Protein AF-0000000080269533 (afdb_homodimer)

InterPro domains:
  IPR002495 Glycosyl transferase, family 8 [PF01501] (14-245)
  IPR029044 Nucleotide-diphospho-sugar transferases [G3DSA:3.90.550.10] (3-276)
  IPR029044 Nucleotide-diphospho-sugar transferases [SSF53448] (2-274)
  IPR050748 Glycosyltransferase 8 domain-containing [PTHR13778] (3-224)

Radius of gyration: 31.53 Å; Cα contacts (8 Å, |Δi|>4): 1311; chains: 2; bounding box: 70×88×61 Å

Foldseek 3Di:
DAEEEEFDEAQPQPLLLLQLLQVLLQLVAAPDAYEYEYEYEPNHDPVSVVLSVVSCVVSPHYYDYQYCCVVPVVVLVVLCVVVCVCPPVAPDDDDSRLLVVLCVLVRCVPDQKYKYAYSQKHQLHNCVVVRPDDWFQQFKEFAADVVCLVPVPFPCCVVPLAPNVLQGDPRIMIGRSVSNPVPDPLSPVQSVVCVVVVGHDRRSSSSCRNVPSVGTHHDDCQAEPEVVVCVVVVHADDDRGIYGPPPVVEDDDPRHNVNVSSVVSSCPGPCNDDVNLVVVLQVVLVVVLVVVLVVLLVLLVFQEEEEEDPVCVVVVCVSNVHDPRHYYYYPVRDVVVDVDDDPRYAYEYDDPPVVVVVVVVVCVVVVDDEPPRYYHNVSNPGRPVVVSVVVVVVD/DAEEEEFDEAQPQPLLLLQLLQVLLQLVAAPDAYEYEYEYEPNHDPVSVVQSVVSCVVSPHYYDYQYCCVVPVVVLVVLCVVVCVCPPVAPDDDDSRLLVVLCVLVRCVPDQKYKYAYSQKHQLHNCVVVRPDDKFQQFKEFAADVVCLVPVPFPCCVVPLAPNVLQGDPRIMIGRSVSNPVPDPLSPVQSVVCVVVVGRDRRSSSSCRNVPSVGTHHDDCQAEPEVVVCVVVVHADDDRGIYGPPPVVEDDDPRHNVNVSSVVSSCPGPCNDDVNLVVVLQVVLVVVLVVVLVVLLVLLVFQEEEEEDPVCVVVVCVSNVHDPRHYYYYPVRDVVVDVDDDPRYAYEYDDPPVVVVVVVVVCVVVVDDEPPRYYHNVSNPGRPVVVSVVVVVVD

Organism: Selenomonas ruminantium (NCBI:txid971)

Structure (mmCIF, N/CA/C/O backbone):
data_AF-0000000080269533-model_v1
#
loop_
_entity.id
_entity.type
_entity.pdbx_description
1 polymer 'Lipopolysaccharide biosynthesis protein, LPS:glycosyltransferase'
#
loop_
_atom_site.group_PDB
_atom_site.id
_atom_site.type_symbol
_atom_site.label_atom_id
_atom_site.label_alt_id
_atom_site.label_comp_id
_atom_site.label_asym_id
_atom_site.label_entity_id
_atom_site.label_seq_id
_atom_site.pdbx_PDB_ins_code
_atom_site.Cartn_x
_atom_site.Cartn_y
_atom_site.Cartn_z
_atom_site.occupancy
_atom_site.B_iso_or_equiv
_atom_site.auth_seq_id
_atom_site.auth_comp_id
_atom_site.auth_asym_id
_atom_site.auth_atom_id
_atom_site.pdbx_PDB_model_num
ATOM 1 N N . MET A 1 1 ? -27.672 -22.562 -5.422 1 95.19 1 MET A N 1
ATOM 2 C CA . MET A 1 1 ? -26.406 -22.312 -4.723 1 95.19 1 MET A CA 1
ATOM 3 C C . MET A 1 1 ? -25.219 -22.766 -5.566 1 95.19 1 MET A C 1
ATOM 5 O O . MET A 1 1 ? -25.219 -23.875 -6.113 1 95.19 1 MET A O 1
ATOM 9 N N . ILE A 1 2 ? -24.297 -21.891 -5.758 1 98.31 2 ILE A N 1
ATOM 10 C CA . ILE A 1 2 ? -23.109 -22.172 -6.559 1 98.31 2 ILE A CA 1
ATOM 11 C C . ILE A 1 2 ? -21.953 -22.578 -5.648 1 98.31 2 ILE A C 1
ATOM 13 O O . ILE A 1 2 ? -21.688 -21.922 -4.641 1 98.31 2 ILE A O 1
ATOM 17 N N . HIS A 1 3 ? -21.328 -23.734 -6 1 98.69 3 HIS A N 1
ATOM 18 C CA . HIS A 1 3 ? -20.188 -24.234 -5.242 1 98.69 3 HIS A CA 1
ATOM 19 C C . HIS A 1 3 ? -18.875 -23.938 -5.957 1 98.69 3 HIS A C 1
ATOM 21 O O . HIS A 1 3 ? -18.688 -24.297 -7.121 1 98.69 3 HIS A O 1
ATOM 27 N N . ILE A 1 4 ? -17.969 -23.234 -5.258 1 98.75 4 ILE A N 1
ATOM 28 C CA . ILE A 1 4 ? -16.625 -22.984 -5.789 1 98.75 4 ILE A CA 1
ATOM 29 C C . ILE A 1 4 ? -15.586 -23.531 -4.824 1 98.75 4 ILE A C 1
ATOM 31 O O . ILE A 1 4 ? -15.844 -23.656 -3.623 1 98.75 4 ILE A O 1
ATOM 35 N N . CYS A 1 5 ? -14.414 -23.859 -5.336 1 98.06 5 CYS A N 1
ATOM 36 C CA . CYS A 1 5 ? -13.398 -24.406 -4.441 1 98.06 5 CYS A CA 1
ATOM 37 C C . CYS A 1 5 ? -12.016 -23.859 -4.793 1 98.06 5 CYS A C 1
ATOM 39 O O . CYS A 1 5 ? -11.758 -23.5 -5.949 1 98.06 5 CYS A O 1
ATOM 41 N N . TYR A 1 6 ? -11.195 -23.688 -3.805 1 98.25 6 TYR A N 1
ATOM 42 C CA . TYR A 1 6 ? -9.789 -23.297 -3.867 1 98.25 6 TYR A CA 1
ATOM 43 C C . TYR A 1 6 ? -8.922 -24.25 -3.061 1 98.25 6 TYR A C 1
ATOM 45 O O . TYR A 1 6 ? -9.414 -24.938 -2.172 1 98.25 6 TYR A O 1
ATOM 53 N N . ALA A 1 7 ? -7.656 -24.25 -3.383 1 96.75 7 ALA A N 1
ATOM 54 C CA . ALA A 1 7 ? -6.668 -25 -2.605 1 96.75 7 ALA A CA 1
ATOM 55 C C . ALA A 1 7 ? -5.512 -24.094 -2.186 1 96.75 7 ALA A C 1
ATOM 57 O O . ALA A 1 7 ? -5.074 -23.234 -2.959 1 96.75 7 ALA A O 1
ATOM 58 N N . VAL A 1 8 ? -5.051 -24.344 -0.915 1 95.5 8 VAL A N 1
ATOM 59 C CA . VAL A 1 8 ? -3.979 -23.453 -0.482 1 95.5 8 VAL A CA 1
ATOM 60 C C . VAL A 1 8 ? -3.041 -24.203 0.467 1 95.5 8 VAL A C 1
ATOM 62 O O . VAL A 1 8 ? -3.486 -25.016 1.273 1 95.5 8 VAL A O 1
ATOM 65 N N . SER A 1 9 ? -1.813 -24.062 0.27 1 93.56 9 SER A N 1
ATOM 66 C CA . SER A 1 9 ? -0.727 -24.281 1.22 1 93.56 9 SER A CA 1
ATOM 67 C C . SER A 1 9 ? 0.109 -23.031 1.404 1 93.56 9 SER A C 1
ATOM 69 O O . SER A 1 9 ? 0.854 -22.625 0.505 1 93.56 9 SER A O 1
ATOM 71 N N . ASP A 1 10 ? -0.039 -22.391 2.582 1 93.88 10 ASP A N 1
ATOM 72 C CA . ASP A 1 10 ? 0.464 -21.031 2.764 1 93.88 10 ASP A CA 1
ATOM 73 C C . ASP A 1 10 ? 1.531 -20.984 3.855 1 93.88 10 ASP A C 1
ATOM 75 O O . ASP A 1 10 ? 1.336 -20.344 4.895 1 93.88 10 ASP A O 1
ATOM 79 N N . LYS A 1 11 ? 2.678 -21.484 3.553 1 87.62 11 LYS A N 1
ATOM 80 C CA . LYS A 1 11 ? 3.758 -21.625 4.527 1 87.62 11 LYS A CA 1
ATOM 81 C C . LYS A 1 11 ? 4.238 -20.25 4.996 1 87.62 11 LYS A C 1
ATOM 83 O O . LYS A 1 11 ? 4.531 -20.062 6.176 1 87.62 11 LYS A O 1
ATOM 88 N N . LYS A 1 12 ? 4.266 -19.297 4.129 1 87.31 12 LYS A N 1
ATOM 89 C CA . LYS A 1 12 ? 4.773 -17.969 4.457 1 87.31 12 LYS A CA 1
ATOM 90 C C . LYS A 1 12 ? 3.668 -17.094 5.027 1 87.31 12 LYS A C 1
ATOM 92 O O . LYS A 1 12 ? 3.943 -16.031 5.602 1 87.31 12 LYS A O 1
ATOM 97 N N . GLY A 1 13 ? 2.445 -17.469 4.816 1 92.44 13 GLY A N 1
ATOM 98 C CA . GLY A 1 13 ? 1.312 -16.734 5.352 1 92.44 13 GLY A CA 1
ATOM 99 C C . GLY A 1 13 ? 0.868 -15.594 4.465 1 92.44 13 GLY A C 1
ATOM 100 O O . GLY A 1 13 ? -0.028 -14.828 4.828 1 92.44 13 GLY A O 1
ATOM 101 N N . THR A 1 14 ? 1.482 -15.453 3.289 1 91.56 14 THR A N 1
ATOM 102 C CA . THR A 1 14 ? 1.227 -14.281 2.467 1 91.56 14 THR A CA 1
ATOM 103 C C . THR A 1 14 ? 0.482 -14.664 1.19 1 91.56 14 THR A C 1
ATOM 105 O O . THR A 1 14 ? 0.188 -13.805 0.355 1 91.56 14 THR A O 1
ATOM 108 N N . TYR A 1 15 ? 0.123 -15.938 1.058 1 92.62 15 TYR A N 1
ATOM 109 C CA . TYR A 1 15 ? -0.475 -16.406 -0.187 1 92.62 15 TYR A CA 1
ATOM 110 C C . TYR A 1 15 ? -1.996 -16.359 -0.117 1 92.62 15 TYR A C 1
ATOM 112 O O . TYR A 1 15 ? -2.662 -16.125 -1.131 1 92.62 15 TYR A O 1
ATOM 120 N N . THR A 1 16 ? -2.586 -16.516 1.027 1 97 16 THR A N 1
ATOM 121 C CA . THR A 1 16 ? -4.027 -16.641 1.218 1 97 16 THR A CA 1
ATOM 122 C C . THR A 1 16 ? -4.734 -15.359 0.765 1 97 16 THR A C 1
ATOM 124 O O . THR A 1 16 ? -5.879 -15.406 0.31 1 97 16 THR A O 1
ATOM 127 N N . LYS A 1 17 ? -4.039 -14.234 0.795 1 96.38 17 LYS A N 1
ATOM 128 C CA . LYS A 1 17 ? -4.656 -12.977 0.379 1 96.38 17 LYS A CA 1
ATOM 129 C C . LYS A 1 17 ? -5.051 -13.016 -1.095 1 96.38 17 LYS A C 1
ATOM 131 O O . LYS A 1 17 ? -5.996 -12.344 -1.511 1 96.38 17 LYS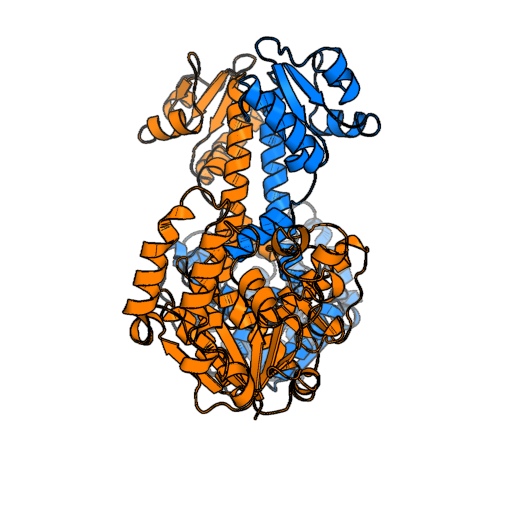 A O 1
ATOM 136 N N . LEU A 1 18 ? -4.336 -13.82 -1.92 1 95.94 18 LEU A N 1
ATOM 137 C CA . LEU A 1 18 ? -4.691 -13.977 -3.326 1 95.94 18 LEU A CA 1
ATOM 138 C C . LEU A 1 18 ? -6.035 -14.688 -3.471 1 95.94 18 LEU A C 1
ATOM 140 O O . LEU A 1 18 ? -6.867 -14.289 -4.285 1 95.94 18 LEU A O 1
ATOM 144 N N . ILE A 1 19 ? -6.23 -15.688 -2.676 1 98 19 ILE A N 1
ATOM 145 C CA . ILE A 1 19 ? -7.504 -16.406 -2.672 1 98 19 ILE A CA 1
ATOM 146 C C . ILE A 1 19 ? -8.625 -15.477 -2.221 1 98 19 ILE A C 1
ATOM 148 O O . ILE A 1 19 ? -9.695 -15.445 -2.824 1 98 19 ILE A O 1
ATOM 152 N N . GLY A 1 20 ? -8.336 -14.758 -1.116 1 98.44 20 GLY A N 1
ATOM 153 C CA . GLY A 1 20 ? -9.312 -13.781 -0.664 1 98.44 20 GLY A CA 1
ATOM 154 C C . GLY A 1 20 ? -9.711 -12.797 -1.743 1 98.44 20 GLY A C 1
ATOM 155 O O . GLY A 1 20 ? -10.891 -12.469 -1.885 1 98.44 20 GLY A O 1
ATOM 156 N N . THR A 1 21 ? -8.75 -12.32 -2.471 1 97.81 21 THR A N 1
ATOM 157 C CA . THR A 1 21 ? -8.992 -11.359 -3.541 1 97.81 21 THR A CA 1
ATOM 158 C C . THR A 1 21 ? -9.852 -11.984 -4.637 1 97.81 21 THR A C 1
ATOM 160 O O . THR A 1 21 ? -10.773 -11.344 -5.156 1 97.81 21 THR A O 1
ATOM 163 N N . SER A 1 22 ? -9.531 -13.203 -4.984 1 98.62 22 SER A N 1
ATOM 164 C CA . SER A 1 22 ? -10.328 -13.93 -5.961 1 98.62 22 SER A CA 1
ATOM 165 C C . SER A 1 22 ? -11.766 -14.109 -5.48 1 98.62 22 SER A C 1
ATOM 167 O O . SER A 1 22 ? -12.711 -13.82 -6.219 1 98.62 22 SER A O 1
ATOM 169 N N . ILE A 1 23 ? -11.961 -14.562 -4.258 1 98.81 23 ILE A N 1
ATOM 170 C CA . ILE A 1 23 ? -13.281 -14.758 -3.674 1 98.81 23 ILE A CA 1
ATOM 171 C C . ILE A 1 23 ? -14.062 -13.445 -3.697 1 98.81 23 ILE A C 1
ATOM 173 O O . ILE A 1 23 ? -15.234 -13.422 -4.078 1 98.81 23 ILE A O 1
ATOM 177 N N . ARG A 1 24 ? -13.359 -12.359 -3.297 1 98.5 24 ARG A N 1
ATOM 178 C CA . ARG A 1 24 ? -13.992 -11.047 -3.314 1 98.5 24 ARG A CA 1
ATOM 179 C C . ARG A 1 24 ? -14.531 -10.719 -4.703 1 98.5 24 ARG A C 1
ATOM 181 O O . ARG A 1 24 ? -15.617 -10.156 -4.836 1 98.5 24 ARG A O 1
ATOM 188 N N . SER A 1 25 ? -13.773 -11.008 -5.719 1 98.56 25 SER A N 1
ATOM 189 C CA . SER A 1 25 ? -14.195 -10.719 -7.086 1 98.56 25 SER A CA 1
ATOM 190 C C . SER A 1 25 ? -15.422 -11.547 -7.477 1 98.56 25 SER A C 1
ATOM 192 O O . SER A 1 25 ? -16.281 -11.078 -8.219 1 98.56 25 SER A O 1
ATOM 194 N N . VAL A 1 26 ? -15.562 -12.797 -6.988 1 98.75 26 VAL A N 1
ATOM 195 C CA . VAL A 1 26 ? -16.75 -13.617 -7.219 1 98.75 26 VAL A CA 1
ATOM 196 C C . VAL A 1 26 ? -17.969 -12.945 -6.582 1 98.75 26 VAL A C 1
ATOM 198 O O . VAL A 1 26 ? -19 -12.766 -7.234 1 98.75 26 VAL A O 1
ATOM 201 N N . PHE A 1 27 ? -17.797 -12.539 -5.32 1 98.38 27 PHE A N 1
ATOM 202 C CA . PHE A 1 27 ? -18.906 -11.992 -4.559 1 98.38 27 PHE A CA 1
ATOM 203 C C . PHE A 1 27 ? -19.359 -10.664 -5.148 1 98.38 27 PHE A C 1
ATOM 205 O O . PHE A 1 27 ? -20.547 -10.344 -5.125 1 98.38 27 PHE A O 1
ATOM 212 N N . ALA A 1 28 ? -18.469 -9.938 -5.68 1 96.5 28 ALA A N 1
ATOM 213 C CA . ALA A 1 28 ? -18.766 -8.609 -6.211 1 96.5 28 ALA A CA 1
ATOM 214 C C . ALA A 1 28 ? -19.625 -8.703 -7.469 1 96.5 28 ALA A C 1
ATOM 216 O O . ALA A 1 28 ? -20.375 -7.777 -7.785 1 96.5 28 ALA A O 1
ATOM 217 N N . HIS A 1 29 ? -19.562 -9.836 -8.164 1 97.06 29 HIS A N 1
ATOM 218 C CA . HIS A 1 29 ? -20.188 -9.891 -9.477 1 97.06 29 HIS A CA 1
ATOM 219 C C . HIS A 1 29 ? -21.297 -10.938 -9.516 1 97.06 29 HIS A C 1
ATOM 221 O O . HIS A 1 29 ? -21.922 -11.148 -10.555 1 97.06 29 HIS A O 1
ATOM 227 N N . THR A 1 30 ? -21.516 -11.625 -8.406 1 96.81 30 THR A N 1
ATOM 228 C CA . THR A 1 30 ? -22.469 -12.727 -8.398 1 96.81 30 THR A CA 1
ATOM 229 C C . THR A 1 30 ? -23.594 -12.461 -7.402 1 96.81 30 THR A C 1
ATOM 231 O O . THR A 1 30 ? -23.328 -12.203 -6.223 1 96.81 30 THR A O 1
ATOM 234 N N . LYS A 1 31 ? -24.797 -12.516 -7.812 1 93.38 31 LYS A N 1
ATOM 235 C CA . LYS A 1 31 ? -25.953 -12.25 -6.961 1 93.38 31 LYS A CA 1
ATOM 236 C C . LYS A 1 31 ? -26.438 -13.523 -6.27 1 93.38 31 LYS A C 1
ATOM 238 O O . LYS A 1 31 ? -27 -13.469 -5.172 1 93.38 31 LYS A O 1
ATOM 243 N N . GLU A 1 32 ? -26.172 -14.664 -6.906 1 96.12 32 GLU A N 1
ATOM 244 C CA . GLU A 1 32 ? -26.594 -15.945 -6.348 1 96.12 32 GLU A CA 1
ATOM 245 C C . GLU A 1 32 ? -25.797 -16.281 -5.086 1 96.12 32 GLU A C 1
ATOM 247 O O . GLU A 1 32 ? -24.719 -15.742 -4.859 1 96.12 32 GLU A O 1
ATOM 252 N N . TRP A 1 33 ? -26.328 -17.172 -4.305 1 97.38 33 TRP A N 1
ATOM 253 C CA . TRP A 1 33 ? -25.609 -17.688 -3.141 1 97.38 33 TRP A CA 1
ATOM 254 C C . TRP A 1 33 ? -24.422 -18.547 -3.564 1 97.38 33 TRP A C 1
ATOM 256 O O . TRP A 1 33 ? -24.531 -19.359 -4.477 1 97.38 33 TRP A O 1
ATOM 266 N N . VAL A 1 34 ? -23.328 -18.328 -2.889 1 98.31 34 VAL A N 1
ATOM 267 C CA . VAL A 1 34 ? -22.094 -19.031 -3.213 1 98.31 34 VAL A CA 1
ATOM 268 C C . VAL A 1 34 ? -21.547 -19.719 -1.963 1 98.31 34 VAL A C 1
ATOM 270 O O . VAL A 1 34 ? -21.484 -19.125 -0.889 1 98.31 34 VAL A O 1
ATOM 273 N N . MET A 1 35 ? -21.266 -21 -2.092 1 98.44 35 MET A N 1
ATOM 274 C CA . MET A 1 35 ? -20.547 -21.75 -1.073 1 98.44 35 MET A CA 1
ATOM 275 C C . MET A 1 35 ? -19.094 -21.953 -1.478 1 98.44 35 MET A C 1
ATOM 277 O O . MET A 1 35 ? -18.797 -22.578 -2.496 1 98.44 35 MET A O 1
ATOM 281 N N . VAL A 1 36 ? -18.188 -21.406 -0.667 1 98.75 36 VAL A N 1
ATOM 282 C CA . VAL A 1 36 ? -16.75 -21.547 -0.928 1 98.75 36 VAL A CA 1
ATOM 283 C C . VAL A 1 36 ? -16.219 -22.766 -0.168 1 98.75 36 VAL A C 1
ATOM 285 O O . VAL A 1 36 ? -16.406 -22.875 1.046 1 98.75 36 VAL A O 1
ATOM 288 N N . HIS A 1 37 ? -15.617 -23.672 -0.857 1 98.62 37 HIS A N 1
ATOM 289 C CA . HIS A 1 37 ? -14.875 -24.766 -0.261 1 98.62 37 HIS A CA 1
ATOM 290 C C . HIS A 1 37 ? -13.375 -24.516 -0.313 1 98.62 37 HIS A C 1
ATOM 292 O O . HIS A 1 37 ? -12.789 -24.422 -1.397 1 98.62 37 HIS A O 1
ATOM 298 N N . LEU A 1 38 ? -12.758 -24.438 0.816 1 98.38 38 LEU A N 1
ATOM 299 C CA . LEU A 1 38 ? -11.32 -24.188 0.851 1 98.38 38 LEU A CA 1
ATOM 300 C C . LEU A 1 38 ? -10.562 -25.438 1.314 1 98.38 38 LEU A C 1
ATOM 302 O O . LEU A 1 38 ? -10.703 -25.859 2.463 1 98.38 38 LEU A O 1
ATOM 306 N N . PHE A 1 39 ? -9.805 -26 0.434 1 97.19 39 PHE A N 1
ATOM 307 C CA . PHE A 1 39 ? -8.883 -27.078 0.779 1 97.19 39 PHE A CA 1
ATOM 308 C C . PHE A 1 39 ? -7.582 -26.516 1.34 1 97.19 39 PHE A C 1
ATOM 310 O O . PHE A 1 39 ? -6.91 -25.719 0.682 1 97.19 39 PHE A O 1
ATOM 317 N N . HIS A 1 40 ? -7.266 -26.875 2.529 1 96.19 40 HIS A N 1
ATOM 318 C CA . HIS A 1 40 ? -6.074 -26.297 3.137 1 96.19 40 HIS A CA 1
ATOM 319 C C . HIS A 1 40 ? -5.316 -27.344 3.959 1 96.19 40 HIS A C 1
ATOM 321 O O . HIS A 1 40 ? -5.805 -28.453 4.152 1 96.19 40 HIS A O 1
ATOM 327 N N . ASP A 1 41 ? -4.09 -27.031 4.34 1 94.06 41 ASP A N 1
ATOM 328 C CA . ASP A 1 41 ? -3.307 -27.812 5.293 1 94.06 41 ASP A CA 1
ATOM 329 C C . ASP A 1 41 ? -2.963 -26.984 6.531 1 94.06 41 ASP A C 1
ATOM 331 O O . ASP A 1 41 ? -3.658 -26.016 6.852 1 94.06 41 ASP A O 1
ATOM 335 N N . HIS A 1 42 ? -1.963 -27.422 7.281 1 92.12 42 HIS A N 1
ATOM 336 C CA . HIS A 1 42 ? -1.638 -26.812 8.57 1 92.12 42 HIS A CA 1
ATOM 337 C C . HIS A 1 42 ? -1.077 -25.406 8.398 1 92.12 42 HIS A C 1
ATOM 339 O O . HIS A 1 42 ? -0.979 -24.656 9.367 1 92.12 42 HIS A O 1
ATOM 345 N N . SER A 1 43 ? -0.789 -25.078 7.18 1 93.81 43 SER A N 1
ATOM 346 C CA . SER A 1 43 ? -0.105 -23.812 6.941 1 93.81 43 SER A CA 1
ATOM 347 C C . SER A 1 43 ? -1.089 -22.641 6.941 1 93.81 43 SER A C 1
ATOM 349 O O . SER A 1 43 ? -0.68 -21.484 6.961 1 93.81 43 SER A O 1
ATOM 351 N N . LEU A 1 44 ? -2.385 -22.875 6.945 1 96.44 44 LEU A N 1
ATOM 352 C CA . LEU A 1 44 ? -3.359 -21.797 7.039 1 96.44 44 LEU A CA 1
ATOM 353 C C . LEU A 1 44 ? -3.359 -21.188 8.438 1 96.44 44 LEU A C 1
ATOM 355 O O . LEU A 1 44 ? -3.793 -21.828 9.398 1 96.44 44 LEU A O 1
ATOM 359 N N . SER A 1 45 ? -2.928 -20 8.555 1 96.19 45 SER A N 1
ATOM 360 C CA . SER A 1 45 ? -2.816 -19.344 9.859 1 96.19 45 SER A CA 1
ATOM 361 C C . SER A 1 45 ? -4.184 -18.938 10.391 1 96.19 45 SER A C 1
ATOM 363 O O . SER A 1 45 ? -5.145 -18.812 9.625 1 96.19 45 SER A O 1
ATOM 365 N N . GLU A 1 46 ? -4.25 -18.719 11.648 1 96.69 46 GLU A N 1
ATOM 366 C CA . GLU A 1 46 ? -5.484 -18.266 12.273 1 96.69 46 GLU A CA 1
ATOM 367 C C . GLU A 1 46 ? -5.879 -16.891 11.766 1 96.69 46 GLU A C 1
ATOM 369 O O . GLU A 1 46 ? -7.066 -16.594 11.594 1 96.69 46 GLU A O 1
ATOM 374 N N . ASP A 1 47 ? -4.926 -16 11.531 1 95.38 47 ASP A N 1
ATOM 375 C CA . ASP A 1 47 ? -5.219 -14.68 10.992 1 95.38 47 ASP A CA 1
ATOM 376 C C . ASP A 1 47 ? -5.871 -14.773 9.617 1 95.38 47 ASP A C 1
ATOM 378 O O . ASP A 1 47 ? -6.871 -14.102 9.352 1 95.38 47 ASP A O 1
ATOM 382 N N . ASN A 1 48 ? -5.305 -15.586 8.797 1 97.5 48 ASN A N 1
ATOM 383 C CA . ASN A 1 48 ? -5.859 -15.75 7.461 1 97.5 48 ASN A CA 1
ATOM 384 C C . ASN A 1 48 ? -7.262 -16.359 7.504 1 97.5 48 ASN A C 1
ATOM 386 O O . ASN A 1 48 ? -8.141 -15.961 6.734 1 97.5 48 ASN A O 1
ATOM 390 N N . ARG A 1 49 ? -7.441 -17.312 8.383 1 97.94 49 ARG A N 1
ATOM 391 C CA . ARG A 1 49 ? -8.773 -17.875 8.57 1 97.94 49 ARG A CA 1
ATOM 392 C C . ARG A 1 49 ? -9.773 -16.812 8.984 1 97.94 49 ARG A C 1
ATOM 394 O O . ARG A 1 49 ? -10.883 -16.75 8.453 1 97.94 49 ARG A O 1
ATOM 401 N N . ARG A 1 50 ? -9.359 -16 9.914 1 97.62 50 ARG A N 1
ATOM 402 C CA . ARG A 1 50 ? -10.219 -14.914 10.383 1 97.62 50 ARG A CA 1
ATOM 403 C C . ARG A 1 50 ? -10.555 -13.953 9.25 1 97.62 50 ARG A C 1
ATOM 405 O O . ARG A 1 50 ? -11.695 -13.492 9.141 1 97.62 50 ARG A O 1
ATOM 412 N N . TYR A 1 51 ? -9.578 -13.625 8.445 1 97.88 51 TYR A N 1
ATOM 413 C CA . TYR A 1 51 ? -9.805 -12.711 7.336 1 97.88 51 TYR A CA 1
ATOM 414 C C . TYR A 1 51 ? -10.758 -13.312 6.316 1 97.88 51 TYR A C 1
ATOM 416 O O . TYR A 1 51 ? -11.633 -12.625 5.789 1 97.88 51 TYR A O 1
ATOM 424 N N . LEU A 1 52 ? -10.609 -14.617 6.059 1 98.62 52 LEU A N 1
ATOM 425 C CA . LEU A 1 52 ? -11.516 -15.297 5.145 1 98.62 52 LEU A CA 1
ATOM 426 C C . LEU A 1 52 ? -12.945 -15.258 5.672 1 98.62 52 LEU A C 1
ATOM 428 O O . LEU A 1 52 ? -13.875 -14.938 4.926 1 98.62 52 LEU A O 1
ATOM 432 N N . MET A 1 53 ? -13.078 -15.531 6.918 1 98.38 53 MET A N 1
ATOM 433 C CA . MET A 1 53 ? -14.398 -15.531 7.531 1 98.38 53 MET A CA 1
ATOM 434 C C . MET A 1 53 ? -15.023 -14.141 7.504 1 98.38 53 MET A C 1
ATOM 436 O O . MET A 1 53 ? -16.203 -13.992 7.227 1 98.38 53 MET A O 1
ATOM 440 N N . LYS A 1 54 ? -14.234 -13.156 7.812 1 97.5 54 LYS A N 1
ATOM 441 C CA . LYS A 1 54 ? -14.719 -11.781 7.762 1 97.5 54 LYS A CA 1
ATOM 442 C C . LYS A 1 54 ? -15.18 -11.414 6.355 1 97.5 54 LYS A C 1
ATOM 444 O O . LYS A 1 54 ? -16.234 -10.789 6.184 1 97.5 54 LYS A O 1
ATOM 449 N N . LEU A 1 55 ? -14.414 -11.773 5.383 1 97.81 55 LEU A N 1
ATOM 450 C CA . LEU A 1 55 ? -14.75 -11.492 3.992 1 97.81 55 LEU A CA 1
ATOM 451 C C . LEU A 1 55 ? -16.094 -12.117 3.617 1 97.81 55 LEU A C 1
ATOM 453 O O . LEU A 1 55 ? -16.953 -11.445 3.068 1 97.81 55 LEU A O 1
ATOM 457 N N . VAL A 1 56 ? -16.219 -13.383 3.91 1 97.75 56 VAL A N 1
ATOM 458 C CA . VAL A 1 56 ? -17.422 -14.125 3.553 1 97.75 56 VAL A CA 1
ATOM 459 C C . VAL A 1 56 ? -18.641 -13.531 4.281 1 97.75 56 VAL A C 1
ATOM 461 O O . VAL A 1 56 ? -19.703 -13.383 3.693 1 97.75 56 VAL A O 1
ATOM 464 N N . ARG A 1 57 ? -18.484 -13.148 5.504 1 96.31 57 ARG A N 1
ATOM 465 C CA . ARG A 1 57 ? -19.562 -12.555 6.301 1 96.31 57 ARG A CA 1
ATOM 466 C C . ARG A 1 57 ? -19.984 -11.211 5.73 1 96.31 57 ARG A C 1
ATOM 468 O O . ARG A 1 57 ? -21.172 -10.898 5.68 1 96.31 57 ARG A O 1
ATOM 475 N N . ASN A 1 58 ? -19.047 -10.445 5.344 1 94.31 58 ASN A N 1
ATOM 476 C CA . ASN A 1 58 ? -19.328 -9.125 4.781 1 94.31 58 ASN A CA 1
ATOM 477 C C . ASN A 1 58 ? -20.266 -9.219 3.588 1 94.31 58 ASN A C 1
ATOM 479 O O . ASN A 1 58 ? -21.031 -8.281 3.314 1 94.31 58 ASN A O 1
ATOM 483 N N . TYR A 1 59 ? -20.234 -10.328 2.895 1 96 59 TYR A N 1
ATOM 484 C CA . TYR A 1 59 ? -21.047 -10.469 1.693 1 96 59 TYR A CA 1
ATOM 485 C C . TYR A 1 59 ? -22.234 -11.406 1.94 1 96 59 TYR A C 1
ATOM 487 O O . TYR A 1 59 ? -22.969 -11.742 1.014 1 96 59 TYR A O 1
ATOM 495 N N . GLY A 1 60 ? -22.328 -11.891 3.199 1 95.44 60 GLY A N 1
ATOM 496 C CA . GLY A 1 60 ? -23.422 -12.766 3.57 1 95.44 60 GLY A CA 1
ATOM 497 C C . GLY A 1 60 ? -23.359 -14.125 2.896 1 95.44 60 GLY A C 1
ATOM 498 O O . GLY A 1 60 ? -24.391 -14.695 2.535 1 95.44 60 GLY A O 1
ATOM 499 N N . GLN A 1 61 ? -22.172 -14.602 2.561 1 97.19 61 GLN A N 1
ATOM 500 C CA . GLN A 1 61 ? -21.953 -15.891 1.916 1 97.19 61 GLN A CA 1
ATOM 501 C C . GLN A 1 61 ? -21.391 -16.906 2.9 1 97.19 61 GLN A C 1
ATOM 503 O O . GLN A 1 61 ? -21.453 -16.703 4.113 1 97.19 61 GLN A O 1
ATOM 508 N N . GLN A 1 62 ? -20.953 -18.078 2.369 1 97.44 62 GLN A N 1
ATOM 509 C CA . GLN A 1 62 ? -20.5 -19.141 3.264 1 97.44 62 GLN A CA 1
ATOM 510 C C . GLN A 1 62 ? -19.156 -19.703 2.805 1 97.44 62 GLN A C 1
ATOM 512 O O . GLN A 1 62 ? -18.828 -19.672 1.614 1 97.44 62 GLN A O 1
ATOM 517 N N . ILE A 1 63 ? -18.422 -20.219 3.822 1 98.44 63 ILE A N 1
ATOM 518 C CA . ILE A 1 63 ? -17.156 -20.875 3.549 1 98.44 63 ILE A CA 1
ATOM 519 C C . ILE A 1 63 ? -17.016 -22.125 4.426 1 98.44 63 ILE A C 1
ATOM 521 O O . ILE A 1 63 ? -17.391 -22.109 5.598 1 98.44 63 ILE A O 1
ATOM 525 N N . VAL A 1 64 ? -16.578 -23.203 3.863 1 98.06 64 VAL A N 1
ATOM 526 C CA . VAL A 1 64 ? -16.266 -24.438 4.59 1 98.06 64 VAL A CA 1
ATOM 527 C C . VAL A 1 64 ? -14.781 -24.75 4.434 1 98.06 64 VAL A C 1
ATOM 529 O O . VAL A 1 64 ? -14.25 -24.766 3.318 1 98.06 64 VAL A O 1
ATOM 532 N N . PHE A 1 65 ? -14.156 -24.984 5.539 1 97.62 65 PHE A N 1
ATOM 533 C CA . PHE A 1 65 ? -12.742 -25.312 5.555 1 97.62 65 PHE A CA 1
ATOM 534 C C . PHE A 1 65 ? -12.539 -26.828 5.578 1 97.62 65 PHE A C 1
ATOM 536 O O . PHE A 1 65 ? -13.062 -27.516 6.457 1 97.62 65 PHE A O 1
ATOM 543 N N . HIS A 1 66 ? -11.859 -27.297 4.605 1 96.44 66 HIS A N 1
ATOM 544 C CA . HIS A 1 66 ? -11.539 -28.719 4.527 1 96.44 66 HIS A CA 1
ATOM 545 C C . HIS A 1 66 ? -10.062 -28.969 4.812 1 96.44 66 HIS A C 1
ATOM 547 O O . HIS A 1 66 ? -9.195 -28.625 3.998 1 96.44 66 HIS A O 1
ATOM 553 N N . ASP A 1 67 ? -9.75 -29.594 5.891 1 93.75 67 ASP A N 1
ATOM 554 C CA . ASP A 1 67 ? -8.375 -29.875 6.297 1 93.75 67 ASP A CA 1
ATOM 555 C C . ASP A 1 67 ? -7.836 -31.125 5.609 1 93.75 67 ASP A C 1
ATOM 557 O O . ASP A 1 67 ? -8.109 -32.25 6.043 1 93.75 67 ASP A O 1
ATOM 561 N N . PHE A 1 68 ? -7.023 -30.938 4.668 1 89.81 68 PHE A N 1
ATOM 562 C CA . PHE A 1 68 ? -6.531 -32.031 3.846 1 89.81 68 PHE A CA 1
ATOM 563 C C . PHE A 1 68 ? -5.355 -32.75 4.516 1 89.81 68 PHE A C 1
ATOM 565 O O . PHE A 1 68 ? -5.043 -33.875 4.199 1 89.81 68 PHE A O 1
ATOM 572 N N . GLU A 1 69 ? -4.691 -32.062 5.328 1 79.94 69 GLU A N 1
ATOM 573 C CA . GLU A 1 69 ? -3.607 -32.719 6.051 1 79.94 69 GLU A CA 1
ATOM 574 C C . GLU A 1 69 ? -4.145 -33.781 6.992 1 79.94 69 GLU A C 1
ATOM 576 O O . GLU A 1 69 ? -3.51 -34.844 7.176 1 79.94 69 GLU A O 1
ATOM 581 N N . ARG A 1 70 ? -5.23 -33.531 7.52 1 81.81 70 ARG A N 1
ATOM 582 C CA . ARG A 1 70 ? -5.824 -34.5 8.438 1 81.81 70 ARG A CA 1
ATOM 583 C C . ARG A 1 70 ? -6.582 -35.562 7.684 1 81.81 70 ARG A C 1
ATOM 585 O O . ARG A 1 70 ? -6.441 -36.75 7.988 1 81.81 70 ARG A O 1
ATOM 592 N N . ALA A 1 71 ? -7.215 -35.25 6.68 1 85.06 71 ALA A N 1
ATOM 593 C CA . ALA A 1 71 ? -8.133 -36.156 6 1 85.06 71 ALA A CA 1
ATOM 594 C C . ALA A 1 71 ? -7.375 -37.094 5.055 1 85.06 71 ALA A C 1
ATOM 596 O O . ALA A 1 71 ? -7.781 -38.219 4.844 1 85.06 71 ALA A O 1
ATOM 597 N N . HIS A 1 72 ? -6.246 -36.562 4.547 1 87.62 72 HIS A N 1
ATOM 598 C CA . HIS A 1 72 ? -5.551 -37.312 3.508 1 87.62 72 HIS A CA 1
ATOM 599 C C . HIS A 1 72 ? -4.055 -37.406 3.795 1 87.62 72 HIS A C 1
ATOM 601 O O . HIS A 1 72 ? -3.244 -37.5 2.869 1 87.62 72 HIS A O 1
ATOM 607 N N . LYS A 1 73 ? -3.668 -37.312 4.98 1 84.88 73 LYS A N 1
ATOM 608 C CA . LYS A 1 73 ? -2.275 -37.219 5.414 1 84.88 73 LYS A CA 1
ATOM 609 C C . LYS A 1 73 ? -1.448 -38.375 4.832 1 84.88 73 LYS A C 1
ATOM 611 O O . LYS A 1 73 ? -0.42 -38.125 4.191 1 84.88 73 LYS A O 1
ATOM 616 N N . ASP A 1 74 ? -1.944 -39.531 5.059 1 87.81 74 ASP A N 1
ATOM 617 C CA . ASP A 1 74 ? -1.191 -40.719 4.664 1 87.81 74 ASP A CA 1
ATOM 618 C C . ASP A 1 74 ? -0.983 -40.75 3.154 1 87.81 74 ASP A C 1
ATOM 620 O O . ASP A 1 74 ? 0.107 -41.094 2.68 1 87.81 74 ASP A O 1
ATOM 624 N N . ARG A 1 75 ? -1.967 -40.469 2.434 1 88.75 75 ARG A N 1
ATOM 625 C CA . ARG A 1 75 ? -1.892 -40.5 0.978 1 88.75 75 ARG A CA 1
ATOM 626 C C . ARG A 1 75 ? -0.929 -39.438 0.458 1 88.75 75 ARG A C 1
ATOM 628 O O . ARG A 1 75 ? -0.142 -39.688 -0.455 1 88.75 75 ARG A O 1
ATOM 635 N N . LEU A 1 76 ? -0.963 -38.312 1.046 1 87.88 76 LEU A N 1
ATOM 636 C CA . LEU A 1 76 ? -0.098 -37.219 0.625 1 87.88 76 LEU A CA 1
ATOM 637 C C . LEU A 1 76 ? 1.357 -37.5 0.975 1 87.88 76 LEU A C 1
ATOM 639 O O . LEU A 1 76 ? 2.26 -37.219 0.182 1 87.88 76 LEU A O 1
ATOM 643 N N . LEU A 1 77 ? 1.556 -38.062 2.105 1 86.69 77 LEU A N 1
ATOM 644 C CA . LEU A 1 77 ? 2.906 -38.438 2.518 1 86.69 77 LEU A CA 1
ATOM 645 C C . LEU A 1 77 ? 3.484 -39.5 1.596 1 86.69 77 LEU A C 1
ATOM 647 O O . LEU A 1 77 ? 4.66 -39.438 1.226 1 86.69 77 LEU A O 1
ATOM 651 N N . ARG A 1 78 ? 2.686 -40.406 1.351 1 88.81 78 ARG A N 1
ATOM 652 C CA . ARG A 1 78 ? 3.121 -41.469 0.441 1 88.81 78 ARG A CA 1
ATOM 653 C C . ARG A 1 78 ? 3.477 -40.906 -0.928 1 88.81 78 ARG A C 1
ATOM 655 O O . ARG A 1 78 ? 4.477 -41.312 -1.53 1 88.81 78 ARG A O 1
ATOM 662 N N . MET A 1 79 ? 2.648 -40.094 -1.396 1 86.56 79 MET A N 1
ATOM 663 C CA . MET A 1 79 ? 2.898 -39.438 -2.676 1 86.56 79 MET A CA 1
ATOM 664 C C . MET A 1 79 ? 4.23 -38.688 -2.652 1 86.56 79 MET A C 1
ATOM 666 O O . MET A 1 79 ? 5.012 -38.781 -3.6 1 86.56 79 MET A O 1
ATOM 670 N N . GLU A 1 80 ? 4.48 -38 -1.617 1 85.19 80 GLU A N 1
ATOM 671 C CA . GLU A 1 80 ? 5.715 -37.219 -1.483 1 85.19 80 GLU A CA 1
ATOM 672 C C . GLU A 1 80 ? 6.934 -38.156 -1.444 1 85.19 80 GLU A C 1
ATOM 674 O O . GLU A 1 80 ? 7.961 -37.844 -2.061 1 85.19 80 GLU A O 1
ATOM 679 N N . GLN A 1 81 ? 6.75 -39.188 -0.753 1 85.44 81 GLN A N 1
ATOM 680 C CA . GLN A 1 81 ? 7.84 -40.156 -0.631 1 85.44 81 GLN A CA 1
ATOM 681 C C . GLN A 1 81 ? 8.125 -40.844 -1.967 1 85.44 81 GLN A C 1
ATOM 683 O O . GLN A 1 81 ? 9.289 -41.031 -2.33 1 85.44 81 GLN A O 1
ATOM 688 N N . GLU A 1 82 ? 7.109 -41.156 -2.621 1 85.31 82 GLU A N 1
ATOM 689 C CA . GLU A 1 82 ? 7.238 -41.906 -3.875 1 85.31 82 GLU A CA 1
ATOM 690 C C . GLU A 1 82 ? 7.715 -41 -5.004 1 85.31 82 GLU A C 1
ATOM 692 O O . GLU A 1 82 ? 8.172 -41.469 -6.047 1 85.31 82 GLU A O 1
ATOM 697 N N . ASN A 1 83 ? 7.625 -39.781 -4.82 1 81.38 83 ASN A N 1
ATOM 698 C CA . ASN A 1 83 ? 7.965 -38.844 -5.902 1 81.38 83 ASN A CA 1
ATOM 699 C C . ASN A 1 83 ? 9.227 -38.062 -5.586 1 81.38 83 ASN A C 1
ATOM 701 O O . ASN A 1 83 ? 9.398 -36.938 -6.07 1 81.38 83 ASN A O 1
ATOM 705 N N . LYS A 1 84 ? 10.016 -38.594 -4.824 1 83.06 84 LYS A N 1
ATOM 706 C CA . LYS A 1 84 ? 11.312 -38.031 -4.492 1 83.06 84 LYS A CA 1
ATOM 707 C C . LYS A 1 84 ? 12.18 -37.844 -5.738 1 83.06 84 LYS A C 1
ATOM 709 O O . LYS A 1 84 ? 13.133 -37.062 -5.742 1 83.06 84 LYS A O 1
ATOM 714 N N . TRP A 1 85 ? 11.789 -38.625 -6.738 1 83.06 85 TRP A N 1
ATOM 715 C CA . TRP A 1 85 ? 12.539 -38.531 -7.988 1 83.06 85 TRP A CA 1
ATOM 716 C C . TRP A 1 85 ? 12.477 -37.125 -8.562 1 83.06 85 TRP A C 1
ATOM 718 O O . TRP A 1 85 ? 13.32 -36.75 -9.367 1 83.06 85 TRP A O 1
ATOM 728 N N . MET A 1 86 ? 11.508 -36.344 -8.203 1 80 86 MET A N 1
ATOM 729 C CA . MET A 1 86 ? 11.32 -35 -8.688 1 80 86 MET A CA 1
ATOM 730 C C . MET A 1 86 ? 12.242 -34.031 -7.973 1 80 86 MET A C 1
ATOM 732 O O . MET A 1 86 ? 12.516 -32.938 -8.469 1 80 86 MET A O 1
ATOM 736 N N . GLU A 1 87 ? 12.617 -34.375 -6.832 1 75.44 87 GLU A N 1
ATOM 737 C CA . GLU A 1 87 ? 13.43 -33.5 -6 1 75.44 87 GLU A CA 1
ATOM 738 C C . GLU A 1 87 ? 14.711 -33.094 -6.719 1 75.44 87 GLU A C 1
ATOM 740 O O . GLU A 1 87 ? 15.406 -33.938 -7.285 1 75.44 87 GLU A O 1
ATOM 745 N N . GLY A 1 88 ? 14.953 -31.734 -6.617 1 67.12 88 GLY A N 1
ATOM 746 C CA . GLY A 1 88 ? 16.172 -31.25 -7.238 1 67.12 88 GLY A CA 1
ATOM 747 C C . GLY A 1 88 ? 16.047 -31.047 -8.734 1 67.12 88 GLY A C 1
ATOM 748 O O . GLY A 1 88 ? 16.922 -30.453 -9.367 1 67.12 88 GLY A O 1
ATOM 749 N N . ARG A 1 89 ? 14.992 -31.547 -9.266 1 68.06 89 ARG A N 1
ATOM 750 C CA . ARG A 1 89 ? 14.844 -31.453 -10.711 1 68.06 89 ARG A CA 1
ATOM 751 C C . ARG A 1 89 ? 13.828 -30.391 -11.094 1 68.06 89 ARG A C 1
ATOM 753 O O . ARG A 1 89 ? 13.805 -29.922 -12.242 1 68.06 89 ARG A O 1
ATOM 760 N N . VAL A 1 90 ? 13.047 -30.094 -10.203 1 65.38 90 VAL A N 1
ATOM 761 C CA . VAL A 1 90 ? 12.008 -29.094 -10.477 1 65.38 90 VAL A CA 1
ATOM 762 C C . VAL A 1 90 ? 12.516 -27.719 -10.086 1 65.38 90 VAL A C 1
ATOM 764 O O . VAL A 1 90 ? 13.227 -27.562 -9.094 1 65.38 90 VAL A O 1
ATOM 767 N N . LYS A 1 91 ? 12.367 -26.844 -11.031 1 54.12 91 LYS A N 1
ATOM 768 C CA . LYS A 1 91 ? 12.859 -25.484 -10.859 1 54.12 91 LYS A CA 1
ATOM 769 C C . LYS A 1 91 ? 12.211 -24.797 -9.656 1 54.12 91 LYS A C 1
ATOM 771 O O . LYS A 1 91 ? 12.867 -24.078 -8.914 1 54.12 91 LYS A O 1
ATOM 776 N N . ALA A 1 92 ? 10.984 -25 -9.648 1 57.72 92 ALA A N 1
ATOM 777 C CA . ALA A 1 92 ? 10.289 -24.359 -8.539 1 57.72 92 ALA A CA 1
ATOM 778 C C . ALA A 1 92 ? 9.445 -25.359 -7.766 1 57.72 92 ALA A C 1
ATOM 780 O O . ALA A 1 92 ? 8.852 -26.266 -8.352 1 57.72 92 ALA A O 1
ATOM 781 N N . GLU A 1 93 ? 9.594 -25.25 -6.5 1 58.44 93 GLU A N 1
ATOM 782 C CA . GLU A 1 93 ? 8.82 -26.125 -5.625 1 58.44 93 GLU A CA 1
ATOM 783 C C . GLU A 1 93 ? 7.324 -26 -5.883 1 58.44 93 GLU A C 1
ATOM 785 O O . GLU A 1 93 ? 6.805 -24.875 -5.984 1 58.44 93 GLU A O 1
ATOM 790 N N . ILE A 1 94 ? 6.789 -27.062 -6.344 1 72.38 94 ILE A N 1
ATOM 791 C CA . ILE A 1 94 ? 5.34 -27.125 -6.488 1 72.38 94 ILE A CA 1
ATOM 792 C C . ILE A 1 94 ? 4.684 -27.141 -5.109 1 72.38 94 ILE A C 1
ATOM 794 O O . ILE A 1 94 ? 5.07 -27.922 -4.238 1 72.38 94 ILE A O 1
ATOM 798 N N . SER A 1 95 ? 3.803 -26.234 -5.016 1 79.38 95 SER A N 1
ATOM 799 C CA . SER A 1 95 ? 3.088 -26.188 -3.746 1 79.38 95 SER A CA 1
ATOM 800 C C . SER A 1 95 ? 2.287 -27.453 -3.514 1 79.38 95 SER A C 1
ATOM 802 O O . SER A 1 95 ? 1.702 -28.016 -4.449 1 79.38 95 SER A O 1
ATOM 804 N N . ARG A 1 96 ? 2.277 -27.922 -2.334 1 84.44 96 ARG A N 1
ATOM 805 C CA . ARG A 1 96 ? 1.482 -29.078 -1.935 1 84.44 96 ARG A CA 1
ATOM 806 C C . ARG A 1 96 ? 0.019 -28.906 -2.324 1 84.44 96 ARG A C 1
ATOM 808 O O . ARG A 1 96 ? -0.671 -29.875 -2.631 1 84.44 96 ARG A O 1
ATOM 815 N N . ALA A 1 97 ? -0.389 -27.688 -2.35 1 90.06 97 ALA A N 1
ATOM 816 C CA . ALA A 1 97 ? -1.792 -27.359 -2.604 1 90.06 97 ALA A CA 1
ATOM 817 C C . ALA A 1 97 ? -2.195 -27.75 -4.023 1 90.06 97 ALA A C 1
ATOM 819 O O . ALA A 1 97 ? -3.365 -28.047 -4.285 1 90.06 97 ALA A O 1
ATOM 820 N N . ALA A 1 98 ? -1.234 -27.781 -4.871 1 88.44 98 ALA A N 1
ATOM 821 C CA . ALA A 1 98 ? -1.532 -28.141 -6.254 1 88.44 98 ALA A CA 1
ATOM 822 C C . ALA A 1 98 ? -2.113 -29.547 -6.348 1 88.44 98 ALA A C 1
ATOM 824 O O . ALA A 1 98 ? -2.945 -29.828 -7.215 1 88.44 98 ALA A O 1
ATOM 825 N N . TRP A 1 99 ? -1.753 -30.406 -5.457 1 90.88 99 TRP A N 1
ATOM 826 C CA . TRP A 1 99 ? -2.156 -31.812 -5.488 1 90.88 99 TRP A CA 1
ATOM 827 C C . TRP A 1 99 ? -3.562 -31.984 -4.926 1 90.88 99 TRP A C 1
ATOM 829 O O . TRP A 1 99 ? -4.211 -33 -5.164 1 90.88 99 TRP A O 1
ATOM 839 N N . PHE A 1 100 ? -4.031 -31.016 -4.18 1 93.44 100 PHE A N 1
ATOM 840 C CA . PHE A 1 100 ? -5.336 -31.125 -3.535 1 93.44 100 PHE A CA 1
ATOM 841 C C . PHE A 1 100 ? -6.445 -31.234 -4.574 1 93.44 100 PHE A C 1
ATOM 843 O O . PHE A 1 100 ? -7.461 -31.891 -4.336 1 93.44 100 PHE A O 1
ATOM 850 N N . ARG A 1 101 ? -6.238 -30.625 -5.695 1 91.44 101 ARG A N 1
ATOM 851 C CA . ARG A 1 101 ? -7.266 -30.594 -6.73 1 91.44 101 ARG A CA 1
ATOM 852 C C . ARG A 1 101 ? -7.539 -32 -7.266 1 91.44 101 ARG A C 1
ATOM 854 O O . ARG A 1 101 ? -8.617 -32.281 -7.797 1 91.44 101 ARG A O 1
ATOM 861 N N . LEU A 1 102 ? -6.574 -32.906 -7.098 1 94.19 102 LEU A N 1
ATOM 862 C CA . LEU A 1 102 ? -6.742 -34.281 -7.559 1 94.19 102 LEU A CA 1
ATOM 863 C C . LEU A 1 102 ? -7.562 -35.094 -6.562 1 94.19 102 LEU A C 1
ATOM 865 O O . LEU A 1 102 ? -7.941 -36.219 -6.848 1 94.19 102 LEU A O 1
ATOM 869 N N . LEU A 1 103 ? -7.887 -34.5 -5.457 1 93.56 103 LEU A N 1
ATOM 870 C CA . LEU A 1 103 ? -8.617 -35.188 -4.402 1 93.56 103 LEU A CA 1
ATOM 871 C C . LEU A 1 103 ? -10 -34.562 -4.203 1 93.56 103 LEU A C 1
ATOM 873 O O . LEU A 1 103 ? -10.688 -34.875 -3.232 1 93.56 103 LEU A O 1
ATOM 877 N N . MET A 1 104 ? -10.414 -33.719 -5.066 1 91.62 104 MET A N 1
ATOM 878 C CA . MET A 1 104 ? -11.648 -32.938 -4.902 1 91.62 104 MET A CA 1
ATOM 879 C C . MET A 1 104 ? -12.859 -33.875 -4.812 1 91.62 104 MET A C 1
ATOM 881 O O . MET A 1 104 ? -13.758 -33.625 -4.012 1 91.62 104 MET A O 1
ATOM 885 N N . SER A 1 105 ? -12.898 -34.938 -5.625 1 91.31 105 SER A N 1
ATOM 886 C CA . SER A 1 105 ? -14.031 -35.844 -5.656 1 91.31 105 SER A CA 1
ATOM 887 C C . SER A 1 105 ? -14.219 -36.531 -4.309 1 91.31 105 SER A C 1
ATOM 889 O O . SER A 1 105 ? -15.344 -36.719 -3.838 1 91.31 105 SER A O 1
ATOM 891 N N . GLU A 1 106 ? -13.172 -36.875 -3.729 1 90.69 106 GLU A N 1
ATOM 892 C CA . GLU A 1 106 ? -13.219 -37.562 -2.443 1 90.69 106 GLU A CA 1
ATOM 893 C C . GLU A 1 106 ? -13.516 -36.594 -1.304 1 90.69 106 GLU A C 1
ATOM 895 O O . GLU A 1 106 ? -14.156 -36.969 -0.319 1 90.69 106 GLU A O 1
ATOM 900 N N . ALA A 1 107 ? -13.102 -35.406 -1.452 1 91.75 107 ALA A N 1
ATOM 901 C CA . ALA A 1 107 ? -13.242 -34.406 -0.398 1 91.75 107 ALA A CA 1
ATOM 902 C C . ALA A 1 107 ? -14.664 -33.875 -0.356 1 91.75 107 ALA A C 1
ATOM 904 O O . ALA A 1 107 ? -15.141 -33.438 0.695 1 91.75 107 ALA A O 1
ATOM 905 N N . LEU A 1 108 ? -15.305 -33.875 -1.524 1 95.19 108 LEU A N 1
ATOM 906 C CA . LEU A 1 108 ? -16.641 -33.281 -1.618 1 95.19 108 LEU A CA 1
ATOM 907 C C . LEU A 1 108 ? -17.625 -34.281 -2.227 1 95.19 108 LEU A C 1
ATOM 909 O O . LEU A 1 108 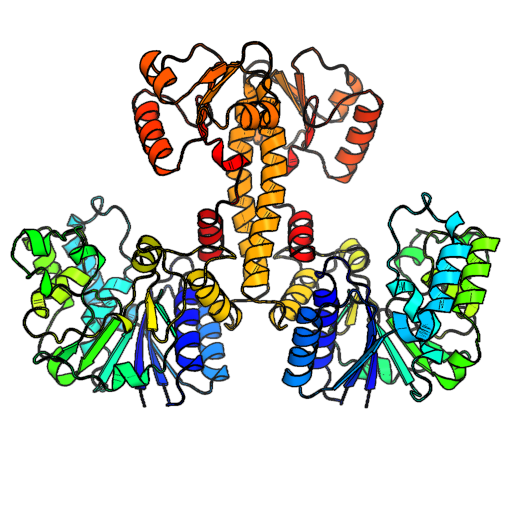? -18.219 -34 -3.268 1 95.19 108 LEU A O 1
ATOM 913 N N . PRO A 1 109 ? -17.953 -35.312 -1.524 1 92.19 109 PRO A N 1
ATOM 914 C CA . PRO A 1 109 ? -18.797 -36.344 -2.096 1 92.19 109 PRO A CA 1
ATOM 915 C C . PRO A 1 109 ? -20.25 -35.938 -2.289 1 92.19 109 PRO A C 1
ATOM 917 O O . PRO A 1 109 ? -20.938 -36.469 -3.15 1 92.19 109 PRO A O 1
ATOM 920 N N . ASP A 1 110 ? -20.672 -34.938 -1.569 1 94.69 110 ASP A N 1
ATOM 921 C CA . ASP A 1 110 ? -22.094 -34.562 -1.6 1 94.69 110 ASP A CA 1
ATOM 922 C C . ASP A 1 110 ? -22.328 -33.375 -2.545 1 94.69 110 ASP A C 1
ATOM 924 O O . ASP A 1 110 ? -23.469 -32.938 -2.721 1 94.69 110 ASP A O 1
ATOM 928 N N . VAL A 1 111 ? -21.312 -32.906 -3.162 1 97.19 111 VAL A N 1
ATOM 929 C CA . VAL A 1 111 ? -21.438 -31.781 -4.078 1 97.19 111 VAL A CA 1
ATOM 930 C C . VAL A 1 111 ? -21.625 -32.281 -5.504 1 97.19 111 VAL A C 1
ATOM 932 O O . VAL A 1 111 ? -20.828 -33.094 -5.992 1 97.19 111 VAL A O 1
ATOM 935 N N . GLU A 1 112 ? -22.656 -31.875 -6.137 1 97.62 112 GLU A N 1
ATOM 936 C CA . GLU A 1 112 ? -23 -32.406 -7.449 1 97.62 112 GLU A CA 1
ATOM 937 C C . GLU A 1 112 ? -22.281 -31.641 -8.562 1 97.62 112 GLU A C 1
ATOM 939 O O . GLU A 1 112 ? -22.016 -32.188 -9.625 1 97.62 112 GLU A O 1
ATOM 944 N N . ARG A 1 113 ? -22.125 -30.391 -8.367 1 98.19 113 ARG A N 1
ATOM 945 C CA . ARG A 1 113 ? -21.484 -29.5 -9.336 1 98.19 113 ARG A CA 1
ATOM 946 C C . ARG A 1 113 ? -20.5 -28.562 -8.648 1 98.19 113 ARG A C 1
ATOM 948 O O . ARG A 1 113 ? -20.797 -28.047 -7.566 1 98.19 113 ARG A O 1
ATOM 955 N N . LEU A 1 114 ? -19.344 -28.359 -9.328 1 98.62 114 LEU A N 1
ATOM 956 C CA . LEU A 1 114 ? -18.281 -27.625 -8.664 1 98.62 114 LEU A CA 1
ATOM 957 C C . LEU A 1 114 ? -17.469 -26.812 -9.664 1 98.62 114 LEU A C 1
ATOM 959 O O . LEU A 1 114 ? -17.219 -27.266 -10.781 1 98.62 114 LEU A O 1
ATOM 963 N N . ILE A 1 115 ? -17.125 -25.594 -9.312 1 98.88 115 ILE A N 1
ATOM 964 C CA . ILE A 1 115 ? -16.141 -24.812 -10.055 1 98.88 115 ILE A CA 1
ATOM 965 C C . ILE A 1 115 ? -14.844 -24.75 -9.258 1 98.88 115 ILE A C 1
ATOM 967 O O . ILE A 1 115 ? -14.836 -24.328 -8.102 1 98.88 115 ILE A O 1
ATOM 971 N N . TYR A 1 116 ? -13.758 -25.188 -9.82 1 98.69 116 TYR A N 1
ATOM 972 C CA . TYR A 1 116 ? -12.438 -25 -9.242 1 98.69 116 TYR A CA 1
ATOM 973 C C . TYR A 1 116 ? -11.773 -23.734 -9.781 1 98.69 116 TYR A C 1
ATOM 975 O O . TYR A 1 116 ? -11.805 -23.484 -10.984 1 98.69 116 TYR A O 1
ATOM 983 N N . LEU A 1 117 ? -11.172 -22.984 -8.898 1 98.62 117 LEU A N 1
ATOM 984 C CA . LEU A 1 117 ? -10.477 -21.75 -9.281 1 98.62 117 LEU A CA 1
ATOM 985 C C . LEU A 1 117 ? -9.094 -21.688 -8.641 1 98.62 117 LEU A C 1
ATOM 987 O O . LEU A 1 117 ? -8.945 -21.938 -7.441 1 98.62 117 LEU A O 1
ATOM 991 N N . ASP A 1 118 ? -8.062 -21.359 -9.438 1 97 118 ASP A N 1
ATOM 992 C CA . ASP A 1 118 ? -6.766 -21.031 -8.867 1 97 118 ASP A CA 1
ATOM 993 C C . ASP A 1 118 ? -6.84 -19.734 -8.055 1 97 118 ASP A C 1
ATOM 995 O O . ASP A 1 118 ? -7.719 -18.906 -8.281 1 97 118 ASP A O 1
ATOM 999 N N . ALA A 1 119 ? -5.895 -19.609 -7.191 1 95.62 119 ALA A N 1
ATOM 1000 C CA . ALA A 1 119 ? -5.852 -18.453 -6.305 1 95.62 119 ALA A CA 1
ATOM 1001 C C . ALA A 1 119 ? -5.66 -17.156 -7.098 1 95.62 119 ALA A C 1
ATOM 1003 O O . ALA A 1 119 ? -6.172 -16.109 -6.711 1 95.62 119 ALA A O 1
ATOM 1004 N N . ASP A 1 120 ? -4.938 -17.219 -8.211 1 95.25 120 ASP A N 1
ATOM 1005 C CA . ASP A 1 120 ? -4.543 -16.016 -8.93 1 95.25 120 ASP A CA 1
ATOM 1006 C C . ASP A 1 120 ? -5.512 -15.711 -10.078 1 95.25 120 ASP A C 1
ATOM 1008 O O . ASP A 1 120 ? -5.09 -15.344 -11.172 1 95.25 120 ASP A O 1
ATOM 1012 N N . THR A 1 121 ? -6.762 -15.945 -9.82 1 98 121 THR A N 1
ATOM 1013 C CA . THR A 1 121 ? -7.809 -15.578 -10.766 1 98 121 THR A CA 1
ATOM 1014 C C . THR A 1 121 ? -8.648 -14.422 -10.234 1 98 121 THR A C 1
ATOM 1016 O O . THR A 1 121 ? -8.852 -14.312 -9.023 1 98 121 THR A O 1
ATOM 1019 N N . ILE A 1 122 ? -9.117 -13.539 -11.078 1 98.44 122 ILE A N 1
ATOM 1020 C CA . ILE A 1 122 ? -10.07 -12.484 -10.758 1 98.44 122 ILE A CA 1
ATOM 1021 C C . ILE A 1 122 ? -11.312 -12.633 -11.633 1 98.44 122 ILE A C 1
ATOM 1023 O O . ILE A 1 122 ? -11.219 -12.617 -12.859 1 98.44 122 ILE A O 1
ATOM 1027 N N . ILE A 1 123 ? -12.484 -12.766 -11.039 1 98.81 123 ILE A N 1
ATOM 1028 C CA . ILE A 1 123 ? -13.742 -13.016 -11.734 1 98.81 123 ILE A CA 1
ATOM 1029 C C . ILE A 1 123 ? -14.453 -11.688 -12.008 1 98.81 123 ILE A C 1
ATOM 1031 O O . ILE A 1 123 ? -15.078 -11.117 -11.117 1 98.81 123 ILE A O 1
ATOM 1035 N N . ASN A 1 124 ? -14.273 -11.242 -13.219 1 98.44 124 ASN A N 1
ATOM 1036 C CA . ASN A 1 124 ? -14.875 -9.984 -13.641 1 98.44 124 ASN A CA 1
ATOM 1037 C C . ASN A 1 124 ? -16.141 -10.219 -14.469 1 98.44 124 ASN A C 1
ATOM 1039 O O . ASN A 1 124 ? -16.328 -9.602 -15.516 1 98.44 124 ASN A O 1
ATOM 1043 N N . LEU A 1 125 ? -16.969 -11.18 -14.086 1 98.5 125 LEU A N 1
ATOM 1044 C CA . LEU A 1 125 ? -18.281 -11.523 -14.625 1 98.5 125 LEU A CA 1
ATOM 1045 C C . LEU A 1 125 ? -19.125 -12.25 -13.578 1 98.5 125 LEU A C 1
ATOM 1047 O O . LEU A 1 125 ? -18.641 -12.547 -12.484 1 98.5 125 LEU A O 1
ATOM 1051 N N . ASP A 1 126 ? -20.406 -12.445 -13.891 1 98.5 126 ASP A N 1
ATOM 1052 C CA . ASP A 1 126 ? -21.219 -13.297 -13.031 1 98.5 126 ASP A CA 1
ATOM 1053 C C . ASP A 1 126 ? -20.828 -14.758 -13.164 1 98.5 126 ASP A C 1
ATOM 1055 O O . ASP A 1 126 ? -20.969 -15.352 -14.234 1 98.5 126 ASP A O 1
ATOM 1059 N N . ILE A 1 127 ? -20.344 -15.383 -12.117 1 98.69 127 ILE A N 1
ATOM 1060 C CA . ILE A 1 127 ? -19.797 -16.734 -12.172 1 98.69 127 ILE A CA 1
ATOM 1061 C C . ILE A 1 127 ? -20.891 -17.734 -12.516 1 98.69 127 ILE A C 1
ATOM 1063 O O . ILE A 1 127 ? -20.609 -18.875 -12.883 1 98.69 127 ILE A O 1
ATOM 1067 N N . LYS A 1 128 ? -22.094 -17.25 -12.375 1 98.62 128 LYS A N 1
ATOM 1068 C CA . LYS A 1 128 ? -23.234 -18.062 -12.789 1 98.62 128 LYS A CA 1
ATOM 1069 C C . LYS A 1 128 ? -23.141 -18.422 -14.266 1 98.62 128 LYS A C 1
ATOM 1071 O O . LYS A 1 128 ? -23.578 -19.5 -14.672 1 98.62 128 LYS A O 1
ATOM 1076 N N . GLU A 1 129 ? -22.562 -17.531 -15.078 1 98.56 129 GLU A N 1
ATOM 1077 C CA . GLU A 1 129 ? -22.391 -17.812 -16.5 1 98.56 129 GLU A CA 1
ATOM 1078 C C . GLU A 1 129 ? -21.578 -19.094 -16.719 1 98.56 129 GLU A C 1
ATOM 1080 O O . GLU A 1 129 ? -21.953 -19.938 -17.531 1 98.56 129 GLU A O 1
ATOM 1085 N N . LEU A 1 130 ? -20.5 -19.25 -16.016 1 98.75 130 LEU A N 1
ATOM 1086 C CA . LEU A 1 130 ? -19.672 -20.453 -16.078 1 98.75 130 LEU A CA 1
ATOM 1087 C C . LEU A 1 130 ? -20.422 -21.656 -15.492 1 98.75 130 LEU A C 1
ATOM 1089 O O . LEU A 1 130 ? -20.375 -22.75 -16.047 1 98.75 130 LEU A O 1
ATOM 1093 N N . TRP A 1 131 ? -21.094 -21.422 -14.398 1 98.69 131 TRP A N 1
ATOM 1094 C CA . TRP A 1 131 ? -21.828 -22.438 -13.672 1 98.69 131 TRP A CA 1
ATOM 1095 C C . TRP A 1 131 ? -22.875 -23.109 -14.57 1 98.69 131 TRP A C 1
ATOM 1097 O O . TRP A 1 131 ? -23.125 -24.312 -14.445 1 98.69 131 TRP A O 1
ATOM 1107 N N . GLU A 1 132 ? -23.359 -22.375 -15.484 1 98.44 132 GLU A N 1
ATOM 1108 C CA . GLU A 1 132 ? -24.469 -22.844 -16.297 1 98.44 132 GLU A CA 1
ATOM 1109 C C . GLU A 1 132 ? -23.969 -23.484 -17.594 1 98.44 132 GLU A C 1
ATOM 1111 O O . GLU A 1 132 ? -24.766 -24.031 -18.359 1 98.44 132 GLU A O 1
ATOM 1116 N N . GLU A 1 133 ? -22.734 -23.453 -17.828 1 98.69 133 GLU A N 1
ATOM 1117 C CA . GLU A 1 133 ? -22.188 -24.141 -19 1 98.69 133 GLU A CA 1
ATOM 1118 C C . GLU A 1 133 ? -22.328 -25.656 -18.859 1 98.69 133 GLU A C 1
ATOM 1120 O O . GLU A 1 133 ? -22.578 -26.156 -17.766 1 98.69 133 GLU A O 1
ATOM 1125 N N . GLU A 1 134 ? -22.125 -26.344 -19.969 1 98.38 134 GLU A N 1
ATOM 1126 C CA . GLU A 1 134 ? -22.141 -27.797 -19.969 1 98.38 134 GLU A CA 1
ATOM 1127 C C . GLU A 1 134 ? -20.734 -28.359 -19.797 1 98.38 134 GLU A C 1
ATOM 1129 O O . GLU A 1 134 ? -19.75 -27.688 -20.109 1 98.38 134 GLU A O 1
ATOM 1134 N N . THR A 1 135 ? -20.688 -29.594 -19.266 1 98.56 135 THR A N 1
ATOM 1135 C CA . THR A 1 135 ? -19.422 -30.312 -19.188 1 98.56 135 THR A CA 1
ATOM 1136 C C . THR A 1 135 ? -19.344 -31.359 -20.297 1 98.56 135 THR A C 1
ATOM 1138 O O . THR A 1 135 ? -20.312 -31.594 -21.016 1 98.56 135 THR A O 1
ATOM 1141 N N . GLY A 1 136 ? -18.141 -31.875 -20.422 1 98.31 136 GLY A N 1
ATOM 1142 C CA . GLY A 1 136 ? -17.969 -33 -21.344 1 98.31 136 GLY A CA 1
ATOM 1143 C C . GLY A 1 136 ? -18.5 -34.312 -20.797 1 98.31 136 GLY A C 1
ATOM 1144 O O . GLY A 1 136 ? -19.078 -34.344 -19.703 1 98.31 136 GLY A O 1
ATOM 1145 N N . ALA A 1 137 ? -18.266 -35.344 -21.594 1 97.5 137 ALA A N 1
ATOM 1146 C CA . ALA A 1 137 ? -18.766 -36.656 -21.234 1 97.5 137 ALA A CA 1
ATOM 1147 C C . ALA A 1 137 ? -18.109 -37.188 -19.953 1 97.5 137 ALA A C 1
ATOM 1149 O O . ALA A 1 137 ? -18.672 -38 -19.25 1 97.5 137 ALA A O 1
ATOM 1150 N N . ASN A 1 138 ? -17.016 -36.75 -19.688 1 97.19 138 ASN A N 1
ATOM 1151 C CA . ASN A 1 138 ? -16.297 -37.188 -18.5 1 97.19 138 ASN A CA 1
ATOM 1152 C C . ASN A 1 138 ? -16.562 -36.281 -17.312 1 97.19 138 ASN A C 1
ATOM 1154 O O . ASN A 1 138 ? -15.93 -36.406 -16.266 1 97.19 138 ASN A O 1
ATOM 1158 N N . GLY A 1 139 ? -17.375 -35.25 -17.547 1 98.12 139 GLY A N 1
ATOM 1159 C CA . GLY A 1 139 ? -17.812 -34.406 -16.453 1 98.12 139 GLY A CA 1
ATOM 1160 C C . GLY A 1 139 ? -16.938 -33.188 -16.281 1 98.12 139 GLY A C 1
ATOM 1161 O O . GLY A 1 139 ? -17.109 -32.406 -15.328 1 98.12 139 GLY A O 1
ATOM 1162 N N . LEU A 1 140 ? -16 -32.938 -17.156 1 98.44 140 LEU A N 1
ATOM 1163 C CA . LEU A 1 140 ? -15.078 -31.812 -17.016 1 98.44 140 LEU A CA 1
ATOM 1164 C C . LEU A 1 140 ? -15.227 -30.828 -18.172 1 98.44 140 LEU A C 1
ATOM 1166 O O . LEU A 1 140 ? -15.406 -31.25 -19.312 1 98.44 140 LEU A O 1
ATOM 1170 N N . ALA A 1 141 ? -15.234 -29.562 -17.891 1 98.81 141 ALA A N 1
ATOM 1171 C CA . ALA A 1 141 ? -15.086 -28.484 -18.875 1 98.81 141 ALA A CA 1
ATOM 1172 C C . ALA A 1 141 ? -13.977 -27.516 -18.469 1 98.81 141 ALA A C 1
ATOM 1174 O O . ALA A 1 141 ? -13.812 -27.219 -17.281 1 98.81 141 ALA A O 1
ATOM 1175 N N . ALA A 1 142 ? -13.188 -27.125 -19.391 1 98.56 142 ALA A N 1
ATOM 1176 C CA . ALA A 1 142 ? -12.047 -26.234 -19.141 1 98.56 142 ALA A CA 1
ATOM 1177 C C . ALA A 1 142 ? -11.711 -25.422 -20.375 1 98.56 142 ALA A C 1
ATOM 1179 O O . ALA A 1 142 ? -12.32 -25.609 -21.438 1 98.56 142 ALA A O 1
ATOM 1180 N N . VAL A 1 143 ? -10.844 -24.484 -20.203 1 98.06 143 VAL A N 1
ATOM 1181 C CA . VAL A 1 143 ? -10.453 -23.609 -21.312 1 98.06 143 VAL A CA 1
ATOM 1182 C C . VAL A 1 143 ? -9.117 -24.078 -21.891 1 98.06 143 VAL A C 1
ATOM 1184 O O . VAL A 1 143 ? -8.203 -24.438 -21.141 1 98.06 143 VAL A O 1
ATOM 1187 N N . PRO A 1 144 ? -9.008 -24.047 -23.188 1 94.81 144 PRO A N 1
ATOM 1188 C CA . PRO A 1 144 ? -7.711 -24.375 -23.781 1 94.81 144 PRO A CA 1
ATOM 1189 C C . PRO A 1 144 ? -6.578 -23.5 -23.266 1 94.81 144 PRO A C 1
ATOM 1191 O O . PRO A 1 144 ? -6.785 -22.312 -23 1 94.81 144 PRO A O 1
ATOM 1194 N N . ASP A 1 145 ? -5.414 -24.078 -23.109 1 92.38 145 ASP A N 1
ATOM 1195 C CA . ASP A 1 145 ? -4.242 -23.312 -22.703 1 92.38 145 ASP A CA 1
ATOM 1196 C C . ASP A 1 145 ? -3.641 -22.562 -23.891 1 92.38 145 ASP A C 1
ATOM 1198 O O . ASP A 1 145 ? -2.957 -23.141 -24.719 1 92.38 145 ASP A O 1
ATOM 1202 N N . MET A 1 146 ? -3.764 -21.297 -23.875 1 81.38 146 MET A N 1
ATOM 1203 C CA . MET A 1 146 ? -3.398 -20.5 -25.031 1 81.38 146 MET A CA 1
ATOM 1204 C C . MET A 1 146 ? -1.884 -20.422 -25.188 1 81.38 146 MET A C 1
ATOM 1206 O O . MET A 1 146 ? -1.378 -20.266 -26.297 1 81.38 146 MET A O 1
ATOM 1210 N N . VAL A 1 147 ? -1.19 -20.484 -24.125 1 76.19 147 VAL A N 1
ATOM 1211 C CA . VAL A 1 147 ? 0.265 -20.406 -24.188 1 76.19 147 VAL A CA 1
ATOM 1212 C C . VAL A 1 147 ? 0.826 -21.688 -24.812 1 76.19 147 VAL A C 1
ATOM 1214 O O . VAL A 1 147 ? 1.742 -21.625 -25.641 1 76.19 147 VAL A O 1
ATOM 1217 N N . ILE A 1 148 ? 0.321 -22.734 -24.422 1 72.06 148 ILE A N 1
ATOM 1218 C CA . ILE A 1 148 ? 0.737 -24.016 -24.984 1 72.06 148 ILE A CA 1
ATOM 1219 C C . ILE A 1 148 ? 0.308 -24.094 -26.453 1 72.06 148 ILE A C 1
ATOM 1221 O O . ILE A 1 148 ? 1.063 -24.578 -27.297 1 72.06 148 ILE A O 1
ATOM 1225 N N . GLN A 1 149 ? -0.743 -23.5 -26.734 1 67.94 149 GLN A N 1
ATOM 1226 C CA . GLN A 1 149 ? -1.247 -23.547 -28.109 1 67.94 149 GLN A CA 1
ATOM 1227 C C . GLN A 1 149 ? -0.422 -22.656 -29.031 1 67.94 149 GLN A C 1
ATOM 1229 O O . GLN A 1 149 ? -0.335 -22.922 -30.234 1 67.94 149 GLN A O 1
ATOM 1234 N N . ASP A 1 150 ? 0.209 -21.656 -28.375 1 66.94 150 ASP A N 1
ATOM 1235 C CA . ASP A 1 150 ? 0.955 -20.719 -29.203 1 66.94 150 ASP A CA 1
ATOM 1236 C C . ASP A 1 150 ? 2.426 -21.109 -29.297 1 66.94 150 ASP A C 1
ATOM 1238 O O . ASP A 1 150 ? 3.254 -20.344 -29.781 1 66.94 150 ASP A O 1
ATOM 1242 N N . GLY A 1 151 ? 2.744 -22.281 -28.797 1 63.31 151 GLY A N 1
ATOM 1243 C CA . GLY A 1 151 ? 4.07 -22.734 -29.188 1 63.31 151 GLY A CA 1
ATOM 1244 C C . GLY A 1 151 ? 4.879 -23.297 -28.031 1 63.31 151 GLY A C 1
ATOM 1245 O O . GLY A 1 151 ? 5.883 -23.969 -28.234 1 63.31 151 GLY A O 1
ATOM 1246 N N . GLN A 1 152 ? 4.613 -22.844 -26.828 1 64.69 152 GLN A N 1
ATOM 1247 C CA . GLN A 1 152 ? 5.328 -23.484 -25.734 1 64.69 152 GLN A CA 1
ATOM 1248 C C . GLN A 1 152 ? 4.711 -24.844 -25.406 1 64.69 152 GLN A C 1
ATOM 1250 O O . GLN A 1 152 ? 3.807 -24.938 -24.578 1 64.69 152 GLN A O 1
ATOM 1255 N N . VAL A 1 153 ? 5.191 -25.797 -26.031 1 70.81 153 VAL A N 1
ATOM 1256 C CA . VAL A 1 153 ? 4.516 -27.094 -26.031 1 70.81 153 VAL A CA 1
ATOM 1257 C C . VAL A 1 153 ? 4.938 -27.906 -24.812 1 70.81 153 VAL A C 1
ATOM 1259 O O . VAL A 1 153 ? 6.125 -27.984 -24.484 1 70.81 153 VAL A O 1
ATOM 1262 N N . SER A 1 154 ? 3.885 -28.328 -24.141 1 79.38 154 SER A N 1
ATOM 1263 C CA . SER A 1 154 ? 4.125 -29.234 -23.031 1 79.38 154 SER A CA 1
ATOM 1264 C C . SER A 1 154 ? 4.75 -30.547 -23.516 1 79.38 154 SER A C 1
ATOM 1266 O O . SER A 1 154 ? 4.535 -30.953 -24.656 1 79.38 154 SER A O 1
ATOM 1268 N N . LEU A 1 155 ? 5.523 -31.109 -22.672 1 84.44 155 LEU A N 1
ATOM 1269 C CA . LEU A 1 155 ? 6.109 -32.406 -22.969 1 84.44 155 LEU A CA 1
ATOM 1270 C C . LEU A 1 155 ? 5.023 -33.438 -23.219 1 84.44 155 LEU A C 1
ATOM 1272 O O . LEU A 1 155 ? 5.199 -34.344 -24.031 1 84.44 155 LEU A O 1
ATOM 1276 N N . LEU A 1 156 ? 3.934 -33.312 -22.562 1 90.94 156 LEU A N 1
ATOM 1277 C CA . LEU A 1 156 ? 2.811 -34.25 -22.734 1 90.94 156 LEU A CA 1
ATOM 1278 C C . LEU A 1 156 ? 2.312 -34.219 -24.172 1 90.94 156 LEU A C 1
ATOM 1280 O O . LEU A 1 156 ? 2.076 -35.281 -24.75 1 90.94 156 LEU A O 1
ATOM 1284 N N . VAL A 1 157 ? 2.191 -33.125 -24.719 1 90 157 VAL A N 1
ATOM 1285 C CA . VAL A 1 157 ? 1.726 -32.969 -26.094 1 90 157 VAL A CA 1
ATOM 1286 C C . VAL A 1 157 ? 2.811 -33.438 -27.062 1 90 157 VAL A C 1
ATOM 1288 O O . VAL A 1 157 ? 2.527 -34.156 -28.016 1 90 157 VAL A O 1
ATOM 1291 N N . LYS A 1 158 ? 3.986 -33.031 -26.75 1 89.44 158 LYS A N 1
ATOM 1292 C CA . LYS A 1 158 ? 5.117 -33.406 -27.609 1 89.44 158 LYS A CA 1
ATOM 1293 C C . LYS A 1 158 ? 5.266 -34.906 -27.734 1 89.44 158 LYS A C 1
ATOM 1295 O O . LYS A 1 158 ? 5.664 -35.438 -28.781 1 89.44 158 LYS A O 1
ATOM 1300 N N . ARG A 1 159 ? 4.918 -35.562 -26.75 1 91.81 159 ARG A N 1
ATOM 1301 C CA . ARG A 1 159 ? 5.082 -37 -26.719 1 91.81 159 ARG A CA 1
ATOM 1302 C C . ARG A 1 159 ? 3.85 -37.719 -27.281 1 91.81 159 ARG A C 1
ATOM 1304 O O . ARG A 1 159 ? 3.777 -38.938 -27.266 1 91.81 159 ARG A O 1
ATOM 1311 N N . GLY A 1 160 ? 2.85 -37 -27.609 1 90.56 160 GLY A N 1
ATOM 1312 C CA . GLY A 1 160 ? 1.67 -37.531 -28.25 1 90.56 160 GLY A CA 1
ATOM 1313 C C . GLY A 1 160 ? 0.662 -38.094 -27.266 1 90.56 160 GLY A C 1
ATOM 1314 O O . GLY A 1 160 ? -0.226 -38.875 -27.656 1 90.56 160 GLY A O 1
ATOM 1315 N N . LEU A 1 161 ? 0.778 -37.75 -26.078 1 92.69 161 LEU A N 1
ATOM 1316 C CA . LEU A 1 161 ? -0.078 -38.312 -25.031 1 92.69 161 LEU A CA 1
ATOM 1317 C C . LEU A 1 161 ? -1.334 -37.469 -24.859 1 92.69 161 LEU A C 1
ATOM 1319 O O . LEU A 1 161 ? -2.283 -37.875 -24.188 1 92.69 161 LEU A O 1
ATOM 1323 N N . CYS A 1 162 ? -1.343 -36.344 -25.438 1 92.25 162 CYS A N 1
ATOM 1324 C CA . CYS A 1 162 ? -2.471 -35.406 -25.484 1 92.25 162 CYS A CA 1
ATOM 1325 C C . CYS A 1 162 ? -2.432 -34.562 -26.75 1 92.25 162 CYS A C 1
ATOM 1327 O O . CYS A 1 162 ? -1.364 -34.125 -27.172 1 92.25 162 CYS A O 1
ATOM 1329 N N . ALA A 1 163 ? -3.551 -34.406 -27.344 1 91.19 163 ALA A N 1
ATOM 1330 C CA . ALA A 1 163 ? -3.6 -33.562 -28.531 1 91.19 163 ALA A CA 1
ATOM 1331 C C . ALA A 1 163 ? -3.438 -32.094 -28.172 1 91.19 163 ALA A C 1
ATOM 1333 O O . ALA A 1 163 ? -4.004 -31.625 -27.172 1 91.19 163 ALA A O 1
ATOM 1334 N N . GLU A 1 164 ? -2.695 -31.391 -28.906 1 89.31 164 GLU A N 1
ATOM 1335 C CA . GLU A 1 164 ? -2.422 -29.969 -28.672 1 89.31 164 GLU A CA 1
ATOM 1336 C C . GLU A 1 164 ? -3.715 -29.172 -28.594 1 89.31 164 GLU A C 1
ATOM 1338 O O . GLU A 1 164 ? -3.877 -28.328 -27.703 1 89.31 164 GLU A O 1
ATOM 1343 N N . LYS A 1 165 ? -4.629 -29.438 -29.422 1 88.44 165 LYS A N 1
ATOM 1344 C CA . LYS A 1 165 ? -5.871 -28.672 -29.531 1 88.44 165 LYS A CA 1
ATOM 1345 C C . LYS A 1 165 ? -6.781 -28.938 -28.328 1 88.44 165 LYS A C 1
ATOM 1347 O O . LYS A 1 165 ? -7.664 -28.125 -28.031 1 88.44 165 LYS A O 1
ATOM 1352 N N . SER A 1 166 ? -6.551 -30.031 -27.672 1 92.12 166 SER A N 1
ATOM 1353 C CA . SER A 1 166 ? -7.426 -30.422 -26.562 1 92.12 166 SER A CA 1
ATOM 1354 C C . SER A 1 166 ? -6.789 -30.094 -25.219 1 92.12 166 SER A C 1
ATOM 1356 O O . SER A 1 166 ? -7.445 -30.188 -24.172 1 92.12 166 SER A O 1
ATOM 1358 N N . TYR A 1 167 ? -5.516 -29.688 -25.203 1 95 167 TYR A N 1
ATOM 1359 C CA . TYR A 1 167 ? -4.82 -29.406 -23.953 1 95 167 TYR A CA 1
ATOM 1360 C C . TYR A 1 167 ? -5.395 -28.172 -23.281 1 95 167 TYR A C 1
ATOM 1362 O O . TYR A 1 167 ? -5.441 -27.094 -23.875 1 95 167 TYR A O 1
ATOM 1370 N N . PHE A 1 168 ? -5.863 -28.359 -22.094 1 96.25 168 PHE A N 1
ATOM 1371 C CA . PHE A 1 168 ? -6.527 -27.25 -21.422 1 96.25 168 PHE A CA 1
ATOM 1372 C C . PHE A 1 168 ? -5.711 -26.781 -20.219 1 96.25 168 PHE A C 1
ATOM 1374 O O . PHE A 1 168 ? -4.809 -27.484 -19.766 1 96.25 168 PHE A O 1
ATOM 1381 N N . ASN A 1 169 ? -5.914 -25.547 -19.781 1 95.69 169 ASN A N 1
ATOM 1382 C CA . ASN A 1 169 ? -5.375 -24.984 -18.547 1 95.69 169 ASN A CA 1
ATOM 1383 C C . ASN A 1 169 ? -6.195 -25.406 -17.344 1 95.69 169 ASN A C 1
ATOM 1385 O O . ASN A 1 169 ? -7.426 -25.344 -17.359 1 95.69 169 ASN A O 1
ATOM 1389 N N . ALA A 1 170 ? -5.598 -25.812 -16.328 1 96.19 170 ALA A N 1
ATOM 1390 C CA . ALA A 1 170 ? -6.285 -26.453 -15.211 1 96.19 170 ALA A CA 1
ATOM 1391 C C . ALA A 1 170 ? -6.59 -25.438 -14.109 1 96.19 170 ALA A C 1
ATOM 1393 O O . ALA A 1 170 ? -6.902 -25.812 -12.977 1 96.19 170 ALA A O 1
ATOM 1394 N N . GLY A 1 171 ? -6.508 -24.125 -14.344 1 97 171 GLY A N 1
ATOM 1395 C CA . GLY A 1 171 ? -6.688 -23.109 -13.312 1 97 171 GLY A CA 1
ATOM 1396 C C . GLY A 1 171 ? -8.141 -22.75 -13.086 1 97 171 GLY A C 1
ATOM 1397 O O . GLY A 1 171 ? -8.492 -22.156 -12.062 1 97 171 GLY A O 1
ATOM 1398 N N . VAL A 1 172 ? -8.961 -23.016 -14.07 1 98.69 172 VAL A N 1
ATOM 1399 C CA . VAL A 1 172 ? -10.406 -22.859 -13.969 1 98.69 172 VAL A CA 1
ATOM 1400 C C . VAL A 1 172 ? -11.102 -24.109 -14.531 1 98.69 172 VAL A C 1
ATOM 1402 O O . VAL A 1 172 ? -10.977 -24.406 -15.727 1 98.69 172 VAL A O 1
ATOM 1405 N N . LEU A 1 173 ? -11.867 -24.797 -13.68 1 98.69 173 LEU A N 1
ATOM 1406 C CA . LEU A 1 173 ? -12.539 -26.031 -14.086 1 98.69 173 LEU A CA 1
ATOM 1407 C C . LEU A 1 173 ? -14.016 -26 -13.688 1 98.69 173 LEU A C 1
ATOM 1409 O O . LEU A 1 173 ? -14.352 -25.531 -12.594 1 98.69 173 LEU A O 1
ATOM 1413 N N . LEU A 1 174 ? -14.836 -26.422 -14.555 1 98.88 174 LEU A N 1
ATOM 1414 C CA . LEU A 1 174 ? -16.219 -26.75 -14.227 1 98.88 174 LEU A CA 1
ATOM 1415 C C . LEU A 1 174 ? -16.406 -28.266 -14.18 1 98.88 174 LEU A C 1
ATOM 1417 O O . LEU A 1 174 ? -16.047 -28.984 -15.117 1 98.88 174 LEU A O 1
ATOM 1421 N N . LEU A 1 175 ? -17.047 -28.75 -13.094 1 98.69 175 LEU A N 1
ATOM 1422 C CA . LEU A 1 175 ? -17.062 -30.188 -12.875 1 98.69 175 LEU A CA 1
ATOM 1423 C C . LEU A 1 175 ? -18.484 -30.672 -12.57 1 98.69 175 LEU A C 1
ATOM 1425 O O . LEU A 1 175 ? -19.156 -30.109 -11.703 1 98.69 175 LEU A O 1
ATOM 1429 N N . ASP A 1 176 ? -18.875 -31.609 -13.328 1 98.44 176 ASP A N 1
ATOM 1430 C CA . ASP A 1 176 ? -19.953 -32.5 -12.891 1 98.44 176 ASP A CA 1
ATOM 1431 C C . ASP A 1 176 ? -19.422 -33.625 -12 1 98.44 176 ASP A C 1
ATOM 1433 O O . ASP A 1 176 ? -18.859 -34.594 -12.5 1 98.44 176 ASP A O 1
ATOM 1437 N N . MET A 1 177 ? -19.688 -33.5 -10.766 1 97.88 177 MET A N 1
ATOM 1438 C CA . MET A 1 177 ? -18.922 -34.25 -9.773 1 97.88 177 MET A CA 1
ATOM 1439 C C . MET A 1 177 ? -19.266 -35.75 -9.844 1 97.88 177 MET A C 1
ATOM 1441 O O . MET A 1 177 ? -18.359 -36.594 -9.781 1 97.88 177 MET A O 1
ATOM 1445 N N . PRO A 1 178 ? -20.469 -36.156 -9.984 1 97.06 178 PRO A N 1
ATOM 1446 C CA . PRO A 1 178 ? -20.766 -37.594 -10.094 1 97.06 178 PRO A CA 1
ATOM 1447 C C . PRO A 1 178 ? -20.062 -38.25 -11.273 1 97.06 178 PRO A C 1
ATOM 1449 O O . PRO A 1 178 ? -19.609 -39.375 -11.156 1 97.06 178 PRO A O 1
ATOM 1452 N N . VAL A 1 179 ? -19.969 -37.594 -12.375 1 97.5 179 VAL A N 1
ATOM 1453 C CA . VAL A 1 179 ? -19.312 -38.156 -13.555 1 97.5 179 VAL A CA 1
ATOM 1454 C C . VAL A 1 179 ? -17.797 -38.094 -13.398 1 97.5 179 VAL A C 1
ATOM 1456 O O . VAL A 1 179 ? -17.094 -39.062 -13.633 1 97.5 179 VAL A O 1
ATOM 1459 N N . PHE A 1 180 ? -17.281 -36.969 -13.023 1 97.06 180 PHE A N 1
ATOM 1460 C CA . PHE A 1 180 ? -15.852 -36.75 -12.812 1 97.06 180 PHE A CA 1
ATOM 1461 C C . PHE A 1 180 ? -15.273 -37.781 -11.836 1 97.06 180 PHE A C 1
ATOM 1463 O O . PHE A 1 180 ? -14.156 -38.25 -12.031 1 97.06 180 PHE A O 1
ATOM 1470 N N . SER A 1 181 ? -16.062 -38.125 -10.852 1 95.81 181 SER A N 1
ATOM 1471 C CA . SER A 1 181 ? -15.617 -39 -9.758 1 95.81 181 SER A CA 1
ATOM 1472 C C . SER A 1 181 ? -15.492 -40.438 -10.203 1 95.81 181 SER A C 1
ATOM 1474 O O . SER A 1 181 ? -14.977 -41.281 -9.469 1 95.81 181 SER A O 1
ATOM 1476 N N . LYS A 1 182 ? -15.945 -40.656 -11.344 1 95.38 182 LYS A N 1
ATOM 1477 C CA . LYS A 1 182 ? -15.789 -42.031 -11.867 1 95.38 182 LYS A CA 1
ATOM 1478 C C . LYS A 1 182 ? -14.32 -42.344 -12.109 1 95.38 182 LYS A C 1
ATOM 1480 O O . LYS A 1 182 ? -13.93 -43.531 -12.102 1 95.38 182 LYS A O 1
ATOM 1485 N N . GLU A 1 183 ? -13.625 -41.344 -12.43 1 94.12 183 GLU A N 1
ATOM 1486 C CA . GLU A 1 183 ? -12.172 -41.531 -12.492 1 94.12 183 GLU A CA 1
ATOM 1487 C C . GLU A 1 183 ? -11.57 -41.594 -11.086 1 94.12 183 GLU A C 1
ATOM 1489 O O . GLU A 1 183 ? -11.336 -40.594 -10.453 1 94.12 183 GLU A O 1
ATOM 1494 N N . LYS A 1 184 ? -11.203 -42.75 -10.641 1 92.62 184 LYS A N 1
ATOM 1495 C CA . LYS A 1 184 ? -10.812 -43 -9.25 1 92.62 184 LYS A CA 1
ATOM 1496 C C . LYS A 1 184 ? -9.297 -42.875 -9.078 1 92.62 184 LYS A C 1
ATOM 1498 O O . LYS A 1 184 ? -8.547 -43.031 -10.047 1 92.62 184 LYS A O 1
ATOM 1503 N N . ASN A 1 185 ? -8.906 -42.562 -7.832 1 93.88 185 ASN A N 1
ATOM 1504 C CA . ASN A 1 185 ? -7.512 -42.594 -7.406 1 93.88 185 ASN A CA 1
ATOM 1505 C C . ASN A 1 185 ? -6.641 -41.719 -8.328 1 93.88 185 ASN A C 1
ATOM 1507 O O . ASN A 1 185 ? -5.59 -42.188 -8.781 1 93.88 185 ASN A O 1
ATOM 1511 N N . LEU A 1 186 ? -7.172 -40.562 -8.617 1 94.94 186 LEU A N 1
ATOM 1512 C CA . LEU A 1 186 ? -6.488 -39.688 -9.562 1 94.94 186 LEU A CA 1
ATOM 1513 C C . LEU A 1 186 ? -5.113 -39.281 -9.031 1 94.94 186 LEU A C 1
ATOM 1515 O O . LEU A 1 186 ? -4.16 -39.156 -9.805 1 94.94 186 LEU A O 1
ATOM 1519 N N . LEU A 1 187 ? -4.965 -39.031 -7.719 1 94 187 LEU A N 1
ATOM 1520 C CA . LEU A 1 187 ? -3.689 -38.625 -7.133 1 94 187 LEU A CA 1
ATOM 1521 C C . LEU A 1 187 ? -2.629 -39.719 -7.359 1 94 187 LEU A C 1
ATOM 1523 O O . LEU A 1 187 ? -1.562 -39.438 -7.906 1 94 187 LEU A O 1
ATOM 1527 N N . GLU A 1 188 ? -2.936 -40.906 -7.027 1 93.62 188 GLU A N 1
ATOM 1528 C CA . GLU A 1 188 ? -1.995 -42 -7.133 1 93.62 188 GLU A CA 1
ATOM 1529 C C . GLU A 1 188 ? -1.704 -42.344 -8.594 1 93.62 188 GLU A C 1
ATOM 1531 O O . GLU A 1 188 ? -0.542 -42.469 -8.984 1 93.62 188 GLU A O 1
ATOM 1536 N N . ARG A 1 189 ? -2.766 -42.5 -9.383 1 95.06 189 ARG A N 1
ATOM 1537 C CA . ARG A 1 189 ? -2.598 -42.875 -10.789 1 95.06 189 ARG A CA 1
ATOM 1538 C C . ARG A 1 189 ? -1.872 -41.75 -11.555 1 95.06 189 ARG A C 1
ATOM 1540 O O . ARG A 1 189 ? -1.065 -42.031 -12.438 1 95.06 189 ARG A O 1
ATOM 1547 N N . GLY A 1 190 ? -2.215 -40.594 -11.195 1 94.75 190 GLY A N 1
ATOM 1548 C CA . GLY A 1 190 ? -1.586 -39.438 -11.844 1 94.75 190 GLY A CA 1
ATOM 1549 C C . GLY A 1 190 ? -0.101 -39.344 -11.555 1 94.75 190 GLY A C 1
ATOM 1550 O O . GLY A 1 190 ? 0.7 -39.125 -12.461 1 94.75 190 GLY A O 1
ATOM 1551 N N . THR A 1 191 ? 0.268 -39.438 -10.289 1 92.38 191 THR A N 1
ATOM 1552 C CA . THR A 1 191 ? 1.68 -39.344 -9.938 1 92.38 191 THR A CA 1
ATOM 1553 C C . THR A 1 191 ? 2.469 -40.531 -10.523 1 92.38 191 THR A C 1
ATOM 1555 O O . THR A 1 191 ? 3.623 -40.344 -10.93 1 92.38 191 THR A O 1
ATOM 1558 N N . ASP A 1 192 ? 1.863 -41.656 -10.578 1 93.88 192 ASP A N 1
ATOM 1559 C CA . ASP A 1 192 ? 2.482 -42.812 -11.242 1 93.88 192 ASP A CA 1
ATOM 1560 C C . ASP A 1 192 ? 2.727 -42.5 -12.719 1 93.88 192 ASP A C 1
ATOM 1562 O O . ASP A 1 192 ? 3.775 -42.875 -13.266 1 93.88 192 ASP A O 1
ATOM 1566 N N . PHE A 1 193 ? 1.719 -41.969 -13.266 1 93.38 193 PHE A N 1
ATOM 1567 C CA . PHE A 1 193 ? 1.804 -41.594 -14.664 1 93.38 193 PHE A CA 1
ATOM 1568 C C . PHE A 1 193 ? 2.969 -40.625 -14.898 1 93.38 193 PHE A C 1
ATOM 1570 O O . PHE A 1 193 ? 3.756 -40.812 -15.828 1 93.38 193 PHE A O 1
ATOM 1577 N N . LEU A 1 194 ? 3.115 -39.594 -14.094 1 92.12 194 LEU A N 1
ATOM 1578 C CA . LEU A 1 194 ? 4.203 -38.625 -14.227 1 92.12 194 LEU A CA 1
ATOM 1579 C C . LEU A 1 194 ? 5.559 -39.312 -14.109 1 92.12 194 LEU A C 1
ATOM 1581 O O . LEU A 1 194 ? 6.477 -39.031 -14.883 1 92.12 194 LEU A O 1
ATOM 1585 N N . LYS A 1 195 ? 5.613 -40.219 -13.141 1 90.94 195 LYS A N 1
ATOM 1586 C CA . LYS A 1 195 ? 6.852 -40.938 -12.914 1 90.94 195 LYS A CA 1
ATOM 1587 C C . LYS A 1 195 ? 7.211 -41.812 -14.117 1 90.94 195 LYS A C 1
ATOM 1589 O O . LYS A 1 195 ? 8.344 -41.781 -14.594 1 90.94 195 LYS A O 1
ATOM 1594 N N . LYS A 1 196 ? 6.312 -42.469 -14.602 1 92.69 196 LYS A N 1
ATOM 1595 C CA . LYS A 1 196 ? 6.512 -43.375 -15.727 1 92.69 196 LYS A CA 1
ATOM 1596 C C . LYS A 1 196 ? 7.004 -42.625 -16.953 1 92.69 196 LYS A C 1
ATOM 1598 O O . LYS A 1 196 ? 7.848 -43.125 -17.703 1 92.69 196 LYS A O 1
ATOM 1603 N N . HIS A 1 197 ? 6.496 -41.5 -17.141 1 91.62 197 HIS A N 1
ATOM 1604 C CA . HIS A 1 197 ? 6.809 -40.781 -18.359 1 91.62 197 HIS A CA 1
ATOM 1605 C C . HIS A 1 197 ? 7.809 -39.656 -18.094 1 91.62 197 HIS A C 1
ATOM 1607 O O . HIS A 1 197 ? 8.148 -38.906 -19 1 91.62 197 HIS A O 1
ATOM 1613 N N . GLU A 1 198 ? 8.164 -39.5 -16.844 1 87.31 198 GLU A N 1
ATOM 1614 C CA . GLU A 1 198 ? 9.133 -38.5 -16.406 1 87.31 198 GLU A CA 1
ATOM 1615 C C . GLU A 1 198 ? 8.711 -37.094 -16.828 1 87.31 198 GLU A C 1
ATOM 1617 O O . GLU A 1 198 ? 9.5 -36.344 -17.438 1 87.31 198 GLU A O 1
ATOM 1622 N N . LEU A 1 199 ? 7.516 -36.812 -16.656 1 85.44 199 LEU A N 1
ATOM 1623 C CA . LEU A 1 199 ? 6.973 -35.5 -16.969 1 85.44 199 LEU A CA 1
ATOM 1624 C C . LEU A 1 199 ? 7.07 -34.562 -15.766 1 85.44 199 LEU A C 1
ATOM 1626 O O . LEU A 1 199 ? 6.605 -34.906 -14.672 1 85.44 199 LEU A O 1
ATOM 1630 N N . MET A 1 200 ? 7.648 -33.344 -15.961 1 81.06 200 MET A N 1
ATOM 1631 C CA . MET A 1 200 ? 7.867 -32.469 -14.82 1 81.06 200 MET A CA 1
ATOM 1632 C C . MET A 1 200 ? 7.523 -31.016 -15.18 1 81.06 200 MET A C 1
ATOM 1634 O O . MET A 1 200 ? 7.801 -30.094 -14.414 1 81.06 200 MET A O 1
ATOM 1638 N N . ASP A 1 201 ? 6.91 -30.781 -16.25 1 82.06 201 ASP A N 1
ATOM 1639 C CA . ASP A 1 201 ? 6.766 -29.406 -16.703 1 82.06 201 ASP A CA 1
ATOM 1640 C C . ASP A 1 201 ? 5.492 -28.781 -16.125 1 82.06 201 ASP A C 1
ATOM 1642 O O . ASP A 1 201 ? 5.516 -27.641 -15.664 1 82.06 201 ASP A O 1
ATOM 1646 N N . TYR A 1 202 ? 4.316 -29.578 -16.141 1 87.69 202 TYR A N 1
ATOM 1647 C CA . TYR A 1 202 ? 3.086 -28.922 -15.711 1 87.69 202 TYR A CA 1
ATOM 1648 C C . TYR A 1 202 ? 2.336 -29.781 -14.703 1 87.69 202 TYR A C 1
ATOM 1650 O O . TYR A 1 202 ? 1.172 -29.516 -14.391 1 87.69 202 TYR A O 1
ATOM 1658 N N . PHE A 1 203 ? 2.848 -30.828 -14.25 1 89.44 203 PHE A N 1
ATOM 1659 C CA . PHE A 1 203 ? 2.463 -31.641 -13.102 1 89.44 203 PHE A CA 1
ATOM 1660 C C . PHE A 1 203 ? 0.971 -31.953 -13.133 1 89.44 203 PHE A C 1
ATOM 1662 O O . PHE A 1 203 ? 0.498 -32.656 -14.016 1 89.44 203 PHE A O 1
ATOM 1669 N N . VAL A 1 204 ? 0.224 -31.234 -12.258 1 92.38 204 VAL A N 1
ATOM 1670 C CA . VAL A 1 204 ? -1.189 -31.531 -12.07 1 92.38 204 VAL A CA 1
ATOM 1671 C C . VAL A 1 204 ? -1.96 -31.234 -13.352 1 92.38 204 VAL A C 1
ATOM 1673 O O . VAL A 1 204 ? -2.891 -31.953 -13.711 1 92.38 204 VAL A O 1
ATOM 1676 N N . GLN A 1 205 ? -1.556 -30.203 -14.031 1 93.62 205 GLN A N 1
ATOM 1677 C CA . GLN A 1 205 ? -2.213 -29.875 -15.297 1 93.62 205 GLN A CA 1
ATOM 1678 C C . GLN A 1 205 ? -2.023 -31 -16.312 1 93.62 205 GLN A C 1
ATOM 1680 O O . GLN A 1 205 ? -2.961 -31.359 -17.031 1 93.62 205 GLN A O 1
ATOM 1685 N N . ASP A 1 206 ? -0.846 -31.547 -16.375 1 93.5 206 ASP A N 1
ATOM 1686 C CA . ASP A 1 206 ? -0.579 -32.656 -17.266 1 93.5 206 ASP A CA 1
ATOM 1687 C C . ASP A 1 206 ? -1.4 -33.906 -16.875 1 93.5 206 ASP A C 1
ATOM 1689 O O . ASP A 1 206 ? -1.927 -34.594 -17.734 1 93.5 206 ASP A O 1
ATOM 1693 N N . ILE A 1 207 ? -1.487 -34.156 -15.625 1 95.06 207 ILE A N 1
ATOM 1694 C CA . ILE A 1 207 ? -2.273 -35.281 -15.141 1 95.06 207 ILE A CA 1
ATOM 1695 C C . ILE A 1 207 ? -3.723 -35.125 -15.594 1 95.06 207 ILE A C 1
ATOM 1697 O O . ILE A 1 207 ? -4.289 -36.031 -16.188 1 95.06 207 ILE A O 1
ATOM 1701 N N . LEU A 1 208 ? -4.305 -34 -15.391 1 96.88 208 LEU A N 1
ATOM 1702 C CA . LEU A 1 208 ? -5.707 -33.781 -15.742 1 96.88 208 LEU A CA 1
ATOM 1703 C C . LEU A 1 208 ? -5.91 -33.875 -17.25 1 96.88 208 LEU A C 1
ATOM 1705 O O . LEU A 1 208 ? -6.91 -34.438 -17.703 1 96.88 208 LEU A O 1
ATOM 1709 N N . ASN A 1 209 ? -4.988 -33.312 -17.984 1 96.19 209 ASN A N 1
ATOM 1710 C CA . ASN A 1 209 ? -5.113 -33.406 -19.438 1 96.19 209 ASN A CA 1
ATOM 1711 C C . ASN A 1 209 ? -4.996 -34.844 -19.922 1 96.19 209 ASN A C 1
ATOM 1713 O O . ASN A 1 209 ? -5.715 -35.281 -20.828 1 96.19 209 ASN A O 1
ATOM 1717 N N . TYR A 1 210 ? -4.117 -35.594 -19.391 1 95.56 210 TYR A N 1
ATOM 1718 C CA . TYR A 1 210 ? -3.951 -37 -19.781 1 95.56 210 TYR A CA 1
ATOM 1719 C C . TYR A 1 210 ? -5.238 -37.781 -19.578 1 95.56 210 TYR A C 1
ATOM 1721 O O . TYR A 1 210 ? -5.66 -38.531 -20.453 1 95.56 210 TYR A O 1
ATOM 1729 N N . PHE A 1 211 ? -5.879 -37.594 -18.516 1 96.19 211 PHE A N 1
ATOM 1730 C CA . PHE A 1 211 ? -7.023 -38.406 -18.141 1 96.19 211 PHE A CA 1
ATOM 1731 C C . PHE A 1 211 ? -8.312 -37.844 -18.719 1 96.19 211 PHE A C 1
ATOM 1733 O O . PHE A 1 211 ? -9.273 -38.594 -18.953 1 96.19 211 PHE A O 1
ATOM 1740 N N . PHE A 1 212 ? -8.336 -36.5 -19.031 1 97.06 212 PHE A N 1
ATOM 1741 C CA . PHE A 1 212 ? -9.664 -35.938 -19.266 1 97.06 212 PHE A CA 1
ATOM 1742 C C . PHE A 1 212 ? -9.711 -35.219 -20.594 1 97.06 212 PHE A C 1
ATOM 1744 O O . PHE A 1 212 ? -10.789 -34.875 -21.094 1 97.06 212 PHE A O 1
ATOM 1751 N N . SER A 1 213 ? -8.656 -34.906 -21.234 1 95.31 213 SER A N 1
ATOM 1752 C CA . SER A 1 213 ? -8.641 -34 -22.375 1 95.31 213 SER A CA 1
ATOM 1753 C C . SER A 1 213 ? -9.492 -34.562 -23.516 1 95.31 213 SER A C 1
ATOM 1755 O O . SER A 1 213 ? -10.125 -33.781 -24.25 1 95.31 213 SER A O 1
ATOM 1757 N N . ALA A 1 214 ? -9.578 -35.812 -23.703 1 93.56 214 ALA A N 1
ATOM 1758 C CA . ALA A 1 214 ? -10.242 -36.438 -24.844 1 93.56 214 ALA A CA 1
ATOM 1759 C C . ALA A 1 214 ? -11.742 -36.188 -24.812 1 93.56 214 ALA A C 1
ATOM 1761 O O . ALA A 1 214 ? -12.367 -36 -25.859 1 93.56 214 ALA A O 1
ATOM 1762 N N . ASP A 1 215 ? -12.352 -36.156 -23.641 1 95.56 215 ASP A N 1
ATOM 1763 C CA . ASP A 1 215 ? -13.805 -36.031 -23.531 1 95.56 215 ASP A CA 1
ATOM 1764 C C . ASP A 1 215 ? -14.188 -34.75 -22.75 1 95.56 215 ASP A C 1
ATOM 1766 O O . ASP A 1 215 ? -15.32 -34.625 -22.281 1 95.56 215 ASP A O 1
ATOM 1770 N N . CYS A 1 216 ? -13.234 -33.906 -22.625 1 97.12 216 CYS A N 1
ATOM 1771 C CA . CYS A 1 216 ? -13.477 -32.656 -21.953 1 97.12 216 CYS A CA 1
ATOM 1772 C C . CYS A 1 216 ? -14.18 -31.656 -22.875 1 97.12 216 CYS A C 1
ATOM 1774 O O . CYS A 1 216 ? -13.922 -31.641 -24.078 1 97.12 216 CYS A O 1
ATOM 1776 N N . ARG A 1 217 ? -15.07 -30.906 -22.328 1 98.25 217 ARG A N 1
ATOM 1777 C CA . ARG A 1 217 ? -15.633 -29.812 -23.109 1 98.25 217 ARG A CA 1
ATOM 1778 C C . ARG A 1 217 ? -14.742 -28.578 -23.016 1 98.25 217 ARG A C 1
ATOM 1780 O O . ARG A 1 217 ? -14.406 -28.109 -21.922 1 98.25 217 ARG A O 1
ATOM 1787 N N . LEU A 1 218 ? -14.406 -28.078 -24.172 1 97.62 218 LEU A N 1
ATOM 1788 C CA . LEU A 1 218 ? -13.602 -26.859 -24.219 1 97.62 218 LEU A CA 1
ATOM 1789 C C . LEU A 1 218 ? -14.484 -25.625 -24.172 1 97.62 218 LEU A C 1
ATOM 1791 O O . LEU A 1 218 ? -15.414 -25.484 -24.984 1 97.62 218 LEU A O 1
ATOM 1795 N N . LEU A 1 219 ? -14.219 -24.797 -23.25 1 98.5 219 LEU A N 1
ATOM 1796 C CA . LEU A 1 219 ? -15 -23.578 -23.016 1 98.5 219 LEU A CA 1
ATOM 1797 C C . LEU A 1 219 ? -14.375 -22.375 -23.703 1 98.5 219 LEU A C 1
ATOM 1799 O O . LEU A 1 219 ? -13.211 -22.422 -24.109 1 98.5 219 LEU A O 1
ATOM 1803 N N . PRO A 1 220 ? -15.164 -21.344 -23.844 1 97.62 220 PRO A N 1
ATOM 1804 C CA . PRO A 1 220 ? -14.594 -20.094 -24.375 1 97.62 220 PRO A CA 1
ATOM 1805 C C . PRO A 1 220 ? -13.469 -19.547 -23.5 1 97.62 220 PRO A C 1
ATOM 1807 O O . PRO A 1 220 ? -13.516 -19.672 -22.266 1 97.62 220 PRO A O 1
ATOM 1810 N N . VAL A 1 221 ? -12.594 -18.797 -24.078 1 96.81 221 VAL A N 1
ATOM 1811 C CA . VAL A 1 221 ? -11.391 -18.281 -23.438 1 96.81 221 VAL A CA 1
ATOM 1812 C C . VAL A 1 221 ? -11.758 -17.281 -22.359 1 96.81 221 VAL A C 1
ATOM 1814 O O . VAL A 1 221 ? -10.992 -17.047 -21.422 1 96.81 221 VAL A O 1
ATOM 1817 N N . LYS A 1 222 ? -12.922 -16.734 -22.406 1 98 222 LYS A N 1
ATOM 1818 C CA . LYS A 1 222 ? -13.328 -15.711 -21.438 1 98 222 LYS A CA 1
ATOM 1819 C C . LYS A 1 222 ? -13.352 -16.266 -20.016 1 98 222 LYS A C 1
ATOM 1821 O O . LYS A 1 222 ? -13.305 -15.508 -19.047 1 98 222 LYS A O 1
ATOM 1826 N N . TYR A 1 223 ? -13.461 -17.609 -19.906 1 98.69 223 TYR A N 1
ATOM 1827 C CA . TYR A 1 223 ? -13.594 -18.203 -18.578 1 98.69 223 TYR A CA 1
ATOM 1828 C C . TYR A 1 223 ? -12.227 -18.469 -17.953 1 98.69 223 TYR A C 1
ATOM 1830 O O . TYR A 1 223 ? -12.133 -18.891 -16.797 1 98.69 223 TYR A O 1
ATOM 1838 N N . ASN A 1 224 ? -11.164 -18.25 -18.625 1 98.25 224 ASN A N 1
ATOM 1839 C CA . ASN A 1 224 ? -9.797 -18.422 -18.172 1 98.25 224 ASN A CA 1
ATOM 1840 C C . ASN A 1 224 ? -8.805 -17.656 -19.047 1 98.25 224 ASN A C 1
ATOM 1842 O O . ASN A 1 224 ? -7.922 -18.25 -19.656 1 98.25 224 ASN A O 1
ATOM 1846 N N . THR A 1 225 ? -8.938 -16.359 -19.031 1 97.06 225 THR A N 1
ATOM 1847 C CA . THR A 1 225 ? -8.094 -15.484 -19.828 1 97.06 225 THR A CA 1
ATOM 1848 C C . THR A 1 225 ? -6.746 -15.242 -19.156 1 97.06 225 THR A C 1
ATOM 1850 O O . THR A 1 225 ? -6.684 -14.578 -18.109 1 97.06 225 THR A O 1
ATOM 1853 N N . LEU A 1 226 ? -5.73 -15.742 -19.75 1 94.81 226 LEU A N 1
ATOM 1854 C CA . LEU A 1 226 ? -4.395 -15.539 -19.203 1 94.81 226 LEU A CA 1
ATOM 1855 C C . LEU A 1 226 ? -3.939 -14.094 -19.406 1 94.81 226 LEU A C 1
ATOM 1857 O O . LEU A 1 226 ? -3.838 -13.633 -20.547 1 94.81 226 LEU A O 1
ATOM 1861 N N . VAL A 1 227 ? -3.654 -13.398 -18.375 1 93.38 227 VAL A N 1
ATOM 1862 C CA . VAL A 1 227 ? -3.256 -12 -18.453 1 93.38 227 VAL A CA 1
ATOM 1863 C C . VAL A 1 227 ? -1.953 -11.867 -19.234 1 93.38 227 VAL A C 1
ATOM 1865 O O . VAL A 1 227 ? -1.778 -10.922 -20 1 93.38 227 VAL A O 1
ATOM 1868 N N . SER A 1 228 ? -1.056 -12.836 -19.031 1 87.25 228 SER A N 1
ATOM 1869 C CA . SER A 1 228 ? 0.2 -12.828 -19.781 1 87.25 228 SER A CA 1
ATOM 1870 C C . SER A 1 228 ? -0.049 -12.789 -21.281 1 87.25 228 SER A C 1
ATOM 1872 O O . SER A 1 228 ? 0.654 -12.094 -22.016 1 87.25 228 SER A O 1
ATOM 1874 N N . TRP A 1 229 ? -1.001 -13.516 -21.656 1 88.69 229 TRP A N 1
ATOM 1875 C CA . TRP A 1 229 ? -1.338 -13.562 -23.078 1 88.69 229 TRP A CA 1
ATOM 1876 C C . TRP A 1 229 ? -1.927 -12.234 -23.547 1 88.69 229 TRP A C 1
ATOM 1878 O O . TRP A 1 229 ? -1.596 -11.742 -24.625 1 88.69 229 TRP A O 1
ATOM 1888 N N . GLU A 1 230 ? -2.793 -11.68 -22.797 1 92.25 230 GLU A N 1
ATOM 1889 C CA . GLU A 1 230 ? -3.377 -10.383 -23.125 1 92.25 230 GLU A CA 1
ATOM 1890 C C . GLU A 1 230 ? -2.299 -9.305 -23.25 1 92.25 230 GLU A C 1
ATOM 1892 O O . GLU A 1 230 ? -2.334 -8.492 -24.172 1 92.25 230 GLU A O 1
ATOM 1897 N N . LEU A 1 231 ? -1.44 -9.359 -22.297 1 85.88 231 LEU A N 1
ATOM 1898 C CA . LEU A 1 231 ? -0.349 -8.391 -22.312 1 85.88 231 LEU A CA 1
ATOM 1899 C C . LEU A 1 231 ? 0.526 -8.578 -23.547 1 85.88 231 LEU A C 1
ATOM 1901 O O . LEU A 1 231 ? 0.946 -7.602 -24.172 1 85.88 231 LEU A O 1
ATOM 1905 N N . TYR A 1 232 ? 0.792 -9.789 -23.859 1 83.62 232 TYR A N 1
ATOM 1906 C CA . TYR A 1 232 ? 1.58 -10.109 -25.047 1 83.62 232 TYR A CA 1
ATOM 1907 C C . TYR A 1 232 ? 0.914 -9.562 -26.312 1 83.62 232 TYR A C 1
ATOM 1909 O O . TYR A 1 232 ? 1.592 -9.078 -27.219 1 83.62 232 TYR A O 1
ATOM 1917 N N . GLN A 1 233 ? -0.375 -9.594 -26.328 1 88.44 233 GLN A N 1
ATOM 1918 C CA . GLN A 1 233 ? -1.144 -9.102 -27.469 1 88.44 233 GLN A CA 1
ATOM 1919 C C . GLN A 1 233 ? -1.369 -7.598 -27.375 1 88.44 233 GLN A C 1
ATOM 1921 O O . GLN A 1 233 ? -2.049 -7.016 -28.234 1 88.44 233 GLN A O 1
ATOM 1926 N N . ARG A 1 234 ? -0.939 -6.91 -26.281 1 88.56 234 ARG A N 1
ATOM 1927 C CA . ARG A 1 234 ? -1.02 -5.473 -26.031 1 88.56 234 ARG A CA 1
ATOM 1928 C C . ARG A 1 234 ? -2.465 -5.031 -25.828 1 88.56 234 ARG A C 1
ATOM 1930 O O . ARG A 1 234 ? -2.855 -3.945 -26.25 1 88.56 234 ARG A O 1
ATOM 1937 N N . HIS A 1 235 ? -3.168 -6.016 -25.344 1 93.31 235 HIS A N 1
ATOM 1938 C CA . HIS A 1 235 ? -4.516 -5.66 -24.922 1 93.31 235 HIS A CA 1
ATOM 1939 C C . HIS A 1 235 ? -4.512 -5.004 -23.547 1 93.31 235 HIS A C 1
ATOM 1941 O O . HIS A 1 235 ? -3.576 -5.203 -22.766 1 93.31 235 HIS A O 1
ATOM 1947 N N . ASN A 1 236 ? -5.617 -4.176 -23.25 1 93.12 236 ASN A N 1
ATOM 1948 C CA . ASN A 1 236 ? -5.691 -3.523 -21.953 1 93.12 236 ASN A CA 1
ATOM 1949 C C . ASN A 1 236 ? -7.137 -3.219 -21.562 1 93.12 236 ASN A C 1
ATOM 1951 O O . ASN A 1 236 ? -7.383 -2.592 -20.531 1 93.12 236 ASN A O 1
ATOM 1955 N N . ALA A 1 237 ? -7.996 -3.576 -22.344 1 94.56 237 ALA A N 1
ATOM 1956 C CA . ALA A 1 237 ? -9.406 -3.32 -22.047 1 94.56 237 ALA A CA 1
ATOM 1957 C C . ALA A 1 237 ? -10 -4.434 -21.203 1 94.56 237 ALA A C 1
ATOM 1959 O O . ALA A 1 237 ? -9.742 -5.617 -21.438 1 94.56 237 ALA A O 1
ATOM 1960 N N . LEU A 1 238 ? -10.758 -4.023 -20.281 1 96.25 238 LEU A N 1
ATOM 1961 C CA . LEU A 1 238 ? -11.438 -5 -19.438 1 96.25 238 LEU A CA 1
ATOM 1962 C C . LEU A 1 238 ? -12.758 -5.43 -20.062 1 96.25 238 LEU A C 1
ATOM 1964 O O . LEU A 1 238 ? -13.492 -4.602 -20.609 1 96.25 238 LEU A O 1
ATOM 1968 N N . GLU A 1 239 ? -12.969 -6.672 -20.078 1 97.44 239 GLU A N 1
ATOM 1969 C CA . GLU A 1 239 ? -14.211 -7.301 -20.531 1 97.44 239 GLU A CA 1
ATOM 1970 C C . GLU A 1 239 ? -14.766 -8.242 -19.453 1 97.44 239 GLU A C 1
ATOM 1972 O O . GLU A 1 239 ? -14.102 -8.516 -18.453 1 97.44 239 GLU A O 1
ATOM 1977 N N . PRO A 1 240 ? -16.062 -8.594 -19.562 1 98.06 240 PRO A N 1
ATOM 1978 C CA . PRO A 1 240 ? -16.594 -9.594 -18.625 1 98.06 240 PRO A CA 1
ATOM 1979 C C . PRO A 1 240 ? -15.945 -10.969 -18.812 1 98.06 240 PRO A C 1
ATOM 1981 O O . PRO A 1 240 ? -16.406 -11.766 -19.625 1 98.06 240 PRO A O 1
ATOM 1984 N N . ARG A 1 241 ? -14.859 -11.172 -18.125 1 98.5 241 ARG A N 1
ATOM 1985 C CA . ARG A 1 241 ? -14.055 -12.383 -18.234 1 98.5 241 ARG A CA 1
ATOM 1986 C C . ARG A 1 241 ? -13.492 -12.781 -16.875 1 98.5 241 ARG A C 1
ATOM 1988 O O . ARG A 1 241 ? -13.547 -12 -15.914 1 98.5 241 ARG A O 1
ATOM 1995 N N . ILE A 1 242 ? -13.086 -14.016 -16.812 1 98.69 242 ILE A N 1
ATOM 1996 C CA . ILE A 1 242 ? -12.219 -14.453 -15.727 1 98.69 242 ILE A CA 1
ATOM 1997 C C . ILE A 1 242 ? -10.758 -14.266 -16.125 1 98.69 242 ILE A C 1
ATOM 1999 O O . ILE A 1 242 ? -10.281 -14.898 -17.062 1 98.69 242 ILE A O 1
ATOM 2003 N N . TYR A 1 243 ? -10.078 -13.383 -15.438 1 97.94 243 TYR A N 1
ATOM 2004 C CA . TYR A 1 243 ? -8.68 -13.109 -15.719 1 97.94 243 TYR A CA 1
ATOM 2005 C C . TYR A 1 243 ? -7.766 -13.93 -14.82 1 97.94 243 TYR A C 1
ATOM 2007 O O . TYR A 1 243 ? -7.949 -13.953 -13.602 1 97.94 243 TYR A O 1
ATOM 2015 N N . HIS A 1 244 ? -6.828 -14.617 -15.359 1 97.75 244 HIS A N 1
ATOM 2016 C CA . HIS A 1 244 ? -5.906 -15.516 -14.664 1 97.75 244 HIS A CA 1
ATOM 2017 C C . HIS A 1 244 ? -4.484 -14.969 -14.688 1 97.75 244 HIS A C 1
ATOM 2019 O O . HIS A 1 244 ? -3.867 -14.875 -15.758 1 97.75 244 HIS A O 1
ATOM 2025 N N . TYR A 1 245 ? -4.035 -14.594 -13.516 1 93.94 245 TYR A N 1
ATOM 2026 C CA . TYR A 1 245 ? -2.711 -14.008 -13.352 1 93.94 245 TYR A CA 1
ATOM 2027 C C . TYR A 1 245 ? -1.66 -15.086 -13.125 1 93.94 245 TYR A C 1
ATOM 2029 O O . TYR A 1 245 ? -0.847 -14.984 -12.203 1 93.94 245 TYR A O 1
ATOM 2037 N N . ALA A 1 246 ? -1.571 -16.016 -13.992 1 88.5 246 ALA A N 1
ATOM 2038 C CA . ALA A 1 246 ? -0.642 -17.125 -13.891 1 88.5 246 ALA A CA 1
ATOM 2039 C C . ALA A 1 246 ? 0.805 -16.656 -13.945 1 88.5 246 ALA A C 1
ATOM 2041 O O . ALA A 1 246 ? 1.114 -15.664 -14.609 1 88.5 246 ALA A O 1
ATOM 2042 N N . ASN A 1 247 ? 1.671 -17.312 -13.188 1 77.25 247 ASN A N 1
ATOM 2043 C CA . ASN A 1 247 ? 3.104 -17.031 -13.148 1 77.25 247 ASN A CA 1
ATOM 2044 C C . ASN A 1 247 ? 3.4 -15.664 -12.547 1 77.25 247 ASN A C 1
ATOM 2046 O O . ASN A 1 247 ? 4.289 -14.953 -13.023 1 77.25 247 ASN A O 1
ATOM 2050 N N . LYS A 1 248 ? 2.543 -15.234 -11.68 1 72.56 248 LYS A N 1
ATOM 2051 C CA . LYS A 1 248 ? 2.742 -14.023 -10.883 1 72.56 248 LYS A CA 1
ATOM 2052 C C . LYS A 1 248 ? 2.816 -12.789 -11.773 1 72.56 248 LYS A C 1
ATOM 2054 O O . LYS A 1 248 ? 3.703 -11.945 -11.602 1 72.56 248 LYS A O 1
ATOM 2059 N N . GLN A 1 249 ? 1.957 -12.789 -12.719 1 71.88 249 GLN A N 1
ATOM 2060 C CA . GLN A 1 249 ? 1.918 -11.648 -13.633 1 71.88 249 GLN A CA 1
ATOM 2061 C C . GLN A 1 249 ? 1.218 -10.453 -12.992 1 71.88 249 GLN A C 1
ATOM 2063 O O . GLN A 1 249 ? 0.218 -9.961 -13.516 1 71.88 249 GLN A O 1
ATOM 2068 N N . TYR A 1 250 ? 1.765 -10.031 -11.867 1 78.69 250 TYR A N 1
ATOM 2069 C CA . TYR A 1 250 ? 1.287 -8.844 -11.172 1 78.69 250 TYR A CA 1
ATOM 2070 C C . TYR A 1 250 ? 2.25 -7.68 -11.359 1 78.69 250 TYR A C 1
ATOM 2072 O O . TYR A 1 250 ? 3.451 -7.883 -11.555 1 78.69 250 TYR A O 1
ATOM 2080 N N . ALA A 1 251 ? 1.655 -6.523 -11.414 1 76.94 251 ALA A N 1
ATOM 2081 C CA . ALA A 1 251 ? 2.473 -5.312 -11.461 1 76.94 251 ALA A CA 1
ATOM 2082 C C . ALA A 1 251 ? 1.698 -4.105 -10.945 1 76.94 251 ALA A C 1
ATOM 2084 O O . ALA A 1 251 ? 0.467 -4.137 -10.875 1 76.94 251 ALA A O 1
ATOM 2085 N N . PHE A 1 252 ? 2.449 -3.164 -10.438 1 76.06 252 PHE A N 1
ATOM 2086 C CA . PHE A 1 252 ? 1.859 -1.878 -10.086 1 76.06 252 PHE A CA 1
ATOM 2087 C C . PHE A 1 252 ? 2.045 -0.871 -11.211 1 76.06 252 PHE A C 1
ATOM 2089 O O . PHE A 1 252 ? 2.924 -0.01 -11.148 1 76.06 252 PHE A O 1
ATOM 2096 N N . ASP A 1 253 ? 1.296 -1.048 -12.281 1 75.81 253 ASP A N 1
ATOM 2097 C CA . ASP A 1 253 ? 1.383 -0.184 -13.453 1 75.81 253 ASP A CA 1
ATOM 2098 C C . ASP A 1 253 ? 0.109 0.641 -13.625 1 75.81 253 ASP A C 1
ATOM 2100 O O . ASP A 1 253 ? -0.971 0.088 -13.844 1 75.81 253 ASP A O 1
ATOM 2104 N N . TYR A 1 254 ? 0.184 1.966 -13.602 1 69.94 254 TYR A N 1
ATOM 2105 C CA . TYR A 1 254 ? -0.937 2.893 -13.711 1 69.94 254 TYR A CA 1
ATOM 2106 C C . TYR A 1 254 ? -1.728 2.643 -14.992 1 69.94 254 TYR A C 1
ATOM 2108 O O . TYR A 1 254 ? -2.953 2.773 -15.008 1 69.94 254 TYR A O 1
ATOM 2116 N N . GLY A 1 255 ? -0.975 2.271 -15.945 1 79.38 255 GLY A N 1
ATOM 2117 C CA . GLY A 1 255 ? -1.606 2.24 -17.266 1 79.38 255 GLY A CA 1
ATOM 2118 C C . GLY A 1 255 ? -2.158 0.875 -17.625 1 79.38 255 GLY A C 1
ATOM 2119 O O . GLY A 1 255 ? -2.781 0.711 -18.672 1 79.38 255 GLY A O 1
ATOM 2120 N N . ASN A 1 256 ? -2.057 -0.062 -16.734 1 87.5 256 ASN A N 1
ATOM 2121 C CA . ASN A 1 256 ? -2.508 -1.41 -17.062 1 87.5 256 ASN A CA 1
ATOM 2122 C C . ASN A 1 256 ? -3.77 -1.784 -16.297 1 87.5 256 ASN A C 1
ATOM 2124 O O . ASN A 1 256 ? -3.729 -1.952 -15.078 1 87.5 256 ASN A O 1
ATOM 2128 N N . ASN A 1 257 ? -4.789 -2.012 -16.984 1 93 257 ASN A N 1
ATOM 2129 C CA . ASN A 1 257 ? -6.105 -2.199 -16.391 1 93 257 ASN A CA 1
ATOM 2130 C C . ASN A 1 257 ? -6.227 -3.566 -15.719 1 93 257 ASN A C 1
ATOM 2132 O O . ASN A 1 257 ? -7.031 -3.746 -14.805 1 93 257 ASN A O 1
ATOM 2136 N N . TYR A 1 258 ? -5.418 -4.562 -16.188 1 93.62 258 TYR A N 1
ATOM 2137 C CA . TYR A 1 258 ? -5.453 -5.871 -15.539 1 93.62 258 TYR A CA 1
ATOM 2138 C C . TYR A 1 258 ? -4.848 -5.809 -14.148 1 93.62 258 TYR A C 1
ATOM 2140 O O . TYR A 1 258 ? -5.395 -6.375 -13.195 1 93.62 258 TYR A O 1
ATOM 2148 N N . HIS A 1 259 ? -3.779 -5.121 -14.117 1 90.38 259 HIS A N 1
ATOM 2149 C CA . HIS A 1 259 ? -3.129 -4.969 -12.82 1 90.38 259 HIS A CA 1
ATOM 2150 C C . HIS A 1 259 ? -3.982 -4.133 -11.867 1 90.38 259 HIS A C 1
ATOM 2152 O O . HIS A 1 259 ? -4.098 -4.453 -10.688 1 90.38 259 HIS A O 1
ATOM 2158 N N . ARG A 1 260 ? -4.637 -3.156 -12.391 1 90.12 260 ARG A N 1
ATOM 2159 C CA . ARG A 1 260 ? -5.531 -2.324 -11.594 1 90.12 260 ARG A CA 1
ATOM 2160 C C . ARG A 1 260 ? -6.719 -3.133 -11.086 1 90.12 260 ARG A C 1
ATOM 2162 O O . ARG A 1 260 ? -7.156 -2.953 -9.945 1 90.12 260 ARG A O 1
ATOM 2169 N N . LEU A 1 261 ? -7.219 -3.951 -11.93 1 94.19 261 LEU A N 1
ATOM 2170 C CA . LEU A 1 261 ? -8.359 -4.781 -11.562 1 94.19 261 LEU A CA 1
ATOM 2171 C C . LEU A 1 261 ? -8.031 -5.652 -10.352 1 94.19 261 LEU A C 1
ATOM 2173 O O . LEU A 1 261 ? -8.852 -5.785 -9.438 1 94.19 261 LEU A O 1
ATOM 2177 N N . PHE A 1 262 ? -6.879 -6.227 -10.359 1 93.94 262 PHE A N 1
ATOM 2178 C CA . PHE A 1 262 ? -6.453 -7.035 -9.227 1 93.94 262 PHE A CA 1
ATOM 2179 C C . PHE A 1 262 ? -6.398 -6.199 -7.953 1 93.94 262 PHE A C 1
ATOM 2181 O O . PHE A 1 262 ? -6.926 -6.602 -6.914 1 93.94 262 PHE A O 1
ATOM 2188 N N . LEU A 1 263 ? -5.812 -5.043 -8.023 1 92.44 263 LEU A N 1
ATOM 2189 C CA . LEU A 1 263 ? -5.625 -4.176 -6.863 1 92.44 263 LEU A CA 1
ATOM 2190 C C . LEU A 1 263 ? -6.965 -3.68 -6.328 1 92.44 263 LEU A C 1
ATOM 2192 O O . LEU A 1 263 ? -7.145 -3.547 -5.117 1 92.44 263 LEU A O 1
ATOM 2196 N N . ASP A 1 264 ? -7.883 -3.381 -7.254 1 92.69 264 ASP A N 1
ATOM 2197 C CA . ASP A 1 264 ? -9.219 -2.947 -6.852 1 92.69 264 ASP A CA 1
ATOM 2198 C C . ASP A 1 264 ? -9.914 -4.016 -6.012 1 92.69 264 ASP A C 1
ATOM 2200 O O . ASP A 1 264 ? -10.578 -3.703 -5.023 1 92.69 264 ASP A O 1
ATOM 2204 N N . ASN A 1 265 ? -9.766 -5.207 -6.418 1 95.69 265 ASN A N 1
ATOM 2205 C CA . ASN A 1 265 ? -10.367 -6.297 -5.66 1 95.69 265 ASN A CA 1
ATOM 2206 C C . ASN A 1 265 ? -9.641 -6.535 -4.34 1 95.69 265 ASN A C 1
ATOM 2208 O O . ASN A 1 265 ? -10.273 -6.77 -3.309 1 95.69 265 ASN A O 1
ATOM 2212 N N . PHE A 1 266 ? -8.312 -6.434 -4.344 1 95.38 266 PHE A N 1
ATOM 2213 C CA . PHE A 1 266 ? -7.535 -6.621 -3.125 1 95.38 266 PHE A CA 1
ATOM 2214 C C . PHE A 1 266 ? -7.906 -5.574 -2.08 1 95.38 266 PHE A C 1
ATOM 2216 O O . PHE A 1 266 ? -8.062 -5.898 -0.9 1 95.38 266 PHE A O 1
ATOM 2223 N N . ALA A 1 267 ? -8.062 -4.332 -2.508 1 93 267 ALA A N 1
ATOM 2224 C CA . ALA A 1 267 ? -8.328 -3.209 -1.608 1 93 267 ALA A CA 1
ATOM 2225 C C . ALA A 1 267 ? -9.641 -3.41 -0.855 1 93 267 ALA A C 1
ATOM 2227 O O . ALA A 1 267 ? -9.852 -2.822 0.209 1 93 267 ALA A O 1
ATOM 2228 N N . ALA A 1 268 ? -10.5 -4.277 -1.377 1 94.38 268 ALA A N 1
ATOM 2229 C CA . ALA A 1 268 ? -11.812 -4.504 -0.778 1 94.38 268 ALA A CA 1
ATOM 2230 C C . ALA A 1 268 ? -11.805 -5.746 0.107 1 94.38 268 ALA A C 1
ATOM 2232 O O . ALA A 1 268 ? -12.859 -6.238 0.511 1 94.38 268 ALA A O 1
ATOM 2233 N N . THR A 1 269 ? -10.617 -6.293 0.384 1 96.5 269 THR A N 1
ATOM 2234 C CA . THR A 1 269 ? -10.508 -7.465 1.243 1 96.5 269 THR A CA 1
ATOM 2235 C C . THR A 1 269 ? -10.008 -7.074 2.631 1 96.5 269 THR A C 1
ATOM 2237 O O . THR A 1 269 ? -9.422 -6.004 2.805 1 96.5 269 THR A O 1
ATOM 2240 N N . PRO A 1 270 ? -10.195 -7.953 3.604 1 95.94 270 PRO A N 1
ATOM 2241 C CA . PRO A 1 270 ? -9.703 -7.684 4.957 1 95.94 270 PRO A CA 1
ATOM 2242 C C . PRO A 1 270 ? -8.18 -7.688 5.039 1 95.94 270 PRO A C 1
ATOM 2244 O O . PRO A 1 270 ? -7.609 -7.25 6.043 1 95.94 270 PRO A O 1
ATOM 2247 N N . TRP A 1 271 ? -7.496 -8.242 4.035 1 95.75 271 TRP A N 1
ATOM 2248 C CA . TRP A 1 271 ? -6.035 -8.266 4.047 1 95.75 271 TRP A CA 1
ATOM 2249 C C . TRP A 1 271 ? -5.465 -6.871 3.836 1 95.75 271 TRP A C 1
ATOM 2251 O O . TRP A 1 271 ? -4.301 -6.613 4.156 1 95.75 271 TRP A O 1
ATOM 2261 N N . CYS A 1 272 ? -6.211 -5.988 3.178 1 93.19 272 CYS A N 1
ATOM 2262 C CA . CYS A 1 272 ? -5.785 -4.602 3.016 1 93.19 272 CYS A CA 1
ATOM 2263 C C . CYS A 1 272 ? -5.949 -3.826 4.316 1 93.19 272 CYS A C 1
ATOM 2265 O O . CYS A 1 272 ? -6.977 -3.182 4.531 1 93.19 272 CYS A O 1
ATOM 2267 N N . ASN A 1 273 ? -4.969 -3.84 5.164 1 90.88 273 ASN A N 1
ATOM 2268 C CA . ASN A 1 273 ? -5.004 -3.248 6.496 1 90.88 273 ASN A CA 1
ATOM 2269 C C . ASN A 1 273 ? -3.654 -2.652 6.883 1 90.88 273 ASN A C 1
ATOM 2271 O O . ASN A 1 273 ? -2.734 -2.604 6.062 1 90.88 273 ASN A O 1
ATOM 2275 N N . ALA A 1 274 ? -3.533 -2.23 8.125 1 87 274 ALA A N 1
ATOM 2276 C CA . ALA A 1 274 ? -2.332 -1.537 8.586 1 87 274 ALA A CA 1
ATOM 2277 C C . ALA A 1 274 ? -1.111 -2.449 8.516 1 87 274 ALA A C 1
ATOM 2279 O O . ALA A 1 274 ? -0.03 -2.018 8.102 1 87 274 ALA A O 1
ATOM 2280 N N . ASP A 1 275 ? -1.282 -3.668 8.883 1 86.56 275 ASP A N 1
ATOM 2281 C CA . ASP A 1 275 ? -0.171 -4.613 8.852 1 86.56 275 ASP A CA 1
ATOM 2282 C C . ASP A 1 275 ? 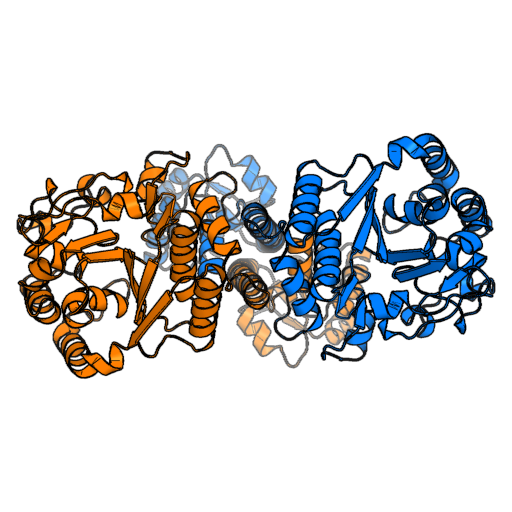0.358 -4.789 7.43 1 86.56 275 ASP A C 1
ATOM 2284 O O . ASP A 1 275 ? 1.571 -4.844 7.215 1 86.56 275 ASP A O 1
ATOM 2288 N N . PHE A 1 276 ? -0.576 -4.902 6.516 1 89.69 276 PHE A N 1
ATOM 2289 C CA . PHE A 1 276 ? -0.183 -5.059 5.121 1 89.69 276 PHE A CA 1
ATOM 2290 C C . PHE A 1 276 ? 0.649 -3.867 4.656 1 89.69 276 PHE A C 1
ATOM 2292 O O . PHE A 1 276 ? 1.704 -4.043 4.043 1 89.69 276 PHE A O 1
ATOM 2299 N N . PHE A 1 277 ? 0.179 -2.67 4.941 1 85.75 277 PHE A N 1
ATOM 2300 C CA . PHE A 1 277 ? 0.883 -1.46 4.535 1 85.75 277 PHE A CA 1
ATOM 2301 C C . PHE A 1 277 ? 2.295 -1.436 5.109 1 85.75 277 PHE A C 1
ATOM 2303 O O . PHE A 1 277 ? 3.252 -1.114 4.406 1 85.75 277 PHE A O 1
ATOM 2310 N N . CYS A 1 278 ? 2.416 -1.731 6.32 1 83.06 278 CYS A N 1
ATOM 2311 C CA . CYS A 1 278 ? 3.719 -1.73 6.98 1 83.06 278 CYS A CA 1
ATOM 2312 C C . CYS A 1 278 ? 4.652 -2.754 6.344 1 83.06 278 CYS A C 1
ATOM 2314 O O . CYS A 1 278 ? 5.816 -2.453 6.07 1 83.06 278 CYS A O 1
ATOM 2316 N N . ARG A 1 279 ? 4.117 -3.936 6.102 1 84 279 ARG A N 1
ATOM 2317 C CA . ARG A 1 279 ? 4.934 -4.98 5.492 1 84 279 ARG A CA 1
ATOM 2318 C C . ARG A 1 279 ? 5.328 -4.605 4.066 1 84 279 ARG A C 1
ATOM 2320 O O . ARG A 1 279 ? 6.457 -4.867 3.643 1 84 279 ARG A O 1
ATOM 2327 N N . LEU A 1 280 ? 4.336 -4.102 3.338 1 83.81 280 LEU A N 1
ATOM 2328 C CA . LEU A 1 280 ? 4.617 -3.674 1.972 1 83.81 280 LEU A CA 1
ATOM 2329 C C . LEU A 1 280 ? 5.754 -2.658 1.944 1 83.81 280 LEU A C 1
ATOM 2331 O O . LEU A 1 280 ? 6.707 -2.807 1.177 1 83.81 280 LEU A O 1
ATOM 2335 N N . ALA A 1 281 ? 5.648 -1.634 2.762 1 77.88 281 ALA A N 1
ATOM 2336 C CA . ALA A 1 281 ? 6.684 -0.61 2.854 1 77.88 281 ALA A CA 1
ATOM 2337 C C . ALA A 1 281 ? 8.039 -1.228 3.207 1 77.88 281 ALA A C 1
ATOM 2339 O O . ALA A 1 281 ? 9.055 -0.905 2.59 1 77.88 281 ALA A O 1
ATOM 2340 N N . HIS A 1 282 ? 7.984 -2.062 4.195 1 77.44 282 HIS A N 1
ATOM 2341 C CA . HIS A 1 282 ? 9.195 -2.748 4.625 1 77.44 282 HIS A CA 1
ATOM 2342 C C . HIS A 1 282 ? 9.82 -3.537 3.477 1 77.44 282 HIS A C 1
ATOM 2344 O O . HIS A 1 282 ? 11.023 -3.459 3.246 1 77.44 282 HIS A O 1
ATOM 2350 N N . ASN A 1 283 ? 9 -4.328 2.768 1 79.75 283 ASN A N 1
ATOM 2351 C CA . ASN A 1 283 ? 9.492 -5.164 1.677 1 79.75 283 ASN A CA 1
ATOM 2352 C C . ASN A 1 283 ? 10.094 -4.328 0.557 1 79.75 283 ASN A C 1
ATOM 2354 O O . ASN A 1 283 ? 11.125 -4.695 -0.014 1 79.75 283 ASN A O 1
ATOM 2358 N N . ILE A 1 284 ? 9.438 -3.279 0.19 1 77.38 284 ILE A N 1
ATOM 2359 C CA . ILE A 1 284 ? 9.945 -2.398 -0.859 1 77.38 284 ILE A CA 1
ATOM 2360 C C . ILE A 1 284 ? 11.289 -1.81 -0.438 1 77.38 284 ILE A C 1
ATOM 2362 O O . ILE A 1 284 ? 12.227 -1.756 -1.237 1 77.38 284 ILE A O 1
ATOM 2366 N N . GLN A 1 285 ? 11.398 -1.401 0.817 1 72.38 285 GLN A N 1
ATOM 2367 C CA . GLN A 1 285 ? 12.648 -0.848 1.337 1 72.38 285 GLN A CA 1
ATOM 2368 C C . GLN A 1 285 ? 13.758 -1.889 1.317 1 72.38 285 GLN A C 1
ATOM 2370 O O . GLN A 1 285 ? 14.914 -1.565 1.024 1 72.38 285 GLN A O 1
ATOM 2375 N N . GLN A 1 286 ? 13.359 -3.035 1.761 1 72.25 286 GLN A N 1
ATOM 2376 C CA . GLN A 1 286 ? 14.352 -4.105 1.771 1 72.25 286 GLN A CA 1
ATOM 2377 C C . GLN A 1 286 ? 14.883 -4.375 0.367 1 72.25 286 GLN A C 1
ATOM 2379 O O . GLN A 1 286 ? 16.078 -4.605 0.186 1 72.25 286 GLN A O 1
ATOM 2384 N N . ASN A 1 287 ? 14.008 -4.395 -0.571 1 72 287 ASN A N 1
ATOM 2385 C CA . ASN A 1 287 ? 14.43 -4.57 -1.956 1 72 287 ASN A CA 1
ATOM 2386 C C . ASN A 1 287 ? 15.367 -3.453 -2.402 1 72 287 ASN A C 1
ATOM 2388 O O . ASN A 1 287 ? 16.375 -3.709 -3.066 1 72 287 ASN A O 1
ATOM 2392 N N . ALA A 1 288 ? 15.031 -2.242 -2.027 1 70.31 288 ALA A N 1
ATOM 2393 C CA . ALA A 1 288 ? 15.852 -1.087 -2.371 1 70.31 288 ALA A CA 1
ATOM 2394 C C . ALA A 1 288 ? 17.203 -1.156 -1.677 1 70.31 288 ALA A C 1
ATOM 2396 O O . ALA A 1 288 ? 18.234 -0.823 -2.273 1 70.31 288 ALA A O 1
ATOM 2397 N N . ARG A 1 289 ? 17.203 -1.547 -0.444 1 68.44 289 ARG A N 1
ATOM 2398 C CA . ARG A 1 289 ? 18.438 -1.655 0.333 1 68.44 289 ARG A CA 1
ATOM 2399 C C . ARG A 1 289 ? 19.406 -2.621 -0.325 1 68.44 289 ARG A C 1
ATOM 2401 O O . ARG A 1 289 ? 20.609 -2.348 -0.39 1 68.44 289 ARG A O 1
ATOM 2408 N N . SER A 1 290 ? 18.859 -3.732 -0.711 1 65.81 290 SER A N 1
ATOM 2409 C CA . SER A 1 290 ? 19.734 -4.711 -1.368 1 65.81 290 SER A CA 1
ATOM 2410 C C . SER A 1 290 ? 20.422 -4.102 -2.578 1 65.81 290 SER A C 1
ATOM 2412 O O . SER A 1 290 ? 21.625 -4.336 -2.795 1 65.81 290 SER A O 1
ATOM 2414 N N . LYS A 1 291 ? 19.75 -3.312 -3.312 1 67.88 291 LYS A N 1
ATOM 2415 C CA . LYS A 1 291 ? 20.328 -2.65 -4.484 1 67.88 291 LYS A CA 1
ATOM 2416 C C . LYS A 1 291 ? 21.328 -1.577 -4.082 1 67.88 291 LYS A C 1
ATOM 2418 O O . LYS A 1 291 ? 22.375 -1.435 -4.711 1 67.88 291 LYS A O 1
ATOM 2423 N N . LEU A 1 292 ? 21 -0.813 -3.033 1 69.81 292 LEU A N 1
ATOM 2424 C CA . LEU A 1 292 ? 21.875 0.23 -2.512 1 69.81 292 LEU A CA 1
ATOM 2425 C C . LEU A 1 292 ? 23.203 -0.357 -2.047 1 69.81 292 LEU A C 1
ATOM 2427 O O . LEU A 1 292 ? 24.25 0.234 -2.273 1 69.81 292 LEU A O 1
ATOM 2431 N N . LEU A 1 293 ? 23.094 -1.524 -1.451 1 65 293 LEU A N 1
ATOM 2432 C CA . LEU A 1 293 ? 24.297 -2.174 -0.957 1 65 293 LEU A CA 1
ATOM 2433 C C . LEU A 1 293 ? 25.219 -2.58 -2.111 1 65 293 LEU A C 1
ATOM 2435 O O . LEU A 1 293 ? 26.438 -2.465 -2.012 1 65 293 LEU A O 1
ATOM 2439 N N . VAL A 1 294 ? 24.609 -3.037 -3.131 1 62.56 294 VAL A N 1
ATOM 2440 C CA . VAL A 1 294 ? 25.391 -3.408 -4.309 1 62.56 294 VAL A CA 1
ATOM 2441 C C . VAL A 1 294 ? 26.156 -2.191 -4.828 1 62.56 294 VAL A C 1
ATOM 2443 O O . VAL A 1 294 ? 27.359 -2.266 -5.062 1 62.56 294 VAL A O 1
ATOM 2446 N N . TYR A 1 295 ? 25.531 -1.08 -4.887 1 67.31 295 TYR A N 1
ATOM 2447 C CA . TYR A 1 295 ? 26.156 0.133 -5.406 1 67.31 295 TYR A CA 1
ATOM 2448 C C . TYR A 1 295 ? 27.188 0.675 -4.422 1 67.31 295 TYR A C 1
ATOM 2450 O O . TYR A 1 295 ? 28.234 1.175 -4.832 1 67.31 295 TYR A O 1
ATOM 2458 N N . ALA A 1 296 ? 26.844 0.602 -3.123 1 63.38 296 ALA A N 1
ATOM 2459 C CA . ALA A 1 296 ? 27.781 1.07 -2.102 1 63.38 296 ALA A CA 1
ATOM 2460 C C . ALA A 1 296 ? 29.094 0.293 -2.16 1 63.38 296 ALA A C 1
ATOM 2462 O O . ALA A 1 296 ? 30.172 0.866 -1.983 1 63.38 296 ALA A O 1
ATOM 2463 N N . ASN A 1 297 ? 29 -0.926 -2.414 1 61.81 297 ASN A N 1
ATOM 2464 C CA . ASN A 1 297 ? 30.188 -1.772 -2.412 1 61.81 297 ASN A CA 1
ATOM 2465 C C . ASN A 1 297 ? 30.969 -1.627 -3.709 1 61.81 297 ASN A C 1
ATOM 2467 O O . ASN A 1 297 ? 32.156 -1.928 -3.748 1 61.81 297 ASN A O 1
ATOM 2471 N N . LEU A 1 298 ? 30.25 -1.15 -4.609 1 58.56 298 LEU A N 1
ATOM 2472 C CA . LEU A 1 298 ? 30.969 -0.916 -5.863 1 58.56 298 LEU A CA 1
ATOM 2473 C C . LEU A 1 298 ? 31.922 0.26 -5.73 1 58.56 298 LEU A C 1
ATOM 2475 O O . LEU A 1 298 ? 32.875 0.375 -6.5 1 58.56 298 LEU A O 1
ATOM 2479 N N . THR A 1 299 ? 31.609 1.187 -4.703 1 55.5 299 THR A N 1
ATOM 2480 C CA . THR A 1 299 ? 32.5 2.332 -4.48 1 55.5 299 THR A CA 1
ATOM 2481 C C . THR A 1 299 ? 33.781 1.898 -3.805 1 55.5 299 THR A C 1
ATOM 2483 O O . THR A 1 299 ? 34.625 2.734 -3.471 1 55.5 299 THR A O 1
ATOM 2486 N N . ALA A 1 300 ? 33.906 0.713 -3.539 1 54.81 300 ALA A N 1
ATOM 2487 C CA . ALA A 1 300 ? 35.062 0.2 -2.807 1 54.81 300 ALA A CA 1
ATOM 2488 C C . ALA A 1 300 ? 36.344 0.589 -3.496 1 54.81 300 ALA A C 1
ATOM 2490 O O . ALA A 1 300 ? 37.438 0.539 -2.889 1 54.81 300 ALA A O 1
ATOM 2491 N N . GLY A 1 301 ? 36.094 1.108 -4.77 1 55.78 301 GLY A N 1
ATOM 2492 C CA . GLY A 1 301 ? 37.375 1.512 -5.375 1 55.78 301 GLY A CA 1
ATOM 2493 C C . GLY A 1 301 ? 37.875 2.844 -4.855 1 55.78 301 GLY A C 1
ATOM 2494 O O . GLY A 1 301 ? 39.031 3.217 -5.109 1 55.78 301 GLY A O 1
ATOM 2495 N N . ARG A 1 302 ? 37.062 3.592 -4.137 1 62.38 302 ARG A N 1
ATOM 2496 C CA . ARG A 1 302 ? 37.531 4.789 -3.439 1 62.38 302 ARG A CA 1
ATOM 2497 C C . ARG A 1 302 ? 38.031 4.453 -2.035 1 62.38 302 ARG A C 1
ATOM 2499 O O . ARG A 1 302 ? 37.844 3.324 -1.568 1 62.38 302 ARG A O 1
ATOM 2506 N N . LYS A 1 303 ? 38.875 5.363 -1.613 1 73.69 303 LYS A N 1
ATOM 2507 C CA . LYS A 1 303 ? 39.312 5.164 -0.228 1 73.69 303 LYS A CA 1
ATOM 2508 C C . LYS A 1 303 ? 38.188 5.582 0.741 1 73.69 303 LYS A C 1
ATOM 2510 O O . LYS A 1 303 ? 38.062 6.766 1.043 1 73.69 303 LYS A O 1
ATOM 2515 N N . ARG A 1 304 ? 37.438 4.633 1.169 1 82.81 304 ARG A N 1
ATOM 2516 C CA . ARG A 1 304 ? 36.312 4.898 2.037 1 82.81 304 ARG A CA 1
ATOM 2517 C C . ARG A 1 304 ? 36.75 5.09 3.484 1 82.81 304 ARG A C 1
ATOM 2519 O O . ARG A 1 304 ? 37.625 4.371 3.971 1 82.81 304 ARG A O 1
ATOM 2526 N N . ILE A 1 305 ? 36.156 6.121 3.986 1 85.81 305 ILE A N 1
ATOM 2527 C CA . ILE A 1 305 ? 36.25 6.324 5.426 1 85.81 305 ILE A CA 1
ATOM 2528 C C . ILE A 1 305 ? 34.875 6.188 6.066 1 85.81 305 ILE A C 1
ATOM 2530 O O . ILE A 1 305 ? 34 7.051 5.887 1 85.81 305 ILE A O 1
ATOM 2534 N N . VAL A 1 306 ? 34.719 5.121 6.77 1 87.88 306 VAL A N 1
ATOM 2535 C CA . VAL A 1 306 ? 33.438 4.863 7.434 1 87.88 306 VAL A CA 1
ATOM 2536 C C . VAL A 1 306 ? 33.438 5.473 8.836 1 87.88 306 VAL A C 1
ATOM 2538 O O . VAL A 1 306 ? 34.406 5.285 9.594 1 87.88 306 VAL A O 1
ATOM 2541 N N . VAL A 1 307 ? 32.438 6.277 9.078 1 90.94 307 VAL A N 1
ATOM 2542 C CA . VAL A 1 307 ? 32.344 6.938 10.375 1 90.94 307 VAL A CA 1
ATOM 2543 C C . VAL A 1 307 ? 31.125 6.406 11.125 1 90.94 307 VAL A C 1
ATOM 2545 O O . VAL A 1 307 ? 29.984 6.559 10.664 1 90.94 307 VAL A O 1
ATOM 2548 N N . GLY A 1 308 ? 31.281 5.785 12.258 1 90.75 308 GLY A N 1
ATOM 2549 C CA . GLY A 1 308 ? 30.188 5.207 13.023 1 90.75 308 GLY A CA 1
ATOM 2550 C C . GLY A 1 308 ? 30.562 4.883 14.453 1 90.75 308 GLY A C 1
ATOM 2551 O O . GLY A 1 308 ? 31.656 5.219 14.906 1 90.75 308 GLY A O 1
ATOM 2552 N N . PRO A 1 309 ? 29.625 4.379 15.18 1 89.19 309 PRO A N 1
ATOM 2553 C CA . PRO A 1 309 ? 29.922 4 16.562 1 89.19 309 PRO A CA 1
ATOM 2554 C C . PRO A 1 309 ? 30.969 2.889 16.672 1 89.19 309 PRO A C 1
ATOM 2556 O O . PRO A 1 309 ? 30.984 1.973 15.844 1 89.19 309 PRO A O 1
ATOM 2559 N N . ASP A 1 310 ? 31.734 2.951 17.672 1 88.62 310 ASP A N 1
ATOM 2560 C CA . ASP A 1 310 ? 32.812 1.997 17.891 1 88.62 310 ASP A CA 1
ATOM 2561 C C . ASP A 1 310 ? 32.281 0.571 17.984 1 88.62 310 ASP A C 1
ATOM 2563 O O . ASP A 1 310 ? 32.844 -0.352 17.391 1 88.62 310 ASP A O 1
ATOM 2567 N N . LYS A 1 311 ? 31.172 0.412 18.547 1 89.75 311 LYS A N 1
ATOM 2568 C CA . LYS A 1 311 ? 30.609 -0.909 18.828 1 89.75 311 LYS A CA 1
ATOM 2569 C C . LYS A 1 311 ? 30.109 -1.583 17.562 1 89.75 311 LYS A C 1
ATOM 2571 O O . LYS A 1 311 ? 29.891 -2.795 17.531 1 89.75 311 LYS A O 1
ATOM 2576 N N . GLU A 1 312 ? 29.938 -0.765 16.516 1 89.44 312 GLU A N 1
ATOM 2577 C CA . GLU A 1 312 ? 29.344 -1.319 15.305 1 89.44 312 GLU A CA 1
ATOM 2578 C C . GLU A 1 312 ? 30.375 -1.411 14.18 1 89.44 312 GLU A C 1
ATOM 2580 O O . GLU A 1 312 ? 30.016 -1.606 13.016 1 89.44 312 GLU A O 1
ATOM 2585 N N . GLU A 1 313 ? 31.609 -1.331 14.523 1 89.06 313 GLU A N 1
ATOM 2586 C CA . GLU A 1 313 ? 32.656 -1.321 13.516 1 89.06 313 GLU A CA 1
ATOM 2587 C C . GLU A 1 313 ? 32.656 -2.611 12.695 1 89.06 313 GLU A C 1
ATOM 2589 O O . GLU A 1 313 ? 32.656 -2.572 11.469 1 89.06 313 GLU A O 1
ATOM 2594 N N . GLU A 1 314 ? 32.625 -3.717 13.375 1 85.31 314 GLU A N 1
ATOM 2595 C CA . GLU A 1 314 ? 32.656 -4.996 12.68 1 85.31 314 GLU A CA 1
ATOM 2596 C C . GLU A 1 314 ? 31.484 -5.148 11.734 1 85.31 314 GLU A C 1
ATOM 2598 O O . GLU A 1 314 ? 31.625 -5.645 10.617 1 85.31 314 GLU A O 1
ATOM 2603 N N . LYS A 1 315 ? 30.375 -4.711 12.164 1 82.5 315 LYS A N 1
ATOM 2604 C CA . LYS A 1 315 ? 29.156 -4.785 11.383 1 82.5 315 LYS A CA 1
ATOM 2605 C C . LYS A 1 315 ? 29.281 -4.008 10.078 1 82.5 315 LYS A C 1
ATOM 2607 O O . LYS A 1 315 ? 29.016 -4.543 9 1 82.5 315 LYS A O 1
ATOM 2612 N N . TYR A 1 316 ? 29.734 -2.811 10.195 1 82.75 316 TYR A N 1
ATOM 2613 C CA . TYR A 1 316 ? 29.797 -1.955 9.016 1 82.75 316 TYR A CA 1
ATOM 2614 C C . TYR A 1 316 ? 30.953 -2.352 8.109 1 82.75 316 TYR A C 1
ATOM 2616 O O . TYR A 1 316 ? 30.859 -2.242 6.887 1 82.75 316 TYR A O 1
ATOM 2624 N N . ARG A 1 317 ? 32.031 -2.869 8.656 1 79.31 317 ARG A N 1
ATOM 2625 C CA . ARG A 1 317 ? 33.125 -3.371 7.844 1 79.31 317 ARG A CA 1
ATOM 2626 C C . ARG A 1 317 ? 32.688 -4.559 6.996 1 79.31 317 ARG A C 1
ATOM 2628 O O . ARG A 1 317 ? 33.031 -4.656 5.824 1 79.31 317 ARG A O 1
ATOM 2635 N N . LYS A 1 318 ? 31.938 -5.406 7.582 1 75.19 318 LYS A N 1
ATOM 2636 C CA . LYS A 1 318 ? 31.422 -6.574 6.871 1 75.19 318 LYS A CA 1
ATOM 2637 C C . LYS A 1 318 ? 30.391 -6.172 5.824 1 75.19 318 LYS A C 1
ATOM 2639 O O . LYS A 1 318 ? 30.422 -6.656 4.691 1 75.19 318 LYS A O 1
ATOM 2644 N N . MET A 1 319 ? 29.484 -5.223 6.262 1 74.62 319 MET A N 1
ATOM 2645 C CA . MET A 1 319 ? 28.406 -4.777 5.391 1 74.62 319 MET A CA 1
ATOM 2646 C C . MET A 1 319 ? 28.953 -4.117 4.129 1 74.62 319 MET A C 1
ATOM 2648 O O . MET A 1 319 ? 28.453 -4.359 3.029 1 74.62 319 MET A O 1
ATOM 2652 N N . LEU A 1 320 ? 30.031 -3.385 4.363 1 75 320 LEU A N 1
ATOM 2653 C CA . LEU A 1 320 ? 30.578 -2.615 3.244 1 75 320 LEU A CA 1
ATOM 2654 C C . LEU A 1 320 ? 31.781 -3.316 2.629 1 75 320 LEU A C 1
ATOM 2656 O O . LEU A 1 320 ? 32.375 -2.82 1.664 1 75 320 LEU A O 1
ATOM 2660 N N . MET A 1 321 ? 32.125 -4.461 3.197 1 73.38 321 MET A N 1
ATOM 2661 C CA . MET A 1 321 ? 33.281 -5.207 2.703 1 73.38 321 MET A CA 1
ATOM 2662 C C . MET A 1 321 ? 34.5 -4.301 2.566 1 73.38 321 MET A C 1
ATOM 2664 O O . MET A 1 321 ? 35.094 -4.223 1.496 1 73.38 321 MET A O 1
ATOM 2668 N N . LEU A 1 322 ? 34.875 -3.672 3.627 1 74.19 322 LEU A N 1
ATOM 2669 C CA . LEU A 1 322 ? 35.969 -2.715 3.592 1 74.19 322 LEU A CA 1
ATOM 2670 C C . LEU A 1 322 ? 37.281 -3.406 3.23 1 74.19 322 LEU A C 1
ATOM 2672 O O . LEU A 1 322 ? 37.562 -4.512 3.705 1 74.19 322 LEU A O 1
ATOM 2676 N N . ARG A 1 323 ? 37.938 -2.795 2.324 1 73.31 323 ARG A N 1
ATOM 2677 C CA . ARG A 1 323 ? 39.219 -3.326 1.846 1 73.31 323 ARG A CA 1
ATOM 2678 C C . ARG A 1 323 ? 40.406 -2.74 2.629 1 73.31 323 ARG A C 1
ATOM 2680 O O . ARG A 1 323 ? 40.188 -1.883 3.494 1 73.31 323 ARG A O 1
ATOM 2687 N N . GLU A 1 324 ? 41.594 -3.264 2.188 1 75.12 324 GLU A N 1
ATOM 2688 C CA . GLU A 1 324 ? 42.812 -2.742 2.787 1 75.12 324 GLU A CA 1
ATOM 2689 C C . GLU A 1 324 ? 43.031 -1.268 2.445 1 75.12 324 GLU A C 1
ATOM 2691 O O . GLU A 1 324 ? 42.844 -0.862 1.295 1 75.12 324 GLU A O 1
ATOM 2696 N N . GLY A 1 325 ? 43.188 -0.356 3.432 1 75.25 325 GLY A N 1
ATOM 2697 C CA . GLY A 1 325 ? 43.375 1.068 3.205 1 75.25 325 GLY A CA 1
ATOM 2698 C C . GLY A 1 325 ? 42.188 1.896 3.58 1 75.25 325 GLY A C 1
ATOM 2699 O O . GLY A 1 325 ? 42.281 3.111 3.752 1 75.25 325 GLY A O 1
ATOM 2700 N N . GLU A 1 326 ? 41.094 1.162 3.572 1 81.38 326 GLU A N 1
ATOM 2701 C CA . GLU A 1 326 ? 39.875 1.859 4.02 1 81.38 326 GLU A CA 1
ATOM 2702 C C . GLU A 1 326 ? 39.812 1.901 5.543 1 81.38 326 GLU A C 1
ATOM 2704 O O . GLU A 1 326 ? 40.312 1 6.223 1 81.38 326 GLU A O 1
ATOM 2709 N N . ARG A 1 327 ? 39.312 3.002 5.965 1 86.38 327 ARG A N 1
ATOM 2710 C CA . ARG A 1 327 ? 39.375 3.268 7.398 1 86.38 327 ARG A CA 1
ATOM 2711 C C . ARG A 1 327 ? 38 3.295 8.031 1 86.38 327 ARG A C 1
ATOM 2713 O O . ARG A 1 327 ? 37 3.588 7.352 1 86.38 327 ARG A O 1
ATOM 2720 N N . TYR A 1 328 ? 37.906 2.941 9.234 1 89.94 328 TYR A N 1
ATOM 2721 C CA . TYR A 1 328 ? 36.75 3.162 10.102 1 89.94 328 TYR A CA 1
ATOM 2722 C C . TYR A 1 328 ? 37.094 4.117 11.242 1 89.94 328 TYR A C 1
ATOM 2724 O O . TYR A 1 328 ? 38.094 3.912 11.945 1 89.94 328 TYR A O 1
ATOM 2732 N N . LEU A 1 329 ? 36.375 5.211 11.398 1 90.81 329 LEU A N 1
ATOM 2733 C CA . LEU A 1 329 ? 36.594 6.207 12.438 1 90.81 329 LEU A CA 1
ATOM 2734 C C . LEU A 1 329 ? 35.344 6.434 13.258 1 90.81 329 LEU A C 1
ATOM 2736 O O . LEU A 1 329 ? 34.219 6.293 12.75 1 90.81 329 LEU A O 1
ATOM 2740 N N . THR A 1 330 ? 35.562 6.762 14.516 1 89.31 330 THR A N 1
ATOM 2741 C CA . THR A 1 330 ? 34.469 7.312 15.297 1 89.31 330 THR A CA 1
ATOM 2742 C C . THR A 1 330 ? 34.281 8.797 15 1 89.31 330 THR A C 1
ATOM 2744 O O . THR A 1 330 ? 35.188 9.438 14.422 1 89.31 330 THR A O 1
ATOM 2747 N N . ALA A 1 331 ? 33.125 9.297 15.383 1 85.44 331 ALA A N 1
ATOM 2748 C CA . ALA A 1 331 ? 32.875 10.727 15.18 1 85.44 331 ALA A CA 1
ATOM 2749 C C . ALA A 1 331 ? 33.938 11.57 15.883 1 85.44 331 ALA A C 1
ATOM 2751 O O . ALA A 1 331 ? 34.375 12.594 15.352 1 85.44 331 ALA A O 1
ATOM 2752 N N . ALA A 1 332 ? 34.281 11.148 17 1 84.69 332 ALA A N 1
ATOM 2753 C CA . ALA A 1 332 ? 35.312 11.852 17.781 1 84.69 332 ALA A CA 1
ATOM 2754 C C . ALA A 1 332 ? 36.656 11.836 17.078 1 84.69 332 ALA A C 1
ATOM 2756 O O . ALA A 1 332 ? 37.375 12.844 17.047 1 84.69 332 ALA A O 1
ATOM 2757 N N . GLU A 1 333 ? 37.031 10.719 16.562 1 86.69 333 GLU A N 1
ATOM 2758 C CA . GLU A 1 333 ? 38.281 10.578 15.844 1 86.69 333 GLU A CA 1
ATOM 2759 C C . GLU A 1 333 ? 38.312 11.453 14.594 1 86.69 333 GLU A C 1
ATOM 2761 O O . GLU A 1 333 ? 39.344 12.047 14.273 1 86.69 333 GLU A O 1
ATOM 2766 N N . LEU A 1 334 ? 37.219 11.508 13.891 1 86.19 334 LEU A N 1
ATOM 2767 C CA . LEU A 1 334 ? 37.125 12.352 12.703 1 86.19 334 LEU A CA 1
ATOM 2768 C C . LEU A 1 334 ? 37.312 13.82 13.07 1 86.19 334 LEU A C 1
ATOM 2770 O O . LEU A 1 334 ? 38 14.555 12.359 1 86.19 334 LEU A O 1
ATOM 2774 N N . HIS A 1 335 ? 36.625 14.227 14.117 1 82.25 335 HIS A N 1
ATOM 2775 C CA . HIS A 1 335 ? 36.75 15.609 14.57 1 82.25 335 HIS A CA 1
ATOM 2776 C C . HIS A 1 335 ? 38.188 15.969 14.914 1 82.25 335 HIS A C 1
ATOM 2778 O O . HIS A 1 335 ? 38.625 17.078 14.625 1 82.25 335 HIS A O 1
ATOM 2784 N N . ALA A 1 336 ? 38.844 15.102 15.531 1 81.19 336 ALA A N 1
ATOM 2785 C CA . ALA A 1 336 ? 40.219 15.312 15.945 1 81.19 336 ALA A CA 1
ATOM 2786 C C . ALA A 1 336 ? 41.156 15.422 14.734 1 81.19 336 ALA A C 1
ATOM 2788 O O . ALA A 1 336 ? 42.094 16.219 14.727 1 81.19 336 ALA A O 1
ATOM 2789 N N . GLN A 1 337 ? 40.938 14.586 13.773 1 77.88 337 GLN A N 1
ATOM 2790 C CA . GLN A 1 337 ? 41.812 14.547 12.586 1 77.88 337 GLN A CA 1
ATOM 2791 C C . GLN A 1 337 ? 41.469 15.695 11.641 1 77.88 337 GLN A C 1
ATOM 2793 O O . GLN A 1 337 ? 42.281 16.047 10.789 1 77.88 337 GLN A O 1
ATOM 2798 N N . GLY A 1 338 ? 40.375 16.281 11.852 1 72.19 338 GLY A N 1
ATOM 2799 C CA . GLY A 1 338 ? 39.906 17.297 10.922 1 72.19 338 GLY A CA 1
ATOM 2800 C C . GLY A 1 338 ? 39.219 16.719 9.703 1 72.19 338 GLY A C 1
ATOM 2801 O O . GLY A 1 338 ? 39.375 15.539 9.398 1 72.19 338 GLY A O 1
ATOM 2802 N N . MET A 1 339 ? 38.344 17.422 9.062 1 66.69 339 MET A N 1
ATOM 2803 C CA . MET A 1 339 ? 37.5 16.969 7.957 1 66.69 339 MET A CA 1
ATOM 2804 C C . MET A 1 339 ? 38.219 17.156 6.621 1 66.69 339 MET A C 1
ATOM 2806 O O . MET A 1 339 ? 37.562 17.25 5.578 1 66.69 339 MET A O 1
ATOM 2810 N N . ASN A 1 340 ? 39.594 17.234 6.691 1 68 340 ASN A N 1
ATOM 2811 C CA . ASN A 1 340 ? 40.344 17.375 5.441 1 68 340 ASN A CA 1
ATOM 2812 C C . ASN A 1 340 ? 40.375 16.047 4.672 1 68 340 ASN A C 1
ATOM 2814 O O . ASN A 1 340 ? 41.031 15.094 5.113 1 68 340 ASN A O 1
ATOM 2818 N N . LEU A 1 341 ? 39.688 15.883 3.648 1 72.31 341 LEU A N 1
ATOM 2819 C CA . LEU A 1 341 ? 39.625 14.695 2.809 1 72.31 341 LEU A CA 1
ATOM 2820 C C . LEU A 1 341 ? 40.688 14.719 1.72 1 72.31 341 LEU A C 1
ATOM 2822 O O . LEU A 1 341 ? 40.906 15.758 1.092 1 72.31 341 LEU A O 1
ATOM 2826 N N . ALA A 1 342 ? 41.438 13.641 1.792 1 72.25 342 ALA A N 1
ATOM 2827 C CA . ALA A 1 342 ? 42.344 13.484 0.662 1 72.25 342 ALA A CA 1
ATOM 2828 C C . ALA A 1 342 ? 41.562 13.25 -0.636 1 72.25 342 ALA A C 1
ATOM 2830 O O . ALA A 1 342 ? 40.375 12.945 -0.611 1 72.25 342 ALA A O 1
ATOM 2831 N N . ALA A 1 343 ? 42.312 13.484 -1.698 1 66.94 343 ALA A N 1
ATOM 2832 C CA . ALA A 1 343 ? 41.688 13.25 -3.006 1 66.94 343 ALA A CA 1
ATOM 2833 C C . ALA A 1 343 ? 41.25 11.805 -3.145 1 66.94 343 ALA A C 1
ATOM 2835 O O . ALA A 1 343 ? 42 10.875 -2.828 1 66.94 343 ALA A O 1
ATOM 2836 N N . GLY A 1 344 ? 40 11.531 -3.42 1 69.44 344 GLY A N 1
ATOM 2837 C CA . GLY A 1 344 ? 39.469 10.195 -3.674 1 69.44 344 GLY A CA 1
ATOM 2838 C C . GLY A 1 344 ? 38.781 9.586 -2.469 1 69.44 344 GLY A C 1
ATOM 2839 O O . GLY A 1 344 ? 38.188 8.508 -2.562 1 69.44 344 GLY A O 1
ATOM 2840 N N . GLU A 1 345 ? 38.969 10.305 -1.34 1 76.25 345 GLU A N 1
ATOM 2841 C CA . GLU A 1 345 ? 38.344 9.766 -0.137 1 76.25 345 GLU A CA 1
ATOM 2842 C C . GLU A 1 345 ? 36.875 10.156 -0.061 1 76.25 345 GLU A C 1
ATOM 2844 O O . GLU A 1 345 ? 36.469 11.234 -0.51 1 76.25 345 GLU A O 1
ATOM 2849 N N . ILE A 1 346 ? 36.125 9.25 0.449 1 79.38 346 ILE A N 1
ATOM 2850 C CA . ILE A 1 346 ? 34.719 9.539 0.68 1 79.38 346 ILE A CA 1
ATOM 2851 C C . ILE A 1 346 ? 34.312 9.125 2.098 1 79.38 346 ILE A C 1
ATOM 2853 O O . ILE A 1 346 ? 34.781 8.102 2.6 1 79.38 346 ILE A O 1
ATOM 2857 N N . LEU A 1 347 ? 33.562 9.969 2.676 1 84.12 347 LEU A N 1
ATOM 2858 C CA . LEU A 1 347 ? 33.094 9.695 4.027 1 84.12 347 LEU A CA 1
ATOM 2859 C C . LEU A 1 347 ? 31.719 9.039 4 1 84.12 347 LEU A C 1
ATOM 2861 O O . LEU A 1 347 ? 30.812 9.508 3.301 1 84.12 347 LEU A O 1
ATOM 2865 N N . ILE A 1 348 ? 31.547 7.914 4.672 1 84.25 348 ILE A N 1
ATOM 2866 C CA . ILE A 1 348 ? 30.25 7.254 4.836 1 84.25 348 ILE A CA 1
ATOM 2867 C C . ILE A 1 348 ? 29.844 7.277 6.305 1 84.25 348 ILE A C 1
ATOM 2869 O O . ILE A 1 348 ? 30.469 6.621 7.141 1 84.25 348 ILE A O 1
ATOM 2873 N N . PHE A 1 349 ? 28.75 7.957 6.57 1 87.25 349 PHE A N 1
ATOM 2874 C CA . PHE A 1 349 ? 28.375 8.211 7.957 1 87.25 349 PHE A CA 1
ATOM 2875 C C . PHE A 1 349 ? 27.281 7.242 8.406 1 87.25 349 PHE A C 1
ATOM 2877 O O . PHE A 1 349 ? 26.234 7.148 7.766 1 87.25 349 PHE A O 1
ATOM 2884 N N . PHE A 1 350 ? 27.531 6.566 9.445 1 88 350 PHE A N 1
ATOM 2885 C CA . PHE A 1 350 ? 26.516 5.793 10.164 1 88 350 PHE A CA 1
ATOM 2886 C C . PHE A 1 350 ? 26.234 6.406 11.523 1 88 350 PHE A C 1
ATOM 2888 O O . PHE A 1 350 ? 26.578 5.832 12.555 1 88 350 PHE A O 1
ATOM 2895 N N . LEU A 1 351 ? 25.547 7.586 11.492 1 84.19 351 LEU A N 1
ATOM 2896 C CA . LEU A 1 351 ? 25.172 8.383 12.656 1 84.19 351 LEU A CA 1
ATOM 2897 C C . LEU A 1 351 ? 23.672 8.57 12.734 1 84.19 351 LEU A C 1
ATOM 2899 O O . LEU A 1 351 ? 22.969 8.484 11.719 1 84.19 351 LEU A O 1
ATOM 2903 N N . PRO A 1 352 ? 23.172 8.758 14.016 1 75.25 352 PRO A N 1
ATOM 2904 C CA . PRO A 1 352 ? 21.75 9.141 14.109 1 75.25 352 PRO A CA 1
ATOM 2905 C C . PRO A 1 352 ? 21.422 10.375 13.273 1 75.25 352 PRO A C 1
ATOM 2907 O O . PRO A 1 352 ? 22.297 11.219 13.031 1 75.25 352 PRO A O 1
ATOM 2910 N N . TYR A 1 353 ? 20.219 10.438 12.875 1 73.75 353 TYR A N 1
ATOM 2911 C CA . TYR A 1 353 ? 19.781 11.445 11.922 1 73.75 353 TYR A CA 1
ATOM 2912 C C . TYR A 1 353 ? 20.172 12.844 12.383 1 73.75 353 TYR A C 1
ATOM 2914 O O . TYR A 1 353 ? 20.75 13.617 11.609 1 73.75 353 TYR A O 1
ATOM 2922 N N . GLU A 1 354 ? 19.906 13.18 13.648 1 73.69 354 GLU A N 1
ATOM 2923 C CA . GLU A 1 354 ? 20.188 14.523 14.148 1 73.69 354 GLU A CA 1
ATOM 2924 C C . GLU A 1 354 ? 21.672 14.836 14.078 1 73.69 354 GLU A C 1
ATOM 2926 O O . GLU A 1 354 ? 22.062 15.93 13.68 1 73.69 354 GLU A O 1
ATOM 2931 N N . SER A 1 355 ? 22.438 13.852 14.453 1 79.25 355 SER A N 1
ATOM 2932 C CA . SER A 1 355 ? 23.891 14.023 14.414 1 79.25 355 SER A CA 1
ATOM 2933 C C . SER A 1 355 ? 24.391 14.164 12.984 1 79.25 355 SER A C 1
ATOM 2935 O O . SER A 1 355 ? 25.266 14.984 12.703 1 79.25 355 SER A O 1
ATOM 2937 N N . PHE A 1 356 ? 23.859 13.422 12.133 1 85 356 PHE A N 1
ATOM 2938 C CA . PHE A 1 356 ? 24.266 13.469 10.727 1 85 356 PHE A CA 1
ATOM 2939 C C . PHE A 1 356 ? 23.922 14.82 10.117 1 85 356 PHE A C 1
ATOM 2941 O O . PHE A 1 356 ? 24.734 15.391 9.375 1 85 356 PHE A O 1
ATOM 2948 N N . MET A 1 357 ? 22.75 15.312 10.516 1 80.38 357 MET A N 1
ATOM 2949 C CA . MET A 1 357 ? 22.344 16.594 9.953 1 80.38 357 MET A CA 1
ATOM 2950 C C . MET A 1 357 ? 23.281 17.719 10.383 1 80.38 357 MET A C 1
ATOM 2952 O O . MET A 1 357 ? 23.578 18.625 9.602 1 80.38 357 MET A O 1
ATOM 2956 N N . GLN A 1 358 ? 23.734 17.625 11.57 1 81.06 358 GLN A N 1
ATOM 2957 C CA . GLN A 1 358 ? 24.688 18.609 12.062 1 81.06 358 GLN A CA 1
ATOM 2958 C C . GLN A 1 358 ? 26 18.531 11.297 1 81.06 358 GLN A C 1
ATOM 2960 O O . GLN A 1 358 ? 26.547 19.547 10.875 1 81.06 358 GLN A O 1
ATOM 2965 N N . VAL A 1 359 ? 26.469 17.344 11.109 1 84.81 359 VAL A N 1
ATOM 2966 C CA . VAL A 1 359 ? 27.719 17.109 10.414 1 84.81 359 VAL A CA 1
ATOM 2967 C C . VAL A 1 359 ? 27.594 17.531 8.945 1 84.81 359 VAL A C 1
ATOM 2969 O O . VAL A 1 359 ? 28.5 18.141 8.383 1 84.81 359 VAL A O 1
ATOM 2972 N N . LYS A 1 360 ? 26.5 17.203 8.422 1 84.12 360 LYS A N 1
ATOM 2973 C CA . LYS A 1 360 ? 26.219 17.562 7.035 1 84.12 360 LYS A CA 1
ATOM 2974 C C . LYS A 1 360 ? 26.297 19.078 6.832 1 84.12 360 LYS A C 1
ATOM 2976 O O . LYS A 1 360 ? 26.938 19.547 5.898 1 84.12 360 LYS A O 1
ATOM 2981 N N . LYS A 1 361 ? 25.609 19.75 7.715 1 82.31 361 LYS A N 1
ATOM 2982 C CA . LYS A 1 361 ? 25.625 21.203 7.637 1 82.31 361 LYS A CA 1
ATOM 2983 C C . LYS A 1 361 ? 27.047 21.734 7.684 1 82.31 361 LYS A C 1
ATOM 2985 O O . LYS A 1 361 ? 27.406 22.641 6.922 1 82.31 361 LYS A O 1
ATOM 2990 N N . HIS A 1 362 ? 27.781 21.234 8.562 1 82.62 362 HIS A N 1
ATOM 2991 C CA . HIS A 1 362 ? 29.172 21.656 8.703 1 82.62 362 HIS A CA 1
ATOM 2992 C C . HIS A 1 362 ? 29.969 21.344 7.438 1 82.62 362 HIS A C 1
ATOM 2994 O O . HIS A 1 362 ? 30.719 22.188 6.949 1 82.62 362 HIS A O 1
ATOM 3000 N N . LEU A 1 363 ? 29.875 20.203 6.867 1 83.81 363 LEU A N 1
ATOM 3001 C CA . LEU A 1 363 ? 30.594 19.766 5.68 1 83.81 363 LEU A CA 1
ATOM 3002 C C . LEU A 1 363 ? 30.219 20.609 4.469 1 83.81 363 LEU A C 1
ATOM 3004 O O . LEU A 1 363 ? 31.078 21.016 3.693 1 83.81 363 LEU A O 1
ATOM 3008 N N . GLU A 1 364 ? 28.969 20.828 4.395 1 83.69 364 GLU A N 1
ATOM 3009 C CA . GLU A 1 364 ? 28.5 21.625 3.273 1 83.69 364 GLU A CA 1
ATOM 3010 C C . GLU A 1 364 ? 29.016 23.062 3.371 1 83.69 364 GLU A C 1
ATOM 3012 O O . GLU A 1 364 ? 29.312 23.703 2.355 1 83.69 364 GLU A O 1
ATOM 3017 N N . SER A 1 365 ? 29.016 23.531 4.578 1 80.62 365 SER A N 1
ATOM 3018 C CA . SER A 1 365 ? 29.562 24.875 4.789 1 80.62 365 SER A CA 1
ATOM 3019 C C . SER A 1 365 ? 31.031 24.953 4.383 1 80.62 365 SER A C 1
ATOM 3021 O O . SER A 1 365 ? 31.516 26.016 4.023 1 80.62 365 SER A O 1
ATOM 3023 N N . CYS A 1 366 ? 31.688 23.844 4.379 1 79.38 366 CYS A N 1
ATOM 3024 C CA . CYS A 1 366 ? 33.094 23.781 4.004 1 79.38 366 CYS A CA 1
ATOM 3025 C C . CYS A 1 366 ? 33.25 23.438 2.523 1 79.38 366 CYS A C 1
ATOM 3027 O O . CYS A 1 366 ? 34.344 23.156 2.059 1 79.38 366 CYS A O 1
ATOM 3029 N N . GLY A 1 367 ? 32.156 23.281 1.845 1 75.88 367 GLY A N 1
ATOM 3030 C CA . GLY A 1 367 ? 32.219 23.094 0.405 1 75.88 367 GLY A CA 1
ATOM 3031 C C . GLY A 1 367 ? 32.062 21.641 -0.005 1 75.88 367 GLY A C 1
ATOM 3032 O O . GLY A 1 367 ? 32.156 21.312 -1.188 1 75.88 367 GLY A O 1
ATOM 3033 N N . ALA A 1 368 ? 31.906 20.766 0.948 1 77.31 368 ALA A N 1
ATOM 3034 C CA . ALA A 1 368 ? 31.703 19.359 0.624 1 77.31 368 ALA A CA 1
ATOM 3035 C C . ALA A 1 368 ? 30.312 19.125 0.048 1 77.31 368 ALA A C 1
ATOM 3037 O O . ALA A 1 368 ? 29.359 19.797 0.427 1 77.31 368 ALA A O 1
ATOM 3038 N N . VAL A 1 369 ? 30.281 18.219 -0.862 1 73.5 369 VAL A N 1
ATOM 3039 C CA . VAL A 1 369 ? 29.031 17.906 -1.541 1 73.5 369 VAL A CA 1
ATOM 3040 C C . VAL A 1 369 ? 28.594 16.484 -1.226 1 73.5 369 VAL A C 1
ATOM 3042 O O . VAL A 1 369 ? 29.375 15.547 -1.371 1 73.5 369 VAL A O 1
ATOM 3045 N N . GLU A 1 370 ? 27.344 16.375 -0.784 1 75.12 370 GLU A N 1
ATOM 3046 C CA . GLU A 1 370 ? 26.797 15.047 -0.548 1 75.12 370 GLU A CA 1
ATOM 3047 C C . GLU A 1 370 ? 26.703 14.25 -1.846 1 75.12 370 GLU A C 1
ATOM 3049 O O . GLU A 1 370 ? 26.297 14.781 -2.879 1 75.12 370 GLU A O 1
ATOM 3054 N N . GLY A 1 371 ? 27.094 12.992 -1.694 1 68.62 371 GLY A N 1
ATOM 3055 C CA . GLY A 1 371 ? 27.125 12.156 -2.885 1 68.62 371 GLY A CA 1
ATOM 3056 C C . GLY A 1 371 ? 28.469 12.141 -3.582 1 68.62 371 GLY A C 1
ATOM 3057 O O . GLY A 1 371 ? 28.75 11.242 -4.379 1 68.62 371 GLY A O 1
ATOM 3058 N N . MET A 1 372 ? 29.281 13.148 -3.258 1 68.38 372 MET A N 1
ATOM 3059 C CA . MET A 1 372 ? 30.625 13.219 -3.828 1 68.38 372 MET A CA 1
ATOM 3060 C C . MET A 1 372 ? 31.688 13.023 -2.748 1 68.38 372 MET A C 1
ATOM 3062 O O . MET A 1 372 ? 32.625 12.258 -2.938 1 68.38 372 MET A O 1
ATOM 3066 N N . HIS A 1 373 ? 31.453 13.758 -1.708 1 74.06 373 HIS A N 1
ATOM 3067 C CA . HIS A 1 373 ? 32.469 13.75 -0.661 1 74.06 373 HIS A CA 1
ATOM 3068 C C . HIS A 1 373 ? 32 12.953 0.551 1 74.06 373 HIS A C 1
ATOM 3070 O O . HIS A 1 373 ? 32.812 12.461 1.329 1 74.06 373 HIS A O 1
ATOM 3076 N N . PHE A 1 374 ? 30.75 12.906 0.693 1 80.5 374 PHE A N 1
ATOM 3077 C CA . PHE A 1 374 ? 30.234 12.156 1.831 1 80.5 374 PHE A CA 1
ATOM 3078 C C . PHE A 1 374 ? 28.828 11.656 1.553 1 80.5 374 PHE A C 1
ATOM 3080 O O . PHE A 1 374 ? 28.156 12.148 0.642 1 80.5 374 PHE A O 1
ATOM 3087 N N . ILE A 1 375 ? 28.359 10.602 2.295 1 79.19 375 ILE A N 1
ATOM 3088 C CA . ILE A 1 375 ? 27 10.086 2.156 1 79.19 375 ILE A CA 1
ATOM 3089 C C . ILE A 1 375 ? 26.5 9.586 3.508 1 79.19 375 ILE A C 1
ATOM 3091 O O . ILE A 1 375 ? 27.297 9.312 4.41 1 79.19 375 ILE A O 1
ATOM 3095 N N . ASN A 1 376 ? 25.141 9.555 3.59 1 77.81 376 ASN A N 1
ATOM 3096 C CA . ASN A 1 376 ? 24.484 8.938 4.734 1 77.81 376 ASN A CA 1
ATOM 3097 C C . ASN A 1 376 ? 24.406 7.422 4.586 1 77.81 376 ASN A C 1
ATOM 3099 O O . ASN A 1 376 ? 23.562 6.902 3.863 1 77.81 376 ASN A O 1
ATOM 3103 N N . GLY A 1 377 ? 25.234 6.73 5.371 1 78.25 377 GLY A N 1
ATOM 3104 C CA . GLY A 1 377 ? 25.266 5.281 5.289 1 78.25 377 GLY A CA 1
ATOM 3105 C C . GLY A 1 377 ? 24.078 4.609 5.938 1 78.25 377 GLY A C 1
ATOM 3106 O O . GLY A 1 377 ? 23.812 3.432 5.684 1 78.25 377 GLY A O 1
ATOM 3107 N N . MET A 1 378 ? 23.344 5.375 6.738 1 74.56 378 MET A N 1
ATOM 3108 C CA . MET A 1 378 ? 22.219 4.797 7.48 1 74.56 378 MET A CA 1
ATOM 3109 C C . MET A 1 378 ? 21.141 4.301 6.531 1 74.56 378 MET A C 1
ATOM 3111 O O . MET A 1 378 ? 20.359 3.418 6.883 1 74.56 378 MET A O 1
ATOM 3115 N N . ILE A 1 379 ? 21.156 4.785 5.41 1 70.81 379 ILE A N 1
ATOM 3116 C CA . ILE A 1 379 ? 20.156 4.406 4.43 1 70.81 379 ILE A CA 1
ATOM 3117 C C . ILE A 1 379 ? 20.312 2.932 4.066 1 70.81 379 ILE A C 1
ATOM 3119 O O . ILE A 1 379 ? 19.375 2.305 3.557 1 70.81 379 ILE A O 1
ATOM 3123 N N . LEU A 1 380 ? 21.484 2.381 4.34 1 72.94 380 LEU A N 1
ATOM 3124 C CA . LEU A 1 380 ? 21.781 1 3.982 1 72.94 380 LEU A CA 1
ATOM 3125 C C . LEU A 1 380 ? 21.297 0.037 5.059 1 72.94 380 LEU A C 1
ATOM 3127 O O . LEU A 1 380 ? 21.266 -1.177 4.848 1 72.94 380 LEU A O 1
ATOM 3131 N N . THR A 1 381 ? 21.031 0.453 6.23 1 69.94 381 THR A N 1
ATOM 3132 C CA . THR A 1 381 ? 20.75 -0.453 7.34 1 69.94 381 THR A CA 1
ATOM 3133 C C . THR A 1 381 ? 19.25 -0.628 7.535 1 69.94 381 THR A C 1
ATOM 3135 O O . THR A 1 381 ? 18.781 -1.702 7.93 1 69.94 381 THR A O 1
ATOM 3138 N N . ALA A 1 382 ? 18.422 0.497 7.75 1 61.31 382 ALA A N 1
ATOM 3139 C CA . ALA A 1 382 ? 17.031 0.295 8.18 1 61.31 382 ALA A CA 1
ATOM 3140 C C . ALA A 1 382 ? 16.062 1.083 7.297 1 61.31 382 ALA A C 1
ATOM 3142 O O . ALA A 1 382 ? 16.453 2.059 6.652 1 61.31 382 ALA A O 1
ATOM 3143 N N . PRO A 1 383 ? 14.859 0.343 7.227 1 62.38 383 PRO A N 1
ATOM 3144 C CA . PRO A 1 383 ? 13.766 1.095 6.617 1 62.38 383 PRO A CA 1
ATOM 3145 C C . PRO A 1 383 ? 13.594 2.486 7.223 1 62.38 383 PRO A C 1
ATOM 3147 O O . PRO A 1 383 ? 13.781 2.666 8.43 1 62.38 383 PRO A O 1
ATOM 3150 N N . ASP A 1 384 ? 13.57 3.455 6.363 1 66.5 384 ASP A N 1
ATOM 3151 C CA . ASP A 1 384 ? 13.242 4.809 6.809 1 66.5 384 ASP A CA 1
ATOM 3152 C C . ASP A 1 384 ? 11.734 5.02 6.867 1 66.5 384 ASP A C 1
ATOM 3154 O O . ASP A 1 384 ? 11.117 5.395 5.871 1 66.5 384 ASP A O 1
ATOM 3158 N N . ALA A 1 385 ? 11.148 4.672 7.98 1 66.31 385 ALA A N 1
ATOM 3159 C CA . ALA A 1 385 ? 9.703 4.738 8.164 1 66.31 385 ALA A CA 1
ATOM 3160 C C . ALA A 1 385 ? 9.164 6.125 7.82 1 66.31 385 ALA A C 1
ATOM 3162 O O . ALA A 1 385 ? 8.062 6.258 7.281 1 66.31 385 ALA A O 1
ATOM 3163 N N . GLN A 1 386 ? 9.984 7.105 8.023 1 66.06 386 GLN A N 1
ATOM 3164 C CA . GLN A 1 386 ? 9.547 8.469 7.754 1 66.06 386 GLN A CA 1
ATOM 3165 C C . GLN A 1 386 ? 9.492 8.742 6.254 1 66.06 386 GLN A C 1
ATOM 3167 O O . GLN A 1 386 ? 8.586 9.43 5.777 1 66.06 386 GLN A O 1
ATOM 3172 N N . GLN A 1 387 ? 10.43 8.203 5.598 1 68.56 387 GLN A N 1
ATOM 3173 C CA . GLN A 1 387 ? 10.414 8.383 4.148 1 68.56 387 GLN A CA 1
ATOM 3174 C C . GLN A 1 387 ? 9.242 7.633 3.52 1 68.56 387 GLN A C 1
ATOM 3176 O O . GLN A 1 387 ? 8.633 8.109 2.555 1 68.56 387 GLN A O 1
ATOM 3181 N N . ASP A 1 388 ? 8.992 6.52 4.105 1 74.12 388 ASP A N 1
ATOM 3182 C CA . ASP A 1 388 ? 7.844 5.762 3.619 1 74.12 388 ASP A CA 1
ATOM 3183 C C . ASP A 1 388 ? 6.539 6.504 3.904 1 74.12 388 ASP A C 1
ATOM 3185 O O . ASP A 1 388 ? 5.613 6.477 3.09 1 74.12 388 ASP A O 1
ATOM 3189 N N . ALA A 1 389 ? 6.57 7.137 5.02 1 75.44 389 ALA A N 1
ATOM 3190 C CA . ALA A 1 389 ? 5.398 7.938 5.355 1 75.44 389 ALA A CA 1
ATOM 3191 C C . ALA A 1 389 ? 5.227 9.094 4.371 1 75.44 389 ALA A C 1
ATOM 3193 O O . ALA A 1 389 ? 4.105 9.406 3.959 1 75.44 389 ALA A O 1
ATOM 3194 N N . LYS A 1 390 ? 6.293 9.703 4.023 1 74.5 390 LYS A N 1
ATOM 3195 C CA . LYS A 1 390 ? 6.23 10.773 3.029 1 74.5 390 LYS A CA 1
ATOM 3196 C C . LYS A 1 390 ? 5.707 10.25 1.695 1 74.5 390 LYS A C 1
ATOM 3198 O O . LYS A 1 390 ? 4.898 10.906 1.038 1 74.5 390 LYS A O 1
ATOM 3203 N N . ALA A 1 391 ? 6.211 9.07 1.29 1 76.19 391 ALA A N 1
ATOM 3204 C CA . ALA A 1 391 ? 5.742 8.438 0.059 1 76.19 391 ALA A CA 1
ATOM 3205 C C . ALA A 1 391 ? 4.234 8.203 0.101 1 76.19 391 ALA A C 1
ATOM 3207 O O . ALA A 1 391 ? 3.549 8.359 -0.913 1 76.19 391 ALA A O 1
ATOM 3208 N N . PHE A 1 392 ? 3.758 7.828 1.163 1 77.19 392 PHE A N 1
ATOM 3209 C CA . PHE A 1 392 ? 2.33 7.645 1.39 1 77.19 392 PHE A CA 1
ATOM 3210 C C . PHE A 1 392 ? 1.581 8.961 1.237 1 77.19 392 PHE A C 1
ATOM 3212 O O . PHE A 1 392 ? 0.583 9.039 0.516 1 77.19 392 PHE A O 1
ATOM 3219 N N . LEU A 1 393 ? 2.113 10 2.006 1 77.94 393 LEU A N 1
ATOM 3220 C CA . LEU A 1 393 ? 1.454 11.305 1.999 1 77.94 393 LEU A CA 1
ATOM 3221 C C . LEU A 1 393 ? 1.379 11.867 0.583 1 77.94 393 LEU A C 1
ATOM 3223 O O . LEU A 1 393 ? 0.396 12.516 0.22 1 77.94 393 LEU A O 1
ATOM 3227 N N . ASP A 1 394 ? 2.324 11.508 -0.216 1 77.38 394 ASP A N 1
ATOM 3228 C CA . ASP A 1 394 ? 2.406 12.055 -1.564 1 77.38 394 ASP A CA 1
ATOM 3229 C C . ASP A 1 394 ? 1.662 11.18 -2.564 1 77.38 394 ASP A C 1
ATOM 3231 O O . ASP A 1 394 ? 1.586 11.508 -3.752 1 77.38 394 ASP A O 1
ATOM 3235 N N . ALA A 1 395 ? 1.218 10.039 -2.131 1 80.62 395 ALA A N 1
ATOM 3236 C CA . ALA A 1 395 ? 0.556 9.094 -3.031 1 80.62 395 ALA A CA 1
ATOM 3237 C C . ALA A 1 395 ? -0.917 9.453 -3.213 1 80.62 395 ALA A C 1
ATOM 3239 O O . ALA A 1 395 ? -1.57 9.914 -2.275 1 80.62 395 ALA A O 1
ATOM 3240 N N . MET B 1 1 ? -28.031 16.312 16.078 1 95.12 1 MET B N 1
ATOM 3241 C CA . MET B 1 1 ? -27.094 16.344 14.961 1 95.12 1 MET B CA 1
ATOM 3242 C C . MET B 1 1 ? -25.812 17.062 15.336 1 95.12 1 MET B C 1
ATOM 3244 O O . MET B 1 1 ? -25.844 18.156 15.898 1 95.12 1 MET B O 1
ATOM 3248 N N . ILE B 1 2 ? -24.703 16.438 15.133 1 98.31 2 ILE B N 1
ATOM 3249 C CA . ILE B 1 2 ? -23.391 17 15.453 1 98.31 2 ILE B CA 1
ATOM 3250 C C . ILE B 1 2 ? -22.766 17.625 14.203 1 98.31 2 ILE B C 1
ATOM 3252 O O . ILE B 1 2 ? -22.75 17 13.141 1 98.31 2 ILE B O 1
ATOM 3256 N N . HIS B 1 3 ? -22.328 18.906 14.352 1 98.69 3 HIS B N 1
ATOM 3257 C CA . HIS B 1 3 ? -21.688 19.594 13.25 1 98.69 3 HIS B CA 1
ATOM 3258 C C . HIS B 1 3 ? -20.172 19.625 13.422 1 98.69 3 HIS B C 1
ATOM 3260 O O . HIS B 1 3 ? -19.672 20.078 14.453 1 98.69 3 HIS B O 1
ATOM 3266 N N . ILE B 1 4 ? -19.453 19.109 12.414 1 98.75 4 ILE B N 1
ATOM 3267 C CA . ILE B 1 4 ? -18 19.172 12.406 1 98.75 4 ILE B CA 1
ATOM 3268 C C . ILE B 1 4 ? -17.531 19.891 11.148 1 98.75 4 ILE B C 1
ATOM 3270 O O . ILE B 1 4 ? -18.219 19.891 10.125 1 98.75 4 ILE B O 1
ATOM 3274 N N . CYS B 1 5 ? -16.359 20.5 11.219 1 98 5 CYS B N 1
ATOM 3275 C CA . CYS B 1 5 ? -15.883 21.219 10.039 1 98 5 CYS B CA 1
ATOM 3276 C C . CYS B 1 5 ? -14.383 21 9.836 1 98 5 CYS B C 1
ATOM 3278 O O . CYS B 1 5 ? -13.648 20.766 10.797 1 98 5 CYS B O 1
ATOM 3280 N N . TYR B 1 6 ? -13.969 20.969 8.602 1 98.19 6 TYR B N 1
ATOM 3281 C CA . TYR B 1 6 ? -12.594 20.891 8.133 1 98.19 6 TYR B CA 1
ATOM 3282 C C . TYR B 1 6 ? -12.305 21.984 7.102 1 98.19 6 TYR B C 1
ATOM 3284 O O . TYR B 1 6 ? -13.227 22.531 6.492 1 98.19 6 TYR B O 1
ATOM 3292 N N . ALA B 1 7 ? -11.039 22.281 6.945 1 96.75 7 ALA B N 1
ATOM 3293 C CA . ALA B 1 7 ? -10.586 23.188 5.891 1 96.75 7 ALA B CA 1
ATOM 3294 C C . ALA B 1 7 ? -9.5 22.531 5.035 1 96.75 7 ALA B C 1
ATOM 3296 O O . ALA B 1 7 ? -8.633 21.828 5.555 1 96.75 7 ALA B O 1
ATOM 3297 N N . VAL B 1 8 ? -9.609 22.844 3.695 1 95.38 8 VAL B N 1
ATOM 3298 C CA . VAL B 1 8 ? -8.602 22.188 2.861 1 95.38 8 VAL B CA 1
ATOM 3299 C C . VAL B 1 8 ? -8.266 23.078 1.669 1 95.38 8 VAL B C 1
ATOM 3301 O O . VAL B 1 8 ? -9.141 23.75 1.121 1 95.38 8 VAL B O 1
ATOM 3304 N N . SER B 1 9 ? -7.051 23.234 1.394 1 93.5 9 SER B N 1
ATOM 3305 C CA . SER B 1 9 ? -6.465 23.641 0.123 1 93.5 9 SER B CA 1
ATOM 3306 C C . SER B 1 9 ? -5.5 22.594 -0.41 1 93.5 9 SER B C 1
ATOM 3308 O O . SER B 1 9 ? -4.402 22.422 0.121 1 93.5 9 SER B O 1
ATOM 3310 N N . ASP B 1 10 ? -5.93 21.875 -1.46 1 93.69 10 ASP B N 1
ATOM 3311 C CA . ASP B 1 10 ? -5.246 20.656 -1.874 1 93.69 10 ASP B CA 1
ATOM 3312 C C . ASP B 1 10 ? -4.668 20.797 -3.281 1 93.69 10 ASP B C 1
ATOM 3314 O O . ASP B 1 10 ? -5.086 20.094 -4.203 1 93.69 10 ASP B O 1
ATOM 3318 N N . LYS B 1 11 ? -3.627 21.562 -3.395 1 87.12 11 LYS B N 1
ATOM 3319 C CA . LYS B 1 11 ? -3.035 21.891 -4.691 1 87.12 11 LYS B CA 1
ATOM 3320 C C . LYS B 1 11 ? -2.475 20.641 -5.363 1 87.12 11 LYS B C 1
ATOM 3322 O O . LYS B 1 11 ? -2.602 20.469 -6.578 1 87.12 11 LYS B O 1
ATOM 3327 N N . LYS B 1 12 ? -1.927 19.75 -4.609 1 87.12 12 LYS B N 1
ATOM 3328 C CA . LYS B 1 12 ? -1.298 18.547 -5.16 1 87.12 12 LYS B CA 1
ATOM 3329 C C . LYS B 1 12 ? -2.312 17.422 -5.328 1 87.12 12 LYS B C 1
ATOM 3331 O O . LYS B 1 12 ? -2.045 16.438 -6.016 1 87.12 12 LYS B O 1
ATOM 3336 N N . GLY B 1 13 ? -3.426 17.547 -4.66 1 92.25 13 GLY B N 1
ATOM 3337 C CA . GLY B 1 13 ? -4.488 16.562 -4.781 1 92.25 13 GLY B CA 1
ATOM 3338 C C . GLY B 1 13 ? -4.316 15.383 -3.844 1 92.25 13 GLY B C 1
ATOM 3339 O O . GLY B 1 13 ? -5.094 14.43 -3.889 1 92.25 13 GLY B O 1
ATOM 3340 N N . THR B 1 14 ? -3.301 15.43 -2.98 1 91.5 14 THR B N 1
ATOM 3341 C CA . THR B 1 14 ? -2.977 14.258 -2.17 1 91.5 14 THR B CA 1
ATOM 3342 C C . THR B 1 14 ? -3.264 14.523 -0.696 1 91.5 14 THR B C 1
ATOM 3344 O O . THR B 1 14 ? -3.039 13.664 0.152 1 91.5 14 THR B O 1
ATOM 3347 N N . TYR B 1 15 ? -3.818 15.703 -0.384 1 92.5 15 TYR B N 1
ATOM 3348 C CA . TYR B 1 15 ? -4.008 16.094 1.012 1 92.5 15 TYR B CA 1
ATOM 3349 C C . TYR B 1 15 ? -5.398 15.695 1.5 1 92.5 15 TYR B C 1
ATOM 3351 O O . TYR B 1 15 ? -5.582 15.375 2.676 1 92.5 15 TYR B O 1
ATOM 3359 N N . THR B 1 16 ? -6.375 15.672 0.661 1 96.94 16 THR B N 1
ATOM 3360 C CA . THR B 1 16 ? -7.773 15.461 1.015 1 96.94 16 THR B CA 1
ATOM 3361 C C . THR B 1 16 ? -7.969 14.078 1.641 1 96.94 16 THR B C 1
ATOM 3363 O O . THR B 1 16 ? -8.844 13.891 2.486 1 96.94 16 THR B O 1
ATOM 3366 N N . LYS B 1 17 ? -7.109 13.141 1.31 1 96.38 17 LYS B N 1
ATOM 3367 C CA . LYS B 1 17 ? -7.242 11.797 1.868 1 96.38 17 LYS B CA 1
ATOM 3368 C C . LYS B 1 17 ? -7.066 11.812 3.385 1 96.38 17 LYS B C 1
ATOM 3370 O O . LYS B 1 17 ? -7.625 10.969 4.086 1 96.38 17 LYS B O 1
ATOM 3375 N N . LEU B 1 18 ? -6.297 12.789 3.932 1 95.94 18 LEU B N 1
ATOM 3376 C CA . LEU B 1 18 ? -6.137 12.922 5.375 1 95.94 18 LEU B CA 1
ATOM 3377 C C . LEU B 1 18 ? -7.453 13.32 6.031 1 95.94 18 LEU B C 1
ATOM 3379 O O . LEU B 1 18 ? -7.82 12.789 7.078 1 95.94 18 LEU B O 1
ATOM 3383 N N . ILE B 1 19 ? -8.141 14.227 5.402 1 98 19 ILE B N 1
ATOM 3384 C CA . ILE B 1 19 ? -9.445 14.648 5.898 1 98 19 ILE B CA 1
ATOM 3385 C C . ILE B 1 19 ? -10.422 13.477 5.848 1 98 19 ILE B C 1
ATOM 3387 O O . ILE B 1 19 ? -11.172 13.242 6.797 1 98 19 ILE B O 1
ATOM 3391 N N . GLY B 1 20 ? -10.406 12.797 4.688 1 98.44 20 GLY B N 1
ATOM 3392 C CA . GLY B 1 20 ? -11.242 11.609 4.582 1 98.44 20 GLY B CA 1
ATOM 3393 C C . GLY B 1 20 ? -10.992 10.602 5.688 1 98.44 20 GLY B C 1
ATOM 3394 O O . GLY B 1 20 ? -11.938 10.031 6.238 1 98.44 20 GLY B O 1
ATOM 3395 N N . THR B 1 21 ? -9.758 10.375 5.992 1 97.81 21 THR B N 1
ATOM 3396 C CA . THR B 1 21 ? -9.375 9.43 7.035 1 97.81 21 THR B CA 1
ATOM 3397 C C . THR B 1 21 ? -9.891 9.891 8.398 1 97.81 21 THR B C 1
ATOM 3399 O O . THR B 1 21 ? -10.383 9.086 9.188 1 97.81 21 THR B O 1
ATOM 3402 N N . SER B 1 22 ? -9.742 11.156 8.648 1 98.62 22 SER B N 1
ATOM 3403 C CA . SER B 1 22 ? -10.258 11.734 9.883 1 98.62 22 SER B CA 1
ATOM 3404 C C . SER B 1 22 ? -11.773 11.578 9.977 1 98.62 22 SER B C 1
ATOM 3406 O O . SER B 1 22 ? -12.297 11.109 10.992 1 98.62 22 SER B O 1
ATOM 3408 N N . ILE B 1 23 ? -12.5 11.93 8.93 1 98.81 23 ILE B N 1
ATOM 3409 C CA . ILE B 1 23 ? -13.953 11.812 8.883 1 98.81 23 ILE B CA 1
ATOM 3410 C C . ILE B 1 23 ? -14.359 10.359 9.133 1 98.81 23 ILE B C 1
ATOM 3412 O O . ILE B 1 23 ? -15.273 10.094 9.914 1 98.81 23 ILE B O 1
ATOM 3416 N N . ARG B 1 24 ? -13.633 9.438 8.453 1 98.56 24 ARG B N 1
ATOM 3417 C CA . ARG B 1 24 ? -13.906 8.016 8.648 1 98.56 24 ARG B CA 1
ATOM 3418 C C . ARG B 1 24 ? -13.812 7.633 10.117 1 98.56 24 ARG B C 1
ATOM 3420 O O . ARG B 1 24 ? -14.633 6.855 10.617 1 98.56 24 ARG B O 1
ATOM 3427 N N . SER B 1 25 ? -12.82 8.133 10.797 1 98.5 25 SER B N 1
ATOM 3428 C CA . SER B 1 25 ? -12.641 7.812 12.211 1 98.5 25 SER B CA 1
ATOM 3429 C C . SER B 1 25 ? -13.781 8.367 13.055 1 98.5 25 SER B C 1
ATOM 3431 O O . SER B 1 25 ? -14.18 7.746 14.047 1 98.5 25 SER B O 1
ATOM 3433 N N . VAL B 1 26 ? -14.359 9.539 12.703 1 98.75 26 VAL B N 1
ATOM 3434 C CA . VAL B 1 26 ? -15.531 10.078 13.391 1 98.75 26 VAL B CA 1
ATOM 3435 C C . VAL B 1 26 ? -16.719 9.133 13.211 1 98.75 26 VAL B C 1
ATOM 3437 O O . VAL B 1 26 ? -17.375 8.758 14.188 1 98.75 26 VAL B O 1
ATOM 3440 N N . PHE B 1 27 ? -16.938 8.719 11.961 1 98.38 27 PHE B N 1
ATOM 3441 C CA . PHE B 1 27 ? -18.109 7.91 11.641 1 98.38 27 PHE B CA 1
ATOM 3442 C C . PHE B 1 27 ? -18.016 6.539 12.297 1 98.38 27 PHE B C 1
ATOM 3444 O O . PHE B 1 27 ? -19.031 5.961 12.688 1 98.38 27 PHE B O 1
ATOM 3451 N N . ALA B 1 28 ? -16.844 6.059 12.438 1 96.5 28 ALA B N 1
ATOM 3452 C CA . ALA B 1 28 ? -16.625 4.723 12.984 1 96.5 28 ALA B CA 1
ATOM 3453 C C . ALA B 1 28 ? -16.953 4.676 14.469 1 96.5 28 ALA B C 1
ATOM 3455 O O . ALA B 1 28 ? -17.312 3.623 15 1 96.5 28 ALA B O 1
ATOM 3456 N N . HIS B 1 29 ? -16.891 5.824 15.141 1 97.06 29 HIS B N 1
ATOM 3457 C CA . HIS B 1 29 ? -17 5.797 16.594 1 97.06 29 HIS B CA 1
ATOM 3458 C C . HIS B 1 29 ? -18.219 6.574 17.078 1 97.06 29 HIS B C 1
ATOM 3460 O O . HIS B 1 29 ? -18.453 6.668 18.281 1 97.06 29 HIS B O 1
ATOM 3466 N N . THR B 1 30 ? -18.969 7.156 16.156 1 96.81 30 THR B N 1
ATOM 3467 C CA . THR B 1 30 ? -20.078 8.016 16.547 1 96.81 30 THR B CA 1
ATOM 3468 C C . THR B 1 30 ? -21.391 7.469 16.031 1 96.81 30 THR B C 1
ATOM 3470 O O . THR B 1 30 ? -21.547 7.215 14.828 1 96.81 30 THR B O 1
ATOM 3473 N N . LYS B 1 31 ? -22.344 7.293 16.859 1 93.31 31 LYS B N 1
ATOM 3474 C CA . LYS B 1 31 ? -23.656 6.746 16.484 1 93.31 31 LYS B CA 1
ATOM 3475 C C . LYS B 1 31 ? -24.609 7.852 16.062 1 93.31 31 LYS B C 1
ATOM 3477 O O . LYS B 1 31 ? -25.516 7.621 15.258 1 93.31 31 LYS B O 1
ATOM 3482 N N . GLU B 1 32 ? -24.391 9.047 16.594 1 96.12 32 GLU B N 1
ATOM 3483 C CA . GLU B 1 32 ? -25.266 10.18 16.281 1 96.12 32 GLU B CA 1
ATOM 3484 C C . GLU B 1 32 ? -25.094 10.633 14.844 1 96.12 32 GLU B C 1
ATOM 3486 O O . GLU B 1 32 ? -24.078 10.328 14.211 1 96.12 32 GLU B O 1
ATOM 3491 N N . TRP B 1 33 ? -26.047 11.344 14.344 1 97.38 33 TRP B N 1
ATOM 3492 C CA . TRP B 1 33 ? -25.938 11.945 13.016 1 97.38 33 TRP B CA 1
ATOM 3493 C C . TRP B 1 33 ? -24.891 13.055 13.008 1 97.38 33 TRP B C 1
ATOM 3495 O O . TRP B 1 33 ? -24.844 13.867 13.938 1 97.38 33 TRP B O 1
ATOM 3505 N N . VAL B 1 34 ? -24.094 13.047 11.969 1 98.31 34 VAL B N 1
ATOM 3506 C CA . VAL B 1 34 ? -23.016 14.023 11.852 1 98.31 34 VAL B CA 1
ATOM 3507 C C . VAL B 1 34 ? -23.141 14.766 10.523 1 98.31 34 VAL B C 1
ATOM 3509 O O . VAL B 1 34 ? -23.344 14.141 9.477 1 98.31 34 VAL B O 1
ATOM 3512 N N . MET B 1 35 ? -23.125 16.078 10.594 1 98.44 35 MET B N 1
ATOM 3513 C CA . MET B 1 35 ? -23 16.922 9.414 1 98.44 35 MET B CA 1
ATOM 3514 C C . MET B 1 35 ? -21.578 17.453 9.266 1 98.44 35 MET B C 1
ATOM 3516 O O . MET B 1 35 ? -21.094 18.172 10.133 1 98.44 35 MET B O 1
ATOM 3520 N N . VAL B 1 36 ? -20.938 17.078 8.148 1 98.69 36 VAL B N 1
ATOM 3521 C CA . VAL B 1 36 ? -19.594 17.547 7.871 1 98.69 36 VAL B CA 1
ATOM 3522 C C . VAL B 1 36 ? -19.641 18.812 7.02 1 98.69 36 VAL B C 1
ATOM 3524 O O . VAL B 1 36 ? -20.281 18.828 5.965 1 98.69 36 VAL B O 1
ATOM 3527 N N . HIS B 1 37 ? -19.031 19.859 7.484 1 98.62 37 HIS B N 1
ATOM 3528 C CA . HIS B 1 37 ? -18.828 21.078 6.703 1 98.62 37 HIS B CA 1
ATOM 3529 C C . HIS B 1 37 ? -17.391 21.156 6.191 1 98.62 37 HIS B C 1
ATOM 3531 O O . HIS B 1 37 ? -16.453 21.25 6.98 1 98.62 37 HIS B O 1
ATOM 3537 N N . LEU B 1 38 ? -17.234 21.172 4.906 1 98.31 38 LEU B N 1
ATOM 3538 C CA . LEU B 1 38 ? -15.891 21.234 4.336 1 98.31 38 LEU B CA 1
ATOM 3539 C C . LEU B 1 38 ? -15.656 22.594 3.682 1 98.31 38 LEU B C 1
ATOM 3541 O O . LEU B 1 38 ? -16.297 22.922 2.684 1 98.31 38 LEU B O 1
ATOM 3545 N N . PHE B 1 39 ? -14.773 23.359 4.254 1 97.19 39 PHE B N 1
ATOM 3546 C CA . PHE B 1 39 ? -14.297 24.594 3.639 1 97.19 39 PHE B CA 1
ATOM 3547 C C . PHE B 1 39 ? -13.203 24.312 2.615 1 97.19 39 PHE B C 1
ATOM 3549 O O . PHE B 1 39 ? -12.18 23.719 2.947 1 97.19 39 PHE B O 1
ATOM 3556 N N . HIS B 1 40 ? -13.438 24.672 1.414 1 96.12 40 HIS B N 1
ATOM 3557 C CA . HIS B 1 40 ? -12.453 24.344 0.385 1 96.12 40 HIS B CA 1
ATOM 3558 C C . HIS B 1 40 ? -12.297 25.484 -0.609 1 96.12 40 HIS B C 1
ATOM 3560 O O . HIS B 1 40 ? -13.047 26.469 -0.559 1 96.12 40 HIS B O 1
ATOM 3566 N N . ASP B 1 41 ? -11.258 25.453 -1.425 1 94 41 ASP B N 1
ATOM 3567 C CA . ASP B 1 41 ? -11.062 26.344 -2.561 1 94 41 ASP B CA 1
ATOM 3568 C C . ASP B 1 41 ? -11.031 25.578 -3.875 1 94 41 ASP B C 1
ATOM 3570 O O . ASP B 1 41 ? -11.578 24.469 -3.963 1 94 41 ASP B O 1
ATOM 3574 N N . HIS B 1 42 ? -10.492 26.172 -4.918 1 92.06 42 HIS B N 1
ATOM 3575 C CA . HIS B 1 42 ? -10.539 25.609 -6.262 1 92.06 42 HIS B CA 1
ATOM 3576 C C . HIS B 1 42 ? -9.664 24.359 -6.367 1 92.06 42 HIS B C 1
ATOM 3578 O O . HIS B 1 42 ? -9.766 23.609 -7.336 1 92.06 42 HIS B O 1
ATOM 3584 N N . SER B 1 43 ? -8.883 24.156 -5.359 1 93.75 43 SER B N 1
ATOM 3585 C CA . SER B 1 43 ? -7.902 23.078 -5.445 1 93.75 43 SER B CA 1
ATOM 3586 C C . SER B 1 43 ? -8.539 21.734 -5.141 1 93.75 43 SER B C 1
ATOM 3588 O O . SER B 1 43 ? -7.93 20.688 -5.367 1 93.75 43 SER B O 1
ATOM 3590 N N . LEU B 1 44 ? -9.766 21.672 -4.652 1 96.38 44 LEU B N 1
ATOM 3591 C CA . LEU B 1 44 ? -10.445 20.406 -4.43 1 96.38 44 LEU B CA 1
ATOM 3592 C C . LEU B 1 44 ? -10.828 19.75 -5.754 1 96.38 44 LEU B C 1
ATOM 3594 O O . LEU B 1 44 ? -11.711 20.25 -6.461 1 96.38 44 LEU B O 1
ATOM 3598 N N . SER B 1 45 ? -10.219 18.688 -6.066 1 96.19 45 SER B N 1
ATOM 3599 C CA . SER B 1 45 ? -10.453 18.016 -7.348 1 96.19 45 SER B CA 1
ATOM 3600 C C . SER B 1 45 ? -11.797 17.297 -7.355 1 96.19 45 SER B C 1
ATOM 3602 O O . SER B 1 45 ? -12.352 17 -6.301 1 96.19 45 SER B O 1
ATOM 3604 N N . GLU B 1 46 ? -12.266 17.016 -8.516 1 96.69 46 GLU B N 1
ATOM 3605 C CA . GLU B 1 46 ? -13.516 16.281 -8.664 1 96.69 46 GLU B CA 1
ATOM 3606 C C . GLU B 1 46 ? -13.383 14.859 -8.102 1 96.69 46 GLU B C 1
ATOM 3608 O O . GLU B 1 46 ? -14.328 14.328 -7.52 1 96.69 46 GLU B O 1
ATOM 3613 N N . ASP B 1 47 ? -12.242 14.227 -8.266 1 95.38 47 ASP B N 1
ATOM 3614 C CA . ASP B 1 47 ? -12.023 12.891 -7.715 1 95.38 47 ASP B CA 1
ATOM 3615 C C . ASP B 1 47 ? -12.125 12.898 -6.191 1 95.38 47 ASP B C 1
ATOM 3617 O O . ASP B 1 47 ? -12.789 12.047 -5.602 1 95.38 47 ASP B O 1
ATOM 3621 N N . ASN B 1 48 ? -11.492 13.852 -5.602 1 97.5 48 ASN B N 1
ATOM 3622 C CA . ASN B 1 48 ? -11.539 13.953 -4.148 1 97.5 48 ASN B CA 1
ATOM 3623 C C . ASN B 1 48 ? -12.953 14.234 -3.65 1 97.5 48 ASN B C 1
ATOM 3625 O O . ASN B 1 48 ? -13.375 13.688 -2.625 1 97.5 48 ASN B O 1
ATOM 3629 N N . ARG B 1 49 ? -13.648 15.086 -4.363 1 97.94 49 ARG B N 1
ATOM 3630 C CA . ARG B 1 49 ? -15.047 15.344 -4.023 1 97.94 49 ARG B CA 1
ATOM 3631 C C . ARG B 1 49 ? -15.867 14.062 -4.09 1 97.94 49 ARG B C 1
ATOM 3633 O O . ARG B 1 49 ? -16.656 13.781 -3.191 1 97.94 49 ARG B O 1
ATOM 3640 N N . ARG B 1 50 ? -15.656 13.32 -5.129 1 97.56 50 ARG B N 1
ATOM 3641 C CA . ARG B 1 50 ? -16.359 12.055 -5.301 1 97.56 50 ARG B CA 1
ATOM 3642 C C . ARG B 1 50 ? -16.047 11.094 -4.164 1 97.56 50 ARG B C 1
ATOM 3644 O O . ARG B 1 50 ? -16.922 10.398 -3.662 1 97.56 50 ARG B O 1
ATOM 3651 N N . TYR B 1 51 ? -14.789 11.023 -3.787 1 97.81 51 TYR B N 1
ATOM 3652 C CA . TYR B 1 51 ? -14.383 10.125 -2.711 1 97.81 51 TYR B CA 1
ATOM 3653 C C . TYR B 1 51 ? -15.008 10.547 -1.386 1 97.81 51 TYR B C 1
ATOM 3655 O O . TYR B 1 51 ? -15.445 9.703 -0.603 1 97.81 51 TYR B O 1
ATOM 3663 N N . LEU B 1 52 ? -15.062 11.867 -1.146 1 98.62 52 LEU B N 1
ATOM 3664 C CA . LEU B 1 52 ? -15.695 12.367 0.068 1 98.62 52 LEU B CA 1
ATOM 3665 C C . LEU B 1 52 ? -17.172 11.992 0.103 1 98.62 52 LEU B C 1
ATOM 3667 O O . LEU B 1 52 ? -17.672 11.508 1.124 1 98.62 52 LEU B O 1
ATOM 3671 N N . MET B 1 53 ? -17.812 12.172 -1.003 1 98.44 53 MET B N 1
ATOM 3672 C CA . MET B 1 53 ? -19.234 11.867 -1.087 1 98.44 53 MET B CA 1
ATOM 3673 C C . MET B 1 53 ? -19.484 10.375 -0.897 1 98.44 53 MET B C 1
ATOM 3675 O O . MET B 1 53 ? -20.422 9.977 -0.208 1 98.44 53 MET B O 1
ATOM 3679 N N . LYS B 1 54 ? -18.672 9.57 -1.505 1 97.56 54 LYS B N 1
ATOM 3680 C CA . LYS B 1 54 ? -18.781 8.125 -1.342 1 97.56 54 LYS B CA 1
ATOM 3681 C C . LYS B 1 54 ? -18.609 7.719 0.118 1 97.56 54 LYS B C 1
ATOM 3683 O O . LYS B 1 54 ? -19.359 6.887 0.635 1 97.56 54 LYS B O 1
ATOM 3688 N N . LEU B 1 55 ? -17.625 8.289 0.757 1 97.81 55 LEU B N 1
ATOM 3689 C CA . LEU B 1 55 ? -17.359 7.996 2.16 1 97.81 55 LEU B CA 1
ATOM 3690 C C . LEU B 1 55 ? -18.562 8.328 3.029 1 97.81 55 LEU B C 1
ATOM 3692 O O . LEU B 1 55 ? -19 7.504 3.834 1 97.81 55 LEU B O 1
ATOM 3696 N N . VAL B 1 56 ? -19.078 9.508 2.859 1 97.81 56 VAL B N 1
ATOM 3697 C CA . VAL B 1 56 ? -20.203 9.984 3.666 1 97.81 56 VAL B CA 1
ATOM 3698 C C . VAL B 1 56 ? -21.438 9.117 3.408 1 97.81 56 VAL B C 1
ATOM 3700 O O . VAL B 1 56 ? -22.156 8.758 4.34 1 97.81 56 VAL B O 1
ATOM 3703 N N . ARG B 1 57 ? -21.672 8.727 2.189 1 96.38 57 ARG B N 1
ATOM 3704 C CA . ARG B 1 57 ? -22.797 7.887 1.819 1 96.38 57 ARG B CA 1
ATOM 3705 C C . ARG B 1 57 ? -22.688 6.504 2.447 1 96.38 57 ARG B C 1
ATOM 3707 O O . ARG B 1 57 ? -23.672 5.941 2.916 1 96.38 57 ARG B O 1
ATOM 3714 N N . ASN B 1 58 ? -21.516 5.977 2.426 1 94.25 58 ASN B N 1
ATOM 3715 C CA . ASN B 1 58 ? -21.297 4.652 2.992 1 94.25 58 ASN B CA 1
ATOM 3716 C C . ASN B 1 58 ? -21.719 4.586 4.453 1 94.25 58 ASN B C 1
ATOM 3718 O O . ASN B 1 58 ? -22.109 3.518 4.945 1 94.25 58 ASN B O 1
ATOM 3722 N N . TYR B 1 59 ? -21.688 5.699 5.141 1 96.06 59 TYR B N 1
ATOM 3723 C CA . TYR B 1 59 ? -22.016 5.707 6.562 1 96.06 59 TYR B CA 1
ATOM 3724 C C . TYR B 1 59 ? -23.359 6.355 6.805 1 96.06 59 TYR B C 1
ATOM 3726 O O . TYR B 1 59 ? -23.766 6.562 7.953 1 96.06 59 TYR B O 1
ATOM 3734 N N . GLY B 1 60 ? -24.031 6.754 5.688 1 95.5 60 GLY B N 1
ATOM 3735 C CA . GLY B 1 60 ? -25.344 7.352 5.785 1 95.5 60 GLY B CA 1
ATOM 3736 C C . GLY B 1 60 ? -25.344 8.719 6.438 1 95.5 60 GLY B C 1
ATOM 3737 O O . GLY B 1 60 ? -26.266 9.07 7.168 1 95.5 60 GLY B O 1
ATOM 3738 N N . GLN B 1 61 ? -24.25 9.461 6.336 1 97.19 61 GLN B N 1
ATOM 3739 C CA . GLN B 1 61 ? -24.094 10.797 6.906 1 97.19 61 GLN B CA 1
ATOM 3740 C C . GLN B 1 61 ? -24.156 11.867 5.824 1 97.19 61 GLN B C 1
ATOM 3742 O O . GLN B 1 61 ? -24.625 11.609 4.711 1 97.19 61 GLN B O 1
ATOM 3747 N N . GLN B 1 62 ? -23.828 13.125 6.207 1 97.5 62 GLN B N 1
ATOM 3748 C CA . GLN B 1 62 ? -23.969 14.211 5.25 1 97.5 62 GLN B CA 1
ATOM 3749 C C . GLN B 1 62 ? -22.719 15.078 5.211 1 97.5 62 GLN B C 1
ATOM 3751 O O . GLN B 1 62 ? -21.984 15.164 6.199 1 97.5 62 GLN B O 1
ATOM 3756 N N . ILE B 1 63 ? -22.547 15.703 4.016 1 98.5 63 ILE B N 1
ATOM 3757 C CA . ILE B 1 63 ? -21.438 16.641 3.834 1 98.5 63 ILE B CA 1
ATOM 3758 C C . ILE B 1 63 ? -21.891 17.844 3.016 1 98.5 63 ILE B C 1
ATOM 3760 O O . ILE B 1 63 ? -22.672 17.688 2.068 1 98.5 63 ILE B O 1
ATOM 3764 N N . VAL B 1 64 ? -21.547 19.016 3.428 1 98.06 64 VAL B N 1
ATOM 3765 C CA . VAL B 1 64 ? -21.797 20.25 2.688 1 98.06 64 VAL B CA 1
ATOM 3766 C C . VAL B 1 64 ? -20.469 20.891 2.303 1 98.06 64 VAL B C 1
ATOM 3768 O O . VAL B 1 64 ? -19.578 21.062 3.148 1 98.06 64 VAL B O 1
ATOM 3771 N N . PHE B 1 65 ? -20.359 21.203 1.061 1 97.62 65 PHE B N 1
ATOM 3772 C CA . PHE B 1 65 ? -19.156 21.828 0.54 1 97.62 65 PHE B CA 1
ATOM 3773 C C . PHE B 1 65 ? -19.312 23.344 0.509 1 97.62 65 PHE B C 1
ATOM 3775 O O . PHE B 1 65 ? -20.266 23.875 -0.083 1 97.62 65 PHE B O 1
ATOM 3782 N N . HIS B 1 66 ? -18.438 24 1.184 1 96.44 66 HIS B N 1
ATOM 3783 C CA . HIS B 1 66 ? -18.422 25.469 1.199 1 96.44 66 HIS B CA 1
ATOM 3784 C C . HIS B 1 66 ? -17.25 26.016 0.402 1 96.44 66 HIS B C 1
ATOM 3786 O O . HIS B 1 66 ? -16.094 25.922 0.834 1 96.44 66 HIS B O 1
ATOM 3792 N N . ASP B 1 67 ? -17.5 26.656 -0.684 1 93.69 67 ASP B N 1
ATOM 3793 C CA . ASP B 1 67 ? -16.469 27.219 -1.555 1 93.69 67 ASP B CA 1
ATOM 3794 C C . ASP B 1 67 ? -16 28.578 -1.056 1 93.69 67 ASP B C 1
ATOM 3796 O O . ASP B 1 67 ? -16.641 29.594 -1.331 1 93.69 67 ASP B O 1
ATOM 3800 N N . PHE B 1 68 ? -14.875 28.609 -0.489 1 89.94 68 PHE B N 1
ATOM 3801 C CA . PHE B 1 68 ? -14.367 29.812 0.139 1 89.94 68 PHE B CA 1
ATOM 3802 C C . PHE B 1 68 ? -13.703 30.719 -0.891 1 89.94 68 PHE B C 1
ATOM 3804 O O . PHE B 1 68 ? -13.539 31.922 -0.66 1 89.94 68 PHE B O 1
ATOM 3811 N N . GLU B 1 69 ? -13.258 30.172 -1.925 1 79.94 69 GLU B N 1
ATOM 3812 C CA . GLU B 1 69 ? -12.688 31.016 -2.971 1 79.94 69 GLU B CA 1
ATOM 3813 C C . GLU B 1 69 ? -13.75 31.922 -3.596 1 79.94 69 GLU B C 1
ATOM 3815 O O . GLU B 1 69 ? -13.469 33.062 -3.967 1 79.94 69 GLU B O 1
ATOM 3820 N N . ARG B 1 70 ? -14.875 31.406 -3.684 1 81.81 70 ARG B N 1
ATOM 3821 C CA . ARG B 1 70 ? -15.961 32.188 -4.277 1 81.81 70 ARG B CA 1
ATOM 3822 C C . ARG B 1 70 ? -16.609 33.094 -3.246 1 81.81 70 ARG B C 1
ATOM 3824 O O . ARG B 1 70 ? -16.844 34.281 -3.521 1 81.81 70 ARG B O 1
ATOM 3831 N N . ALA B 1 71 ? -16.75 32.656 -2.102 1 85.06 71 ALA B N 1
ATOM 3832 C CA . ALA B 1 71 ? -17.531 33.375 -1.093 1 85.06 71 ALA B CA 1
ATOM 3833 C C . ALA B 1 71 ? -16.703 34.5 -0.443 1 85.06 71 ALA B C 1
ATOM 3835 O O . ALA B 1 71 ? -17.25 35.531 -0.035 1 85.06 71 ALA B O 1
ATOM 3836 N N . HIS B 1 72 ? -15.383 34.281 -0.414 1 87.38 72 HIS B N 1
ATOM 3837 C CA . HIS B 1 72 ? -14.539 35.188 0.331 1 87.38 72 HIS B CA 1
ATOM 3838 C C . HIS B 1 72 ? -13.305 35.594 -0.48 1 87.38 72 HIS B C 1
ATOM 3840 O O . HIS B 1 72 ? -12.258 35.906 0.088 1 87.38 72 HIS B O 1
ATOM 3846 N N . LYS B 1 73 ? -13.383 35.531 -1.733 1 84.75 73 LYS B N 1
ATOM 3847 C CA . LYS B 1 73 ? -12.266 35.75 -2.648 1 84.75 73 LYS B CA 1
ATOM 3848 C C . LYS B 1 73 ? -11.562 37.062 -2.363 1 84.75 73 LYS B C 1
ATOM 3850 O O . LYS B 1 73 ? -10.344 37.094 -2.166 1 84.75 73 LYS B O 1
ATOM 3855 N N . ASP B 1 74 ? -12.344 38.094 -2.338 1 87.69 74 ASP B N 1
ATOM 3856 C CA . ASP B 1 74 ? -11.781 39.438 -2.197 1 87.69 74 ASP B CA 1
ATOM 3857 C C . ASP B 1 74 ? -11.047 39.562 -0.868 1 87.69 74 ASP B C 1
ATOM 3859 O O . ASP B 1 74 ? -9.961 40.156 -0.813 1 87.69 74 ASP B O 1
ATOM 3863 N N . ARG B 1 75 ? -11.594 39.094 0.157 1 88.69 75 ARG B N 1
ATOM 3864 C CA . ARG B 1 75 ? -11 39.188 1.484 1 88.69 75 ARG B CA 1
ATOM 3865 C C . ARG B 1 75 ? -9.703 38.375 1.563 1 88.69 75 ARG B C 1
ATOM 3867 O O . ARG B 1 75 ? -8.711 38.844 2.135 1 88.69 75 ARG B O 1
ATOM 3874 N N . LEU B 1 76 ? -9.695 37.281 0.976 1 87.81 76 LEU B N 1
ATOM 3875 C CA . LEU B 1 76 ? -8.523 36.406 0.998 1 87.81 76 LEU B CA 1
ATOM 3876 C C . LEU B 1 76 ? -7.398 37 0.15 1 87.81 76 LEU B C 1
ATOM 3878 O O . LEU B 1 76 ? -6.23 36.938 0.54 1 87.81 76 LEU B O 1
ATOM 3882 N N . LEU B 1 77 ? -7.773 37.531 -0.95 1 86.56 77 LEU B N 1
ATOM 3883 C CA . LEU B 1 77 ? -6.785 38.188 -1.812 1 86.56 77 LEU B CA 1
ATOM 3884 C C . LEU B 1 77 ? -6.16 39.375 -1.122 1 86.56 77 LEU B C 1
ATOM 3886 O O . LEU B 1 77 ? -4.949 39.594 -1.219 1 86.56 77 LEU B O 1
ATOM 3890 N N . ARG B 1 78 ? -6.988 40.125 -0.563 1 88.5 78 ARG B N 1
ATOM 3891 C CA . ARG B 1 78 ? -6.492 41.281 0.169 1 88.5 78 ARG B CA 1
ATOM 3892 C C . ARG B 1 78 ? -5.539 40.875 1.283 1 88.5 78 ARG B C 1
ATOM 3894 O O . ARG B 1 78 ? -4.508 41.5 1.5 1 88.5 78 ARG B O 1
ATOM 3901 N N . MET B 1 79 ? -5.926 39.906 1.999 1 86.38 79 MET B N 1
ATOM 3902 C CA . MET B 1 79 ? -5.082 39.375 3.064 1 86.38 79 MET B CA 1
ATOM 3903 C C . MET B 1 79 ? -3.727 38.938 2.52 1 86.38 79 MET B C 1
ATOM 3905 O O . MET B 1 79 ? -2.689 39.219 3.117 1 86.38 79 MET B O 1
ATOM 3909 N N . GLU B 1 80 ? -3.723 38.281 1.425 1 85 80 GLU B N 1
ATOM 3910 C CA . GLU B 1 80 ? -2.486 37.781 0.811 1 85 80 GLU B CA 1
ATOM 3911 C C . GLU B 1 80 ? -1.606 38.969 0.367 1 85 80 GLU B C 1
ATOM 3913 O O . GLU B 1 80 ? -0.387 38.906 0.544 1 85 80 GLU B O 1
ATOM 3918 N N . GLN B 1 81 ? -2.271 39.938 -0.154 1 85.12 81 GLN B N 1
ATOM 3919 C CA . GLN B 1 81 ? -1.546 41.094 -0.625 1 85.12 81 GLN B CA 1
ATOM 3920 C C . GLN B 1 81 ? -0.946 41.875 0.54 1 85.12 81 GLN B C 1
ATOM 3922 O O . GLN B 1 81 ? 0.188 42.344 0.456 1 85.12 81 GLN B O 1
ATOM 3927 N N . GLU B 1 82 ? -1.682 42 1.537 1 84.94 82 GLU B N 1
ATOM 3928 C CA . GLU B 1 82 ? -1.268 42.781 2.686 1 84.94 82 GLU B CA 1
ATOM 3929 C C . GLU B 1 82 ? -0.224 42.062 3.521 1 84.94 82 GLU B C 1
ATOM 3931 O O . GLU B 1 82 ? 0.469 42.656 4.336 1 84.94 82 GLU B O 1
ATOM 3936 N N . ASN B 1 83 ? -0.097 40.844 3.336 1 81.12 83 ASN B N 1
ATOM 3937 C CA . ASN B 1 83 ? 0.812 40.062 4.176 1 81.12 83 ASN B CA 1
ATOM 3938 C C . ASN B 1 83 ? 2.008 39.531 3.379 1 81.12 83 ASN B C 1
ATOM 3940 O O . ASN B 1 83 ? 2.574 38.5 3.707 1 81.12 83 ASN B O 1
ATOM 3944 N N . LYS B 1 84 ? 2.316 40.219 2.408 1 82.56 84 LYS B N 1
ATOM 3945 C CA . LYS B 1 84 ? 3.492 39.906 1.593 1 82.56 84 LYS B CA 1
ATOM 3946 C C . LYS B 1 84 ? 4.77 39.969 2.426 1 82.56 84 LYS B C 1
ATOM 3948 O O . LYS B 1 84 ? 5.797 39.406 2.043 1 82.56 84 LYS B O 1
ATOM 3953 N N . TRP B 1 85 ? 4.641 40.688 3.533 1 82.62 85 TRP B N 1
ATOM 3954 C CA . TRP B 1 85 ? 5.797 40.781 4.41 1 82.62 85 TRP B CA 1
ATOM 3955 C C . TRP B 1 85 ? 6.246 39.406 4.902 1 82.62 85 TRP B C 1
ATOM 3957 O O . TRP B 1 85 ? 7.395 39.25 5.32 1 82.62 85 TRP B O 1
ATOM 3967 N N . MET B 1 86 ? 5.402 38.438 4.898 1 79.81 86 MET B N 1
ATOM 3968 C CA . MET B 1 86 ? 5.691 37.094 5.352 1 79.81 86 MET B CA 1
ATOM 3969 C C . MET B 1 86 ? 6.477 36.312 4.293 1 79.81 86 MET B C 1
ATOM 3971 O O . MET B 1 86 ? 7.141 35.344 4.605 1 79.81 86 MET B O 1
ATOM 3975 N N . GLU B 1 87 ? 6.32 36.75 3.119 1 74.62 87 GLU B N 1
ATOM 3976 C CA . GLU B 1 87 ? 6.934 36.031 2 1 74.62 87 GLU B CA 1
ATOM 3977 C C . GLU B 1 87 ? 8.445 35.938 2.17 1 74.62 87 GLU B C 1
ATOM 3979 O O . GLU B 1 87 ? 9.109 36.906 2.49 1 74.62 87 GLU B O 1
ATOM 3984 N N . GLY B 1 88 ? 8.906 34.656 1.904 1 65.25 88 GLY B N 1
ATOM 3985 C CA . GLY B 1 88 ? 10.344 34.469 1.997 1 65.25 88 GLY B CA 1
ATOM 3986 C C . GLY B 1 88 ? 10.828 34.25 3.42 1 65.25 88 GLY B C 1
ATOM 3987 O O . GLY B 1 88 ? 11.977 33.875 3.643 1 65.25 88 GLY B O 1
ATOM 3988 N N . ARG B 1 89 ? 10 34.562 4.34 1 65.88 89 ARG B N 1
ATOM 3989 C CA . ARG B 1 89 ? 10.422 34.469 5.734 1 65.88 89 ARG B CA 1
ATOM 3990 C C . ARG B 1 89 ? 9.883 33.219 6.391 1 65.88 89 ARG B C 1
ATOM 3992 O O . ARG B 1 89 ? 10.398 32.781 7.422 1 65.88 89 ARG B O 1
ATOM 3999 N N . VAL B 1 90 ? 8.898 32.75 5.832 1 64.88 90 VAL B N 1
ATOM 4000 C CA . VAL B 1 90 ? 8.273 31.547 6.41 1 64.88 90 VAL B CA 1
ATOM 4001 C C . VAL B 1 90 ? 8.875 30.297 5.801 1 64.88 90 VAL B C 1
ATOM 4003 O O . VAL B 1 90 ? 9.125 30.234 4.594 1 64.88 90 VAL B O 1
ATOM 4006 N N . LYS B 1 91 ? 9.453 29.484 6.75 1 54.72 91 LYS B N 1
ATOM 4007 C CA . LYS B 1 91 ? 10.117 28.266 6.316 1 54.72 91 LYS B CA 1
ATOM 4008 C C . LYS B 1 91 ? 9.195 27.422 5.43 1 54.72 91 LYS B C 1
ATOM 4010 O O . LYS B 1 91 ? 9.641 26.844 4.434 1 54.72 91 LYS B O 1
ATOM 4015 N N . ALA B 1 92 ? 7.961 27.203 5.887 1 56.34 92 ALA B N 1
ATOM 4016 C CA . ALA B 1 92 ? 7.043 26.406 5.078 1 56.34 92 ALA B CA 1
ATOM 4017 C C . ALA B 1 92 ? 5.781 27.188 4.742 1 56.34 92 ALA B C 1
ATOM 4019 O O . ALA B 1 92 ? 5.301 27.984 5.555 1 56.34 92 ALA B O 1
ATOM 4020 N N . GLU B 1 93 ? 5.434 27.141 3.484 1 58.03 93 GLU B N 1
ATOM 4021 C CA . GLU B 1 93 ? 4.219 27.812 3.012 1 58.03 93 GLU B CA 1
ATOM 4022 C C . GLU B 1 93 ? 2.998 27.344 3.801 1 58.03 93 GLU B C 1
ATOM 4024 O O . GLU B 1 93 ? 2.799 26.156 4.004 1 58.03 93 GLU B O 1
ATOM 4029 N N . ILE B 1 94 ? 2.496 28.281 4.539 1 71.19 94 ILE B N 1
ATOM 4030 C CA . ILE B 1 94 ? 1.227 28.016 5.207 1 71.19 94 ILE B CA 1
ATOM 4031 C C . ILE B 1 94 ? 0.124 27.828 4.164 1 71.19 94 ILE B C 1
ATOM 4033 O O . ILE B 1 94 ? -0.012 28.641 3.246 1 71.19 94 ILE B O 1
ATOM 4037 N N . SER B 1 95 ? -0.518 26.766 4.34 1 78.62 95 SER B N 1
ATOM 4038 C CA . SER B 1 95 ? -1.618 26.516 3.412 1 78.62 95 SER B CA 1
ATOM 4039 C C . SER B 1 95 ? -2.701 27.578 3.543 1 78.62 95 SER B C 1
ATOM 4041 O O . SER B 1 95 ? -3.01 28.031 4.652 1 78.62 95 SER B O 1
ATOM 4043 N N . ARG B 1 96 ? -3.246 27.984 2.477 1 83.75 96 ARG B N 1
ATOM 4044 C CA . ARG B 1 96 ? -4.363 28.922 2.438 1 83.75 96 ARG B CA 1
ATOM 4045 C C . ARG B 1 96 ? -5.504 28.453 3.33 1 83.75 96 ARG B C 1
ATOM 4047 O O . ARG B 1 96 ? -6.227 29.266 3.906 1 83.75 96 ARG B O 1
ATOM 4054 N N . ALA B 1 97 ? -5.594 27.156 3.457 1 89.81 97 ALA B N 1
ATOM 4055 C CA . ALA B 1 97 ? -6.703 26.562 4.191 1 89.81 97 ALA B CA 1
ATOM 4056 C C . ALA B 1 97 ? -6.633 26.922 5.676 1 89.81 97 ALA B C 1
ATOM 4058 O O . ALA B 1 97 ? -7.656 26.953 6.359 1 89.81 97 ALA B O 1
ATOM 4059 N N . ALA B 1 98 ? -5.453 27.188 6.109 1 88.19 98 ALA B N 1
ATOM 4060 C CA . ALA B 1 98 ? -5.289 27.531 7.52 1 88.19 98 ALA B CA 1
ATOM 4061 C C . ALA B 1 98 ? -6.086 28.781 7.883 1 88.19 98 ALA B C 1
ATOM 4063 O O . ALA B 1 98 ? -6.586 28.906 9 1 88.19 98 ALA B O 1
ATOM 4064 N N . TRP B 1 99 ? -6.293 29.656 6.961 1 90.75 99 TRP B N 1
ATOM 4065 C CA . TRP B 1 99 ? -6.953 30.938 7.195 1 90.75 99 TRP B CA 1
ATOM 4066 C C . TRP B 1 99 ? -8.469 30.781 7.195 1 90.75 99 TRP B C 1
ATOM 4068 O O . TRP B 1 99 ? -9.188 31.641 7.703 1 90.75 99 TRP B O 1
ATOM 4078 N N . PHE B 1 100 ? -8.945 29.703 6.629 1 93.31 100 PHE B N 1
ATOM 4079 C CA . PHE B 1 100 ? -10.391 29.5 6.516 1 93.31 100 PHE B CA 1
ATOM 4080 C C . PHE B 1 100 ? -11.031 29.391 7.891 1 93.31 100 PHE B C 1
ATOM 4082 O O . PHE B 1 100 ? -12.18 29.797 8.078 1 93.31 100 PHE B O 1
ATOM 4089 N N . ARG B 1 101 ? -10.305 28.906 8.828 1 91.38 101 ARG B N 1
ATOM 4090 C CA . ARG B 1 101 ? -10.844 28.703 10.172 1 91.38 101 ARG B CA 1
ATOM 4091 C C . ARG B 1 101 ? -11.203 30.031 10.828 1 91.38 101 ARG B C 1
ATOM 4093 O O . ARG B 1 101 ? -12.031 30.062 11.742 1 91.38 101 ARG B O 1
ATOM 4100 N N . LEU B 1 102 ? -10.586 31.109 10.352 1 94.19 102 LEU B N 1
ATOM 4101 C CA . LEU B 1 102 ? -10.867 32.438 10.898 1 94.19 102 LEU B CA 1
ATOM 4102 C C . LEU B 1 102 ? -12.156 33 10.305 1 94.19 102 LEU B C 1
ATOM 4104 O O . LEU B 1 102 ? -12.641 34.031 10.758 1 94.19 102 LEU B O 1
ATOM 4108 N N . LEU B 1 103 ? -12.727 32.281 9.359 1 93.5 103 LEU B N 1
ATOM 4109 C CA . LEU B 1 103 ? -13.93 32.781 8.68 1 93.5 103 LEU B CA 1
ATOM 4110 C C . LEU B 1 103 ? -15.117 31.859 8.977 1 93.5 103 LEU B C 1
ATOM 4112 O O . LEU B 1 103 ? -16.172 31.969 8.336 1 93.5 103 LEU B O 1
ATOM 4116 N N . MET B 1 104 ? -14.992 30.969 9.898 1 91.62 104 MET B N 1
ATOM 4117 C CA . MET B 1 104 ? -16 29.938 10.164 1 91.62 104 MET B CA 1
ATOM 4118 C C . MET B 1 104 ? -17.328 30.578 10.562 1 91.62 104 MET B C 1
ATOM 4120 O O . MET B 1 104 ? -18.391 30.125 10.133 1 91.62 104 MET B O 1
ATOM 4124 N N . SER B 1 105 ? -17.297 31.641 11.375 1 91.25 105 SER B N 1
ATOM 4125 C CA . SER B 1 105 ? -18.516 32.281 11.859 1 91.25 105 SER B CA 1
ATOM 4126 C C . SER B 1 105 ? -19.328 32.875 10.703 1 91.25 105 SER B C 1
ATOM 4128 O O . SER B 1 105 ? -20.562 32.75 10.68 1 91.25 105 SER B O 1
ATOM 4130 N N . GLU B 1 106 ? -18.672 33.406 9.781 1 90.62 106 GLU B N 1
ATOM 4131 C CA . GLU B 1 106 ? -19.328 34 8.633 1 90.62 106 GLU B CA 1
ATOM 4132 C C . GLU B 1 106 ? -19.812 32.938 7.645 1 90.62 106 GLU B C 1
ATOM 4134 O O . GLU B 1 106 ? -20.828 33.125 6.98 1 90.62 106 GLU B O 1
ATOM 4139 N N . ALA B 1 107 ? -19.125 31.891 7.598 1 91.69 107 ALA B N 1
ATOM 4140 C CA . ALA B 1 107 ? -19.422 30.844 6.633 1 91.69 107 ALA B CA 1
ATOM 4141 C C . ALA B 1 107 ? -20.609 29.984 7.094 1 91.69 107 ALA B C 1
ATOM 4143 O O . ALA B 1 107 ? -21.328 29.422 6.27 1 91.69 107 ALA B O 1
ATOM 4144 N N . LEU B 1 108 ? -20.75 29.906 8.406 1 95.12 108 LEU B N 1
ATOM 4145 C CA . LEU B 1 108 ? -21.797 29.047 8.961 1 95.12 108 LEU B CA 1
ATOM 4146 C C . LEU B 1 108 ? -22.688 29.844 9.93 1 95.12 108 LEU B C 1
ATOM 4148 O O . LEU B 1 108 ? -22.781 29.484 11.109 1 95.12 108 LEU B O 1
ATOM 4152 N N . PRO B 1 109 ? -23.469 30.719 9.445 1 92 109 PRO B N 1
ATOM 4153 C CA . PRO B 1 109 ? -24.234 31.594 10.328 1 92 109 PRO B CA 1
ATOM 4154 C C . PRO B 1 109 ? -25.391 30.875 11.016 1 92 109 PRO B C 1
ATOM 4156 O O . PRO B 1 109 ? -25.828 31.281 12.094 1 92 109 PRO B O 1
ATOM 4159 N N . ASP B 1 110 ? -25.828 29.766 10.461 1 94.62 110 ASP B N 1
ATOM 4160 C CA . ASP B 1 110 ? -27.016 29.109 10.992 1 94.62 110 ASP B CA 1
ATOM 4161 C C . ASP B 1 110 ? -26.625 27.938 11.906 1 94.62 110 ASP B C 1
ATOM 4163 O O . ASP B 1 110 ? -27.5 27.266 12.461 1 94.62 110 ASP B O 1
ATOM 4167 N N . VAL B 1 111 ? -25.375 27.734 12.102 1 97.12 111 VAL B N 1
ATOM 4168 C CA . VAL B 1 111 ? -24.906 26.641 12.945 1 97.12 111 VAL B CA 1
ATOM 4169 C C . VAL B 1 111 ? -24.672 27.156 14.367 1 97.12 111 VAL B C 1
ATOM 4171 O O . VAL B 1 111 ? -23.953 28.141 14.562 1 97.12 111 VAL B O 1
ATOM 4174 N N . GLU B 1 112 ? -25.266 26.547 15.312 1 97.62 112 GLU B N 1
ATOM 4175 C CA . GLU B 1 112 ? -25.219 27.047 16.688 1 97.62 112 GLU B CA 1
ATOM 4176 C C . GLU B 1 112 ? -23.984 26.5 17.422 1 97.62 112 GLU B C 1
ATOM 4178 O O . GLU B 1 112 ? -23.469 27.141 18.328 1 97.62 112 GLU B O 1
ATOM 4183 N N . ARG B 1 113 ? -23.641 25.297 17.125 1 98.19 113 ARG B N 1
ATOM 4184 C CA . ARG B 1 113 ? -22.516 24.609 17.75 1 98.19 113 ARG B CA 1
ATOM 4185 C C . ARG B 1 113 ? -21.672 23.875 16.719 1 98.19 113 ARG B C 1
ATOM 4187 O O . ARG B 1 113 ? -22.219 23.266 15.789 1 98.19 113 ARG B O 1
ATOM 4194 N N . LEU B 1 114 ? -20.328 23.984 16.906 1 98.62 114 LEU B N 1
ATOM 4195 C CA . LEU B 1 114 ? -19.453 23.469 15.867 1 98.62 114 LEU B CA 1
ATOM 4196 C C . LEU B 1 114 ? -18.172 22.891 16.469 1 98.62 114 LEU B C 1
ATOM 4198 O O . LEU B 1 114 ? -17.641 23.438 17.438 1 98.62 114 LEU B O 1
ATOM 4202 N N . ILE B 1 115 ? -17.734 21.766 15.977 1 98.88 115 ILE B N 1
ATOM 4203 C CA . ILE B 1 115 ? -16.406 21.25 16.266 1 98.88 115 ILE B CA 1
ATOM 4204 C C . ILE B 1 115 ? -15.5 21.422 15.055 1 98.88 115 ILE B C 1
ATOM 4206 O O . ILE B 1 115 ? -15.82 20.953 13.961 1 98.88 115 ILE B O 1
ATOM 4210 N N . TYR B 1 116 ? -14.414 22.141 15.195 1 98.69 116 TYR B N 1
ATOM 4211 C CA . TYR B 1 116 ? -13.383 22.219 14.164 1 98.69 116 TYR B CA 1
ATOM 4212 C C . TYR B 1 116 ? -12.312 21.156 14.375 1 98.69 116 TYR B C 1
ATOM 4214 O O . TYR B 1 116 ? -11.852 20.938 15.492 1 98.69 116 TYR B O 1
ATOM 4222 N N . LEU B 1 117 ? -11.922 20.516 13.297 1 98.62 117 LEU B N 1
ATOM 4223 C CA . LEU B 1 117 ? -10.883 19.484 13.344 1 98.62 117 LEU B CA 1
ATOM 4224 C C . LEU B 1 117 ? -9.852 19.703 12.242 1 98.62 117 LEU B C 1
ATOM 4226 O O . LEU B 1 117 ? -10.211 19.906 11.078 1 98.62 117 LEU B O 1
ATOM 4230 N N . ASP B 1 118 ? -8.562 19.641 12.594 1 96.94 118 ASP B N 1
ATOM 4231 C CA . ASP B 1 118 ? -7.523 19.562 11.57 1 96.94 118 ASP B CA 1
ATOM 4232 C C . ASP B 1 118 ? -7.609 18.25 10.789 1 96.94 118 ASP B C 1
ATOM 4234 O O . ASP B 1 118 ? -8.141 17.266 11.289 1 96.94 118 ASP B O 1
ATOM 4238 N N . ALA B 1 119 ? -7.039 18.297 9.633 1 95.56 119 ALA B N 1
ATOM 4239 C CA . ALA B 1 119 ? -7.078 17.141 8.742 1 95.56 119 ALA B CA 1
ATOM 4240 C C . ALA B 1 119 ? -6.332 15.961 9.352 1 95.56 119 ALA B C 1
ATOM 4242 O O . ALA B 1 119 ? -6.707 14.805 9.141 1 95.56 119 ALA B O 1
ATOM 4243 N N . ASP B 1 120 ? -5.281 16.219 10.125 1 95.25 120 ASP B N 1
ATOM 4244 C CA . ASP B 1 120 ? -4.395 15.164 10.602 1 95.25 120 ASP B CA 1
ATOM 4245 C C . ASP B 1 120 ? -4.785 14.711 12.008 1 95.25 120 ASP B C 1
ATOM 4247 O O . ASP B 1 120 ? -3.918 14.492 12.859 1 95.25 120 ASP B O 1
ATOM 4251 N N . THR B 1 121 ? -6.066 14.641 12.242 1 98 121 THR B N 1
ATOM 4252 C CA . THR B 1 121 ? -6.586 14.102 13.492 1 98 121 THR B CA 1
ATOM 4253 C C . THR B 1 121 ? -7.289 12.766 13.25 1 98 121 THR B C 1
ATOM 4255 O O . THR B 1 121 ? -7.891 12.555 12.195 1 98 121 THR B O 1
ATOM 4258 N N . ILE B 1 122 ? -7.207 11.844 14.18 1 98.38 122 ILE B N 1
ATOM 4259 C CA . ILE B 1 122 ? -7.957 10.594 14.188 1 98.38 122 ILE B CA 1
ATOM 4260 C C . ILE B 1 122 ? -8.797 10.5 15.461 1 98.38 122 ILE B C 1
ATOM 4262 O O . ILE B 1 122 ? -8.258 10.547 16.578 1 98.38 122 ILE B O 1
ATOM 4266 N N . ILE B 1 123 ? -10.094 10.359 15.344 1 98.81 123 ILE B N 1
ATOM 4267 C CA . ILE B 1 123 ? -11.039 10.352 16.453 1 98.81 123 ILE B CA 1
ATOM 4268 C C . ILE B 1 123 ? -11.281 8.922 16.922 1 98.81 123 ILE B C 1
ATOM 4270 O O . ILE B 1 123 ? -12.055 8.18 16.297 1 98.81 123 ILE B O 1
ATOM 4274 N N . ASN B 1 124 ? -10.586 8.57 17.953 1 98.44 124 ASN B N 1
ATOM 4275 C CA . ASN B 1 124 ? -10.695 7.23 18.516 1 98.44 124 ASN B CA 1
ATOM 4276 C C . ASN B 1 124 ? -11.586 7.219 19.766 1 98.44 124 ASN B C 1
ATOM 4278 O O . ASN B 1 124 ? -11.227 6.625 20.781 1 98.44 124 ASN B O 1
ATOM 4282 N N . LEU B 1 125 ? -12.695 7.953 19.75 1 98.5 125 LEU B N 1
ATOM 4283 C CA . LEU B 1 125 ? -13.758 8.023 20.734 1 98.5 125 LEU B CA 1
ATOM 4284 C C . LEU B 1 125 ? -15.062 8.508 20.109 1 98.5 125 LEU B C 1
ATOM 4286 O O . LEU B 1 125 ? -15.094 8.844 18.922 1 98.5 125 LEU B O 1
ATOM 4290 N N . ASP B 1 126 ? -16.156 8.43 20.875 1 98.5 126 ASP B N 1
ATOM 4291 C CA . ASP B 1 126 ? -17.391 9.039 20.422 1 98.5 126 ASP B CA 1
ATOM 4292 C C . ASP B 1 126 ? -17.297 10.562 20.453 1 98.5 126 ASP B C 1
ATOM 4294 O O . ASP B 1 126 ? -17.172 11.156 21.531 1 98.5 126 ASP B O 1
ATOM 4298 N N . ILE B 1 127 ? -17.391 11.219 19.328 1 98.62 127 ILE B N 1
ATOM 4299 C CA . ILE B 1 127 ? -17.156 12.664 19.234 1 98.62 127 ILE B CA 1
ATOM 4300 C C . ILE B 1 127 ? -18.25 13.406 20 1 98.62 127 ILE B C 1
ATOM 4302 O O . ILE B 1 127 ? -18.109 14.594 20.281 1 98.62 127 ILE B O 1
ATOM 4306 N N . LYS B 1 128 ? -19.281 12.68 20.297 1 98.62 128 LYS B N 1
ATOM 4307 C CA . LYS B 1 128 ? -20.328 13.234 21.125 1 98.62 128 LYS B CA 1
ATOM 4308 C C . LYS B 1 128 ? -19.797 13.672 22.484 1 98.62 128 LYS B C 1
ATOM 4310 O O . LYS B 1 128 ? -20.266 14.656 23.062 1 98.62 128 LYS B O 1
ATOM 4315 N N . GLU B 1 129 ? -18.781 12.961 22.984 1 98.56 129 GLU B N 1
ATOM 4316 C CA . GLU B 1 129 ? -18.156 13.328 24.266 1 98.56 129 GLU B CA 1
ATOM 4317 C C . GLU B 1 129 ? -17.625 14.758 24.219 1 98.56 129 GLU B C 1
ATOM 4319 O O . GLU B 1 129 ? -17.844 15.539 25.141 1 98.56 129 GLU B O 1
ATOM 4324 N N . LEU B 1 130 ? -16.938 15.125 23.172 1 98.75 130 LEU B N 1
ATOM 4325 C CA . LEU B 1 130 ? -16.438 16.484 22.984 1 98.75 130 LEU B CA 1
ATOM 4326 C C . LEU B 1 130 ? -17.594 17.453 22.75 1 98.75 130 LEU B C 1
ATOM 4328 O O . LEU B 1 130 ? -17.578 18.562 23.297 1 98.75 130 LEU B O 1
ATOM 4332 N N . TRP B 1 131 ? -18.547 17.031 21.984 1 98.69 131 TRP B N 1
ATOM 4333 C CA . TRP B 1 131 ? -19.703 17.844 21.625 1 98.69 131 TRP B CA 1
ATOM 4334 C C . TRP B 1 131 ? -20.469 18.297 22.859 1 98.69 131 TRP B C 1
ATOM 4336 O O . TRP B 1 131 ? -21 19.406 22.891 1 98.69 131 TRP B O 1
ATOM 4346 N N . GLU B 1 132 ? -20.406 17.531 23.859 1 98.44 132 GLU B N 1
ATOM 4347 C CA . GLU B 1 132 ? -21.219 17.781 25.047 1 98.44 132 GLU B CA 1
ATOM 4348 C C . GLU B 1 132 ? -20.422 18.578 26.094 1 98.44 132 GLU B C 1
ATOM 4350 O O . GLU B 1 132 ? -20.984 18.969 27.109 1 98.44 132 GLU B O 1
ATOM 4355 N N . GLU B 1 133 ? -19.219 18.812 25.859 1 98.69 133 GLU B N 1
ATOM 4356 C CA . GLU B 1 133 ? -18.438 19.656 26.766 1 98.69 133 GLU B CA 1
ATOM 4357 C C . GLU B 1 133 ? -18.953 21.094 26.75 1 98.69 133 GLU B C 1
ATOM 4359 O O . GLU B 1 133 ? -19.688 21.5 25.844 1 98.69 133 GLU B O 1
ATOM 4364 N N . GLU B 1 134 ? -18.531 21.859 27.75 1 98.38 134 GLU B N 1
ATOM 4365 C CA . GLU B 1 134 ? -18.859 23.281 27.812 1 98.38 134 GLU B CA 1
ATOM 4366 C C . GLU B 1 134 ? -17.766 24.125 27.156 1 98.38 134 GLU B C 1
ATOM 4368 O O . GLU B 1 134 ? -16.609 23.688 27.047 1 98.38 134 GLU B O 1
ATOM 4373 N N . THR B 1 135 ? -18.188 25.312 26.688 1 98.56 135 THR B N 1
ATOM 4374 C CA . THR B 1 135 ? -17.219 26.281 26.188 1 98.56 135 THR B CA 1
ATOM 4375 C C . THR B 1 135 ? -16.969 27.375 27.219 1 98.56 135 THR B C 1
ATOM 4377 O O . THR B 1 135 ? -17.641 27.422 28.266 1 98.56 135 THR B O 1
ATOM 4380 N N . GLY B 1 136 ? -15.961 28.156 26.938 1 98.31 136 GLY B N 1
ATOM 4381 C CA . GLY B 1 136 ? -15.711 29.328 27.781 1 98.31 136 GLY B CA 1
ATOM 4382 C C . GLY B 1 136 ? -16.672 30.469 27.516 1 98.31 136 GLY B C 1
ATOM 4383 O O . GLY B 1 136 ? -17.609 30.328 26.703 1 98.31 136 GLY B O 1
ATOM 4384 N N . ALA B 1 137 ? -16.406 31.562 28.203 1 97.5 137 ALA B N 1
ATOM 4385 C CA . ALA B 1 137 ? -17.281 32.719 28.109 1 97.5 137 ALA B CA 1
ATOM 4386 C C . ALA B 1 137 ? -17.25 33.312 26.703 1 97.5 137 ALA B C 1
ATOM 4388 O O . ALA B 1 137 ? -18.219 33.969 26.281 1 97.5 137 ALA B O 1
ATOM 4389 N N . ASN B 1 138 ? -16.281 33.125 26.047 1 97.25 138 ASN B N 1
ATOM 4390 C CA . ASN B 1 138 ? -16.156 33.656 24.688 1 97.25 138 ASN B CA 1
ATOM 4391 C C . ASN B 1 138 ? -16.625 32.656 23.641 1 97.25 138 ASN B C 1
ATOM 4393 O O . ASN B 1 138 ? -16.453 32.875 22.453 1 97.25 138 ASN B O 1
ATOM 4397 N N . GLY B 1 139 ? -17.062 31.5 24.109 1 98.12 139 GLY B N 1
ATOM 4398 C CA . GLY B 1 139 ? -17.656 30.516 23.219 1 98.12 139 GLY B CA 1
ATOM 4399 C C . GLY B 1 139 ? -16.672 29.5 22.688 1 98.12 139 GLY B C 1
ATOM 4400 O O . GLY B 1 139 ? -17 28.672 21.844 1 98.12 139 GLY B O 1
ATOM 4401 N N . LEU B 1 140 ? -15.445 29.5 23.156 1 98.44 140 LEU B N 1
ATOM 4402 C CA . LEU B 1 140 ? -14.422 28.609 22.641 1 98.44 140 LEU B CA 1
ATOM 4403 C C . LEU B 1 140 ? -13.914 27.672 23.719 1 98.44 140 LEU B C 1
ATOM 4405 O O . LEU B 1 140 ? -13.758 28.078 24.875 1 98.44 140 LEU B O 1
ATOM 4409 N N . ALA B 1 141 ? -13.734 26.406 23.422 1 98.81 141 ALA B N 1
ATOM 4410 C CA . ALA B 1 141 ? -13.008 25.438 24.234 1 98.81 141 ALA B CA 1
ATOM 4411 C C . ALA B 1 141 ? -11.945 24.719 23.406 1 98.81 141 ALA B C 1
ATOM 4413 O O . ALA B 1 141 ? -12.164 24.406 22.219 1 98.81 141 ALA B O 1
ATOM 4414 N N . ALA B 1 142 ? -10.812 24.547 23.953 1 98.5 142 ALA B N 1
ATOM 4415 C CA . ALA B 1 142 ? -9.68 23.922 23.266 1 98.5 142 ALA B CA 1
ATOM 4416 C C . ALA B 1 142 ? -8.734 23.25 24.266 1 98.5 142 ALA B C 1
ATOM 4418 O O . ALA B 1 142 ? -8.938 23.359 25.469 1 98.5 142 ALA B O 1
ATOM 4419 N N . VAL B 1 143 ? -7.805 22.531 23.75 1 98.06 143 VAL B N 1
ATOM 4420 C CA . VAL B 1 143 ? -6.855 21.812 24.578 1 98.06 143 VAL B CA 1
ATOM 4421 C C . VAL B 1 143 ? -5.535 22.578 24.641 1 98.06 143 VAL B C 1
ATOM 4423 O O . VAL B 1 143 ? -5.062 23.094 23.641 1 98.06 143 VAL B O 1
ATOM 4426 N N . PRO B 1 144 ? -4.945 22.625 25.828 1 94.75 144 PRO B N 1
ATOM 4427 C CA . PRO B 1 144 ? -3.627 23.266 25.906 1 94.75 144 PRO B CA 1
ATOM 4428 C C . PRO B 1 144 ? -2.602 22.625 24.969 1 94.75 144 PRO B C 1
ATOM 4430 O O . PRO B 1 144 ? -2.621 21.406 24.766 1 94.75 144 PRO B O 1
ATOM 4433 N N . ASP B 1 145 ? -1.731 23.438 24.438 1 92.31 145 ASP B N 1
ATOM 4434 C CA . ASP B 1 145 ? -0.656 22.938 23.594 1 92.31 145 ASP B CA 1
ATOM 4435 C C . ASP B 1 145 ? 0.485 22.375 24.438 1 92.31 145 ASP B C 1
ATOM 4437 O O . ASP B 1 145 ? 1.294 23.125 24.984 1 92.31 145 ASP B O 1
ATOM 4441 N N . MET B 1 146 ? 0.632 21.125 24.406 1 81.44 146 MET B N 1
ATOM 4442 C CA . MET B 1 146 ? 1.565 20.453 25.312 1 81.44 146 MET B CA 1
ATOM 4443 C C . MET B 1 146 ? 3.008 20.719 24.891 1 81.44 146 MET B C 1
ATOM 4445 O O . MET B 1 146 ? 3.908 20.75 25.734 1 81.44 146 MET B O 1
ATOM 4449 N N . VAL B 1 147 ? 3.23 20.891 23.656 1 76.25 147 VAL B N 1
ATOM 4450 C CA . VAL B 1 147 ? 4.586 21.141 23.172 1 76.25 147 VAL B CA 1
ATOM 4451 C C . VAL B 1 147 ? 5.047 22.531 23.609 1 76.25 147 VAL B C 1
ATOM 4453 O O . VAL B 1 147 ? 6.184 22.703 24.047 1 76.25 147 VAL B O 1
ATOM 4456 N N . ILE B 1 148 ? 4.211 23.422 23.469 1 72.06 148 ILE B N 1
ATOM 4457 C CA . ILE B 1 148 ? 4.516 24.781 23.906 1 72.06 148 ILE B CA 1
ATOM 4458 C C . ILE B 1 148 ? 4.648 24.828 25.422 1 72.06 148 ILE B C 1
ATOM 4460 O O . ILE B 1 148 ? 5.539 25.5 25.953 1 72.06 148 ILE B O 1
ATOM 4464 N N . GLN B 1 149 ? 3.943 24.031 26.047 1 68.25 149 GLN B N 1
ATOM 4465 C CA . GLN B 1 149 ? 3.977 24.031 27.5 1 68.25 149 GLN B CA 1
ATOM 4466 C C . GLN B 1 149 ? 5.254 23.375 28.016 1 68.25 149 GLN B C 1
ATOM 4468 O O . GLN B 1 149 ? 5.719 23.703 29.109 1 68.25 149 GLN B O 1
ATOM 4473 N N . ASP B 1 150 ? 5.801 22.484 27.141 1 67.19 150 ASP B N 1
ATOM 4474 C CA . ASP B 1 150 ? 6.98 21.766 27.609 1 67.19 150 ASP B CA 1
ATOM 4475 C C . ASP B 1 150 ? 8.266 22.469 27.188 1 67.19 150 ASP B C 1
ATOM 4477 O O . ASP B 1 150 ? 9.352 21.906 27.266 1 67.19 150 ASP B O 1
ATOM 4481 N N . GLY B 1 151 ? 8.125 23.656 26.672 1 63.59 151 GLY B N 1
ATOM 4482 C CA . GLY B 1 151 ? 9.375 24.391 26.578 1 63.59 151 GLY B CA 1
ATOM 4483 C C . GLY B 1 151 ? 9.555 25.078 25.234 1 63.59 151 GLY B C 1
ATOM 4484 O O . GLY B 1 151 ? 10.391 25.984 25.109 1 63.59 151 GLY B O 1
ATOM 4485 N N . GLN B 1 152 ? 8.961 24.531 24.234 1 64.94 152 GLN B N 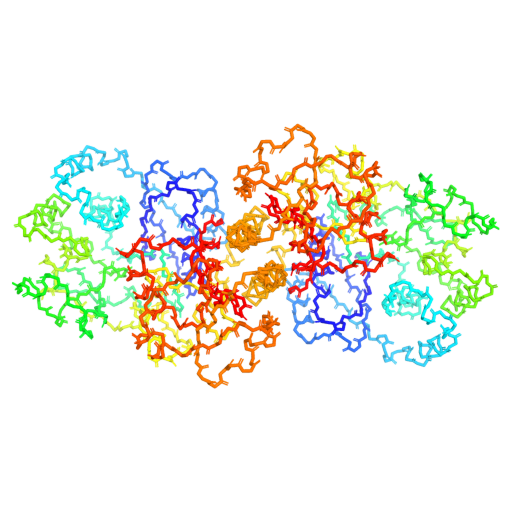1
ATOM 4486 C CA . GLN B 1 152 ? 9.047 25.312 23.016 1 64.94 152 GLN B CA 1
ATOM 4487 C C . GLN B 1 152 ? 8.07 26.484 23.031 1 64.94 152 GLN B C 1
ATOM 4489 O O . GLN B 1 152 ? 6.852 26.281 23.031 1 64.94 152 GLN B O 1
ATOM 4494 N N . VAL B 1 153 ? 8.578 27.594 23.281 1 71.25 153 VAL B N 1
ATOM 4495 C CA . VAL B 1 153 ? 7.699 28.719 23.594 1 71.25 153 VAL B CA 1
ATOM 4496 C C . VAL B 1 153 ? 7.445 29.531 22.312 1 71.25 153 VAL B C 1
ATOM 4498 O O . VAL B 1 153 ? 8.375 29.828 21.562 1 71.25 153 VAL B O 1
ATOM 4501 N N . SER B 1 154 ? 6.152 29.688 22.125 1 79.88 154 SER B N 1
ATOM 4502 C CA . SER B 1 154 ? 5.758 30.578 21.047 1 79.88 154 SER B CA 1
ATOM 4503 C C . SER B 1 154 ? 6.211 32 21.312 1 79.88 154 SER B C 1
ATOM 4505 O O . SER B 1 154 ? 6.348 32.406 22.469 1 79.88 154 SER B O 1
ATOM 4507 N N . LEU B 1 155 ? 6.477 32.688 20.266 1 84.38 155 LEU B N 1
ATOM 4508 C CA . LEU B 1 155 ? 6.828 34.094 20.391 1 84.38 155 LEU B CA 1
ATOM 4509 C C . LEU B 1 155 ? 5.707 34.875 21.062 1 84.38 155 LEU B C 1
ATOM 4511 O O . LEU B 1 155 ? 5.965 35.844 21.797 1 84.38 155 LEU B O 1
ATOM 4515 N N . LEU B 1 156 ? 4.504 34.5 20.859 1 90.75 156 LEU B N 1
ATOM 4516 C CA . LEU B 1 156 ? 3.348 35.125 21.469 1 90.75 156 LEU B CA 1
ATOM 4517 C C . LEU B 1 156 ? 3.43 35.094 22.984 1 90.75 156 LEU B C 1
ATOM 4519 O O . LEU B 1 156 ? 3.197 36.094 23.672 1 90.75 156 LEU B O 1
ATOM 4523 N N . VAL B 1 157 ? 3.758 34 23.5 1 90.06 157 VAL B N 1
ATOM 4524 C CA . VAL B 1 157 ? 3.873 33.781 24.938 1 90.06 157 VAL B CA 1
ATOM 4525 C C . VAL B 1 157 ? 5.105 34.531 25.453 1 90.06 157 VAL B C 1
ATOM 4527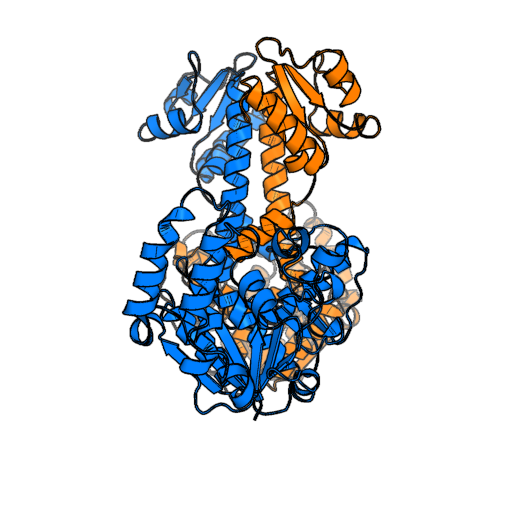 O O . VAL B 1 157 ? 5.043 35.188 26.484 1 90.06 157 VAL B O 1
ATOM 4530 N N . LYS B 1 158 ? 6.141 34.406 24.734 1 89.5 158 LYS B N 1
ATOM 4531 C CA . LYS B 1 158 ? 7.398 35.031 25.125 1 89.5 158 LYS B CA 1
ATOM 4532 C C . LYS B 1 158 ? 7.246 36.531 25.25 1 89.5 158 LYS B C 1
ATOM 4534 O O . LYS B 1 158 ? 7.879 37.188 26.094 1 89.5 158 LYS B O 1
ATOM 4539 N N . ARG B 1 159 ? 6.43 37.062 24.516 1 91.81 159 ARG B N 1
ATOM 4540 C CA . ARG B 1 159 ? 6.25 38.5 24.484 1 91.81 159 ARG B CA 1
ATOM 4541 C C . ARG B 1 159 ? 5.184 38.938 25.484 1 91.81 159 ARG B C 1
ATOM 4543 O O . ARG B 1 159 ? 4.844 40.125 25.562 1 91.81 159 ARG B O 1
ATOM 4550 N N . GLY B 1 160 ? 4.547 38.031 26.125 1 90.56 160 GLY B N 1
ATOM 4551 C CA . GLY B 1 160 ? 3.594 38.344 27.172 1 90.56 160 GLY B CA 1
ATOM 4552 C C . GLY B 1 160 ? 2.199 38.625 26.641 1 90.56 160 GLY B C 1
ATOM 4553 O O . GLY B 1 160 ? 1.368 39.188 27.359 1 90.56 160 GLY B O 1
ATOM 4554 N N . LEU B 1 161 ? 1.943 38.25 25.469 1 92.69 161 LEU B N 1
ATOM 4555 C CA . LEU B 1 161 ? 0.667 38.562 24.828 1 92.69 161 LEU B CA 1
ATOM 4556 C C . LEU B 1 161 ? -0.349 37.469 25.094 1 92.69 161 LEU B C 1
ATOM 4558 O O . LEU B 1 161 ? -1.544 37.625 24.844 1 92.69 161 LEU B O 1
ATOM 4562 N N . CYS B 1 162 ? 0.11 36.375 25.594 1 92.12 162 CYS B N 1
ATOM 4563 C CA . CYS B 1 162 ? -0.691 35.219 26.016 1 92.12 162 CYS B CA 1
ATOM 4564 C C . CYS B 1 162 ? -0.006 34.469 27.141 1 92.12 162 CYS B C 1
ATOM 4566 O O . CYS B 1 162 ? 1.212 34.281 27.125 1 92.12 162 CYS B O 1
ATOM 4568 N N . ALA B 1 163 ? -0.761 34.094 28.094 1 91.06 163 ALA B N 1
ATOM 4569 C CA . ALA B 1 163 ? -0.182 33.312 29.188 1 91.06 163 ALA B CA 1
ATOM 4570 C C . ALA B 1 163 ? 0.152 31.891 28.719 1 91.06 163 ALA B C 1
ATOM 4572 O O . ALA B 1 163 ? -0.622 31.281 27.984 1 91.06 163 ALA B O 1
ATOM 4573 N N . GLU B 1 164 ? 1.239 31.406 29.125 1 89.19 164 GLU B N 1
ATOM 4574 C CA . GLU B 1 164 ? 1.708 30.078 28.734 1 89.19 164 GLU B CA 1
ATOM 4575 C C . GLU B 1 164 ? 0.688 29 29.109 1 89.19 164 GLU B C 1
ATOM 4577 O O . GLU B 1 164 ? 0.402 28.109 28.297 1 89.19 164 GLU B O 1
ATOM 4582 N N . LYS B 1 165 ? 0.108 29.094 30.234 1 88.31 165 LYS B N 1
ATOM 4583 C CA . LYS B 1 165 ? -0.806 28.094 30.75 1 88.31 165 LYS B CA 1
ATOM 4584 C C . LYS B 1 165 ? -2.127 28.094 29.984 1 88.31 165 LYS B C 1
ATOM 4586 O O . LYS B 1 165 ? -2.857 27.109 30 1 88.31 165 LYS B O 1
ATOM 4591 N N . SER B 1 166 ? -2.398 29.188 29.328 1 92.06 166 SER B N 1
ATOM 4592 C CA . SER B 1 166 ? -3.68 29.328 28.641 1 92.06 166 SER B CA 1
ATOM 4593 C C . SER B 1 166 ? -3.529 29.094 27.141 1 92.06 166 SER B C 1
ATOM 4595 O O . SER B 1 166 ? -4.523 29 26.422 1 92.06 166 SER B O 1
ATOM 4597 N N . TYR B 1 167 ? -2.289 28.984 26.641 1 94.94 167 TYR B N 1
ATOM 4598 C CA . TYR B 1 167 ? -2.055 28.797 25.219 1 94.94 167 TYR B CA 1
ATOM 4599 C C . TYR B 1 167 ? -2.555 27.438 24.75 1 94.94 167 TYR B C 1
ATOM 4601 O O . TYR B 1 167 ? -2.137 26.406 25.281 1 94.94 167 TYR B O 1
ATOM 4609 N N . PHE B 1 168 ? -3.465 27.484 23.828 1 96.19 168 PHE B N 1
ATOM 4610 C CA . PHE B 1 168 ? -4.07 26.219 23.406 1 96.19 168 PHE B CA 1
ATOM 4611 C C . PHE B 1 168 ? -3.664 25.891 21.969 1 96.19 168 PHE B C 1
ATOM 4613 O O . PHE B 1 168 ? -3.168 26.75 21.234 1 96.19 168 PHE B O 1
ATOM 4620 N N . ASN B 1 169 ? -3.734 24.609 21.594 1 95.62 169 ASN B N 1
ATOM 4621 C CA . ASN B 1 169 ? -3.58 24.125 20.219 1 95.62 169 ASN B CA 1
ATOM 4622 C C . ASN B 1 169 ? -4.863 24.312 19.422 1 95.62 169 ASN B C 1
ATOM 4624 O O . ASN B 1 169 ? -5.953 24 19.891 1 95.62 169 ASN B O 1
ATOM 4628 N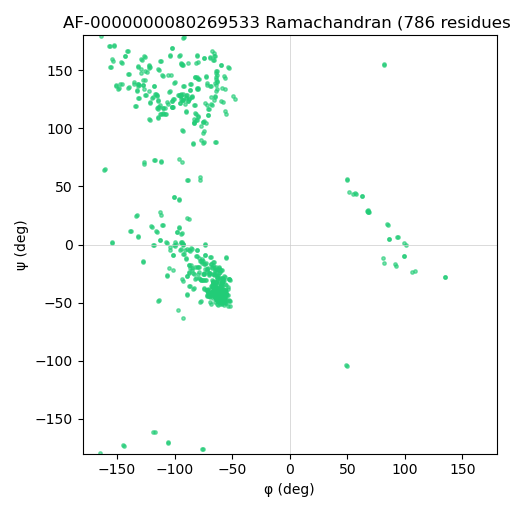 N . ALA B 1 170 ? -4.773 24.797 18.266 1 96.12 170 ALA B N 1
ATOM 4629 C CA . ALA B 1 170 ? -5.945 25.219 17.5 1 96.12 170 ALA B CA 1
ATOM 4630 C C . ALA B 1 170 ? -6.41 24.125 16.547 1 96.12 170 ALA B C 1
ATOM 4632 O O . ALA B 1 170 ? -7.199 24.375 15.633 1 96.12 170 ALA B O 1
ATOM 4633 N N . GLY B 1 171 ? -5.957 22.859 16.688 1 96.94 171 GLY B N 1
ATOM 4634 C CA . GLY B 1 171 ? -6.281 21.797 15.758 1 96.94 171 GLY B CA 1
ATOM 4635 C C . GLY B 1 171 ? -7.602 21.109 16.062 1 96.94 171 GLY B C 1
ATOM 4636 O O . GLY B 1 171 ? -8.164 20.422 15.211 1 96.94 171 GLY B O 1
ATOM 4637 N N . VAL B 1 172 ? -8.039 21.25 17.281 1 98.69 172 VAL B N 1
ATOM 4638 C CA . VAL B 1 172 ? -9.352 20.781 17.719 1 98.69 172 VAL B CA 1
ATOM 4639 C C . VAL B 1 172 ? -10.039 21.859 18.547 1 98.69 172 VAL B C 1
ATOM 4641 O O . VAL B 1 172 ? -9.555 22.234 19.625 1 98.69 172 VAL B O 1
ATOM 4644 N N . LEU B 1 173 ? -11.203 22.328 18.062 1 98.69 173 LEU B N 1
ATOM 4645 C CA . LEU B 1 173 ? -11.922 23.406 18.734 1 98.69 173 LEU B CA 1
ATOM 4646 C C . LEU B 1 173 ? -13.398 23.047 18.906 1 98.69 173 LEU B C 1
ATOM 4648 O O . LEU B 1 173 ? -14.008 22.469 18 1 98.69 173 LEU B O 1
ATOM 4652 N N . LEU B 1 174 ? -13.914 23.312 20.031 1 98.88 174 LEU B N 1
ATOM 4653 C CA . LEU B 1 174 ? -15.359 23.312 20.25 1 98.88 174 LEU B CA 1
ATOM 4654 C C . LEU B 1 174 ? -15.883 24.75 20.328 1 98.88 174 LEU B C 1
ATOM 4656 O O . LEU B 1 174 ? -15.367 25.562 21.109 1 98.88 174 LEU B O 1
ATOM 4660 N N . LEU B 1 175 ? -16.969 25.031 19.578 1 98.62 175 LEU B N 1
ATOM 4661 C CA . LEU B 1 175 ? -17.391 26.422 19.438 1 98.62 175 LEU B CA 1
ATOM 4662 C C . LEU B 1 175 ? -18.875 26.562 19.703 1 98.62 175 LEU B C 1
ATOM 4664 O O . LEU B 1 175 ? -19.688 25.844 19.125 1 98.62 175 LEU B O 1
ATOM 4668 N N . ASP B 1 176 ? -19.172 27.422 20.594 1 98.44 176 ASP B N 1
ATOM 4669 C CA . ASP B 1 176 ? -20.5 28.031 20.625 1 98.44 176 ASP B CA 1
ATOM 4670 C C . ASP B 1 176 ? -20.578 29.203 19.641 1 98.44 176 ASP B C 1
ATOM 4672 O O . ASP B 1 176 ? -20.125 30.297 19.938 1 98.44 176 ASP B O 1
ATOM 4676 N N . MET B 1 177 ? -21.266 29 18.594 1 97.81 177 MET B N 1
ATOM 4677 C CA . MET B 1 177 ? -21.094 29.859 17.422 1 97.81 177 MET B CA 1
ATOM 4678 C C . MET B 1 177 ? -21.688 31.234 17.672 1 97.81 177 MET B C 1
ATOM 4680 O O . MET B 1 177 ? -21.094 32.25 17.312 1 97.81 177 MET B O 1
ATOM 4684 N N . PRO B 1 178 ? -22.828 31.375 18.25 1 97.06 178 PRO B N 1
ATOM 4685 C CA . PRO B 1 178 ? -23.375 32.688 18.531 1 97.06 178 PRO B CA 1
ATOM 4686 C C . PRO B 1 178 ? -22.453 33.562 19.391 1 97.06 178 PRO B C 1
ATOM 4688 O O . PRO B 1 178 ? -22.328 34.75 19.172 1 97.06 178 PRO B O 1
ATOM 4691 N N . VAL B 1 179 ? -21.812 33 20.344 1 97.44 179 VAL B N 1
ATOM 4692 C CA . VAL B 1 179 ? -20.906 33.719 21.234 1 97.44 179 VAL B CA 1
ATOM 4693 C C . VAL B 1 179 ? -19.578 33.969 20.531 1 97.44 179 VAL B C 1
ATOM 4695 O O . VAL B 1 179 ? -19.078 35.094 20.531 1 97.44 179 VAL B O 1
ATOM 4698 N N . PHE B 1 180 ? -19 33 19.953 1 97.06 180 PHE B N 1
ATOM 4699 C CA . PHE B 1 180 ? -17.75 33.062 19.219 1 97.06 180 PHE B CA 1
ATOM 4700 C C . PHE B 1 180 ? -17.812 34.156 18.141 1 97.06 180 PHE B C 1
ATOM 4702 O O . PHE B 1 180 ? -16.828 34.875 17.938 1 97.06 180 PHE B O 1
ATOM 4709 N N . SER B 1 181 ? -18.953 34.281 17.531 1 95.75 181 SER B N 1
ATOM 4710 C CA . SER B 1 181 ? -19.141 35.188 16.391 1 95.75 181 SER B CA 1
ATOM 4711 C C . SER B 1 181 ? -19.172 36.656 16.812 1 95.75 181 SER B C 1
ATOM 4713 O O . SER B 1 181 ? -19.156 37.531 15.977 1 95.75 181 SER B O 1
ATOM 4715 N N . LYS B 1 182 ? -19.219 36.812 18.047 1 95.31 182 LYS B N 1
ATOM 4716 C CA . LYS B 1 182 ? -19.188 38.188 18.531 1 95.31 182 LYS B CA 1
ATOM 4717 C C . LYS B 1 182 ? -17.844 38.844 18.234 1 95.31 182 LYS B C 1
ATOM 4719 O O . LYS B 1 182 ? -17.75 40.062 18.125 1 95.31 182 LYS B O 1
ATOM 4724 N N . GLU B 1 183 ? -16.859 38.031 18.25 1 94.06 183 GLU B N 1
ATOM 4725 C CA . GLU B 1 183 ? -15.57 38.531 17.766 1 94.06 183 GLU B CA 1
ATOM 4726 C C . GLU B 1 183 ? -15.562 38.688 16.25 1 94.06 183 GLU B C 1
ATOM 4728 O O . GLU B 1 183 ? -15.328 37.688 15.531 1 94.06 183 GLU B O 1
ATOM 4733 N N . LYS B 1 184 ? -15.641 39.844 15.75 1 92.56 184 LYS B N 1
ATOM 4734 C CA . LYS B 1 184 ? -15.852 40.094 14.328 1 92.56 184 LYS B CA 1
ATOM 4735 C C . LYS B 1 184 ? -14.523 40.312 13.609 1 92.56 184 LYS B C 1
ATOM 4737 O O . LYS B 1 184 ? -13.516 40.656 14.234 1 92.56 184 LYS B O 1
ATOM 4742 N N . ASN B 1 185 ? -14.547 40.062 12.289 1 93.88 185 ASN B N 1
ATOM 4743 C CA . ASN B 1 185 ? -13.438 40.344 11.383 1 93.88 185 ASN B CA 1
ATOM 4744 C C . ASN B 1 185 ? -12.133 39.75 11.883 1 93.88 185 ASN B C 1
ATOM 4746 O O . ASN B 1 185 ? -11.109 40.438 11.938 1 93.88 185 ASN B O 1
ATOM 4750 N N . LEU B 1 186 ? -12.25 38.531 12.305 1 94.94 186 LEU B N 1
ATOM 4751 C CA . LEU B 1 186 ? -11.102 37.844 12.883 1 94.94 186 LEU B CA 1
ATOM 4752 C C . LEU B 1 186 ? -9.961 37.75 11.875 1 94.94 186 LEU B C 1
ATOM 4754 O O . LEU B 1 186 ? -8.789 37.844 12.234 1 94.94 186 LEU B O 1
ATOM 4758 N N . LEU B 1 187 ? -10.258 37.438 10.594 1 93.88 187 LEU B N 1
ATOM 4759 C CA . LEU B 1 187 ? -9.234 37.312 9.562 1 93.88 187 LEU B CA 1
ATOM 4760 C C . LEU B 1 187 ? -8.422 38.594 9.43 1 93.88 187 LEU B C 1
ATOM 4762 O O . LEU B 1 187 ? -7.195 38.594 9.523 1 93.88 187 LEU B O 1
ATOM 4766 N N . GLU B 1 188 ? -9.094 39.688 9.281 1 93.5 188 GLU B N 1
ATOM 4767 C CA . GLU B 1 188 ? -8.445 41 9.078 1 93.5 188 GLU B CA 1
ATOM 4768 C C . GLU B 1 188 ? -7.723 41.438 10.344 1 93.5 188 GLU B C 1
ATOM 4770 O O . GLU B 1 188 ? -6.551 41.812 10.289 1 93.5 188 GLU B O 1
ATOM 4775 N N . ARG B 1 189 ? -8.414 41.406 11.477 1 95.06 189 ARG B N 1
ATOM 4776 C CA . ARG B 1 189 ? -7.82 41.844 12.734 1 95.06 189 ARG B CA 1
ATOM 4777 C C . ARG B 1 189 ? -6.645 40.969 13.125 1 95.06 189 ARG B C 1
ATOM 4779 O O . ARG B 1 189 ? -5.648 41.438 13.672 1 95.06 189 ARG B O 1
ATOM 4786 N N . GLY B 1 190 ? -6.828 39.719 12.867 1 94.62 190 GLY B N 1
ATOM 4787 C CA . GLY B 1 190 ? -5.773 38.781 13.195 1 94.62 190 GLY B CA 1
ATOM 4788 C C . GLY B 1 190 ? -4.512 38.969 12.375 1 94.62 190 GLY B C 1
ATOM 4789 O O . GLY B 1 190 ? -3.404 38.969 12.914 1 94.62 190 GLY B O 1
ATOM 4790 N N . THR B 1 191 ? -4.672 39.125 11.07 1 92.19 191 THR B N 1
ATOM 4791 C CA . THR B 1 191 ? -3.504 39.312 10.211 1 92.19 191 THR B CA 1
ATOM 4792 C C . THR B 1 191 ? -2.828 40.656 10.523 1 92.19 191 THR B C 1
ATOM 4794 O O . THR B 1 191 ? -1.602 40.781 10.469 1 92.19 191 THR B O 1
ATOM 4797 N N . ASP B 1 192 ? -3.604 41.656 10.852 1 93.75 192 ASP B N 1
ATOM 4798 C CA . ASP B 1 192 ? -3.047 42.906 11.289 1 93.75 192 ASP B CA 1
ATOM 4799 C C . ASP B 1 192 ? -2.221 42.75 12.562 1 93.75 192 ASP B C 1
ATOM 4801 O O . ASP B 1 192 ? -1.154 43.344 12.703 1 93.75 192 ASP B O 1
ATOM 4805 N N . PHE B 1 193 ? -2.818 42.031 13.414 1 93.31 193 PHE B N 1
ATOM 4806 C CA . PHE B 1 193 ? -2.141 41.719 14.672 1 93.31 193 PHE B CA 1
ATOM 4807 C C . PHE B 1 193 ? -0.795 41.062 14.422 1 93.31 193 PHE B C 1
ATOM 4809 O O . PHE B 1 193 ? 0.218 41.469 15.008 1 93.31 193 PHE B O 1
ATOM 4816 N N . LEU B 1 194 ? -0.735 40.031 13.57 1 91.94 194 LEU B N 1
ATOM 4817 C CA . LEU B 1 194 ? 0.508 39.344 13.25 1 91.94 194 LEU B CA 1
ATOM 4818 C C . LEU B 1 194 ? 1.539 40.312 12.68 1 91.94 194 LEU B C 1
ATOM 4820 O O . LEU B 1 194 ? 2.719 40.25 13.031 1 91.94 194 LEU B O 1
ATOM 4824 N N . LYS B 1 195 ? 1.04 41.156 11.797 1 90.69 195 LYS B N 1
ATOM 4825 C CA . LYS B 1 195 ? 1.917 42.125 11.156 1 90.69 195 LYS B CA 1
ATOM 4826 C C . LYS B 1 195 ? 2.492 43.094 12.188 1 90.69 195 LYS B C 1
ATOM 4828 O O . LYS B 1 195 ? 3.699 43.344 12.203 1 90.69 195 LYS B O 1
ATOM 4833 N N . LYS B 1 196 ? 1.717 43.562 12.984 1 92.62 196 LYS B N 1
ATOM 4834 C CA . LYS B 1 196 ? 2.111 44.562 13.992 1 92.62 196 LYS B CA 1
ATOM 4835 C C . LYS B 1 196 ? 3.174 43.969 14.93 1 92.62 196 LYS B C 1
ATOM 4837 O O . LYS B 1 196 ? 4.094 44.688 15.344 1 92.62 196 LYS B O 1
ATOM 4842 N N . HIS B 1 197 ? 3.025 42.781 15.227 1 91.56 197 HIS B N 1
ATOM 4843 C CA . HIS B 1 197 ? 3.916 42.188 16.219 1 91.56 197 HIS B CA 1
ATOM 4844 C C . HIS B 1 197 ? 4.969 41.312 15.555 1 91.56 197 HIS B C 1
ATOM 4846 O O . HIS B 1 197 ? 5.773 40.656 16.234 1 91.56 197 HIS B O 1
ATOM 4852 N N . GLU B 1 198 ? 4.867 41.156 14.258 1 87.12 198 GLU B N 1
ATOM 4853 C CA . GLU B 1 198 ? 5.805 40.375 13.461 1 87.12 198 GLU B CA 1
ATOM 4854 C C . GLU B 1 198 ? 5.887 38.938 13.953 1 87.12 198 GLU B C 1
ATOM 4856 O O . GLU B 1 198 ? 6.977 38.406 14.195 1 87.12 198 GLU B O 1
ATOM 4861 N N . LEU B 1 199 ? 4.801 38.406 14.219 1 85.31 199 LEU B N 1
ATOM 4862 C CA . LEU B 1 199 ? 4.715 37.031 14.656 1 85.31 199 LEU B CA 1
ATOM 4863 C C . LEU B 1 199 ? 4.559 36.094 13.461 1 85.31 199 LEU B C 1
ATOM 4865 O O . LEU B 1 199 ? 3.666 36.281 12.633 1 85.31 199 LEU B O 1
ATOM 4869 N N . MET B 1 200 ? 5.426 35.031 13.367 1 81.06 200 MET B N 1
ATOM 4870 C CA . MET B 1 200 ? 5.391 34.156 12.195 1 81.06 200 MET B CA 1
ATOM 4871 C C . MET B 1 200 ? 5.52 32.688 12.602 1 81.06 200 MET B C 1
ATOM 4873 O O . MET B 1 200 ? 5.672 31.812 11.742 1 81.06 200 MET B O 1
ATOM 4877 N N . ASP B 1 201 ? 5.422 32.375 13.805 1 81.94 201 ASP B N 1
ATOM 4878 C CA . ASP B 1 201 ? 5.762 31.031 14.211 1 81.94 201 ASP B CA 1
ATOM 4879 C C . ASP B 1 201 ? 4.543 30.109 14.125 1 81.94 201 ASP B C 1
ATOM 4881 O O . ASP B 1 201 ? 4.641 28.984 13.648 1 81.94 201 ASP B O 1
ATOM 4885 N N . TYR B 1 202 ? 3.293 30.625 14.602 1 87.56 202 TYR B N 1
ATOM 4886 C CA . TYR B 1 202 ? 2.168 29.703 14.625 1 87.56 202 TYR B CA 1
ATOM 4887 C C . TYR B 1 202 ? 0.931 30.328 13.992 1 87.56 202 TYR B C 1
ATOM 4889 O O . TYR B 1 202 ? -0.175 29.797 14.125 1 87.56 202 TYR B O 1
ATOM 4897 N N . PHE B 1 203 ? 0.998 31.438 13.43 1 89.38 203 PHE B N 1
ATOM 4898 C CA . PHE B 1 203 ? 0.05 32.094 12.539 1 89.38 203 PHE B CA 1
ATOM 4899 C C . PHE B 1 203 ? -1.355 32.062 13.125 1 89.38 203 PHE B C 1
ATOM 4901 O O . PHE B 1 203 ? -1.615 32.688 14.156 1 89.38 203 PHE B O 1
ATOM 4908 N N . VAL B 1 204 ? -2.195 31.172 12.578 1 92.19 204 VAL B N 1
ATOM 4909 C CA . VAL B 1 204 ? -3.609 31.172 12.938 1 92.19 204 VAL B CA 1
ATOM 4910 C C . VAL B 1 204 ? -3.768 30.75 14.398 1 92.19 204 VAL B C 1
ATOM 4912 O O . VAL B 1 204 ? -4.637 31.266 15.102 1 92.19 204 VAL B O 1
ATOM 4915 N N . GLN B 1 205 ? -2.922 29.859 14.836 1 93.5 205 GLN B N 1
ATOM 4916 C CA . GLN B 1 205 ? -2.982 29.453 16.234 1 93.5 205 GLN B CA 1
ATOM 4917 C C . GLN B 1 205 ? -2.68 30.641 17.156 1 93.5 205 GLN B C 1
ATOM 4919 O O . GLN B 1 205 ? -3.346 30.812 18.188 1 93.5 205 GLN B O 1
ATOM 4924 N N . ASP B 1 206 ? -1.717 31.422 16.812 1 93.38 206 ASP B N 1
ATOM 4925 C CA . ASP B 1 206 ? -1.391 32.625 17.578 1 93.38 206 ASP B CA 1
ATOM 4926 C C . ASP B 1 206 ? -2.547 33.625 17.578 1 93.38 206 ASP B C 1
ATOM 4928 O O . ASP B 1 206 ? -2.855 34.219 18.594 1 93.38 206 ASP B O 1
ATOM 4932 N N . ILE B 1 207 ? -3.148 33.781 16.453 1 94.94 207 ILE B N 1
ATOM 4933 C CA . ILE B 1 207 ? -4.281 34.688 16.344 1 94.94 207 ILE B CA 1
ATOM 4934 C C . ILE B 1 207 ? -5.398 34.25 17.281 1 94.94 207 ILE B C 1
ATOM 4936 O O . ILE B 1 207 ? -5.895 35.062 18.078 1 94.94 207 ILE B O 1
ATOM 4940 N N . LEU B 1 208 ? -5.738 33.031 17.266 1 96.75 208 LEU B N 1
ATOM 4941 C CA . LEU B 1 208 ? -6.824 32.5 18.094 1 96.75 208 LEU B CA 1
ATOM 4942 C C . LEU B 1 208 ? -6.48 32.625 19.578 1 96.75 208 LEU B C 1
ATOM 4944 O O . LEU B 1 208 ? -7.336 32.969 20.391 1 96.75 208 LEU B O 1
ATOM 4948 N N . ASN B 1 209 ? -5.254 32.344 19.891 1 96.12 209 ASN B N 1
ATOM 4949 C CA . ASN B 1 209 ? -4.855 32.469 21.297 1 96.12 209 ASN B CA 1
ATOM 4950 C C . ASN B 1 209 ? -4.883 33.906 21.766 1 96.12 209 ASN B C 1
ATOM 4952 O O . ASN B 1 209 ? -5.281 34.188 22.891 1 96.12 209 ASN B O 1
ATOM 4956 N N . TYR B 1 210 ? -4.453 34.781 20.969 1 95.5 210 TYR B N 1
ATOM 4957 C CA . TYR B 1 210 ? -4.461 36.219 21.344 1 95.5 210 TYR B CA 1
ATOM 4958 C C . TYR B 1 210 ? -5.875 36.688 21.641 1 95.5 210 TYR B C 1
ATOM 4960 O O . TYR B 1 210 ? -6.102 37.375 22.641 1 95.5 210 TYR B O 1
ATOM 4968 N N . PHE B 1 211 ? -6.812 36.344 20.891 1 96.19 211 PHE B N 1
ATOM 4969 C CA . PHE B 1 211 ? -8.164 36.875 20.984 1 96.19 211 PHE B CA 1
ATOM 4970 C C . PHE B 1 211 ? -8.992 36.062 21.984 1 96.19 211 PHE B C 1
ATOM 4972 O O . PHE B 1 211 ? -9.938 36.562 22.578 1 96.19 211 PHE B O 1
ATOM 4979 N N . PHE B 1 212 ? -8.602 34.75 22.234 1 97 212 PHE B N 1
ATOM 4980 C CA . PHE B 1 212 ? -9.594 33.906 22.906 1 97 212 PHE B CA 1
ATOM 4981 C C . PHE B 1 212 ? -8.984 33.25 24.125 1 97 212 PHE B C 1
ATOM 4983 O O . PHE B 1 212 ? -9.703 32.719 24.969 1 97 212 PHE B O 1
ATOM 4990 N N . SER B 1 213 ? -7.734 33.219 24.328 1 95.25 213 SER B N 1
ATOM 4991 C CA . SER B 1 213 ? -7.102 32.406 25.359 1 95.25 213 SER B CA 1
ATOM 4992 C C . SER B 1 213 ? -7.57 32.781 26.75 1 95.25 213 SER B C 1
ATOM 4994 O O . SER B 1 213 ? -7.703 31.938 27.641 1 95.25 213 SER B O 1
ATOM 4996 N N . ALA B 1 214 ? -7.859 34.031 27.016 1 93.5 214 ALA B N 1
ATOM 4997 C CA . ALA B 1 214 ? -8.18 34.531 28.344 1 93.5 214 ALA B CA 1
ATOM 4998 C C . ALA B 1 214 ? -9.492 33.938 28.844 1 93.5 214 ALA B C 1
ATOM 5000 O O . ALA B 1 214 ? -9.633 33.656 30.047 1 93.5 214 ALA B O 1
ATOM 5001 N N . ASP B 1 215 ? -10.477 33.719 27.984 1 95.56 215 ASP B N 1
ATOM 5002 C CA . ASP B 1 215 ? -11.797 33.281 28.406 1 95.56 215 ASP B CA 1
ATOM 5003 C C . ASP B 1 215 ? -12.156 31.922 27.766 1 95.56 215 ASP B C 1
ATOM 5005 O O . ASP B 1 215 ? -13.32 31.531 27.75 1 95.56 215 ASP B O 1
ATOM 5009 N N . CYS B 1 216 ? -11.156 31.297 27.266 1 97.12 216 CYS B N 1
ATOM 5010 C CA . CYS B 1 216 ? -11.336 29.984 26.672 1 97.12 216 CYS B CA 1
ATOM 5011 C C . CYS B 1 216 ? -11.414 28.906 27.75 1 97.12 216 CYS B C 1
ATOM 5013 O O . CYS B 1 216 ? -10.734 28.984 28.766 1 97.12 216 CYS B O 1
ATOM 5015 N N . ARG B 1 217 ? -12.266 27.938 27.531 1 98.25 217 ARG B N 1
ATOM 5016 C CA . ARG B 1 217 ? -12.25 26.781 28.406 1 98.25 217 ARG B CA 1
ATOM 5017 C C . ARG B 1 217 ? -11.203 25.766 27.953 1 98.25 217 ARG B C 1
ATOM 5019 O O . ARG B 1 217 ? -11.195 25.359 26.797 1 98.25 217 ARG B O 1
ATOM 5026 N N . LEU B 1 218 ? -10.367 25.406 28.891 1 97.56 218 LEU B N 1
ATOM 5027 C CA . LEU B 1 218 ? -9.359 24.406 28.578 1 97.56 218 LEU B CA 1
ATOM 5028 C C . LEU B 1 218 ? -9.906 23 28.812 1 97.56 218 LEU B C 1
ATOM 5030 O O . LEU B 1 218 ? -10.43 22.703 29.891 1 97.56 218 LEU B O 1
ATOM 5034 N N . LEU B 1 219 ? -9.812 22.219 27.812 1 98.44 219 LEU B N 1
ATOM 5035 C CA . LEU B 1 219 ? -10.344 20.859 27.828 1 98.44 219 LEU B CA 1
ATOM 5036 C C . LEU B 1 219 ? -9.258 19.844 28.188 1 98.44 219 LEU B C 1
ATOM 5038 O O . LEU B 1 219 ? -8.07 20.172 28.141 1 98.44 219 LEU B O 1
ATOM 5042 N N . PRO B 1 220 ? -9.695 18.656 28.578 1 97.56 220 PRO B N 1
ATOM 5043 C CA . PRO B 1 220 ? -8.719 17.594 28.797 1 97.56 220 PRO B CA 1
ATOM 5044 C C . PRO B 1 220 ? -7.902 17.266 27.547 1 97.56 220 PRO B C 1
ATOM 5046 O O . PRO B 1 220 ? -8.422 17.328 26.438 1 97.56 220 PRO B O 1
ATOM 5049 N N . VAL B 1 221 ? -6.738 16.75 27.75 1 96.75 221 VAL B N 1
ATOM 5050 C CA . VAL B 1 221 ? -5.766 16.484 26.703 1 96.75 221 VAL B CA 1
ATOM 5051 C C . VAL B 1 221 ? -6.285 15.367 25.781 1 96.75 221 VAL B C 1
ATOM 5053 O O . VAL B 1 221 ? -5.887 15.273 24.625 1 96.75 221 VAL B O 1
ATOM 5056 N N . LYS B 1 222 ? -7.199 14.602 26.219 1 97.94 222 LYS B N 1
ATOM 5057 C CA . LYS B 1 222 ? -7.699 13.477 25.438 1 97.94 222 LYS B CA 1
ATOM 5058 C C . LYS B 1 222 ? -8.359 13.953 24.141 1 97.94 222 LYS B C 1
ATOM 5060 O O . LYS B 1 222 ? -8.5 13.188 23.188 1 97.94 222 LYS B O 1
ATOM 5065 N N . TYR B 1 223 ? -8.797 15.234 24.125 1 98.69 223 TYR B N 1
ATOM 5066 C CA . TYR B 1 223 ? -9.531 15.734 22.969 1 98.69 223 TYR B CA 1
ATOM 5067 C C . TYR B 1 223 ? -8.586 16.25 21.906 1 98.69 223 TYR B C 1
ATOM 5069 O O . TYR B 1 223 ? -9.016 16.625 20.812 1 98.69 223 TYR B O 1
ATOM 5077 N N . ASN B 1 224 ? -7.32 16.312 22.141 1 98.25 224 ASN B N 1
ATOM 5078 C CA . ASN B 1 224 ? -6.285 16.766 21.219 1 98.25 224 ASN B CA 1
ATOM 5079 C C . ASN B 1 224 ? -4.906 16.266 21.641 1 98.25 224 ASN B C 1
ATOM 5081 O O . ASN B 1 224 ? -4.012 17.062 21.922 1 98.25 224 ASN B O 1
ATOM 5085 N N . THR B 1 225 ? -4.73 14.969 21.609 1 96.94 225 THR B N 1
ATOM 5086 C CA . THR B 1 225 ? -3.48 14.336 22.016 1 96.94 225 THR B CA 1
ATOM 5087 C C . THR B 1 225 ? -2.467 14.367 20.875 1 96.94 225 THR B C 1
ATOM 5089 O O . THR B 1 225 ? -2.641 13.68 19.859 1 96.94 225 THR B O 1
ATOM 5092 N N . LEU B 1 226 ? -1.442 15.094 21.078 1 94.81 226 LEU B N 1
ATOM 5093 C CA . LEU B 1 226 ? -0.392 15.156 20.062 1 94.81 226 LEU B CA 1
ATOM 5094 C C . LEU B 1 226 ? 0.413 13.867 20.047 1 94.81 226 LEU B C 1
ATOM 5096 O O . LEU B 1 226 ? 1.019 13.484 21.047 1 94.81 226 LEU B O 1
ATOM 5100 N N . VAL B 1 227 ? 0.446 13.219 18.938 1 93.31 227 VAL B N 1
ATOM 5101 C CA . VAL B 1 227 ? 1.14 11.938 18.797 1 93.31 227 VAL B CA 1
ATOM 5102 C C . VAL B 1 227 ? 2.635 12.133 19.047 1 93.31 227 VAL B C 1
ATOM 5104 O O . VAL B 1 227 ? 3.285 11.281 19.656 1 93.31 227 VAL B O 1
ATOM 5107 N N . SER B 1 228 ? 3.158 13.266 18.578 1 87.5 228 SER B N 1
ATOM 5108 C CA . SER B 1 228 ? 4.566 13.57 18.812 1 87.5 228 SER B CA 1
ATOM 5109 C C . SER B 1 228 ? 4.902 13.547 20.297 1 87.5 228 SER B C 1
ATOM 5111 O O . SER B 1 228 ? 5.961 13.062 20.703 1 87.5 228 SER B O 1
ATOM 5113 N N . TRP B 1 229 ? 4.008 14.062 21.016 1 88.69 229 TRP B N 1
ATOM 5114 C CA . TRP B 1 229 ? 4.215 14.094 22.469 1 88.69 229 TRP B CA 1
ATOM 5115 C C . TRP B 1 229 ? 4.145 12.688 23.047 1 88.69 229 TRP B C 1
ATOM 5117 O O . TRP B 1 229 ? 4.945 12.336 23.922 1 88.69 229 TRP B O 1
ATOM 5127 N N . GLU B 1 230 ? 3.205 11.938 22.656 1 92.19 230 GLU B N 1
ATOM 5128 C CA . GLU B 1 230 ? 3.082 10.555 23.125 1 92.19 230 GLU B CA 1
ATOM 5129 C C . GLU B 1 230 ? 4.336 9.75 22.797 1 92.19 230 GLU B C 1
ATOM 5131 O O . GLU B 1 230 ? 4.82 8.984 23.625 1 92.19 230 GLU B O 1
ATOM 5136 N N . LEU B 1 231 ? 4.75 9.953 21.609 1 86 231 LEU B N 1
ATOM 5137 C CA . LEU B 1 231 ? 5.957 9.25 21.172 1 86 231 LEU B CA 1
ATOM 5138 C C . LEU B 1 231 ? 7.16 9.688 22.016 1 86 231 LEU B C 1
ATOM 5140 O O . LEU B 1 231 ? 7.984 8.852 22.391 1 86 231 LEU B O 1
ATOM 5144 N N . TYR B 1 232 ? 7.246 10.93 22.266 1 84.12 232 TYR B N 1
ATOM 5145 C CA . TYR B 1 232 ? 8.32 11.469 23.078 1 84.12 232 TYR B CA 1
ATOM 5146 C C . TYR B 1 232 ? 8.297 10.852 24.484 1 84.12 232 TYR B C 1
ATOM 5148 O O . TYR B 1 232 ? 9.352 10.562 25.062 1 84.12 232 TYR B O 1
ATOM 5156 N N . GLN B 1 233 ? 7.125 10.594 24.953 1 88.44 233 GLN B N 1
ATOM 5157 C CA . GLN B 1 233 ? 6.953 10 26.266 1 88.44 233 GLN B CA 1
ATOM 5158 C C . GLN B 1 233 ? 7.051 8.477 26.203 1 88.44 233 GLN B C 1
ATOM 5160 O O . GLN B 1 233 ? 6.895 7.801 27.234 1 88.44 233 GLN B O 1
ATOM 5165 N N . ARG B 1 234 ? 7.211 7.863 25.016 1 88.88 234 ARG B N 1
ATOM 5166 C CA . ARG B 1 234 ? 7.363 6.434 24.766 1 88.88 234 ARG B CA 1
ATOM 5167 C C . ARG B 1 234 ? 6.078 5.68 25.078 1 88.88 234 ARG B C 1
ATOM 5169 O O . ARG B 1 234 ? 6.121 4.551 25.578 1 88.88 234 ARG B O 1
ATOM 5176 N N . HIS B 1 235 ? 5.051 6.445 24.922 1 93.44 235 HIS B N 1
ATOM 5177 C CA . HIS B 1 235 ? 3.756 5.781 25.016 1 93.44 235 HIS B CA 1
ATOM 5178 C C . HIS B 1 235 ? 3.396 5.094 23.703 1 93.44 235 HIS B C 1
ATOM 5180 O O . HIS B 1 235 ? 3.895 5.473 22.641 1 93.44 235 HIS B O 1
ATOM 5186 N N . ASN B 1 236 ? 2.469 4.012 23.812 1 93.06 236 ASN B N 1
ATOM 5187 C CA . ASN B 1 236 ? 2.066 3.307 22.609 1 93.06 236 ASN B CA 1
ATOM 5188 C C . ASN B 1 236 ? 0.689 2.67 22.766 1 93.06 236 ASN B C 1
ATOM 5190 O O . ASN B 1 236 ? 0.224 1.961 21.859 1 93.06 236 ASN B O 1
ATOM 5194 N N . ALA B 1 237 ? 0.131 2.867 23.828 1 94.5 237 ALA B N 1
ATOM 5195 C CA . ALA B 1 237 ? -1.193 2.297 24.062 1 94.5 237 ALA B CA 1
ATOM 5196 C C . ALA B 1 237 ? -2.289 3.217 23.531 1 94.5 237 ALA B C 1
ATOM 5198 O O . ALA B 1 237 ? -2.225 4.438 23.703 1 94.5 237 ALA B O 1
ATOM 5199 N N . LEU B 1 238 ? -3.221 2.604 22.938 1 96.19 238 LEU B N 1
ATOM 5200 C CA . LEU B 1 238 ? -4.359 3.371 22.453 1 96.19 238 LEU B CA 1
ATOM 5201 C C . LEU B 1 238 ? -5.414 3.535 23.531 1 96.19 238 LEU B C 1
ATOM 5203 O O . LEU B 1 238 ? -5.688 2.596 24.281 1 96.19 238 LEU B O 1
ATOM 5207 N N . GLU B 1 239 ? -5.867 4.707 23.672 1 97.38 239 GLU B N 1
ATOM 5208 C CA . GLU B 1 239 ? -6.965 5.07 24.562 1 97.38 239 GLU B CA 1
ATOM 5209 C C . GLU B 1 239 ? -8.062 5.816 23.812 1 97.38 239 GLU B C 1
ATOM 5211 O O . GLU B 1 239 ? -7.891 6.184 22.656 1 97.38 239 GLU B O 1
ATOM 5216 N N . PRO B 1 240 ? -9.273 5.867 24.391 1 98 240 PRO B N 1
ATOM 5217 C CA . PRO B 1 240 ? -10.312 6.684 23.766 1 98 240 PRO B CA 1
ATOM 5218 C C . PRO B 1 240 ? -9.961 8.172 23.75 1 98 240 PRO B C 1
ATOM 5220 O O . PRO B 1 240 ? -10.266 8.891 24.719 1 98 240 PRO B O 1
ATOM 5223 N N . ARG B 1 241 ? -9.289 8.578 22.734 1 98.5 241 ARG B N 1
ATOM 5224 C CA . ARG B 1 241 ? -8.781 9.945 22.578 1 98.5 241 ARG B CA 1
ATOM 5225 C C . ARG B 1 241 ? -8.867 10.391 21.125 1 98.5 241 ARG B C 1
ATOM 5227 O O . ARG B 1 241 ? -9.094 9.578 20.219 1 98.5 241 ARG B O 1
ATOM 5234 N N . ILE B 1 242 ? -8.789 11.695 20.969 1 98.69 242 ILE B N 1
ATOM 5235 C CA . ILE B 1 242 ? -8.5 12.258 19.656 1 98.69 242 ILE B CA 1
ATOM 5236 C C . ILE B 1 242 ? -6.992 12.414 19.484 1 98.69 242 ILE B C 1
ATOM 5238 O O . ILE B 1 242 ? -6.355 13.18 20.219 1 98.69 242 ILE B O 1
ATOM 5242 N N . TYR B 1 243 ? -6.441 11.672 18.562 1 97.88 243 TYR B N 1
ATOM 5243 C CA . TYR B 1 243 ? -5.008 11.719 18.297 1 97.88 243 TYR B CA 1
ATOM 5244 C C . TYR B 1 243 ? -4.695 12.688 17.156 1 97.88 243 TYR B C 1
ATOM 5246 O O . TYR B 1 243 ? -5.316 12.625 16.094 1 97.88 243 TYR B O 1
ATOM 5254 N N . HIS B 1 244 ? -3.789 13.578 17.344 1 97.69 244 HIS B N 1
ATOM 5255 C CA . HIS B 1 244 ? -3.406 14.625 16.406 1 97.69 244 HIS B CA 1
ATOM 5256 C C . HIS B 1 244 ? -1.991 14.406 15.883 1 97.69 244 HIS B C 1
ATOM 5258 O O . HIS B 1 244 ? -1.024 14.492 16.641 1 97.69 244 HIS B O 1
ATOM 5264 N N . TYR B 1 245 ? -1.934 14.094 14.609 1 93.69 245 TYR B N 1
ATOM 5265 C CA . TYR B 1 245 ? -0.667 13.805 13.953 1 93.69 245 TYR B CA 1
ATOM 5266 C C . TYR B 1 245 ? -0.036 15.078 13.398 1 93.69 245 TYR B C 1
ATOM 5268 O O . TYR B 1 245 ? 0.379 15.117 12.234 1 93.69 245 TYR B O 1
ATOM 5276 N N . ALA B 1 246 ? 0.162 16.031 14.211 1 88.5 246 ALA B N 1
ATOM 5277 C CA . ALA B 1 246 ? 0.72 17.312 13.82 1 88.5 246 ALA B CA 1
ATOM 5278 C C . ALA B 1 246 ? 2.15 17.172 13.312 1 88.5 246 ALA B C 1
ATOM 5280 O O . ALA B 1 246 ? 2.896 16.312 13.781 1 88.5 246 ALA B O 1
ATOM 5281 N N . ASN B 1 247 ? 2.516 17.953 12.289 1 77.44 247 ASN B N 1
ATOM 5282 C CA . ASN B 1 247 ? 3.854 18 11.711 1 77.44 247 ASN B CA 1
ATOM 5283 C C . ASN B 1 247 ? 4.199 16.703 10.992 1 77.44 247 ASN B C 1
ATOM 5285 O O . ASN B 1 247 ? 5.328 16.219 11.086 1 77.44 247 ASN B O 1
ATOM 5289 N N . LYS B 1 248 ? 3.205 16.062 10.484 1 72.06 248 LYS B N 1
ATOM 5290 C CA . LYS B 1 248 ? 3.354 14.891 9.625 1 72.06 248 LYS B CA 1
ATOM 5291 C C . LYS B 1 248 ? 4.02 13.742 10.367 1 72.06 248 LYS B C 1
ATOM 5293 O O . LYS B 1 248 ? 4.949 13.117 9.844 1 72.06 248 LYS B O 1
ATOM 5298 N N . GLN B 1 249 ? 3.6 13.586 11.555 1 71.38 249 GLN B N 1
ATOM 5299 C CA . GLN B 1 249 ? 4.152 12.516 12.375 1 71.38 249 GLN B CA 1
ATOM 5300 C C . GLN B 1 249 ? 3.555 11.164 11.992 1 71.38 249 GLN B C 1
ATOM 5302 O O . GLN B 1 249 ? 2.977 10.477 12.836 1 71.38 249 GLN B O 1
ATOM 5307 N N . TYR B 1 250 ? 3.689 10.852 10.727 1 77.25 250 TYR B N 1
ATOM 5308 C CA . TYR B 1 250 ? 3.262 9.555 10.219 1 77.25 250 TYR B CA 1
ATOM 5309 C C . TYR B 1 250 ? 4.457 8.633 9.984 1 77.25 250 TYR B C 1
ATOM 5311 O O . TYR B 1 250 ? 5.566 9.102 9.727 1 77.25 250 TYR B O 1
ATOM 5319 N N . ALA B 1 251 ? 4.203 7.391 10.227 1 76.19 251 ALA B N 1
ATOM 5320 C CA . ALA B 1 251 ? 5.227 6.395 9.922 1 76.19 251 ALA B CA 1
ATOM 5321 C C . ALA B 1 251 ? 4.605 5.023 9.688 1 76.19 251 ALA B C 1
ATOM 5323 O O . ALA B 1 251 ? 3.463 4.777 10.078 1 76.19 251 ALA B O 1
ATOM 5324 N N . PHE B 1 252 ? 5.297 4.246 8.898 1 74.56 252 PHE B N 1
ATOM 5325 C CA . PHE B 1 252 ? 4.926 2.846 8.742 1 74.56 252 PHE B CA 1
ATOM 5326 C C . PHE B 1 252 ? 5.707 1.965 9.711 1 74.56 252 PHE B C 1
ATOM 5328 O O . PHE B 1 252 ? 6.652 1.279 9.312 1 74.56 252 PHE B O 1
ATOM 5335 N N . ASP B 1 253 ? 5.383 2.059 10.977 1 75.5 253 ASP B N 1
ATOM 5336 C CA . ASP B 1 253 ? 6.07 1.292 12.008 1 75.5 253 ASP B CA 1
ATOM 5337 C C . ASP B 1 253 ? 5.156 0.215 12.594 1 75.5 253 ASP B C 1
ATOM 5339 O O . ASP B 1 253 ? 4.148 0.526 13.234 1 75.5 253 ASP B O 1
ATOM 5343 N N . TYR B 1 254 ? 5.504 -1.064 12.453 1 69.75 254 TYR B N 1
ATOM 5344 C CA . TYR B 1 254 ? 4.73 -2.213 12.914 1 69.75 254 TYR B CA 1
ATOM 5345 C C . TYR B 1 254 ? 4.426 -2.107 14.398 1 69.75 254 TYR B C 1
ATOM 5347 O O . TYR B 1 254 ? 3.346 -2.504 14.852 1 69.75 254 TYR B O 1
ATOM 5355 N N . GLY B 1 255 ? 5.387 -1.56 15.047 1 79.44 255 GLY B N 1
ATOM 5356 C CA . GLY B 1 255 ? 5.273 -1.621 16.5 1 79.44 255 GLY B CA 1
ATOM 5357 C C . GLY B 1 255 ? 4.621 -0.392 17.094 1 79.44 255 GLY B C 1
ATOM 5358 O O . GLY B 1 255 ? 4.398 -0.328 18.312 1 79.44 255 GLY B O 1
ATOM 5359 N N . ASN B 1 256 ? 4.215 0.509 16.266 1 87.38 256 ASN B N 1
ATOM 5360 C CA . ASN B 1 256 ? 3.635 1.74 16.797 1 87.38 256 ASN B CA 1
ATOM 5361 C C . ASN B 1 256 ? 2.127 1.797 16.562 1 87.38 256 ASN B C 1
ATOM 5363 O O . ASN B 1 256 ? 1.678 1.924 15.422 1 87.38 256 ASN B O 1
ATOM 5367 N N . ASN B 1 257 ? 1.406 1.825 17.594 1 92.88 257 ASN B N 1
ATOM 5368 C CA . ASN B 1 257 ? -0.046 1.695 17.531 1 92.88 257 ASN B CA 1
ATOM 5369 C C . ASN B 1 257 ? -0.699 2.973 17 1 92.88 257 ASN B C 1
ATOM 5371 O O . ASN B 1 257 ? -1.805 2.93 16.469 1 92.88 257 ASN B O 1
ATOM 5375 N N . TYR B 1 258 ? -0.014 4.129 17.172 1 93.56 258 TYR B N 1
ATOM 5376 C CA . TYR B 1 258 ? -0.572 5.367 16.641 1 93.56 258 TYR B CA 1
ATOM 5377 C C . TYR B 1 258 ? -0.52 5.379 15.125 1 93.56 258 TYR B C 1
ATOM 5379 O O . TYR B 1 258 ? -1.487 5.77 14.469 1 93.56 258 TYR B O 1
ATOM 5387 N N . HIS B 1 259 ? 0.588 4.941 14.672 1 90.19 259 HIS B N 1
ATOM 5388 C CA . HIS B 1 259 ? 0.736 4.871 13.227 1 90.19 259 HIS B CA 1
ATOM 5389 C C . HIS B 1 259 ? -0.2 3.828 12.625 1 90.19 259 HIS B C 1
ATOM 5391 O O . HIS B 1 259 ? -0.812 4.066 11.578 1 90.19 259 HIS B O 1
ATOM 5397 N N . ARG B 1 260 ? -0.385 2.758 13.305 1 90 260 ARG B N 1
ATOM 5398 C CA . ARG B 1 260 ? -1.303 1.714 12.859 1 90 260 ARG B CA 1
ATOM 5399 C C . ARG B 1 260 ? -2.742 2.217 12.859 1 90 260 ARG B C 1
ATOM 5401 O O . ARG B 1 260 ? -3.516 1.893 11.953 1 90 260 ARG B O 1
ATOM 5408 N N . LEU B 1 261 ? -3.057 2.943 13.859 1 94.12 261 LEU B N 1
ATOM 5409 C CA . LEU B 1 261 ? -4.406 3.486 13.977 1 94.12 261 LEU B CA 1
ATOM 5410 C C . LEU B 1 261 ? -4.742 4.355 12.766 1 94.12 261 LEU B C 1
ATOM 5412 O O . LEU B 1 261 ? -5.848 4.266 12.219 1 94.12 261 LEU B O 1
ATOM 5416 N N . PHE B 1 262 ? -3.828 5.168 12.383 1 93.94 262 PHE B N 1
ATOM 5417 C CA . PHE B 1 262 ? -4.035 6.004 11.203 1 93.94 262 PHE B CA 1
ATOM 5418 C C . PHE B 1 262 ? -4.266 5.148 9.969 1 93.94 262 PHE B C 1
ATOM 5420 O O . PHE B 1 262 ? -5.211 5.387 9.211 1 93.94 262 PHE B O 1
ATOM 5427 N N . LEU B 1 263 ? -3.465 4.16 9.766 1 92.38 263 LEU B N 1
ATOM 5428 C CA . LEU B 1 263 ? -3.525 3.309 8.586 1 92.38 263 LEU B CA 1
ATOM 5429 C C . LEU B 1 263 ? -4.824 2.506 8.555 1 92.38 263 LEU B C 1
ATOM 5431 O O . LEU B 1 263 ? -5.398 2.289 7.488 1 92.38 263 LEU B O 1
ATOM 5435 N N . ASP B 1 264 ? -5.246 2.043 9.734 1 92.62 264 ASP B N 1
ATOM 5436 C CA . ASP B 1 264 ? -6.504 1.307 9.828 1 92.62 264 ASP B CA 1
ATOM 5437 C C . ASP B 1 264 ? -7.676 2.162 9.352 1 92.62 264 ASP B C 1
ATOM 5439 O O . ASP B 1 264 ? -8.57 1.667 8.664 1 92.62 264 ASP B O 1
ATOM 5443 N N . ASN B 1 265 ? -7.656 3.377 9.727 1 95.62 265 ASN B N 1
ATOM 5444 C CA . ASN B 1 265 ? -8.719 4.273 9.289 1 95.62 265 ASN B CA 1
ATOM 5445 C C . ASN B 1 265 ? -8.602 4.613 7.805 1 95.62 265 ASN B C 1
ATOM 5447 O O . ASN B 1 265 ? -9.602 4.656 7.09 1 95.62 265 ASN B O 1
ATOM 5451 N N . PHE B 1 266 ? -7.383 4.812 7.324 1 95.31 266 PHE B N 1
ATOM 5452 C CA . PHE B 1 266 ? -7.164 5.113 5.914 1 95.31 266 PHE B CA 1
ATOM 5453 C C . PHE B 1 266 ? -7.652 3.971 5.035 1 95.31 266 PHE B C 1
ATOM 5455 O O . PHE B 1 266 ? -8.289 4.203 4.008 1 95.31 266 PHE B O 1
ATOM 5462 N N . ALA B 1 267 ? -7.367 2.742 5.441 1 93.06 267 ALA B N 1
ATOM 5463 C CA . ALA B 1 267 ? -7.691 1.554 4.656 1 93.06 267 ALA B CA 1
ATOM 5464 C C . ALA B 1 267 ? -9.195 1.431 4.441 1 93.06 267 ALA B C 1
ATOM 5466 O O . ALA B 1 267 ? -9.641 0.774 3.496 1 93.06 267 ALA B O 1
ATOM 5467 N N . ALA B 1 268 ? -9.977 2.102 5.277 1 94.38 268 ALA B N 1
ATOM 5468 C CA . ALA B 1 268 ? -11.43 2.012 5.211 1 94.38 268 ALA B CA 1
ATOM 5469 C C . ALA B 1 268 ? -12.016 3.188 4.438 1 94.38 268 ALA B C 1
ATOM 5471 O O . ALA B 1 268 ? -13.227 3.414 4.465 1 94.38 268 ALA B O 1
ATOM 5472 N N . THR B 1 269 ? -11.156 3.963 3.764 1 96.56 269 THR B N 1
ATOM 5473 C CA . THR B 1 269 ? -11.625 5.094 2.977 1 96.56 269 THR B CA 1
ATOM 5474 C C . THR B 1 269 ? -11.594 4.77 1.486 1 96.56 269 THR B C 1
ATOM 5476 O O . THR B 1 269 ? -10.891 3.848 1.063 1 96.56 269 THR B O 1
ATOM 5479 N N . PRO B 1 270 ? -12.312 5.559 0.683 1 95.94 270 PRO B N 1
ATOM 5480 C CA . PRO B 1 270 ? -12.305 5.348 -0.767 1 95.94 270 PRO B CA 1
ATOM 5481 C C . PRO B 1 270 ? -10.953 5.684 -1.399 1 95.94 270 PRO B C 1
ATOM 5483 O O . PRO B 1 270 ? -10.703 5.336 -2.557 1 95.94 270 PRO B O 1
ATOM 5486 N N . TRP B 1 271 ? -10.094 6.414 -0.69 1 95.75 271 TRP B N 1
ATOM 5487 C CA . TRP B 1 271 ? -8.781 6.758 -1.232 1 95.75 271 TRP B CA 1
ATOM 5488 C C . TRP B 1 271 ? -7.879 5.531 -1.301 1 95.75 271 TRP B C 1
ATOM 5490 O O . TRP B 1 271 ? -6.887 5.52 -2.037 1 95.75 271 TRP B O 1
ATOM 5500 N N . CYS B 1 272 ? -8.125 4.531 -0.455 1 93.12 272 CYS B N 1
ATOM 5501 C CA . CYS B 1 272 ? -7.367 3.285 -0.518 1 93.12 272 CYS B CA 1
ATOM 5502 C C . CYS B 1 272 ? -7.816 2.436 -1.699 1 93.12 272 CYS B C 1
ATOM 5504 O O . CYS B 1 272 ? -8.68 1.566 -1.552 1 93.12 272 CYS B O 1
ATOM 5506 N N . ASN B 1 273 ? -7.246 2.637 -2.838 1 90.81 273 ASN B N 1
ATOM 5507 C CA . ASN B 1 273 ? -7.637 1.997 -4.09 1 90.81 273 ASN B CA 1
ATOM 5508 C C . ASN B 1 273 ? -6.422 1.696 -4.965 1 90.81 273 ASN B C 1
ATOM 5510 O O . ASN B 1 273 ? -5.281 1.882 -4.539 1 90.81 273 ASN B O 1
ATOM 5514 N N . ALA B 1 274 ? -6.684 1.249 -6.18 1 86.88 274 ALA B N 1
ATOM 5515 C CA . ALA B 1 274 ? -5.613 0.816 -7.078 1 86.88 274 ALA B CA 1
ATOM 5516 C C . ALA B 1 274 ? -4.684 1.976 -7.426 1 86.88 274 ALA B C 1
ATOM 5518 O O . ALA B 1 274 ? -3.465 1.811 -7.465 1 86.88 274 ALA B O 1
ATOM 5519 N N . ASP B 1 275 ? -5.242 3.107 -7.652 1 86.44 275 ASP B N 1
ATOM 5520 C CA . ASP B 1 275 ? -4.438 4.277 -7.992 1 86.44 275 ASP B CA 1
ATOM 5521 C C . ASP B 1 275 ? -3.475 4.625 -6.859 1 86.44 275 ASP B C 1
ATOM 5523 O O . ASP B 1 275 ? -2.311 4.953 -7.105 1 86.44 275 ASP B O 1
ATOM 5527 N N . PHE B 1 276 ? -4.016 4.566 -5.668 1 89.69 276 PHE B N 1
ATOM 5528 C CA . PHE B 1 276 ? -3.178 4.867 -4.508 1 89.69 276 PHE B CA 1
ATOM 5529 C C . PHE B 1 276 ? -1.99 3.914 -4.438 1 89.69 276 PHE B C 1
ATOM 5531 O O . PHE B 1 276 ? -0.851 4.348 -4.258 1 89.69 276 PHE B O 1
ATOM 5538 N N . PHE B 1 277 ? -2.25 2.629 -4.574 1 85.88 277 PHE B N 1
ATOM 5539 C CA . PHE B 1 277 ? -1.193 1.628 -4.504 1 85.88 277 PHE B CA 1
ATOM 5540 C C . PHE B 1 277 ? -0.133 1.881 -5.566 1 85.88 277 PHE B C 1
ATOM 5542 O O . PHE B 1 277 ? 1.065 1.799 -5.289 1 85.88 277 PHE B O 1
ATOM 5549 N N . CYS B 1 278 ? -0.539 2.154 -6.723 1 83.31 278 CYS B N 1
ATOM 5550 C CA . CYS B 1 278 ? 0.391 2.416 -7.816 1 83.31 278 CYS B CA 1
ATOM 5551 C C . CYS B 1 278 ? 1.244 3.645 -7.523 1 83.31 278 CYS B C 1
ATOM 5553 O O . CYS B 1 278 ? 2.461 3.623 -7.723 1 83.31 278 CYS B O 1
ATOM 5555 N N . ARG B 1 279 ? 0.593 4.684 -7.043 1 84 279 ARG B N 1
ATOM 5556 C CA . ARG B 1 279 ? 1.324 5.906 -6.73 1 84 279 ARG B CA 1
ATOM 5557 C C . ARG B 1 279 ? 2.295 5.684 -5.574 1 84 279 ARG B C 1
ATOM 5559 O O . ARG B 1 279 ? 3.416 6.195 -5.59 1 84 279 ARG B O 1
ATOM 5566 N N . LEU B 1 280 ? 1.779 5 -4.551 1 83.94 280 LEU B N 1
ATOM 5567 C CA . LEU B 1 280 ? 2.635 4.703 -3.408 1 83.94 280 LEU B CA 1
ATOM 5568 C C . LEU B 1 280 ? 3.891 3.959 -3.85 1 83.94 280 LEU B C 1
ATOM 5570 O O . LEU B 1 280 ? 5.004 4.336 -3.479 1 83.94 280 LEU B O 1
ATOM 5574 N N . ALA B 1 281 ? 3.703 2.906 -4.609 1 78.06 281 ALA B N 1
ATOM 5575 C CA . ALA B 1 281 ? 4.828 2.129 -5.125 1 78.06 281 ALA B CA 1
ATOM 5576 C C . ALA B 1 281 ? 5.785 3.012 -5.922 1 78.06 281 ALA B C 1
ATOM 5578 O O . ALA B 1 281 ? 7.004 2.943 -5.738 1 78.06 281 ALA B O 1
ATOM 5579 N N . HIS B 1 282 ? 5.191 3.779 -6.789 1 77.31 282 HIS B N 1
ATOM 5580 C CA . HIS B 1 282 ? 5.984 4.695 -7.602 1 77.31 282 HIS B CA 1
ATOM 5581 C C . HIS B 1 282 ? 6.797 5.645 -6.73 1 77.31 282 HIS B C 1
ATOM 5583 O O . HIS B 1 282 ? 7.992 5.84 -6.965 1 77.31 282 HIS B O 1
ATOM 5589 N N . ASN B 1 283 ? 6.145 6.273 -5.742 1 79.62 283 ASN B N 1
ATOM 5590 C CA . ASN B 1 283 ? 6.809 7.234 -4.867 1 79.62 283 ASN B CA 1
ATOM 5591 C C . ASN B 1 283 ? 7.949 6.59 -4.09 1 79.62 283 ASN B C 1
ATOM 5593 O O . ASN B 1 283 ? 9.008 7.191 -3.92 1 79.62 283 ASN B O 1
ATOM 5597 N N . ILE B 1 284 ? 7.719 5.43 -3.545 1 77.44 284 ILE B N 1
ATOM 5598 C CA . ILE B 1 284 ? 8.75 4.719 -2.793 1 77.44 284 ILE B CA 1
ATOM 5599 C C . ILE B 1 284 ? 9.938 4.418 -3.705 1 77.44 284 ILE B C 1
ATOM 5601 O O . ILE B 1 284 ? 11.094 4.598 -3.309 1 77.44 284 ILE B O 1
ATOM 5605 N N . GLN B 1 285 ? 9.664 4.004 -4.934 1 72.44 285 GLN B N 1
ATOM 5606 C CA . GLN B 1 285 ? 10.719 3.709 -5.895 1 72.44 285 GLN B CA 1
ATOM 5607 C C . GLN B 1 285 ? 11.516 4.965 -6.238 1 72.44 285 GLN B C 1
ATOM 5609 O O . GLN B 1 285 ? 12.734 4.91 -6.402 1 72.44 285 GLN B O 1
ATOM 5614 N N . GLN B 1 286 ? 10.742 5.98 -6.453 1 72.19 286 GLN B N 1
ATOM 5615 C CA . GLN B 1 286 ? 11.414 7.234 -6.777 1 72.19 286 GLN B CA 1
ATOM 5616 C C . GLN B 1 286 ? 12.359 7.664 -5.66 1 72.19 286 GLN B C 1
ATOM 5618 O O . GLN B 1 286 ? 13.461 8.141 -5.918 1 72.19 286 GLN B O 1
ATOM 5623 N N . ASN B 1 287 ? 11.914 7.547 -4.473 1 71.94 287 ASN B N 1
ATOM 5624 C CA . ASN B 1 287 ? 12.766 7.863 -3.328 1 71.94 287 ASN B CA 1
ATOM 5625 C C . ASN B 1 287 ? 14.008 6.98 -3.297 1 71.94 287 ASN B C 1
ATOM 5627 O O . ASN B 1 287 ? 15.109 7.469 -3.039 1 71.94 287 ASN B O 1
ATOM 5631 N N . ALA B 1 288 ? 13.805 5.711 -3.561 1 70.5 288 ALA B N 1
ATOM 5632 C CA . ALA B 1 288 ? 14.914 4.766 -3.582 1 70.5 288 ALA B CA 1
ATOM 5633 C C . ALA B 1 288 ? 15.883 5.082 -4.719 1 70.5 288 ALA B C 1
ATOM 5635 O O . ALA B 1 288 ? 17.094 4.984 -4.547 1 70.5 288 ALA B O 1
ATOM 5636 N N . ARG B 1 289 ? 15.344 5.422 -5.855 1 68.06 289 ARG B N 1
ATOM 5637 C CA . ARG B 1 289 ? 16.156 5.742 -7.02 1 68.06 289 ARG B CA 1
ATOM 5638 C C . ARG B 1 289 ? 17.109 6.906 -6.727 1 68.06 289 ARG B C 1
ATOM 5640 O O . ARG B 1 289 ? 18.266 6.883 -7.117 1 68.06 289 ARG B O 1
ATOM 5647 N N . SER B 1 290 ? 16.531 7.898 -6.117 1 65.62 290 SER B N 1
ATOM 5648 C CA . SER B 1 290 ? 17.375 9.047 -5.781 1 65.62 290 SER B CA 1
ATOM 5649 C C . SER B 1 290 ? 18.562 8.633 -4.938 1 65.62 290 SER B C 1
ATOM 5651 O O . SER B 1 290 ? 19.688 9.102 -5.164 1 65.62 290 SER B O 1
ATOM 5653 N N . LYS B 1 291 ? 18.375 7.754 -4.043 1 67.62 291 LYS B N 1
ATOM 5654 C CA . LYS B 1 291 ? 19.453 7.254 -3.188 1 67.62 291 LYS B CA 1
ATOM 5655 C C . LYS B 1 291 ? 20.422 6.387 -3.977 1 67.62 291 LYS B C 1
ATOM 5657 O O . LYS B 1 291 ? 21.641 6.477 -3.785 1 67.62 291 LYS B O 1
ATOM 5662 N N . LEU B 1 292 ? 19.875 5.535 -4.852 1 69.88 292 LEU B N 1
ATOM 5663 C CA . LEU B 1 292 ? 20.688 4.664 -5.691 1 69.88 292 LEU B CA 1
ATOM 5664 C C . LEU B 1 292 ? 21.609 5.48 -6.594 1 69.88 292 LEU B C 1
ATOM 5666 O O . LEU B 1 292 ? 22.766 5.113 -6.797 1 69.88 292 LEU B O 1
ATOM 5670 N N . LEU B 1 293 ? 21.078 6.582 -7.066 1 64.88 293 LEU B N 1
ATOM 5671 C CA . LEU B 1 293 ? 21.875 7.438 -7.945 1 64.88 293 LEU B CA 1
ATOM 5672 C C . LEU B 1 293 ? 23.047 8.055 -7.188 1 64.88 293 LEU B C 1
ATOM 5674 O O . LEU B 1 293 ? 24.141 8.172 -7.73 1 64.88 293 LEU B O 1
ATOM 5678 N N . VAL B 1 294 ? 22.766 8.438 -6.008 1 62.38 294 VAL B N 1
ATOM 5679 C CA . VAL B 1 294 ? 23.844 8.992 -5.184 1 62.38 294 VAL B CA 1
ATOM 5680 C C . VAL B 1 294 ? 24.953 7.969 -5.023 1 62.38 294 VAL B C 1
ATOM 5682 O O . VAL B 1 294 ? 26.125 8.289 -5.242 1 62.38 294 VAL B O 1
ATOM 5685 N N . TYR B 1 295 ? 24.625 6.762 -4.754 1 67 295 TYR B N 1
ATOM 5686 C CA . TYR B 1 295 ? 25.609 5.715 -4.539 1 67 295 TYR B CA 1
ATOM 5687 C C . TYR B 1 295 ? 26.297 5.336 -5.848 1 67 295 TYR B C 1
ATOM 5689 O O . TYR B 1 295 ? 27.5 5.066 -5.871 1 67 295 TYR B O 1
ATOM 5697 N N . ALA B 1 296 ? 25.516 5.301 -6.953 1 63.34 296 ALA B N 1
ATOM 5698 C CA . ALA B 1 296 ? 26.078 4.984 -8.258 1 63.34 296 ALA B CA 1
ATOM 5699 C C . ALA B 1 296 ? 27.141 6.008 -8.664 1 63.34 296 ALA B C 1
ATOM 5701 O O . ALA B 1 296 ? 28.156 5.648 -9.242 1 63.34 296 ALA B O 1
ATOM 5702 N N . ASN B 1 297 ? 26.891 7.184 -8.344 1 61.41 297 ASN B N 1
ATOM 5703 C CA . ASN B 1 297 ? 27.812 8.242 -8.742 1 61.41 297 ASN B CA 1
ATOM 5704 C C . ASN B 1 297 ? 29.031 8.297 -7.832 1 61.41 297 ASN B C 1
ATOM 5706 O O . ASN B 1 297 ? 30.078 8.812 -8.227 1 61.41 297 ASN B O 1
ATOM 5710 N N . LEU B 1 298 ? 28.812 7.723 -6.754 1 57.91 298 LEU B N 1
ATOM 5711 C CA . LEU B 1 298 ? 29.969 7.66 -5.859 1 57.91 298 LEU B CA 1
ATOM 5712 C C . LEU B 1 298 ? 31.031 6.711 -6.398 1 57.91 298 LEU B C 1
ATOM 5714 O O . LEU B 1 298 ? 32.219 6.82 -6.047 1 57.91 298 LEU B O 1
ATOM 5718 N N . THR B 1 299 ? 30.516 5.723 -7.273 1 55.66 299 THR B N 1
ATOM 5719 C CA . THR B 1 299 ? 31.453 4.758 -7.848 1 55.66 299 THR B CA 1
ATOM 5720 C C . THR B 1 299 ? 32.312 5.414 -8.93 1 55.66 299 THR B C 1
ATOM 5722 O O . THR B 1 299 ? 33.125 4.746 -9.578 1 55.66 299 THR B O 1
ATOM 5725 N N . ALA B 1 300 ? 32.094 6.59 -9.133 1 55.53 300 ALA B N 1
ATOM 5726 C CA . ALA B 1 300 ? 32.812 7.293 -10.195 1 55.53 300 ALA B CA 1
ATOM 5727 C C . ALA B 1 300 ? 34.312 7.176 -10.016 1 55.53 300 ALA B C 1
ATOM 5729 O O . ALA B 1 300 ? 35.094 7.445 -10.938 1 55.53 300 ALA B O 1
ATOM 5730 N N . GLY B 1 301 ? 34.625 6.637 -8.766 1 56.94 301 GLY B N 1
ATOM 5731 C CA . GLY B 1 301 ? 36.062 6.469 -8.625 1 56.94 301 GLY B CA 1
ATOM 5732 C C . GLY B 1 301 ? 36.594 5.277 -9.398 1 56.94 301 GLY B C 1
ATOM 5733 O O . GLY B 1 301 ? 37.812 5.148 -9.578 1 56.94 301 GLY B O 1
ATOM 5734 N N . ARG B 1 302 ? 35.75 4.414 -9.883 1 63.72 302 ARG B N 1
ATOM 5735 C CA . ARG B 1 302 ? 36.156 3.344 -10.797 1 63.72 302 ARG B CA 1
ATOM 5736 C C . ARG B 1 302 ? 35.969 3.773 -12.25 1 63.72 302 ARG B C 1
ATOM 5738 O O . ARG B 1 302 ? 35.375 4.816 -12.531 1 63.72 302 ARG B O 1
ATOM 5745 N N . LYS B 1 303 ? 36.781 3.092 -13.039 1 74 303 LYS B N 1
ATOM 5746 C CA . LYS B 1 303 ? 36.594 3.375 -14.461 1 74 303 LYS B CA 1
ATOM 5747 C C . LYS B 1 303 ? 35.312 2.709 -14.984 1 74 303 LYS B C 1
ATOM 5749 O O . LYS B 1 303 ? 35.312 1.512 -15.281 1 74 303 LYS B O 1
ATOM 5754 N N . ARG B 1 304 ? 34.281 3.445 -15.055 1 82.69 304 ARG B N 1
ATOM 5755 C CA . ARG B 1 304 ? 33 2.922 -15.453 1 82.69 304 ARG B CA 1
ATOM 5756 C C . ARG B 1 304 ? 32.906 2.791 -16.969 1 82.69 304 ARG B C 1
ATOM 5758 O O . ARG B 1 304 ? 33.344 3.67 -17.703 1 82.69 304 ARG B O 1
ATOM 5765 N N . ILE B 1 305 ? 32.406 1.653 -17.297 1 85.88 305 ILE B N 1
ATOM 5766 C CA . ILE B 1 305 ? 31.984 1.438 -18.672 1 85.88 305 ILE B CA 1
ATOM 5767 C C . ILE B 1 305 ? 30.469 1.252 -18.75 1 85.88 305 ILE B C 1
ATOM 5769 O O . ILE B 1 305 ? 29.953 0.229 -18.297 1 85.88 305 ILE B O 1
ATOM 5773 N N . VAL B 1 306 ? 29.844 2.236 -19.297 1 88.12 306 VAL B N 1
ATOM 5774 C CA . VAL B 1 306 ? 28.391 2.188 -19.422 1 88.12 306 VAL B CA 1
ATOM 5775 C C . VAL B 1 306 ? 28 1.55 -20.75 1 88.12 306 VAL B C 1
ATOM 5777 O O . VAL B 1 306 ? 28.531 1.916 -21.797 1 88.12 306 VAL B O 1
ATOM 5780 N N . VAL B 1 307 ? 27.172 0.558 -20.641 1 90.94 307 VAL B N 1
ATOM 5781 C CA . VAL B 1 307 ? 26.734 -0.144 -21.844 1 90.94 307 VAL B CA 1
ATOM 5782 C C . VAL B 1 307 ? 25.234 0.089 -22.047 1 90.94 307 VAL B C 1
ATOM 5784 O O . VAL B 1 307 ? 24.422 -0.28 -21.203 1 90.94 307 VAL B O 1
ATOM 5787 N N . GLY B 1 308 ? 24.812 0.692 -23.125 1 90.56 308 GLY B N 1
ATOM 5788 C CA . GLY B 1 308 ? 23.422 0.992 -23.375 1 90.56 308 GLY B CA 1
ATOM 5789 C C . GLY B 1 308 ? 23.141 1.35 -24.828 1 90.56 308 GLY B C 1
ATOM 5790 O O . GLY B 1 308 ? 24.031 1.236 -25.672 1 90.56 308 GLY B O 1
ATOM 5791 N N . PRO B 1 309 ? 21.938 1.632 -25.125 1 88.88 309 PRO B N 1
ATOM 5792 C CA . PRO B 1 309 ? 21.578 2.02 -26.5 1 88.88 309 PRO B CA 1
ATOM 5793 C C . PRO B 1 309 ? 22.25 3.324 -26.922 1 88.88 309 PRO B C 1
ATOM 5795 O O . PRO B 1 309 ? 22.375 4.25 -26.125 1 88.88 309 PRO B O 1
ATOM 5798 N N . ASP B 1 310 ? 22.547 3.41 -28.156 1 88.88 310 ASP B N 1
ATOM 5799 C CA . ASP B 1 310 ? 23.234 4.566 -28.703 1 88.88 310 ASP B CA 1
ATOM 5800 C C . ASP B 1 310 ? 22.422 5.84 -28.516 1 88.88 310 ASP B C 1
ATOM 5802 O O . ASP B 1 310 ? 22.953 6.883 -28.141 1 88.88 310 ASP B O 1
ATOM 5806 N N . LYS B 1 311 ? 21.172 5.734 -28.625 1 89.88 311 LYS B N 1
ATOM 5807 C CA . LYS B 1 311 ? 20.281 6.898 -28.609 1 89.88 311 LYS B CA 1
ATOM 5808 C C . LYS B 1 311 ? 20.172 7.484 -27.203 1 89.88 311 LYS B C 1
ATOM 5810 O O . LYS B 1 311 ? 19.734 8.625 -27.031 1 89.88 311 LYS B O 1
ATOM 5815 N N . GLU B 1 312 ? 20.594 6.691 -26.219 1 89.5 312 GLU B N 1
ATOM 5816 C CA . GLU B 1 312 ? 20.406 7.141 -24.844 1 89.5 312 GLU B CA 1
ATOM 5817 C C . GLU B 1 312 ? 21.75 7.484 -24.188 1 89.5 312 GLU B C 1
ATOM 5819 O O . GLU B 1 312 ? 21.828 7.633 -22.969 1 89.5 312 GLU B O 1
ATOM 5824 N N . GLU B 1 313 ? 22.734 7.656 -24.969 1 89.31 313 GLU B N 1
ATOM 5825 C CA . GLU B 1 313 ? 24.078 7.898 -24.422 1 89.31 313 GLU B CA 1
ATOM 5826 C C . GLU B 1 313 ? 24.109 9.18 -23.594 1 89.31 313 GLU B C 1
ATOM 5828 O O . GLU B 1 313 ? 24.594 9.18 -22.469 1 89.31 313 GLU B O 1
ATOM 5833 N N . GLU B 1 314 ? 23.594 10.234 -24.156 1 86 314 GLU B N 1
ATOM 5834 C CA . GLU B 1 314 ? 23.641 11.508 -23.453 1 86 314 GLU B CA 1
ATOM 5835 C C . GLU B 1 314 ? 22.891 11.43 -22.125 1 86 314 GLU B C 1
ATOM 5837 O O . GLU B 1 314 ? 23.344 11.977 -21.109 1 86 314 GLU B O 1
ATOM 5842 N N . LYS B 1 315 ? 21.812 10.766 -22.141 1 82.94 315 LYS B N 1
ATOM 5843 C CA . LYS B 1 315 ? 20.984 10.594 -20.938 1 82.94 315 LYS B CA 1
ATOM 5844 C C . LYS B 1 315 ? 21.766 9.898 -19.828 1 82.94 315 LYS B C 1
ATOM 5846 O O . LYS B 1 315 ? 21.828 10.391 -18.703 1 82.94 315 LYS B O 1
ATOM 5851 N N . TYR B 1 316 ? 22.375 8.828 -20.172 1 83 316 TYR B N 1
ATOM 5852 C CA . TYR B 1 316 ? 23.062 8.039 -19.156 1 83 316 TYR B CA 1
ATOM 5853 C C . TYR B 1 316 ? 24.359 8.695 -18.734 1 83 316 TYR B C 1
ATOM 5855 O O . TYR B 1 316 ? 24.766 8.602 -17.562 1 83 316 TYR B O 1
ATOM 5863 N N . ARG B 1 317 ? 25.016 9.414 -19.609 1 80.12 317 ARG B N 1
ATOM 5864 C CA . ARG B 1 317 ? 26.219 10.164 -19.234 1 80.12 317 ARG B CA 1
ATOM 5865 C C . ARG B 1 317 ? 25.891 11.25 -18.219 1 80.12 317 ARG B C 1
ATOM 5867 O O . ARG B 1 317 ? 26.641 11.453 -17.266 1 80.12 317 ARG B O 1
ATOM 5874 N N . LYS B 1 318 ? 24.812 11.898 -18.453 1 75.5 318 LYS B N 1
ATOM 5875 C CA . LYS B 1 318 ? 24.375 12.953 -17.531 1 75.5 318 LYS B CA 1
ATOM 5876 C C . LYS B 1 318 ? 23.922 12.367 -16.203 1 75.5 318 LYS B C 1
ATOM 5878 O O . LYS B 1 318 ? 24.297 12.867 -15.133 1 75.5 318 LYS B O 1
ATOM 5883 N N . MET B 1 319 ? 23.156 11.234 -16.328 1 74.69 319 MET B N 1
ATOM 5884 C CA . MET B 1 319 ? 22.609 10.578 -15.141 1 74.69 319 MET B CA 1
ATOM 5885 C C . MET B 1 319 ? 23.719 10.094 -14.219 1 74.69 319 MET B C 1
ATOM 5887 O O . MET B 1 319 ? 23.641 10.258 -13 1 74.69 319 MET B O 1
ATOM 5891 N N . LEU B 1 320 ? 24.75 9.594 -14.859 1 75.19 320 LEU B N 1
ATOM 5892 C CA . LEU B 1 320 ? 25.828 9 -14.07 1 75.19 320 LEU B CA 1
ATOM 5893 C C . LEU B 1 320 ? 26.984 9.969 -13.914 1 75.19 320 LEU B C 1
ATOM 5895 O O . LEU B 1 320 ? 28 9.633 -13.273 1 75.19 320 LEU B O 1
ATOM 5899 N N . MET B 1 321 ? 26.844 11.141 -14.508 1 73.5 321 MET B N 1
ATOM 5900 C CA . MET B 1 321 ? 27.906 12.141 -14.445 1 73.5 321 MET B CA 1
ATOM 5901 C C . MET B 1 321 ? 29.25 11.523 -14.82 1 73.5 321 MET B C 1
ATOM 5903 O O . MET B 1 321 ? 30.219 11.609 -14.062 1 73.5 321 MET B O 1
ATOM 5907 N N . LEU B 1 322 ? 29.312 10.938 -15.969 1 74.81 322 LEU B N 1
ATOM 5908 C CA . LEU B 1 322 ? 30.516 10.242 -16.406 1 74.81 322 LEU B CA 1
ATOM 5909 C C . LEU B 1 322 ? 31.688 11.219 -16.531 1 74.81 322 LEU B C 1
ATOM 5911 O O . LEU B 1 322 ? 31.516 12.336 -17.016 1 74.81 322 LEU B O 1
ATOM 5915 N N . ARG B 1 323 ? 32.781 10.805 -16 1 73.5 323 ARG B N 1
ATOM 5916 C CA . ARG B 1 323 ? 34 11.617 -16.016 1 73.5 323 ARG B CA 1
ATOM 5917 C C . ARG B 1 323 ? 34.875 11.281 -17.219 1 73.5 323 ARG B C 1
ATOM 5919 O O . ARG B 1 323 ? 34.531 10.367 -17.984 1 73.5 323 ARG B O 1
ATOM 5926 N N . GLU B 1 324 ? 36 12.094 -17.25 1 75.75 324 GLU B N 1
ATOM 5927 C CA . GLU B 1 324 ? 36.969 11.828 -18.312 1 75.75 324 GLU B CA 1
ATOM 5928 C C . GLU B 1 324 ? 37.594 10.453 -18.141 1 75.75 324 GLU B C 1
ATOM 5930 O O . GLU B 1 324 ? 37.969 10.062 -17.031 1 75.75 324 GLU B O 1
ATOM 5935 N N . GLY B 1 325 ? 37.594 9.57 -19.156 1 75.56 325 GLY B N 1
ATOM 5936 C CA . GLY B 1 325 ? 38.156 8.234 -19.094 1 75.56 325 GLY B CA 1
ATOM 5937 C C . GLY B 1 325 ? 37.094 7.141 -19.016 1 75.56 325 GLY B C 1
ATOM 5938 O O . GLY B 1 325 ? 37.406 5.973 -19.281 1 75.56 325 GLY B O 1
ATOM 5939 N N . GLU B 1 326 ? 35.969 7.605 -18.531 1 81.56 326 GLU B N 1
ATOM 5940 C CA . GLU B 1 326 ? 34.875 6.645 -18.531 1 81.56 326 GLU B CA 1
ATOM 5941 C C . GLU B 1 326 ? 34.219 6.531 -19.906 1 81.56 326 GLU B C 1
ATOM 5943 O O . GLU B 1 326 ? 34.219 7.492 -20.672 1 81.56 326 GLU B O 1
ATOM 5948 N N . ARG B 1 327 ? 33.844 5.336 -20.156 1 86.5 327 ARG B N 1
ATOM 5949 C CA . ARG B 1 327 ? 33.438 5.047 -21.531 1 86.5 327 ARG B CA 1
ATOM 5950 C C . ARG B 1 327 ? 31.953 4.703 -21.594 1 86.5 327 ARG B C 1
ATOM 5952 O O . ARG B 1 327 ? 31.391 4.223 -20.609 1 86.5 327 ARG B O 1
ATOM 5959 N N . TYR B 1 328 ? 31.328 4.973 -22.656 1 90 328 TYR B N 1
ATOM 5960 C CA . TYR B 1 328 ? 30.016 4.48 -23.047 1 90 328 TYR B CA 1
ATOM 5961 C C . TYR B 1 328 ? 30.094 3.594 -24.281 1 90 328 TYR B C 1
ATOM 5963 O O . TYR B 1 328 ? 30.688 3.984 -25.297 1 90 328 TYR B O 1
ATOM 5971 N N . LEU B 1 329 ? 29.609 2.389 -24.203 1 90.75 329 LEU B N 1
ATOM 5972 C CA . LEU B 1 329 ? 29.641 1.437 -25.312 1 90.75 329 LEU B CA 1
ATOM 5973 C C . LEU B 1 329 ? 28.234 0.916 -25.609 1 90.75 329 LEU B C 1
ATOM 5975 O O . LEU B 1 329 ? 27.391 0.821 -24.703 1 90.75 329 LEU B O 1
ATOM 5979 N N . THR B 1 330 ? 28.031 0.606 -26.875 1 89.19 330 THR B N 1
ATOM 5980 C CA . THR B 1 330 ? 26.859 -0.194 -27.219 1 89.19 330 THR B CA 1
ATOM 5981 C C . THR B 1 330 ? 27.109 -1.675 -26.953 1 89.19 330 THR B C 1
ATOM 5983 O O . THR B 1 330 ? 28.266 -2.088 -26.781 1 89.19 330 THR B O 1
ATOM 5986 N N . ALA B 1 331 ? 26.016 -2.424 -26.875 1 85.19 331 ALA B N 1
ATOM 5987 C CA . ALA B 1 331 ? 26.172 -3.863 -26.688 1 85.19 331 ALA B CA 1
ATOM 5988 C C . ALA B 1 331 ? 27.031 -4.477 -27.781 1 85.19 331 ALA B C 1
ATOM 5990 O O . ALA B 1 331 ? 27.844 -5.367 -27.516 1 85.19 331 ALA B O 1
ATOM 5991 N N . ALA B 1 332 ? 26.844 -4.004 -28.938 1 84.38 332 ALA B N 1
ATOM 5992 C CA . ALA B 1 332 ? 27.609 -4.492 -30.078 1 84.38 332 ALA B CA 1
ATOM 5993 C C . ALA B 1 332 ? 29.094 -4.16 -29.938 1 84.38 332 ALA B C 1
ATOM 5995 O O . ALA B 1 332 ? 29.953 -4.988 -30.234 1 84.38 332 ALA B O 1
ATOM 5996 N N . GLU B 1 333 ? 29.391 -2.992 -29.547 1 86.62 333 GLU B N 1
ATOM 5997 C CA . GLU B 1 333 ? 30.781 -2.559 -29.344 1 86.62 333 GLU B CA 1
ATOM 5998 C C . GLU B 1 333 ? 31.453 -3.371 -28.25 1 86.62 333 GLU B C 1
ATOM 6000 O O . GLU B 1 333 ? 32.625 -3.717 -28.375 1 86.62 333 GLU B O 1
ATOM 6005 N N . LEU B 1 334 ? 30.766 -3.635 -27.172 1 86.25 334 LEU B N 1
ATOM 6006 C CA . LEU B 1 334 ? 31.297 -4.449 -26.094 1 86.25 334 LEU B CA 1
ATOM 6007 C C . LEU B 1 334 ? 31.641 -5.848 -26.578 1 86.25 334 LEU B C 1
ATOM 6009 O O . LEU B 1 334 ? 32.688 -6.398 -26.234 1 86.25 334 LEU B O 1
ATOM 6013 N N . HIS B 1 335 ? 30.719 -6.422 -27.312 1 81.94 335 HIS B N 1
ATOM 6014 C CA . HIS B 1 335 ? 30.938 -7.758 -27.859 1 81.94 335 HIS B CA 1
ATOM 6015 C C . HIS B 1 335 ? 32.188 -7.801 -28.734 1 81.94 335 HIS B C 1
ATOM 6017 O O . HIS B 1 335 ? 32.938 -8.773 -28.703 1 81.94 335 HIS B O 1
ATOM 6023 N N . ALA B 1 336 ? 32.375 -6.828 -29.516 1 80.81 336 ALA B N 1
ATOM 6024 C CA . ALA B 1 336 ? 33.5 -6.75 -30.438 1 80.81 336 ALA B CA 1
ATOM 6025 C C . ALA B 1 336 ? 34.812 -6.617 -29.672 1 80.81 336 ALA B C 1
ATOM 6027 O O . ALA B 1 336 ? 35.844 -7.184 -30.078 1 80.81 336 ALA B O 1
ATOM 6028 N N . GLN B 1 337 ? 34.812 -5.82 -28.656 1 77.75 337 GLN B N 1
ATOM 6029 C CA . GLN B 1 337 ? 36.031 -5.562 -27.891 1 77.75 337 GLN B CA 1
ATOM 6030 C C . GLN B 1 337 ? 36.344 -6.727 -26.953 1 77.75 337 GLN B C 1
ATOM 6032 O O . GLN B 1 337 ? 37.469 -6.871 -26.5 1 77.75 337 GLN B O 1
ATOM 6037 N N . GLY B 1 338 ? 35.406 -7.551 -26.781 1 70.56 338 GLY B N 1
ATOM 6038 C CA . GLY B 1 338 ? 35.562 -8.617 -25.812 1 70.56 338 GLY B CA 1
ATOM 6039 C C . GLY B 1 338 ? 35.281 -8.172 -24.391 1 70.56 338 GLY B C 1
ATOM 6040 O O . GLY B 1 338 ? 35.281 -6.977 -24.094 1 70.56 338 GLY B O 1
ATOM 6041 N N . MET B 1 339 ? 34.906 -9.031 -23.484 1 66.12 339 MET B N 1
ATOM 6042 C CA . MET B 1 339 ? 34.469 -8.742 -22.125 1 66.12 339 MET B CA 1
ATOM 6043 C C . MET B 1 339 ? 35.656 -8.719 -21.172 1 66.12 339 MET B C 1
ATOM 6045 O O . MET B 1 339 ? 35.5 -8.93 -19.969 1 66.12 339 MET B O 1
ATOM 6049 N N . ASN B 1 340 ? 36.875 -8.469 -21.766 1 67.44 340 ASN B N 1
ATOM 6050 C CA . ASN B 1 340 ? 38.062 -8.406 -20.891 1 67.44 340 ASN B CA 1
ATOM 6051 C C . ASN B 1 340 ? 38.094 -7.09 -20.125 1 67.44 340 ASN B C 1
ATOM 6053 O O . ASN B 1 340 ? 38.281 -6.023 -20.719 1 67.44 340 ASN B O 1
ATOM 6057 N N . LEU B 1 341 ? 37.812 -7.062 -18.906 1 72.25 341 LEU B N 1
ATOM 6058 C CA . LEU B 1 341 ? 37.812 -5.902 -18.031 1 72.25 341 LEU B CA 1
ATOM 6059 C C . LEU B 1 341 ? 39.188 -5.672 -17.406 1 72.25 341 LEU B C 1
ATOM 6061 O O . LEU B 1 341 ? 39.844 -6.617 -16.984 1 72.25 341 LEU B O 1
ATOM 6065 N N . ALA B 1 342 ? 39.625 -4.461 -17.688 1 72.44 342 ALA B N 1
ATOM 6066 C CA . ALA B 1 342 ? 40.844 -4.082 -16.969 1 72.44 342 ALA B CA 1
ATOM 6067 C C . ALA B 1 342 ? 40.594 -3.99 -15.469 1 72.44 342 ALA B C 1
ATOM 6069 O O . ALA B 1 342 ? 39.438 -3.959 -15.031 1 72.44 342 ALA B O 1
ATOM 6070 N N . ALA B 1 343 ? 41.688 -4.02 -14.766 1 67.25 343 ALA B N 1
ATOM 6071 C CA . ALA B 1 343 ? 41.594 -3.889 -13.32 1 67.25 343 ALA B CA 1
ATOM 6072 C C . ALA B 1 343 ? 40.906 -2.576 -12.93 1 67.25 343 ALA B C 1
ATOM 6074 O O . ALA B 1 343 ? 41.281 -1.516 -13.461 1 67.25 343 ALA B O 1
ATOM 6075 N N . GLY B 1 344 ? 39.844 -2.574 -12.195 1 69.94 344 GLY B N 1
ATOM 6076 C CA . GLY B 1 344 ? 39.188 -1.388 -11.68 1 69.94 344 GLY B CA 1
ATOM 6077 C C . GLY B 1 344 ? 37.969 -0.974 -12.5 1 69.94 344 GLY B C 1
ATOM 6078 O O . GLY B 1 344 ? 37.25 -0.041 -12.133 1 69.94 344 GLY B O 1
ATOM 6079 N N . GLU B 1 345 ? 37.844 -1.659 -13.664 1 76.56 345 GLU B N 1
ATOM 6080 C CA . GLU B 1 345 ? 36.719 -1.305 -14.516 1 76.56 345 GLU B CA 1
ATOM 6081 C C . GLU B 1 345 ? 35.438 -2.008 -14.055 1 76.56 345 GLU B C 1
ATOM 6083 O O . GLU B 1 345 ? 35.5 -3.133 -13.555 1 76.56 345 GLU B O 1
ATOM 6088 N N . ILE B 1 346 ? 34.406 -1.312 -14.195 1 79.69 346 ILE B N 1
ATOM 6089 C CA . ILE B 1 346 ? 33.094 -1.902 -13.898 1 79.69 346 ILE B CA 1
ATOM 6090 C C . ILE B 1 346 ? 32.125 -1.616 -15.047 1 79.69 346 ILE B C 1
ATOM 6092 O O . ILE B 1 346 ? 32.156 -0.526 -15.617 1 79.69 346 ILE B O 1
ATOM 6096 N N . LEU B 1 347 ? 31.391 -2.613 -15.352 1 84.56 347 LEU B N 1
ATOM 6097 C CA . LEU B 1 347 ? 30.391 -2.484 -16.406 1 84.56 347 LEU B CA 1
ATOM 6098 C C . LEU B 1 347 ? 29.031 -2.148 -15.82 1 84.56 347 LEU B C 1
ATOM 6100 O O . LEU B 1 347 ? 28.578 -2.781 -14.859 1 84.56 347 LEU B O 1
ATOM 6104 N N . ILE B 1 348 ? 28.375 -1.113 -16.328 1 84.56 348 ILE B N 1
ATOM 6105 C CA . ILE B 1 348 ? 27.016 -0.761 -15.953 1 84.56 348 ILE B CA 1
ATOM 6106 C C . ILE B 1 348 ? 26.094 -0.911 -17.156 1 84.56 348 ILE B C 1
ATOM 6108 O O . ILE B 1 348 ? 26.203 -0.154 -18.125 1 84.56 348 ILE B O 1
ATOM 6112 N N . PHE B 1 349 ? 25.141 -1.8 -17.031 1 87.44 349 PHE B N 1
ATOM 6113 C CA . PHE B 1 349 ? 24.328 -2.162 -18.188 1 87.44 349 PHE B CA 1
ATOM 6114 C C . PHE B 1 349 ? 22.984 -1.463 -18.141 1 87.44 349 PHE B C 1
ATOM 6116 O O . PHE B 1 349 ? 22.25 -1.574 -17.156 1 87.44 349 PHE B O 1
ATOM 6123 N N . PHE B 1 350 ? 22.672 -0.783 -19.156 1 88.06 350 PHE B N 1
ATOM 6124 C CA . PHE B 1 350 ? 21.328 -0.26 -19.406 1 88.06 350 PHE B CA 1
ATOM 6125 C C . PHE B 1 350 ? 20.688 -0.958 -20.594 1 88.06 350 PHE B C 1
ATOM 6127 O O . PHE B 1 350 ? 20.5 -0.349 -21.641 1 88.06 350 PHE B O 1
ATOM 6134 N N . LEU B 1 351 ? 20.328 -2.256 -20.359 1 84.25 351 LEU B N 1
ATOM 6135 C CA . LEU B 1 351 ? 19.719 -3.145 -21.344 1 84.25 351 LEU B CA 1
ATOM 6136 C C . LEU B 1 351 ? 18.375 -3.664 -20.859 1 84.25 351 LEU B C 1
ATOM 6138 O O . LEU B 1 351 ? 18.109 -3.703 -19.656 1 84.25 351 LEU B O 1
ATOM 6142 N N . PRO B 1 352 ? 17.469 -3.986 -21.859 1 75 352 PRO B N 1
ATOM 6143 C CA . PRO B 1 352 ? 16.25 -4.68 -21.453 1 75 352 PRO B CA 1
ATOM 6144 C C . PRO B 1 352 ? 16.531 -5.938 -20.625 1 75 352 PRO B C 1
ATOM 6146 O O . PRO B 1 352 ? 17.594 -6.555 -20.781 1 75 352 PRO B O 1
ATOM 6149 N N . TYR B 1 353 ? 15.617 -6.246 -19.812 1 73.75 353 TYR B N 1
ATOM 6150 C CA . TYR B 1 353 ? 15.797 -7.301 -18.828 1 73.75 353 TYR B CA 1
ATOM 6151 C C . TYR B 1 353 ? 16.281 -8.594 -19.484 1 73.75 353 TYR B C 1
ATOM 6153 O O . TYR B 1 353 ? 17.25 -9.195 -19.031 1 73.75 353 TYR B O 1
ATOM 6161 N N . GLU B 1 354 ? 15.633 -9.008 -20.562 1 73.31 354 GLU B N 1
ATOM 6162 C CA . GLU B 1 354 ? 15.984 -10.266 -21.219 1 73.31 354 GLU B CA 1
ATOM 6163 C C . GLU B 1 354 ? 17.422 -10.242 -21.734 1 73.31 354 GLU B C 1
ATOM 6165 O O . GLU B 1 354 ? 18.156 -11.211 -21.578 1 73.31 354 GLU B O 1
ATOM 6170 N N . SER B 1 355 ? 17.75 -9.125 -22.297 1 79.06 355 SER B N 1
ATOM 6171 C CA . SER B 1 355 ? 19.109 -8.969 -22.828 1 79.06 355 SER B CA 1
ATOM 6172 C C . SER B 1 355 ? 20.141 -8.961 -21.703 1 79.06 355 SER B C 1
ATOM 6174 O O . SER B 1 355 ? 21.203 -9.555 -21.828 1 79.06 355 SER B O 1
ATOM 6176 N N . PHE B 1 356 ? 19.812 -8.328 -20.656 1 85.25 356 PHE B N 1
ATOM 6177 C CA . PHE B 1 356 ? 20.734 -8.25 -19.531 1 85.25 356 PHE B CA 1
ATOM 6178 C C . PHE B 1 356 ? 20.953 -9.633 -18.922 1 85.25 356 PHE B C 1
ATOM 6180 O O . PHE B 1 356 ? 22.078 -9.992 -18.578 1 85.25 356 PHE B O 1
ATOM 6187 N N . MET B 1 357 ? 19.844 -10.383 -18.875 1 80.5 357 MET B N 1
ATOM 6188 C CA . MET B 1 357 ? 19.969 -11.711 -18.281 1 80.5 357 MET B CA 1
ATOM 6189 C C . MET B 1 357 ? 20.891 -12.602 -19.109 1 80.5 357 MET B C 1
ATOM 6191 O O . MET B 1 357 ? 21.641 -13.398 -18.547 1 80.5 357 MET B O 1
ATOM 6195 N N . GLN B 1 358 ? 20.812 -12.445 -20.359 1 81 358 GLN B N 1
ATOM 6196 C CA . GLN B 1 358 ? 21.688 -13.203 -21.25 1 81 358 GLN B CA 1
ATOM 6197 C C . GLN B 1 358 ? 23.141 -12.805 -21.031 1 81 358 GLN B C 1
ATOM 6199 O O . GLN B 1 358 ? 24.016 -13.664 -20.922 1 81 358 GLN B O 1
ATOM 6204 N N . VAL B 1 359 ? 23.375 -11.555 -20.953 1 84.62 359 VAL B N 1
ATOM 6205 C CA . VAL B 1 359 ? 24.719 -11.031 -20.766 1 84.62 359 VAL B CA 1
ATOM 6206 C C . VAL B 1 359 ? 25.25 -11.43 -19.391 1 84.62 359 VAL B C 1
ATOM 6208 O O . VAL B 1 359 ? 26.422 -11.797 -19.25 1 84.62 359 VAL B O 1
ATOM 6211 N N . LYS B 1 360 ? 24.422 -11.344 -18.469 1 84.44 360 LYS B N 1
ATOM 6212 C CA . LYS B 1 360 ? 24.781 -11.727 -17.109 1 84.44 360 LYS B CA 1
ATOM 6213 C C . LYS B 1 360 ? 25.25 -13.172 -17.047 1 84.44 360 LYS B C 1
ATOM 6215 O O . LYS B 1 360 ? 26.297 -13.469 -16.453 1 84.44 360 LYS B O 1
ATOM 6220 N N . LYS B 1 361 ? 24.453 -14 -17.641 1 82.44 361 LYS B N 1
ATOM 6221 C CA . LYS B 1 361 ? 24.812 -15.414 -17.672 1 82.44 361 LYS B CA 1
ATOM 6222 C C . LYS B 1 361 ? 26.188 -15.617 -18.281 1 82.44 361 LYS B C 1
ATOM 6224 O O . LYS B 1 361 ? 27 -16.391 -17.781 1 82.44 361 LYS B O 1
ATOM 6229 N N . HIS B 1 362 ? 26.391 -14.984 -19.344 1 82.44 362 HIS B N 1
ATOM 6230 C CA . HIS B 1 362 ? 27.688 -15.078 -20.031 1 82.44 362 HIS B CA 1
ATOM 6231 C C . HIS B 1 362 ? 28.812 -14.562 -19.156 1 82.44 362 HIS B C 1
ATOM 6233 O O . HIS B 1 362 ? 29.859 -15.203 -19.047 1 82.44 362 HIS B O 1
ATOM 6239 N N . LEU B 1 363 ? 28.703 -13.469 -18.516 1 83.94 363 LEU B N 1
ATOM 6240 C CA . LEU B 1 363 ? 29.719 -12.852 -17.672 1 83.94 363 LEU B CA 1
ATOM 6241 C C . LEU B 1 363 ? 30.016 -13.734 -16.453 1 83.94 363 LEU B C 1
ATOM 6243 O O . LEU B 1 363 ? 31.188 -13.914 -16.094 1 83.94 363 LEU B O 1
ATOM 6247 N N . GLU B 1 364 ? 28.984 -14.211 -15.938 1 83.81 364 GLU B N 1
ATOM 6248 C CA . GLU B 1 364 ? 29.172 -15.07 -14.773 1 83.81 364 GLU B CA 1
ATOM 6249 C C . GLU B 1 364 ? 29.906 -16.359 -15.148 1 83.81 364 GLU B C 1
ATOM 6251 O O . GLU B 1 364 ? 30.703 -16.875 -14.359 1 83.81 364 GLU B O 1
ATOM 6256 N N . SER B 1 365 ? 29.562 -16.859 -16.281 1 80.69 365 SER B N 1
ATOM 6257 C CA . SER B 1 365 ? 30.25 -18.047 -16.766 1 80.69 365 SER B CA 1
ATOM 6258 C C . SER B 1 365 ? 31.75 -17.766 -16.953 1 80.69 365 SER B C 1
ATOM 6260 O O . SER B 1 365 ? 32.562 -18.688 -16.875 1 80.69 365 SER B O 1
ATOM 6262 N N . CYS B 1 366 ? 32.094 -16.547 -17.141 1 79.31 366 CYS B N 1
ATOM 6263 C CA . CYS B 1 366 ? 33.469 -16.141 -17.328 1 79.31 366 CYS B CA 1
ATOM 6264 C C . CYS B 1 366 ? 34.094 -15.742 -16 1 79.31 366 CYS B C 1
ATOM 6266 O O . CYS B 1 366 ? 35.219 -15.219 -15.969 1 79.31 366 CYS B O 1
ATOM 6268 N N . GLY B 1 367 ? 33.344 -15.828 -14.938 1 75.56 367 GLY B N 1
ATOM 6269 C CA . GLY B 1 367 ? 33.906 -15.586 -13.617 1 75.56 367 GLY B CA 1
ATOM 6270 C C . GLY B 1 367 ? 33.625 -14.195 -13.094 1 75.56 367 GLY B C 1
ATOM 6271 O O . GLY B 1 367 ? 34.094 -13.82 -12.016 1 75.56 367 GLY B O 1
ATOM 6272 N N . ALA B 1 368 ? 32.906 -13.406 -13.859 1 77.44 368 ALA B N 1
ATOM 6273 C CA . ALA B 1 368 ? 32.531 -12.078 -13.391 1 77.44 368 ALA B CA 1
ATOM 6274 C C . ALA B 1 368 ? 31.453 -12.148 -12.32 1 77.44 368 ALA B C 1
ATOM 6276 O O . ALA B 1 368 ? 30.609 -13.039 -12.352 1 77.44 368 ALA B O 1
ATOM 6277 N N . VAL B 1 369 ? 31.578 -11.258 -11.414 1 74.12 369 VAL B N 1
ATOM 6278 C CA . VAL B 1 369 ? 30.641 -11.242 -10.297 1 74.12 369 VAL B CA 1
ATOM 6279 C C . VAL B 1 369 ? 29.812 -9.953 -10.328 1 74.12 369 VAL B C 1
ATOM 6281 O O . VAL B 1 369 ? 30.375 -8.859 -10.43 1 74.12 369 VAL B O 1
ATOM 6284 N N . GLU B 1 370 ? 28.5 -10.133 -10.258 1 76.31 370 GLU B N 1
ATOM 6285 C CA . GLU B 1 370 ? 27.641 -8.969 -10.18 1 76.31 370 GLU B CA 1
ATOM 6286 C C . GLU B 1 370 ? 27.875 -8.188 -8.883 1 76.31 370 GLU B C 1
ATOM 6288 O O . GLU B 1 370 ? 28 -8.781 -7.812 1 76.31 370 GLU B O 1
ATOM 6293 N N . GLY B 1 371 ? 27.875 -6.883 -9.078 1 69.25 371 GLY B N 1
ATOM 6294 C CA . GLY B 1 371 ? 28.156 -6.043 -7.922 1 69.25 371 GLY B CA 1
ATOM 6295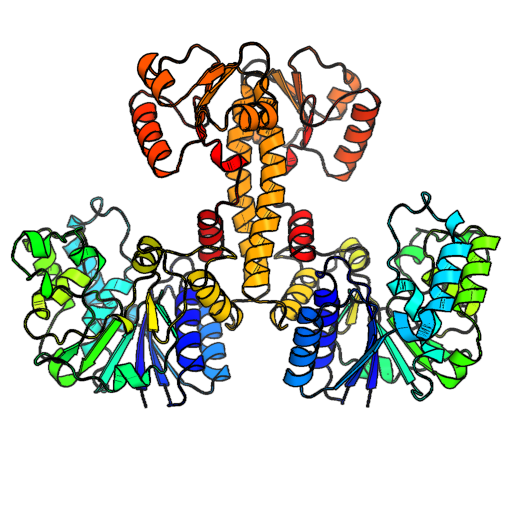 C C . GLY B 1 371 ? 29.641 -5.719 -7.766 1 69.25 371 GLY B C 1
ATOM 6296 O O . GLY B 1 371 ? 30 -4.781 -7.055 1 69.25 371 GLY B O 1
ATOM 6297 N N . MET B 1 372 ? 30.469 -6.508 -8.453 1 69 372 MET B N 1
ATOM 6298 C CA . MET B 1 372 ? 31.906 -6.262 -8.43 1 69 372 MET B CA 1
ATOM 6299 C C . MET B 1 372 ? 32.406 -5.852 -9.812 1 69 372 MET B C 1
ATOM 6301 O O . MET B 1 372 ? 33.188 -4.891 -9.938 1 69 372 MET B O 1
ATOM 6305 N N . HIS B 1 373 ? 31.969 -6.652 -10.75 1 74.56 373 HIS B N 1
ATOM 6306 C CA . HIS B 1 373 ? 32.5 -6.438 -12.094 1 74.56 373 HIS B CA 1
ATOM 6307 C C . HIS B 1 373 ? 31.438 -5.789 -12.992 1 74.56 373 HIS B C 1
ATOM 6309 O O . HIS B 1 373 ? 31.781 -5.148 -13.992 1 74.56 373 HIS B O 1
ATOM 6315 N N . PHE B 1 374 ? 30.25 -6.051 -12.648 1 80.94 374 PHE B N 1
ATOM 6316 C CA . PHE B 1 374 ? 29.188 -5.465 -13.461 1 80.94 374 PHE B CA 1
ATOM 6317 C C . PHE B 1 374 ? 27.906 -5.285 -12.641 1 80.94 374 PHE B C 1
ATOM 6319 O O . PHE B 1 374 ? 27.766 -5.898 -11.578 1 80.94 374 PHE B O 1
ATOM 6326 N N . ILE B 1 375 ? 27 -4.371 -13.078 1 79.75 375 ILE B N 1
ATOM 6327 C CA . ILE B 1 375 ? 25.719 -4.164 -12.414 1 79.75 375 ILE B CA 1
ATOM 6328 C C . ILE B 1 375 ? 24.641 -3.816 -13.445 1 79.75 375 ILE B C 1
ATOM 6330 O O . ILE B 1 375 ? 24.953 -3.375 -14.547 1 79.75 375 ILE B O 1
ATOM 6334 N N . ASN B 1 376 ? 23.375 -4.094 -13.039 1 78.31 376 ASN B N 1
ATOM 6335 C CA . ASN B 1 376 ? 22.219 -3.662 -13.82 1 78.31 376 ASN B CA 1
ATOM 6336 C C . ASN B 1 376 ? 21.891 -2.195 -13.562 1 78.31 376 ASN B C 1
ATOM 6338 O O . ASN B 1 376 ? 21.266 -1.868 -12.555 1 78.31 376 ASN B O 1
ATOM 6342 N N . GLY B 1 377 ? 22.188 -1.368 -14.547 1 78.69 377 GLY B N 1
ATOM 6343 C CA . GLY B 1 377 ? 21.953 0.059 -14.383 1 78.69 377 GLY B CA 1
ATOM 6344 C C . GLY B 1 377 ? 20.5 0.442 -14.508 1 78.69 377 GLY B C 1
ATOM 6345 O O . GLY B 1 377 ? 20.094 1.536 -14.102 1 78.69 377 GLY B O 1
ATOM 6346 N N . MET B 1 378 ? 19.688 -0.474 -15.023 1 74.62 378 MET B N 1
ATOM 6347 C CA . MET B 1 378 ? 18.281 -0.171 -15.25 1 74.62 378 MET B CA 1
ATOM 6348 C C . MET B 1 378 ? 17.562 0.105 -13.938 1 74.62 378 MET B C 1
ATOM 6350 O O . MET B 1 378 ? 16.516 0.777 -13.922 1 74.62 378 MET B O 1
ATOM 6354 N N . ILE B 1 379 ? 18.141 -0.324 -12.945 1 71 379 ILE B N 1
ATOM 6355 C CA . ILE B 1 379 ? 17.516 -0.143 -11.633 1 71 379 ILE B CA 1
ATOM 6356 C C . ILE B 1 379 ? 17.484 1.342 -11.281 1 71 379 ILE B C 1
ATOM 6358 O O . ILE B 1 379 ? 16.703 1.763 -10.422 1 71 379 ILE B O 1
ATOM 6362 N N . LEU B 1 380 ? 18.297 2.131 -11.969 1 72.88 380 LEU B N 1
ATOM 6363 C CA . LEU B 1 380 ? 18.406 3.559 -11.688 1 72.88 380 LEU B CA 1
ATOM 6364 C C . LEU B 1 380 ? 17.359 4.348 -12.445 1 72.88 380 LEU B C 1
ATOM 6366 O O . LEU B 1 380 ? 17.156 5.539 -12.188 1 72.88 380 LEU B O 1
ATOM 6370 N N . THR B 1 381 ? 16.781 3.871 -13.469 1 69.44 381 THR B N 1
ATOM 6371 C CA . THR B 1 381 ? 15.938 4.664 -14.344 1 69.44 381 THR B CA 1
ATOM 6372 C C . THR B 1 381 ? 14.477 4.566 -13.914 1 69.44 381 THR B C 1
ATOM 6374 O O . THR B 1 381 ? 13.727 5.543 -14.008 1 69.44 381 THR B O 1
ATOM 6377 N N . ALA B 1 382 ? 13.781 3.344 -13.938 1 60.97 382 ALA B N 1
ATOM 6378 C CA . ALA B 1 382 ? 12.336 3.312 -13.758 1 60.97 382 ALA B CA 1
ATOM 6379 C C . ALA B 1 382 ? 11.938 2.305 -12.688 1 60.97 382 ALA B C 1
ATOM 6381 O O . ALA B 1 382 ? 12.719 1.413 -12.344 1 60.97 382 ALA B O 1
ATOM 6382 N N . PRO B 1 383 ? 10.734 2.783 -12.117 1 62.5 383 PRO B N 1
ATOM 6383 C CA . PRO B 1 383 ? 10.109 1.812 -11.219 1 62.5 383 PRO B CA 1
ATOM 6384 C C . PRO B 1 383 ? 10.031 0.41 -11.82 1 62.5 383 PRO B C 1
ATOM 6386 O O . PRO B 1 383 ? 9.805 0.263 -13.023 1 62.5 383 PRO B O 1
ATOM 6389 N N . ASP B 1 384 ? 10.555 -0.502 -11.102 1 67.25 384 ASP B N 1
ATOM 6390 C CA . ASP B 1 384 ? 10.375 -1.9 -11.484 1 67.25 384 ASP B CA 1
ATOM 6391 C C . ASP B 1 384 ? 9.047 -2.447 -10.969 1 67.25 384 ASP B C 1
ATOM 6393 O O . ASP B 1 384 ? 8.961 -2.93 -9.836 1 67.25 384 ASP B O 1
ATOM 6397 N N . ALA B 1 385 ? 8.016 -2.258 -11.758 1 67.44 385 ALA B N 1
ATOM 6398 C CA . ALA B 1 385 ? 6.656 -2.635 -11.383 1 67.44 385 ALA B CA 1
ATOM 6399 C C . ALA B 1 385 ? 6.598 -4.09 -10.922 1 67.44 385 ALA B C 1
ATOM 6401 O O . ALA B 1 385 ? 5.832 -4.434 -10.023 1 67.44 385 ALA B O 1
ATOM 6402 N N . GLN B 1 386 ? 7.473 -4.891 -11.477 1 67.38 386 GLN B N 1
ATOM 6403 C CA . GLN B 1 386 ? 7.461 -6.305 -11.117 1 67.38 386 GLN B CA 1
ATOM 6404 C C . GLN B 1 386 ? 8.047 -6.527 -9.727 1 67.38 386 GLN B C 1
ATOM 6406 O O . GLN B 1 386 ? 7.566 -7.375 -8.977 1 67.38 386 GLN B O 1
ATOM 6411 N N . GLN B 1 387 ? 9.023 -5.777 -9.461 1 68.81 387 GLN B N 1
ATOM 6412 C CA . GLN B 1 387 ? 9.594 -5.891 -8.125 1 68.81 387 GLN B CA 1
ATOM 6413 C C . GLN B 1 387 ? 8.625 -5.387 -7.062 1 68.81 387 GLN B C 1
ATOM 6415 O O . GLN B 1 387 ? 8.555 -5.941 -5.965 1 68.81 387 GLN B O 1
ATOM 6420 N N . ASP B 1 388 ? 7.945 -4.371 -7.461 1 75.06 388 ASP B N 1
ATOM 6421 C CA . ASP B 1 388 ? 6.938 -3.861 -6.543 1 75.06 388 ASP B CA 1
ATOM 6422 C C . ASP B 1 388 ? 5.816 -4.879 -6.336 1 75.06 388 ASP B C 1
ATOM 6424 O O . ASP B 1 388 ? 5.297 -5.023 -5.227 1 75.06 388 ASP B O 1
ATOM 6428 N N . ALA B 1 389 ? 5.562 -5.531 -7.406 1 76.44 389 ALA B N 1
ATOM 6429 C CA . ALA B 1 389 ? 4.551 -6.582 -7.301 1 76.44 389 ALA B CA 1
ATOM 6430 C C . ALA B 1 389 ? 5.02 -7.707 -6.383 1 76.44 389 ALA B C 1
ATOM 6432 O O . ALA B 1 389 ? 4.238 -8.242 -5.594 1 76.44 389 ALA B O 1
ATOM 6433 N N . LYS B 1 390 ? 6.25 -8.062 -6.496 1 75.12 390 LYS B N 1
ATOM 6434 C CA . LYS B 1 390 ? 6.805 -9.07 -5.602 1 75.12 390 LYS B CA 1
ATOM 6435 C C . LYS B 1 390 ? 6.719 -8.625 -4.145 1 75.12 390 LYS B C 1
ATOM 6437 O O . LYS B 1 390 ? 6.383 -9.422 -3.266 1 75.12 390 LYS B O 1
ATOM 6442 N N . ALA B 1 391 ? 7.059 -7.344 -3.896 1 76.81 391 ALA B N 1
ATOM 6443 C CA . ALA B 1 391 ? 6.957 -6.789 -2.549 1 76.81 391 ALA B CA 1
ATOM 6444 C C . ALA B 1 391 ? 5.531 -6.902 -2.016 1 76.81 391 ALA B C 1
ATOM 6446 O O . ALA B 1 391 ? 5.328 -7.156 -0.826 1 76.81 391 ALA B O 1
ATOM 6447 N N . PHE B 1 392 ? 4.617 -6.695 -2.803 1 77.88 392 PHE B N 1
ATOM 6448 C CA . PHE B 1 392 ? 3.205 -6.844 -2.475 1 77.88 392 PHE B CA 1
ATOM 6449 C C . PHE B 1 392 ? 2.881 -8.289 -2.119 1 77.88 392 PHE B C 1
ATOM 6451 O O . PHE B 1 392 ? 2.262 -8.555 -1.087 1 77.88 392 PHE B O 1
ATOM 6458 N N . LEU B 1 393 ? 3.318 -9.203 -3.068 1 80 393 LEU B N 1
ATOM 6459 C CA . LEU B 1 393 ? 3.021 -10.617 -2.875 1 80 393 LEU B CA 1
ATOM 6460 C C . LEU B 1 393 ? 3.613 -11.125 -1.565 1 80 393 LEU B C 1
ATOM 6462 O O . LEU B 1 393 ? 3.016 -11.969 -0.895 1 80 393 LEU B O 1
ATOM 6466 N N . ASP B 1 394 ? 4.664 -10.531 -1.15 1 77.94 394 ASP B N 1
ATOM 6467 C CA . ASP B 1 394 ? 5.367 -10.992 0.043 1 77.94 394 ASP B CA 1
ATOM 6468 C C . ASP B 1 394 ? 4.871 -10.258 1.289 1 77.94 394 ASP B C 1
ATOM 6470 O O . ASP B 1 394 ? 5.312 -10.555 2.402 1 77.94 394 ASP B O 1
ATOM 6474 N N . ALA B 1 395 ? 4.062 -9.258 1.083 1 81.38 395 ALA B N 1
ATOM 6475 C CA . ALA B 1 395 ? 3.594 -8.453 2.205 1 81.38 395 ALA B CA 1
ATOM 6476 C C . ALA B 1 395 ? 2.418 -9.125 2.912 1 81.38 395 ALA B C 1
ATOM 6478 O O . ALA B 1 395 ? 1.58 -9.758 2.268 1 81.38 395 ALA B O 1
#

Secondary structure (DSSP, 8-state):
-EEEEEEE--TTS-SHHHHHHHHHHHHHH--S-EEEEEEE-TT--HHHHHHHHHHHHHTT-EEEEEEHHHHSHHHHHHHHHHTGGGTTT-SS---GGGGGGGGHHHH-TT-SEEEEE-TTEEE-S-THHHHTSPP-TTSEEEEE-HHHHTT---HHHHTTSS-GGG-EEEEEEEEEHHHHTTS--HHHHHHHHHHHHT--SSHHHHHHHHHHGGGPEEPPGGGSEEHHHHHHTT-----SSEEE-TTT-----TT-HHHHHHHHHHHTSTTSSHHHHHHHHHHHHHHHHHHHHHHHHHGGGSEEEEE--GGGHHHHHHHHT--TT-EEE-HHHHHHH-S-PPTTEEEEE---HHHHHHHHHHHHHTT--BTTTEEEGGGGTS--HHHHHHHHHT-/-EEEEEEE--TTS-SHHHHHHHHHHHHHH--S-EEEEEEE-TT--HHHHHHHHHHHHHTT-EEEEEEHHHHSHHHHHHHHHHTGGGTTT-SS---GGGGGGGGHHHH-TT-SEEEEE-TTEEE-S-THHHHTSPP-TTSEEEEE-HHHHTT---HHHHTTSS-GGG-EEEEEEEEEHHHHTTS--HHHHHHHHHHHHT--SSHHHHHHHHHHGGGPEEPPGGGSEEHHHHHHTT-----SSEEE-TTT-----TT-HHHHHHHHHHHTSTTSSHHHHHHHHHHHHHHHHHHHHHHHHHGGGSEEEEE--GGGHHHHHHHHT--TT-EEE-HHHHHHH-S-PPTTEEEEE---HHHHHHHHHHHHHTT--BTTTEEEGGGGTS--HHHHHHHHHT-

Solvent-accessible surface area (backbone atoms only — not comparable to full-atom values): 41606 Å² total; per-residue (Å²): 123,45,40,36,35,38,56,42,61,22,82,84,66,35,54,59,54,41,37,48,22,21,52,46,22,40,58,75,41,34,89,67,56,44,40,38,38,38,38,30,40,87,37,62,45,70,66,59,51,50,35,50,51,51,49,32,52,77,69,71,45,45,75,47,81,40,58,44,49,77,76,40,36,69,61,51,50,49,50,54,63,73,45,50,82,48,63,93,69,51,90,60,87,74,58,73,25,61,58,47,70,49,44,46,56,77,74,40,73,87,47,59,52,40,32,42,41,45,41,52,31,42,34,47,36,45,58,61,63,65,68,68,53,7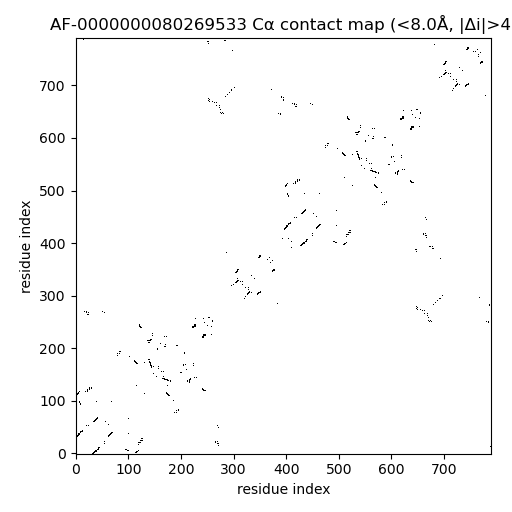5,54,21,83,50,10,33,18,27,19,57,31,63,62,43,67,72,62,59,65,50,67,54,37,74,69,65,63,35,56,65,88,47,37,41,38,71,50,34,36,40,33,34,33,73,50,39,46,66,61,65,63,42,52,62,54,33,52,49,50,31,60,74,67,68,56,76,85,55,54,63,39,49,39,49,29,59,78,38,29,91,42,39,28,75,45,65,55,48,64,51,30,46,45,66,57,37,50,73,71,69,52,62,77,86,64,76,25,23,39,25,35,64,92,70,64,49,36,50,46,88,87,35,47,65,36,36,51,52,36,46,32,34,39,74,31,67,65,46,34,32,68,33,52,26,36,26,53,46,38,47,40,51,57,43,27,58,54,39,46,36,33,50,38,44,24,61,67,29,45,41,34,35,31,30,55,76,91,48,46,67,57,52,38,62,75,48,58,64,53,94,83,41,44,78,36,35,67,67,55,41,63,72,71,43,90,77,69,58,91,64,36,29,38,34,34,46,55,60,67,72,60,40,54,53,52,47,53,55,40,44,74,71,67,47,43,80,38,68,39,29,45,73,44,47,65,61,76,50,77,55,34,56,59,51,26,50,19,50,53,70,49,121,45,39,36,34,39,57,42,60,23,82,84,66,36,54,57,57,40,36,48,22,20,50,46,22,38,59,75,41,33,88,67,57,45,40,37,37,37,39,31,40,88,38,63,45,70,67,57,51,50,36,49,52,50,49,32,53,77,71,72,46,45,76,46,82,40,56,43,50,75,76,39,34,69,61,51,51,48,51,54,62,72,46,50,81,49,61,92,66,52,92,62,86,74,58,72,24,62,58,48,69,51,41,45,54,77,75,40,74,87,48,59,54,40,33,42,40,46,40,54,30,41,36,49,36,45,58,60,64,65,67,69,52,75,54,22,85,50,11,32,20,28,20,56,29,63,61,45,64,71,64,54,67,51,69,55,38,75,69,66,64,32,57,65,87,45,37,43,38,72,49,34,36,40,33,35,34,74,50,39,45,67,63,63,63,42,52,62,55,34,54,49,47,30,58,75,67,68,55,75,85,54,53,63,39,49,39,50,29,59,78,38,28,91,42,38,26,75,45,64,56,48,66,48,31,45,45,66,57,37,51,74,70,70,52,61,77,88,62,77,24,24,39,26,34,63,90,70,65,49,36,51,44,87,87,34,46,66,37,35,52,53,36,44,31,34,39,74,32,69,66,44,34,36,67,33,52,25,37,26,52,44,38,48,38,52,57,44,27,58,53,40,46,35,33,49,38,43,24,61,63,31,47,41,33,36,32,30,57,78,92,46,44,68,57,51,39,62,74,50,58,64,53,91,85,41,44,76,37,35,68,66,55,42,62,72,71,44,88,79,68,58,92,63,37,29,38,34,33,47,53,60,68,71,58,42,53,53,50,46,53,54,40,43,76,71,69,47,43,80,42,67,39,30,44,72,42,45,67,61,74,51,75,54,32,52,58,51,27,49,20,49,53,69,50

Nearest PDB structures (foldseek):
  1ga8-assembly1_A  TM=7.986E-01  e=3.689E-16  Neisseria meningitidis
  1ss9-assembly1_A  TM=8.134E-01  e=1.875E-15  Neisseria meningitidis
  6u4b-assembly1_A  TM=7.242E-01  e=4.483E-17  Klebsiella pneumoniae
  4wlg-assembly1_A  TM=6.934E-01  e=1.772E-11  Mus musculus
  6tex-assembly1_A  TM=5.240E-01  e=1.922E-04  Homo sapiens

pLDDT: mean 87.3, std 10.9, range [54.12, 98.88]

Sequence (790 aa):
MIHICYAVSDKKGTYTKLIGTSIRSVFAHTKEWVMVHLFHDHSLSEDNRRYLMKLVRNYGQQIVFHDFERAHKDRLLRMEQENKWMEGRVKAEISRAAWFRLLMSEALPDVERLIYLDADTIINLDIKELWEEETGANGLAAVPDMVIQDGQVSLLVKRGLCAEKSYFNAGVLLLDMPVFSKEKNLLERGTDFLKKHELMDYFVQDILNYFFSADCRLLPVKYNTLVSWELYQRHNALEPRIYHYANKQYAFDYGNNYHRLFLDNFAATPWCNADFFCRLAHNIQQNARSKLLVYANLTAGRKRIVVGPDKEEEKYRKMLMLREGERYLTAAELHAQGMNLAAGEILIFFLPYESFMQVKKHLESCGAVEGMHFINGMILTAPDAQQDAKAFLDAMIHICYAVSDKKGTYTKLIGTSIRSVFAHTKEWVMVHLFHDHSLSEDNRRYLMKLVRNYGQQIVFHDFERAHKDRLLRMEQENKWMEGRVKAEISRAAWFRLLMSEALPDVERLIYLDADTIINLDIKELWEEETGANGLAAVPDMVIQDGQVSLLVKRGLCAEKSYFNAGVLLLDMPVFSKEKNLLERGTDFLKKHELMDYFVQDILNYFFSADCRLLPVKYNTLVSWELYQRHNALEPRIYHYANKQYAFDYGNNYHRLFLDNFAATPWCNADFFCRLAHNIQQNARSKLLVYANLTAGRKRIVVGPDKEEEKYRKMLMLREGERYLTAAELHAQGMNLAAGEILIFFLPYESFMQVKKHLESCGAVEGMHFINGMILTAPDAQQDAKAFLDA

=== Feature glossary ===
Annotated list of the representations used here:

Nearest PDB structures. The Foldseek neighbor list gives the closest experimentally determined structures in the PDB, ranked by structural alignment. TM-score near 1 means near-identical fold; near 0.3 means only rough topology match. This is how one finds what a novel AlphaFold prediction most resembles in the solved-structure universe.

Foldseek 3Di. Foldseek's 3Di representation compresses backbone geometry into a per-residue letter drawn from a learned twenty-state alphabet. It captures the tertiary interaction pattern around each residue — which residues are packed against it in space, regardless of where they are in sequence.

Radius of gyration, Cα contacts, bounding box. Radius of gyration (Rg) is the root-mean-square distance of Cα atoms from their centroid — a single number for overall size and compactness. A globular domain of N residues has Rg ≈ 2.2·N^0.38 Å; an extended or disordered chain has a much larger Rg. The Cα contact count is the number of residue pairs whose Cα atoms are within 8 Å and are more than four positions apart in sequence — a standard proxy for tertiary packing density. The bounding box is the smallest axis-aligned box enclosing all Cα atoms.

InterPro / GO / CATH / organism. The annotation block draws on four external resources. InterPro: which protein families and domains the sequence belongs to. GO: standardized terms for what the protein does, what process it participates in, and where in the cell it acts. CATH: which structural fold it has in the CATH hierarchy. Organism: the species of origin.

mmCIF coordinates. The mmCIF block holds the 3D Cartesian coordinates of each backbone atom (N, Cα, C, O) in ångströms. mmCIF is the PDB's canonical archive format — a tagged-loop text representation of the atomic model.

pLDDT. pLDDT is the predicted lDDT-Cα score: AlphaFold's confidence that the local environment of each residue (all inter-atomic distances within 15 Å) is correctly placed. It is a per-residue number between 0 and 100, with higher meaning more reliable.

Backbone torsions (φ/ψ). φ (phi) and ψ (psi) are the two rotatable backbone dihedrals per residue: φ is the C(i-1)–N–Cα–C torsion, ψ is the N–Cα–C–N(i+1) torsion, both in degrees on (−180°, 180°]. α-helical residues cluster near (−60°, −45°); β-strand residues near (−120°, +130°). A Ramachandran plot is simply a scatter of (φ, ψ) for every residue.

B-factor. For experimental (PDB) structures, the B-factor (temperature factor) quantifies the positional spread of each atom in the crystal — a combination of thermal vibration and static disorder — in units of Å². High B-factors mark flexible loops or poorly resolved regions; low B-factors mark the rigid, well-ordered core.

Secondary structure (3-state, P-SEA). SS3 is a coarse helix/strand/coil call (letters a/b/c) made by the P-SEA algorithm from inter-Cα distances and dihedrals. It is less detailed than DSSP but needs only Cα positions.

Predicted aligned error. Predicted aligned error is AlphaFold's pairwise confidence. Unlike pLDDT (per-residue), PAE is per-residue-pair and captures whether two parts of the structure are correctly placed relative to each other. Units are ångströms of expected positional error.

Solvent-accessible surface area. Solvent-accessible surface area (SASA) is the area in Å² traced out by the centre of a 1.4 Å probe sphere (a water molecule) rolled over the protein's van der Waals surface (Shrake–Rupley / Lee–Richards construction). Buried residues have near-zero SASA; fully exposed residues can exceed 200 Å². The total SASA scales roughly with the number of surface residues.

Secondary structure (8-state, DSSP). The SS8 string is DSSP's per-residue secondary-structure call. α-helix (H) means an i→i+4 H-bond ladder; β-strand (E) means the residue participates in a β-sheet; 3₁₀ (G) and π (I) are tighter and wider helices; T/S are turns/bends; '-' is loop.

Rendered structure images. Structure images are PyMOL renders from six orthogonal camera directions. Cartoon representation draws helices as coils and strands as arrows; sticks shows the backbone as bonds; surface shows the solvent-excluded envelope. Rainbow coloring maps sequence position to hue (blue→red, N→C); chain coloring assigns a distinct color per polypeptide.

Sequence. The amino-acid sequence is the protein's primary structure: the linear order of residues from the N-terminus to the C-terminus, written in one-letter code. Everything else here — the 3D coordinates, the secondary structure, the domain annotations — is ultimately a consequence of this string.

Contact-map, Ramachandran, and PAE plots. Three diagnostic plots accompany the record. The Cα contact map visualizes the tertiary structure as a 2D adjacency matrix (8 Å cutoff, sequence-local contacts suppressed). The Ramachandran plot shows the distribution of backbone (φ, ψ) torsions, with points in the α and β basins reflecting secondary structure content. The PAE plot shows AlphaFold's inter-residue confidence as a color matrix.